Protein AF-0000000087785305 (afdb_homodimer)

Secondary structure (DSSP, 8-state):
--HHHHHHHTT--SHHHHHHHHHHHHHHH-TTT--TTT--HHHHHHHHT-SSHHHHHHHHHH-S------SS-HHHHHHHTTSPPTTHHHHHHHHHHHHHHHHHH--TTTBS-SEEEEE--TTS-HHHHHHHHTTTSEEEEEE---TT---SSPPBTTHHHHT-SSS-SHHHHHHHHHHHHHHHHHHHHSS-TT--HHHHHHHHHHHHTSS--S---TTS-B-HHHHHHHHHHHHHHHHSSPP-HHHHHHHHHHHTTTT-TT-S--EEEEEESGGGGGS-SSTTS--HHHHHHHHHTTSPTTS-EEEEEEES-THHHHHHH-TTS-SSS---SS---BPPPPB---TTTTTTS-SSPP-BHHHHT-HHHHTTSSSHHHHHHHHHHHHTT--HHHHHHHHHHHHHHHHH----SGGGGS-S--HHHHHHHHHHHH-----SBHHHHHHHHHHS-PEEEEE-TTS--EEEE--S-HHHHHHHHHHTTSHHHHHHHHHHHHHHHHTT-S-TTHHHHHHHHHHHHHHHHHHHHHS--SS-SSS--EEHHHHHHHHHS--GGG---TT--HHHHHHHHHHEEE--SEEEE-SSPPPHHHHHHHHHTTEEEEPPTT-SS-SEEEEEEE--S--B--GGGEEEEEEEEE--SS-TTHHHHHHT--HHHHT----S--EEEEEEETT---------------------------TTEEEEEEESGGG-TT---HHHHHHHHHHHH----HHHH--SHHHHHHHHHTSTTTS--/--HHHHHHHTT--SHHHHHHHHHHHHHHH-TTT--TTT--HHHHHHHHT-SSHHHHHHHHHH-S------SS-HHHHHHHTTSPPTTHHHHHHHHHHHHHHHHHH--TTTBS-SEEEEE--TTS-HHHHHHHHTTTSEEEEEE---TT---SSPPBTTHHHHT-SSS-SHHHHHHHHHHHHHHHHHHHHSS-TT--HHHHHHHHHHHHTSS--S---TTS-B-HHHHHHHHHHHHHHHHSSPP-HHHHHHHHHHHTTTT-TT-S--EEEEEESGGGGGS-SSTTS--HHHHHHHHHTTSPTTS-EEEEEEES-THHHHTTT-TTS-SSS---SS---BPPPPB---TTTTTT--SSPP-BHHHHT-HHHHTTSSSHHHHHHHHHHHHTT--HHHHHHHHHHHHHHHHH----TGGGGS-S--HHHHHHHHHHHH-----SBHHHHHHHHHHS--EEEEE-TTS--EEEE--S-HHHHHHHHHHTTSHHHHHHHHHHHHHHHHTT-S-GGGHHHHHHHHHHHHHHHHHHHHS--SS-SSS--EEHHHHHHHHHS--GGG---TT--HHHHHHHHHHEEE--SEEEE-SSPPPHHHHHHHHHTTEEEEPPTT-SS-SEEEEEEE--S--B--GGGEEEEEEEEE--SS-TTHHHHHHT--HHHHT----S--EEEEEEETT---------------------------TTEEEEEEESGGG-TT---HHHHHHHHHHHH----HHHH--SHHHHHHHHHTSTTSS--

Solvent-accessible surface area (backbone atoms only — not comparable to full-atom values): 79676 Å² total; per-residue (Å²): 126,51,69,66,54,46,33,56,75,66,65,48,84,50,72,64,52,44,44,50,48,36,50,51,50,29,38,71,76,35,58,90,58,57,43,78,90,59,40,42,65,66,34,36,43,49,20,64,67,33,90,44,74,66,49,14,44,29,30,41,67,62,31,25,64,69,75,58,81,55,70,53,52,66,66,41,55,55,48,50,73,55,48,84,77,73,65,51,67,74,39,47,45,60,51,49,51,50,46,24,50,50,22,62,63,42,34,72,87,50,28,57,39,49,45,32,30,40,40,37,17,81,49,58,42,66,71,59,49,52,47,58,44,31,68,73,43,50,55,51,72,38,28,36,46,58,91,87,54,88,58,87,77,50,33,24,47,52,32,57,69,72,67,35,62,85,69,74,49,48,67,48,49,32,32,50,52,16,22,49,30,39,50,54,16,53,58,46,58,70,48,63,84,87,58,54,48,64,57,52,37,51,53,47,37,61,54,42,41,66,62,65,64,69,87,72,46,79,87,51,57,41,28,58,63,47,36,50,52,30,52,50,44,46,53,49,30,72,76,45,69,73,59,46,47,61,59,20,43,49,47,23,35,63,33,39,43,74,60,40,78,87,45,47,41,44,39,35,41,35,32,34,45,39,64,56,31,65,34,23,60,44,63,48,31,63,26,45,40,57,40,47,44,61,37,47,35,64,55,64,69,80,43,12,56,34,35,36,38,26,28,33,48,47,54,61,49,54,64,54,52,52,59,80,65,58,30,24,36,58,70,53,93,50,80,70,51,37,66,56,58,66,44,50,78,67,60,36,56,40,64,58,43,68,90,67,75,65,60,30,59,69,52,40,70,27,65,74,54,34,31,9,39,25,46,38,58,48,27,44,42,48,55,48,36,46,72,69,70,48,54,68,67,56,49,52,52,17,48,34,50,52,37,35,49,39,25,58,27,77,78,57,55,74,53,59,66,43,89,59,76,51,64,58,38,29,47,34,42,38,24,31,23,62,44,69,72,73,21,32,39,33,68,54,26,39,48,28,18,28,38,21,53,16,38,64,64,43,65,43,78,79,63,75,41,39,35,51,38,51,49,84,27,36,49,53,10,38,22,30,51,61,64,44,68,42,62,68,51,45,48,52,34,50,52,46,50,39,51,39,29,38,62,42,31,32,57,57,81,50,28,49,57,50,45,48,48,51,50,52,49,43,9,48,51,48,23,40,57,66,58,66,66,63,94,57,76,62,86,63,70,40,48,42,49,47,32,50,24,25,36,51,61,41,53,81,88,69,59,68,40,68,71,36,35,70,67,39,44,50,48,45,50,72,24,18,31,31,42,57,61,25,37,39,62,23,66,61,67,56,42,36,64,50,38,52,53,30,42,54,45,26,31,26,34,32,40,36,90,86,47,55,64,36,43,31,40,38,45,26,38,44,55,57,94,58,61,59,66,52,53,77,38,31,33,39,36,37,29,29,72,43,71,46,54,80,53,90,59,53,63,63,59,57,70,55,58,36,51,72,52,43,51,43,56,65,54,102,50,45,32,37,36,40,39,36,27,54,46,27,66,68,76,68,79,67,60,70,74,67,84,68,74,73,78,65,85,72,72,76,68,72,75,73,73,56,46,40,37,29,34,43,80,37,61,17,70,82,52,36,40,46,61,80,50,68,67,56,50,50,53,49,50,48,38,51,64,49,54,61,40,67,48,73,67,36,88,46,68,70,44,30,52,33,42,44,53,56,37,71,60,30,56,82,129,126,52,69,66,54,45,33,58,73,67,63,48,82,49,74,65,48,44,46,50,48,36,50,51,50,29,39,70,75,36,59,90,57,56,45,80,89,59,40,42,65,66,34,36,43,49,21,64,66,33,90,43,74,68,52,13,44,34,31,41,68,66,31,24,66,69,75,58,82,53,71,53,53,66,67,41,56,55,50,51,76,58,48,83,76,72,63,50,66,75,37,47,46,60,52,50,51,51,48,25,51,51,24,63,64,42,35,74,89,50,27,56,40,51,45,32,29,38,39,36,16,81,51,58,43,64,70,58,49,52,46,56,44,30,68,74,42,49,57,52,72,37,28,36,47,58,90,86,56,87,57,86,79,46,33,25,46,52,34,55,68,72,67,36,62,85,72,75,49,49,66,48,49,34,32,53,51,15,23,48,30,39,49,53,16,53,57,47,58,69,47,64,84,85,58,55,47,64,60,52,37,50,52,47,36,61,53,42,39,66,63,60,66,62,86,71,43,76,87,50,58,39,28,56,64,47,36,51,51,30,51,50,44,46,53,49,30,74,76,46,69,72,61,45,46,60,57,20,43,49,48,24,34,62,33,38,44,77,61,41,78,88,47,46,43,45,38,37,41,34,32,32,46,37,66,58,31,67,32,20,60,44,64,52,30,63,26,46,39,57,40,48,43,61,38,47,34,66,55,66,68,80,44,11,57,35,34,37,37,26,29,34,46,48,56,64,50,53,63,54,52,54,56,78,65,59,31,24,41,57,68,52,93,50,80,68,48,39,66,58,57,65,45,50,79,69,59,37,57,40,62,58,44,67,91,69,74,65,59,30,59,68,52,40,71,26,65,74,54,36,30,10,39,25,46,39,58,49,26,47,43,50,55,49,38,47,72,69,70,48,53,68,68,57,50,52,53,16,50,34,50,52,38,36,49,40,26,56,27,77,78,57,57,74,54,61,67,44,92,56,77,50,64,58,38,30,46,32,42,37,23,32,24,61,44,70,71,74,22,33,40,33,68,54,24,40,47,28,17,29,37,18,54,16,37,65,64,44,65,42,78,80,63,76,40,39,36,51,36,52,49,84,27,38,48,52,10,39,22,30,52,60,63,44,68,42,62,68,50,43,48,53,33,49,52,46,50,39,51,40,30,37,63,41,28,31,54,60,81,49,29,50,56,51,46,50,48,51,51,51,48,43,9,48,50,49,23,43,58,66,56,66,68,64,93,57,77,63,85,62,71,40,48,40,46,47,32,51,25,27,37,49,62,40,54,80,89,71,59,68,40,69,71,35,36,71,68,39,46,50,48,45,49,74,25,18,32,32,44,58,60,25,37,39,63,24,66,60,67,56,42,35,63,51,39,52,52,30,40,57,45,24,32,26,33,32,41,34,90,86,47,53,64,37,43,30,39,37,44,29,37,44,56,57,95,58,61,58,66,51,54,76,38,30,32,39,36,37,29,29,72,42,71,46,55,79,56,91,59,53,64,63,59,56,71,55,57,35,50,73,52,41,52,42,54,64,54,100,50,44,33,38,36,39,38,36,27,54,46,28,67,65,75,70,78,67,60,71,74,66,86,67,73,73,77,65,86,69,75,75,71,71,76,72,73,55,46,38,38,28,35,45,78,37,62,17,69,82,50,35,40,45,61,80,49,68,64,54,49,49,54,48,50,47,38,54,65,50,54,62,40,66,48,74,67,36,89,46,67,69,46,31,53,35,40,44,54,56,36,68,62,32,56,83,130

pLDDT: mean 78.34, std 18.3, range [25.02, 97.44]

Organism: NCBI:txid27350

Structure (mmCIF, N/CA/C/O backbone):
data_AF-0000000087785305-model_v1
#
loop_
_entity.id
_entity.type
_entity.pdbx_description
1 polymer 'AAA+ ATPase domain-containing protein'
#
loop_
_atom_site.group_PDB
_atom_site.id
_atom_site.type_symbol
_atom_site.label_atom_id
_atom_site.label_alt_id
_atom_site.label_comp_id
_atom_site.label_asym_id
_atom_site.label_entity_id
_atom_site.label_seq_id
_atom_site.pdbx_PDB_ins_code
_atom_site.Cartn_x
_atom_site.Cartn_y
_atom_site.Cartn_z
_atom_site.occupancy
_atom_site.B_iso_or_equiv
_atom_site.auth_seq_id
_atom_site.auth_comp_id
_atom_site.auth_asym_id
_atom_site.auth_atom_id
_atom_site.pdbx_PDB_model_num
ATOM 1 N N . MET A 1 1 ? 36.125 -16.984 12.422 1 37.56 1 MET A N 1
ATOM 2 C CA . MET A 1 1 ? 36.688 -18.078 11.641 1 37.56 1 MET A CA 1
ATOM 3 C C . MET A 1 1 ? 35.594 -18.938 11.031 1 37.56 1 MET A C 1
ATOM 5 O O . MET A 1 1 ? 34.656 -19.359 11.727 1 37.56 1 MET A O 1
ATOM 9 N N . THR A 1 2 ? 35.406 -18.844 9.828 1 51.5 2 THR A N 1
ATOM 10 C CA . THR A 1 2 ? 34.438 -19.688 9.141 1 51.5 2 THR A CA 1
ATOM 11 C C . THR A 1 2 ? 34.75 -21.156 9.297 1 51.5 2 THR A C 1
ATOM 13 O O . THR A 1 2 ? 35.906 -21.516 9.57 1 51.5 2 THR A O 1
ATOM 16 N N . PHE A 1 3 ? 33.75 -21.984 9.281 1 53.16 3 PHE A N 1
ATOM 17 C CA . PHE A 1 3 ? 34 -23.406 9.438 1 53.16 3 PHE A CA 1
ATOM 18 C C . PHE A 1 3 ? 34.969 -23.891 8.367 1 53.16 3 PHE A C 1
ATOM 20 O O . PHE A 1 3 ? 35.875 -24.703 8.648 1 53.16 3 PHE A O 1
ATOM 27 N N . ALA A 1 4 ? 34.875 -23.219 7.312 1 56.88 4 ALA A N 1
ATOM 28 C CA . ALA A 1 4 ? 35.781 -23.625 6.25 1 56.88 4 ALA A CA 1
ATOM 29 C C . ALA A 1 4 ? 37.219 -23.25 6.59 1 56.88 4 ALA A C 1
ATOM 31 O O . ALA A 1 4 ? 38.156 -24.047 6.391 1 56.88 4 ALA A O 1
ATOM 32 N N . SER A 1 5 ? 37.344 -22.078 7.082 1 55.59 5 SER A N 1
ATOM 33 C CA . SER A 1 5 ? 38.688 -21.641 7.461 1 55.59 5 SER A CA 1
ATOM 34 C C . SER A 1 5 ? 39.219 -22.469 8.625 1 55.59 5 SER A C 1
ATOM 36 O O . SER A 1 5 ? 40.406 -22.812 8.664 1 55.59 5 SER A O 1
ATOM 38 N N . LEU A 1 6 ? 38.312 -22.766 9.469 1 53.78 6 LEU A N 1
ATOM 39 C CA . LEU A 1 6 ? 38.719 -23.562 10.633 1 53.78 6 LEU A CA 1
ATOM 40 C C . LEU A 1 6 ? 39.125 -24.969 10.211 1 53.78 6 LEU A C 1
ATOM 42 O O . LEU A 1 6 ? 40.125 -25.5 10.68 1 53.78 6 LEU A O 1
ATOM 46 N N . THR A 1 7 ? 38.344 -25.438 9.234 1 57.59 7 THR A N 1
ATOM 47 C CA . THR A 1 7 ? 38.688 -26.781 8.789 1 57.59 7 THR A CA 1
ATOM 48 C C . THR A 1 7 ? 40 -26.781 8.031 1 57.59 7 THR A C 1
ATOM 50 O O . THR A 1 7 ? 40.812 -27.734 8.148 1 57.59 7 THR A O 1
ATOM 53 N N . LYS A 1 8 ? 40.188 -25.766 7.348 1 59.69 8 LYS A N 1
ATOM 54 C CA . LYS A 1 8 ? 41.469 -25.641 6.648 1 59.69 8 LYS A CA 1
ATOM 55 C C . LYS A 1 8 ? 42.625 -25.453 7.637 1 59.69 8 LYS A C 1
ATOM 57 O O . LYS A 1 8 ? 43.688 -26.062 7.48 1 59.69 8 LYS A O 1
ATOM 62 N N . ASN A 1 9 ? 42.406 -24.656 8.609 1 54.78 9 ASN A N 1
ATOM 63 C CA . ASN A 1 9 ? 43.438 -24.375 9.57 1 54.78 9 ASN A CA 1
ATOM 64 C C . ASN A 1 9 ? 43.781 -25.594 10.422 1 54.78 9 ASN A C 1
ATOM 66 O O . ASN A 1 9 ? 44.938 -25.781 10.828 1 54.78 9 ASN A O 1
ATOM 70 N N . LEU A 1 10 ? 42.656 -26.359 10.609 1 56.81 10 LEU A N 1
ATOM 71 C CA . LEU A 1 10 ? 42.875 -27.531 11.461 1 56.81 10 LEU A CA 1
ATOM 72 C C . LEU A 1 10 ? 43.219 -28.75 10.617 1 56.81 10 LEU A C 1
ATOM 74 O O . LEU A 1 10 ? 43.312 -29.859 11.148 1 56.81 10 LEU A O 1
ATOM 78 N N . SER A 1 11 ? 43.469 -28.531 9.219 1 52.22 11 SER A N 1
ATOM 79 C CA . SER A 1 11 ? 43.906 -29.562 8.281 1 52.22 11 SER A CA 1
ATOM 80 C C . SER A 1 11 ? 42.938 -30.75 8.312 1 52.22 11 SER A C 1
ATOM 82 O O . SER A 1 11 ? 43.375 -31.906 8.352 1 52.22 11 SER A O 1
ATOM 84 N N . LEU A 1 12 ? 41.656 -30.484 8.531 1 56.03 12 LEU A N 1
ATOM 85 C CA . LEU A 1 12 ? 40.656 -31.578 8.5 1 56.03 12 LEU A CA 1
ATOM 86 C C . LEU A 1 12 ? 40.375 -31.984 7.066 1 56.03 12 LEU A C 1
ATOM 88 O O . LEU A 1 12 ? 39.594 -31.328 6.375 1 56.03 12 LEU A O 1
ATOM 92 N N . GLU A 1 13 ? 41.062 -32.875 6.305 1 56.22 13 GLU A N 1
ATOM 93 C CA . GLU A 1 13 ? 41.156 -33.25 4.898 1 56.22 13 GLU A CA 1
ATOM 94 C C . GLU A 1 13 ? 40 -34.188 4.504 1 56.22 13 GLU A C 1
ATOM 96 O O . GLU A 1 13 ? 39.5 -34.125 3.371 1 56.22 13 GLU A O 1
ATOM 101 N N . THR A 1 14 ? 39.531 -35.25 5.301 1 60.25 14 THR A N 1
ATOM 102 C CA . THR A 1 14 ? 38.531 -36.25 4.895 1 60.25 14 THR A CA 1
ATOM 103 C C . THR A 1 14 ? 37.156 -35.812 5.32 1 60.25 14 THR A C 1
ATOM 105 O O . THR A 1 14 ? 36.969 -35.094 6.32 1 60.25 14 THR A O 1
ATOM 108 N N . ASN A 1 15 ? 36.062 -36.062 4.461 1 58.47 15 ASN A N 1
ATOM 109 C CA . ASN A 1 15 ? 34.656 -35.75 4.746 1 58.47 15 ASN A CA 1
ATOM 110 C C . ASN A 1 15 ? 34.25 -36.25 6.125 1 58.47 15 ASN A C 1
ATOM 112 O O . ASN A 1 15 ? 33.469 -35.594 6.82 1 58.47 15 ASN A O 1
ATOM 116 N N . ASP A 1 16 ? 34.781 -37.25 6.508 1 60.78 16 ASP A N 1
ATOM 117 C CA . ASP A 1 16 ? 34.469 -37.844 7.805 1 60.78 16 ASP A CA 1
ATOM 118 C C . ASP A 1 16 ? 35 -37 8.945 1 60.78 16 ASP A C 1
ATOM 120 O O . ASP A 1 16 ? 34.312 -36.781 9.953 1 60.78 16 ASP A O 1
ATOM 124 N N . MET A 1 17 ? 36.156 -36.562 8.805 1 60.66 17 MET A N 1
ATOM 125 C CA . MET A 1 17 ? 36.781 -35.719 9.836 1 60.66 17 MET A CA 1
ATOM 126 C C . MET A 1 17 ? 36.094 -34.344 9.906 1 60.66 17 MET A C 1
ATOM 128 O O . MET A 1 17 ? 35.875 -33.812 10.992 1 60.66 17 MET A O 1
ATOM 132 N N . LYS A 1 18 ? 35.688 -33.906 8.828 1 65.88 18 LYS A N 1
ATOM 133 C CA . LYS A 1 18 ? 34.969 -32.625 8.773 1 65.88 18 LYS A CA 1
ATOM 134 C C . LYS A 1 18 ? 33.594 -32.75 9.438 1 65.88 18 LYS A C 1
ATOM 136 O O . LYS A 1 18 ? 33.188 -31.875 10.211 1 65.88 18 LYS A O 1
ATOM 141 N N . HIS A 1 19 ? 33.031 -33.875 9.211 1 68.75 19 HIS A N 1
ATOM 142 C CA . HIS A 1 19 ? 31.734 -34.156 9.836 1 68.75 19 HIS A CA 1
ATOM 143 C C . HIS A 1 19 ? 31.875 -34.281 11.352 1 68.75 19 HIS A C 1
ATOM 145 O O . HIS A 1 19 ? 31.047 -33.781 12.102 1 68.75 19 HIS A O 1
ATOM 151 N N . THR A 1 20 ? 32.969 -34.938 11.727 1 67.56 20 THR A N 1
ATOM 152 C CA . THR A 1 20 ? 33.219 -35.125 13.148 1 67.56 20 THR A CA 1
ATOM 153 C C . THR A 1 20 ? 33.531 -33.781 13.812 1 67.56 20 THR A C 1
ATOM 155 O O . THR A 1 20 ? 33.094 -33.531 14.93 1 67.56 20 THR A O 1
ATOM 158 N N . ALA A 1 21 ? 34.188 -32.969 13.148 1 68.75 21 ALA A N 1
ATOM 159 C CA . ALA A 1 21 ? 34.531 -31.656 13.672 1 68.75 21 ALA A CA 1
ATOM 160 C C . ALA A 1 21 ? 33.312 -30.781 13.805 1 68.75 21 ALA A C 1
ATOM 162 O O . ALA A 1 21 ? 33.156 -30.062 14.797 1 68.75 21 ALA A O 1
ATOM 163 N N . ILE A 1 22 ? 32.469 -30.859 12.898 1 71.88 22 ILE A N 1
ATOM 164 C CA . ILE A 1 22 ? 31.219 -30.125 12.938 1 71.88 22 ILE A CA 1
ATOM 165 C C . ILE A 1 22 ? 30.359 -30.625 14.086 1 71.88 22 ILE A C 1
ATOM 167 O O . ILE A 1 22 ? 29.781 -29.844 14.844 1 71.88 22 ILE A O 1
ATOM 171 N N . ARG A 1 23 ? 30.359 -31.953 14.227 1 70.75 23 ARG A N 1
ATOM 172 C CA . ARG A 1 23 ? 29.594 -32.562 15.297 1 70.75 23 ARG A CA 1
ATOM 173 C C . ARG A 1 23 ? 30.125 -32.156 16.672 1 70.75 23 ARG A C 1
ATOM 175 O O . ARG A 1 23 ? 29.359 -31.812 17.562 1 70.75 23 ARG A O 1
ATOM 182 N N . LEU A 1 24 ? 31.438 -32.156 16.766 1 67.62 24 LEU A N 1
ATOM 183 C CA . LEU A 1 24 ? 32.062 -31.812 18.031 1 67.62 24 LEU A CA 1
ATOM 184 C C . LEU A 1 24 ? 31.922 -30.328 18.344 1 67.62 24 LEU A C 1
ATOM 186 O O . LEU A 1 24 ? 31.672 -29.953 19.484 1 67.62 24 LEU A O 1
ATOM 190 N N . ALA A 1 25 ? 31.953 -29.531 17.328 1 72.06 25 ALA A N 1
ATOM 191 C CA . ALA A 1 25 ? 31.781 -28.078 17.516 1 72.06 25 ALA A CA 1
ATOM 192 C C . ALA A 1 25 ? 30.344 -27.75 17.906 1 72.06 25 ALA A C 1
ATOM 194 O O . ALA A 1 25 ? 30.109 -26.891 18.766 1 72.06 25 ALA A O 1
ATOM 195 N N . CYS A 1 26 ? 29.469 -28.438 17.344 1 72.56 26 CYS A N 1
ATOM 196 C CA . CYS A 1 26 ? 28.062 -28.25 17.656 1 72.56 26 CYS A CA 1
ATOM 197 C C . CYS A 1 26 ? 27.75 -28.719 19.062 1 72.56 26 CYS A C 1
ATOM 199 O O . CYS A 1 26 ? 27.016 -28.047 19.797 1 72.56 26 CYS A O 1
ATOM 201 N N . LEU A 1 27 ? 28.344 -29.922 19.406 1 70.19 27 LEU A N 1
ATOM 202 C CA . LEU A 1 27 ? 28.172 -30.438 20.766 1 70.19 27 LEU A CA 1
ATOM 203 C C . LEU A 1 27 ? 28.734 -29.469 21.797 1 70.19 27 LEU A C 1
ATOM 205 O O . LEU A 1 27 ? 28.125 -29.266 22.859 1 70.19 27 LEU A O 1
ATOM 209 N N . ARG A 1 28 ? 29.734 -28.812 21.516 1 69 28 ARG A N 1
ATOM 210 C CA . ARG A 1 28 ? 30.359 -27.875 22.438 1 69 28 ARG A CA 1
ATOM 211 C C . ARG A 1 28 ? 29.531 -26.594 22.547 1 69 28 ARG A C 1
ATOM 213 O O . ARG A 1 28 ? 29.328 -26.062 23.641 1 69 28 ARG A O 1
ATOM 220 N N . ARG A 1 29 ? 29.031 -26.156 21.453 1 73.56 29 ARG A N 1
ATOM 221 C CA . ARG A 1 29 ? 28.359 -24.859 21.438 1 73.56 29 ARG A CA 1
ATOM 222 C C . ARG A 1 29 ? 26.906 -25 21.875 1 73.56 29 ARG A C 1
ATOM 224 O O . ARG A 1 29 ? 26.359 -24.078 22.5 1 73.56 29 ARG A O 1
ATOM 231 N N . TYR A 1 30 ? 26.297 -26.188 21.484 1 71.19 30 TYR A N 1
ATOM 232 C CA . TYR A 1 30 ? 24.891 -26.438 21.797 1 71.19 30 TYR A CA 1
ATOM 233 C C . TYR A 1 30 ? 24.703 -27.797 22.453 1 71.19 30 TYR A C 1
ATOM 235 O O . TYR A 1 30 ? 24.062 -28.688 21.891 1 71.19 30 TYR A O 1
ATOM 243 N N . PRO A 1 31 ? 25.203 -27.922 23.609 1 72.12 31 PRO A N 1
ATOM 244 C CA . PRO A 1 31 ? 25.219 -29.234 24.234 1 72.12 31 PRO A CA 1
ATOM 245 C C . PRO A 1 31 ? 23.812 -29.797 24.469 1 72.12 31 PRO A C 1
ATOM 247 O O . PRO A 1 31 ? 23.594 -31.016 24.375 1 72.12 31 PRO A O 1
ATOM 250 N N . GLN A 1 32 ? 22.828 -28.984 24.641 1 68.38 32 GLN A N 1
ATOM 251 C CA . GLN A 1 32 ? 21.5 -29.453 25 1 68.38 32 GLN A CA 1
ATOM 252 C C . GLN A 1 32 ? 20.688 -29.797 23.766 1 68.38 32 GLN A C 1
ATOM 254 O O . GLN A 1 32 ? 19.672 -30.5 23.844 1 68.38 32 GLN A O 1
ATOM 259 N N . LEU A 1 33 ? 21.094 -29.328 22.562 1 66.12 33 LEU A N 1
ATOM 260 C CA . LEU A 1 33 ? 20.328 -29.516 21.344 1 66.12 33 LEU A CA 1
ATOM 261 C C . LEU A 1 33 ? 21.047 -30.484 20.391 1 66.12 33 LEU A C 1
ATOM 263 O O . LEU A 1 33 ? 20.5 -30.828 19.344 1 66.12 33 LEU A O 1
ATOM 267 N N . TYR A 1 34 ? 22.188 -30.812 20.844 1 63.06 34 TYR A N 1
ATOM 268 C CA . TYR A 1 34 ? 22.969 -31.734 20.031 1 63.06 34 TYR A CA 1
ATOM 269 C C . TYR A 1 34 ? 22.438 -33.156 20.156 1 63.06 34 TYR A C 1
ATOM 271 O O . TYR A 1 34 ? 22.562 -33.781 21.219 1 63.06 34 TYR A O 1
ATOM 279 N N . ASP A 1 35 ? 21.562 -33.594 19.125 1 59.34 35 ASP A N 1
ATOM 280 C CA . ASP A 1 35 ? 21.156 -34.969 18.953 1 59.34 35 ASP A CA 1
ATOM 281 C C . ASP A 1 35 ? 21.672 -35.531 17.625 1 59.34 35 ASP A C 1
ATOM 283 O O . ASP A 1 35 ? 21.109 -35.25 16.562 1 59.34 35 ASP A O 1
ATOM 287 N N . PRO A 1 36 ? 22.719 -36.219 17.625 1 57.38 36 PRO A N 1
ATOM 288 C CA . PRO A 1 36 ? 23.359 -36.719 16.406 1 57.38 36 PRO A CA 1
ATOM 289 C C . PRO A 1 36 ? 22.406 -37.531 15.539 1 57.38 36 PRO A C 1
ATOM 291 O O . PRO A 1 36 ? 22.625 -37.688 14.336 1 57.38 36 PRO A O 1
ATOM 294 N N . SER A 1 37 ? 21.391 -38.156 16.125 1 58.38 37 SER A N 1
ATOM 295 C CA . SER A 1 37 ? 20.438 -38.969 15.398 1 58.38 37 SER A CA 1
ATOM 296 C C . SER A 1 37 ? 19.422 -38.125 14.648 1 58.38 37 SER A C 1
ATOM 298 O O . SER A 1 37 ? 18.828 -38.562 13.664 1 58.38 37 SER A O 1
ATOM 300 N N . ARG A 1 38 ? 19.297 -36.969 14.961 1 57.59 38 ARG A N 1
ATOM 301 C CA . ARG A 1 38 ? 18.25 -36.125 14.422 1 57.59 38 ARG A CA 1
ATOM 302 C C . ARG A 1 38 ? 18.844 -35 13.555 1 57.59 38 ARG A C 1
ATOM 304 O O . ARG A 1 38 ? 18.156 -34.438 12.719 1 57.59 38 ARG A O 1
ATOM 311 N N . LEU A 1 39 ? 20.047 -34.719 13.766 1 63.28 39 LEU A N 1
ATOM 312 C CA . LEU A 1 39 ? 20.656 -33.562 13.117 1 63.28 39 LEU A CA 1
ATOM 313 C C . LEU A 1 39 ? 21.656 -34.031 12.055 1 63.28 39 LEU A C 1
ATOM 315 O O . LEU A 1 39 ? 22.531 -34.844 12.32 1 63.28 39 LEU A O 1
ATOM 319 N N . ASP A 1 40 ? 21.406 -33.688 10.82 1 62.5 40 ASP A N 1
ATOM 320 C CA . ASP A 1 40 ? 22.406 -33.969 9.797 1 62.5 40 ASP A CA 1
ATOM 321 C C . ASP A 1 40 ? 23.547 -32.969 9.844 1 62.5 40 ASP A C 1
ATOM 323 O O . ASP A 1 40 ? 23.391 -31.875 10.406 1 62.5 40 ASP A O 1
ATOM 327 N N . THR A 1 41 ? 24.656 -33.344 9.266 1 63 41 THR A N 1
ATOM 328 C CA . THR A 1 41 ? 25.891 -32.562 9.328 1 63 41 THR A CA 1
ATOM 329 C C . THR A 1 41 ? 25.688 -31.203 8.711 1 63 41 THR A C 1
ATOM 331 O O . THR A 1 41 ? 26.297 -30.219 9.156 1 63 41 THR A O 1
ATOM 334 N N . SER A 1 42 ? 24.766 -31.219 7.863 1 64.19 42 SER A N 1
ATOM 335 C CA . SER A 1 42 ? 24.531 -29.953 7.184 1 64.19 42 SER A CA 1
ATOM 336 C C . SER A 1 42 ? 23.781 -28.984 8.094 1 64.19 42 SER A C 1
ATOM 338 O O . SER A 1 42 ? 24.109 -27.797 8.125 1 64.19 42 SER A O 1
ATOM 340 N N . THR A 1 43 ? 22.906 -29.484 8.859 1 64.81 43 THR A N 1
ATOM 341 C CA . THR A 1 43 ? 22.172 -28.672 9.836 1 64.81 43 THR A CA 1
ATOM 342 C C . THR A 1 43 ? 23.109 -28.188 10.938 1 64.81 43 THR A C 1
ATOM 344 O O . THR A 1 43 ? 23.047 -27.031 11.359 1 64.81 43 THR A O 1
ATOM 347 N N . MET A 1 44 ? 23.938 -29.141 11.305 1 69.12 44 MET A N 1
ATOM 348 C CA . MET A 1 44 ? 24.891 -28.797 12.352 1 69.12 44 MET A CA 1
ATOM 349 C C . MET A 1 44 ? 25.859 -27.719 11.875 1 69.12 44 MET A C 1
ATOM 351 O O . MET A 1 44 ? 26.188 -26.797 12.633 1 69.12 44 MET A O 1
ATOM 355 N N . ARG A 1 45 ? 26.203 -27.906 10.672 1 66.62 45 ARG A N 1
ATOM 356 C CA . ARG A 1 45 ? 27.125 -26.922 10.102 1 66.62 45 ARG A CA 1
ATOM 357 C C . ARG A 1 45 ? 26.484 -25.547 10.016 1 66.62 45 ARG A C 1
ATOM 359 O O . ARG A 1 45 ? 27.094 -24.547 10.383 1 66.62 45 ARG A O 1
ATOM 366 N N . ARG A 1 46 ? 25.312 -25.562 9.719 1 67.62 46 ARG A N 1
ATOM 367 C CA . ARG A 1 46 ? 24.578 -24.328 9.609 1 67.62 46 ARG A CA 1
ATOM 368 C C . ARG A 1 46 ? 24.391 -23.672 10.977 1 67.62 46 ARG A C 1
ATOM 370 O O . ARG A 1 46 ? 24.5 -22.453 11.109 1 67.62 46 ARG A O 1
ATOM 377 N N . ALA A 1 47 ? 24.094 -24.531 11.914 1 69.25 47 ALA A N 1
ATOM 378 C CA . ALA A 1 47 ? 23.938 -24.031 13.273 1 69.25 47 ALA A CA 1
ATOM 379 C C . ALA A 1 47 ? 25.234 -23.438 13.797 1 69.25 47 ALA A C 1
ATOM 381 O O . ALA A 1 47 ? 25.234 -22.438 14.508 1 69.25 47 ALA A O 1
ATOM 382 N N . LEU A 1 48 ? 26.328 -24.094 13.414 1 68.69 48 LEU A N 1
ATOM 383 C CA . LEU A 1 48 ? 27.641 -23.672 13.883 1 68.69 48 LEU A CA 1
ATOM 384 C C . LEU A 1 48 ? 28.062 -22.375 13.188 1 68.69 48 LEU A C 1
ATOM 386 O O . LEU A 1 48 ? 28.828 -21.594 13.758 1 68.69 48 LEU A O 1
ATOM 390 N N . GLU A 1 49 ? 27.5 -22.188 12.109 1 63.34 49 GLU A N 1
ATOM 391 C CA . GLU A 1 49 ? 27.875 -21.016 11.305 1 63.34 49 GLU A CA 1
ATOM 392 C C . GLU A 1 49 ? 26.922 -19.859 11.555 1 63.34 49 GLU A C 1
ATOM 394 O O . GLU A 1 49 ? 27.109 -18.766 11 1 63.34 49 GLU A O 1
ATOM 399 N N . ALA A 1 50 ? 25.984 -20.188 12.43 1 59.84 50 ALA A N 1
ATOM 400 C CA . ALA A 1 50 ? 24.984 -19.188 12.82 1 59.84 50 ALA A CA 1
ATOM 401 C C . ALA A 1 50 ? 25.641 -18.031 13.57 1 59.84 50 ALA A C 1
ATOM 403 O O . ALA A 1 50 ? 26.625 -18.234 14.289 1 59.84 50 ALA A O 1
ATOM 404 N N . GLU A 1 51 ? 25.328 -16.906 13.43 1 51.19 51 GLU A N 1
ATOM 405 C CA . GLU A 1 51 ? 25.969 -15.719 13.977 1 51.19 51 GLU A CA 1
ATOM 406 C C . GLU A 1 51 ? 25.781 -15.633 15.492 1 51.19 51 GLU A C 1
ATOM 408 O O . GLU A 1 51 ? 26.672 -15.172 16.203 1 51.19 51 GLU A O 1
ATOM 413 N N . SER A 1 52 ? 24.562 -16.031 16.062 1 59.41 52 SER A N 1
ATOM 414 C CA . SER A 1 52 ? 24.359 -16.094 17.5 1 59.41 52 SER A CA 1
ATOM 415 C C . SER A 1 52 ? 24.047 -17.516 17.953 1 59.41 52 SER A C 1
ATOM 417 O O . SER A 1 52 ? 23.609 -18.344 17.141 1 59.41 52 SER A O 1
ATOM 419 N N . LYS A 1 53 ? 24.344 -17.719 19.297 1 63.97 53 LYS A N 1
ATOM 420 C CA . LYS A 1 53 ? 24.016 -19.016 19.875 1 63.97 53 LYS A CA 1
ATOM 421 C C . LYS A 1 53 ? 22.531 -19.312 19.781 1 63.97 53 LYS A C 1
ATOM 423 O O . LYS A 1 53 ? 22.125 -20.469 19.625 1 63.97 53 LYS A O 1
ATOM 428 N N . GLU A 1 54 ? 21.812 -18.328 19.844 1 59.69 54 GLU A N 1
ATOM 429 C CA . GLU A 1 54 ? 20.359 -18.484 19.812 1 59.69 54 GLU A CA 1
ATOM 430 C C . GLU A 1 54 ? 19.875 -18.844 18.406 1 59.69 54 GLU A C 1
ATOM 432 O O . GLU A 1 54 ? 19 -19.703 18.25 1 59.69 54 GLU A O 1
ATOM 437 N N . ASP A 1 55 ? 20.547 -18.422 17.438 1 57.28 55 ASP A N 1
ATOM 438 C CA . ASP A 1 55 ? 20.266 -18.797 16.062 1 57.28 55 ASP A CA 1
ATOM 439 C C . ASP A 1 55 ? 20.672 -20.25 15.789 1 57.28 55 ASP A C 1
ATOM 441 O O . ASP A 1 55 ? 19.953 -20.984 15.109 1 57.28 55 ASP A O 1
ATOM 445 N N . GLY A 1 56 ? 21.812 -20.438 16.188 1 61.97 56 GLY A N 1
ATOM 446 C CA . GLY A 1 56 ? 22.266 -21.812 16.078 1 61.97 56 GLY A CA 1
ATOM 447 C C . GLY A 1 56 ? 21.344 -22.797 16.781 1 61.97 56 GLY A C 1
ATOM 448 O O . GLY A 1 56 ? 21.062 -23.875 16.234 1 61.97 56 GLY A O 1
ATOM 449 N N . ARG A 1 57 ? 20.875 -22.359 17.859 1 65.88 57 ARG A N 1
ATOM 450 C CA . ARG A 1 57 ? 19.906 -23.172 18.609 1 65.88 57 ARG A CA 1
ATOM 451 C C . ARG A 1 57 ? 18.609 -23.328 17.828 1 65.88 57 ARG A C 1
ATOM 453 O O . ARG A 1 57 ? 18.047 -24.422 17.781 1 65.88 57 ARG A O 1
ATOM 460 N N . ALA A 1 58 ? 18.172 -22.391 17.281 1 59.69 58 ALA A N 1
ATOM 461 C CA . ALA A 1 58 ? 16.953 -22.438 16.5 1 59.69 58 ALA A CA 1
ATOM 462 C C . ALA A 1 58 ? 17.109 -23.375 15.297 1 59.69 58 ALA A C 1
ATOM 464 O O . ALA A 1 58 ? 16.188 -24.109 14.961 1 59.69 58 ALA A O 1
ATOM 465 N N . ILE A 1 59 ? 18.219 -23.344 14.703 1 60.38 59 ILE A N 1
ATOM 466 C CA . ILE A 1 59 ? 18.547 -24.234 13.594 1 60.38 59 ILE A CA 1
ATOM 467 C C . ILE A 1 59 ? 18.531 -25.688 14.078 1 60.38 59 ILE A C 1
ATOM 469 O O . ILE A 1 59 ? 17.984 -26.562 13.406 1 60.38 59 ILE A O 1
ATOM 473 N N . LEU A 1 60 ? 19.172 -25.781 15.211 1 63.03 60 LEU A N 1
ATOM 474 C CA . LEU A 1 60 ? 19.297 -27.141 15.758 1 63.03 60 LEU A CA 1
ATOM 475 C C . LEU A 1 60 ? 17.953 -27.641 16.281 1 63.03 60 LEU A C 1
ATOM 477 O O . LEU A 1 60 ? 17.656 -28.828 16.172 1 63.03 60 LEU A O 1
ATOM 481 N N . GLU A 1 61 ? 17.266 -26.781 16.844 1 59.34 61 GLU A N 1
ATOM 482 C CA . GLU A 1 61 ? 15.961 -27.156 17.359 1 59.34 61 GLU A CA 1
ATOM 483 C C . GLU A 1 61 ? 14.977 -27.406 16.219 1 59.34 61 GLU A C 1
ATOM 485 O O . GLU A 1 61 ? 14.109 -28.281 16.312 1 59.34 61 GLU A O 1
ATOM 490 N N . ALA A 1 62 ? 15.07 -26.547 15.289 1 51.09 62 ALA A N 1
ATOM 491 C CA . ALA A 1 62 ? 14.281 -26.75 14.078 1 51.09 62 ALA A CA 1
ATOM 492 C C . ALA A 1 62 ? 14.641 -28.062 13.391 1 51.09 62 ALA A C 1
ATOM 494 O O . ALA A 1 62 ? 13.805 -28.672 12.727 1 51.09 62 ALA A O 1
ATOM 495 N N . GLY A 1 63 ? 15.688 -28.75 13.812 1 44.75 63 GLY A N 1
ATOM 496 C CA . GLY A 1 63 ? 16.172 -30.031 13.336 1 44.75 63 GLY A CA 1
ATOM 497 C C . GLY A 1 63 ? 16.625 -29.984 11.883 1 44.75 63 GLY A C 1
ATOM 498 O O . GLY A 1 63 ? 16.688 -28.922 11.273 1 44.75 63 GLY A O 1
ATOM 499 N N . PRO A 1 64 ? 17.266 -31.156 11.453 1 40.94 64 PRO A N 1
ATOM 500 C CA . PRO A 1 64 ? 17.578 -31.234 10.023 1 40.94 64 PRO A CA 1
ATOM 501 C C . PRO A 1 64 ? 16.469 -30.688 9.141 1 40.94 64 PRO A C 1
ATOM 503 O O . PRO A 1 64 ? 15.297 -30.703 9.539 1 40.94 64 PRO A O 1
ATOM 506 N N . ARG A 1 65 ? 16.812 -29.734 8.305 1 38.84 65 ARG A N 1
ATOM 507 C CA . ARG A 1 65 ? 15.734 -29.547 7.336 1 38.84 65 ARG A CA 1
ATOM 508 C C . ARG A 1 65 ? 14.93 -30.812 7.156 1 38.84 65 ARG A C 1
ATOM 510 O O . ARG A 1 65 ? 15.492 -31.906 6.988 1 38.84 65 ARG A O 1
ATOM 517 N N . PRO A 1 66 ? 13.867 -30.953 7.715 1 33.25 66 PRO A N 1
ATOM 518 C CA . PRO A 1 66 ? 13.281 -32.25 7.348 1 33.25 66 PRO A CA 1
ATOM 519 C C . PRO A 1 66 ? 13.711 -32.719 5.961 1 33.25 66 PRO A C 1
ATOM 521 O O . PRO A 1 66 ? 13.586 -31.969 4.988 1 33.25 66 PRO A O 1
ATOM 524 N N . VAL A 1 67 ? 14.875 -33.312 5.883 1 32.94 67 VAL A N 1
ATOM 525 C CA . VAL A 1 67 ? 14.859 -34.125 4.664 1 32.94 67 VAL A CA 1
ATOM 526 C C . VAL A 1 67 ? 13.438 -34.625 4.387 1 32.94 67 VAL A C 1
ATOM 528 O O . VAL A 1 67 ? 12.922 -35.469 5.102 1 32.94 67 VAL A O 1
ATOM 531 N N . PHE A 1 68 ? 12.516 -33.781 4.32 1 33.47 68 PHE A N 1
ATOM 532 C CA . PHE A 1 68 ? 11.18 -34.219 3.93 1 33.47 68 PHE A CA 1
ATOM 533 C C . PHE A 1 68 ? 11.266 -35.438 3 1 33.47 68 PHE A C 1
ATOM 535 O O . PHE A 1 68 ? 11.922 -35.375 1.961 1 33.47 68 PHE A O 1
ATOM 542 N N . ASN A 1 69 ? 11.484 -36.5 3.508 1 38.25 69 ASN A N 1
ATOM 543 C CA . ASN A 1 69 ? 11.062 -37.625 2.666 1 38.25 69 ASN A CA 1
ATOM 544 C C . ASN A 1 69 ? 9.93 -37.219 1.724 1 38.25 69 ASN A C 1
ATOM 546 O O . ASN A 1 69 ? 8.758 -37.375 2.055 1 38.25 69 ASN A O 1
ATOM 550 N N . SER A 1 70 ? 10.273 -36.188 0.887 1 56.16 70 SER A N 1
ATOM 551 C CA . SER A 1 70 ? 9.312 -35.625 -0.052 1 56.16 70 SER A CA 1
ATOM 552 C C . SER A 1 70 ? 8.656 -36.719 -0.892 1 56.16 70 SER A C 1
ATOM 554 O O . SER A 1 70 ? 9.336 -37.625 -1.363 1 56.16 70 SER A O 1
ATOM 556 N N . ARG A 1 71 ? 7.5 -37.062 -0.566 1 64.25 71 ARG A N 1
ATOM 557 C CA . ARG A 1 71 ? 6.691 -37.875 -1.449 1 64.25 71 ARG A CA 1
ATOM 558 C C . ARG A 1 71 ? 6.855 -37.469 -2.904 1 64.25 71 ARG A C 1
ATOM 560 O O . ARG A 1 71 ? 6.445 -38.188 -3.816 1 64.25 71 ARG A O 1
ATOM 567 N N . VAL A 1 72 ? 7.637 -36.344 -2.969 1 71.69 72 VAL A N 1
ATOM 568 C CA . VAL A 1 72 ? 7.82 -35.812 -4.32 1 71.69 72 VAL A CA 1
ATOM 569 C C . VAL A 1 72 ? 9.062 -36.438 -4.953 1 71.69 72 VAL A C 1
ATOM 571 O O . VAL A 1 72 ? 10.141 -36.438 -4.352 1 71.69 72 VAL A O 1
ATOM 574 N N . SER A 1 73 ? 8.852 -37.062 -5.992 1 68.88 73 SER A N 1
ATOM 575 C CA . SER A 1 73 ? 9.93 -37.75 -6.695 1 68.88 73 SER A CA 1
ATOM 576 C C . SER A 1 73 ? 10.742 -36.781 -7.551 1 68.88 73 SER A C 1
ATOM 578 O O . SER A 1 73 ? 10.211 -36.156 -8.477 1 68.88 73 SER A O 1
ATOM 580 N N . GLY A 1 74 ? 11.977 -36.688 -7.234 1 71.12 74 GLY A N 1
ATOM 581 C CA . GLY A 1 74 ? 12.883 -35.906 -8.055 1 71.12 74 GLY A CA 1
ATOM 582 C C . GLY A 1 74 ? 12.953 -36.375 -9.492 1 71.12 74 GLY A C 1
ATOM 583 O O . GLY A 1 74 ? 13.039 -35.562 -10.414 1 71.12 74 GLY A O 1
ATOM 584 N N . ALA A 1 75 ? 12.758 -37.656 -9.617 1 73.38 75 ALA A N 1
ATOM 585 C CA . ALA A 1 75 ? 12.805 -38.25 -10.953 1 73.38 75 ALA A CA 1
ATOM 586 C C . ALA A 1 75 ? 11.617 -37.781 -11.789 1 73.38 75 ALA A C 1
ATOM 588 O O . ALA A 1 75 ? 11.75 -37.562 -12.992 1 73.38 75 ALA A O 1
ATOM 589 N N . VAL A 1 76 ? 10.562 -37.688 -11.188 1 78.94 76 VAL A N 1
ATOM 590 C CA . VAL A 1 76 ? 9.359 -37.25 -11.891 1 78.94 76 VAL A CA 1
ATOM 591 C C . VAL A 1 76 ? 9.484 -35.781 -12.281 1 78.94 76 VAL A C 1
ATOM 593 O O . VAL A 1 76 ? 9.094 -35.375 -13.383 1 78.94 76 VAL A O 1
ATOM 596 N N . ILE A 1 77 ? 10.078 -35.031 -11.422 1 78.62 77 ILE A N 1
ATOM 597 C CA . ILE A 1 77 ? 10.281 -33.625 -11.711 1 78.62 77 ILE A CA 1
ATOM 598 C C . ILE A 1 77 ? 11.227 -33.469 -12.906 1 78.62 77 ILE A C 1
ATOM 600 O O . ILE A 1 77 ? 10.992 -32.656 -13.789 1 78.62 77 ILE A O 1
ATOM 604 N N . GLN A 1 78 ? 12.211 -34.25 -12.883 1 75.94 78 GLN A N 1
ATOM 605 C CA . GLN A 1 78 ? 13.18 -34.219 -13.969 1 75.94 78 GLN A CA 1
ATOM 606 C C . GLN A 1 78 ? 12.523 -34.531 -15.305 1 75.94 78 GLN A C 1
ATOM 608 O O . GLN A 1 78 ? 12.82 -33.906 -16.312 1 75.94 78 GLN A O 1
ATOM 613 N N . LYS A 1 79 ? 11.672 -35.438 -15.266 1 78.94 79 LYS A N 1
ATOM 614 C CA . LYS A 1 79 ? 10.969 -35.844 -16.484 1 78.94 79 LYS A CA 1
ATOM 615 C C . LYS A 1 79 ? 10.094 -34.688 -17 1 78.94 79 LYS A C 1
ATOM 617 O O . LYS A 1 79 ? 9.875 -34.562 -18.203 1 78.94 79 LYS A O 1
ATOM 622 N N . GLY A 1 80 ? 9.648 -33.938 -16.125 1 79.62 80 GLY A N 1
ATOM 623 C CA . GLY A 1 80 ? 8.82 -32.812 -16.484 1 79.62 80 GLY A CA 1
ATOM 624 C C . GLY A 1 80 ? 9.523 -31.812 -17.391 1 79.62 80 GLY A C 1
ATOM 625 O O . GLY A 1 80 ? 8.898 -31.203 -18.25 1 79.62 80 GLY A O 1
ATOM 626 N N . TYR A 1 81 ? 10.812 -31.703 -17.328 1 79.31 81 TYR A N 1
ATOM 627 C CA . TYR A 1 81 ? 11.594 -30.781 -18.141 1 79.31 81 TYR A CA 1
ATOM 628 C C . TYR A 1 81 ? 11.805 -31.312 -19.547 1 79.31 81 TYR A C 1
ATOM 630 O O . TYR A 1 81 ? 12.211 -30.578 -20.438 1 79.31 81 TYR A O 1
ATOM 638 N N . GLN A 1 82 ? 11.391 -32.562 -19.641 1 77.62 82 GLN A N 1
ATOM 639 C CA . GLN A 1 82 ? 11.539 -33.188 -20.953 1 77.62 82 GLN A CA 1
ATOM 640 C C . GLN A 1 82 ? 10.188 -33.312 -21.656 1 77.62 82 GLN A C 1
ATOM 642 O O . GLN A 1 82 ? 10.133 -33.625 -22.844 1 77.62 82 GLN A O 1
ATOM 647 N N . SER A 1 83 ? 9.227 -33 -20.953 1 79.56 83 SER A N 1
ATOM 648 C CA . SER A 1 83 ? 7.891 -33.094 -21.516 1 79.56 83 SER A CA 1
ATOM 649 C C . SER A 1 83 ? 7.664 -32.031 -22.594 1 79.56 83 SER A C 1
ATOM 651 O O . SER A 1 83 ? 8.297 -30.984 -22.578 1 79.56 83 SER A O 1
ATOM 653 N N . PRO A 1 84 ? 6.824 -32.375 -23.547 1 81.88 84 PRO A N 1
ATOM 654 C CA . PRO A 1 84 ? 6.535 -31.422 -24.609 1 81.88 84 PRO A CA 1
ATOM 655 C C . PRO A 1 84 ? 5.992 -30.094 -24.062 1 81.88 84 PRO A C 1
ATOM 657 O O . PRO A 1 84 ? 5.211 -30.094 -23.094 1 81.88 84 PRO A O 1
ATOM 660 N N . TYR A 1 85 ? 6.465 -29.078 -24.703 1 87.62 85 TYR A N 1
ATOM 661 C CA . TYR A 1 85 ? 5.988 -27.75 -24.328 1 87.62 85 TYR A CA 1
ATOM 662 C C . TYR A 1 85 ? 4.656 -27.438 -25 1 87.62 85 TYR A C 1
ATOM 664 O O . TYR A 1 85 ? 4.566 -27.406 -26.234 1 87.62 85 TYR A O 1
ATOM 672 N N . LEU A 1 86 ? 3.65 -27.203 -24.219 1 88.44 86 LEU A N 1
ATOM 673 C CA . LEU A 1 86 ? 2.305 -27 -24.75 1 88.44 86 LEU A CA 1
ATOM 674 C C . LEU A 1 86 ? 2.074 -25.531 -25.094 1 88.44 86 LEU A C 1
ATOM 676 O O . LEU A 1 86 ? 2.566 -24.641 -24.406 1 88.44 86 LEU A O 1
ATOM 680 N N . HIS A 1 87 ? 1.308 -25.25 -26.203 1 88.81 87 HIS A N 1
ATOM 681 C CA . HIS A 1 87 ? 0.864 -23.938 -26.625 1 88.81 87 HIS A CA 1
ATOM 682 C C . HIS A 1 87 ? 2.043 -22.969 -26.766 1 88.81 87 HIS A C 1
ATOM 684 O O . HIS A 1 87 ? 2.012 -21.859 -26.219 1 88.81 87 HIS A O 1
ATOM 690 N N . SER A 1 88 ? 3.092 -23.375 -27.344 1 88.5 88 SER A N 1
ATOM 691 C CA . SER A 1 88 ? 4.34 -22.625 -27.469 1 88.5 88 SER A CA 1
ATOM 692 C C . SER A 1 88 ? 4.098 -21.25 -28.094 1 88.5 88 SER A C 1
ATOM 694 O O . SER A 1 88 ? 4.59 -20.25 -27.578 1 88.5 88 SER A O 1
ATOM 696 N N . GLN A 1 89 ? 3.258 -21.172 -29.078 1 87.69 89 GLN A N 1
ATOM 697 C CA . GLN A 1 89 ? 3.041 -19.906 -29.781 1 87.69 89 GLN A CA 1
ATOM 698 C C . GLN A 1 89 ? 2.383 -18.875 -28.875 1 87.69 89 GLN A C 1
ATOM 700 O O . GLN A 1 89 ? 2.779 -17.719 -28.859 1 87.69 89 GLN A O 1
ATOM 705 N N . VAL A 1 90 ? 1.512 -19.391 -28.109 1 87.12 90 VAL A N 1
ATOM 706 C CA . VAL A 1 90 ? 0.722 -18.5 -27.266 1 87.12 90 VAL A CA 1
ATOM 707 C C . VAL A 1 90 ? 1.577 -18 -26.094 1 87.12 90 VAL A C 1
ATOM 709 O O . VAL A 1 90 ? 1.396 -16.875 -25.625 1 87.12 90 VAL A O 1
ATOM 712 N N . ILE A 1 91 ? 2.541 -18.734 -25.688 1 90.69 91 ILE A N 1
ATOM 713 C CA . ILE A 1 91 ? 3.295 -18.422 -24.484 1 90.69 91 ILE A CA 1
ATOM 714 C C . ILE A 1 91 ? 4.613 -17.75 -24.859 1 90.69 91 ILE A C 1
ATOM 716 O O . ILE A 1 91 ? 4.988 -16.734 -24.266 1 90.69 91 ILE A O 1
ATOM 720 N N . VAL A 1 92 ? 5.293 -18.172 -25.891 1 91.94 92 VAL A N 1
ATOM 721 C CA . VAL A 1 92 ? 6.652 -17.75 -26.203 1 91.94 92 VAL A CA 1
ATOM 722 C C . VAL A 1 92 ? 6.605 -16.469 -27.047 1 91.94 92 VAL A C 1
ATOM 724 O O . VAL A 1 92 ? 7.438 -15.578 -26.875 1 91.94 92 VAL A O 1
ATOM 727 N N . ASP A 1 93 ? 5.66 -16.344 -27.891 1 91 93 ASP A N 1
ATOM 728 C CA . ASP A 1 93 ? 5.629 -15.242 -28.859 1 91 93 ASP A CA 1
ATOM 729 C C . ASP A 1 93 ? 5.535 -13.891 -28.141 1 91 93 ASP A C 1
ATOM 731 O O . ASP A 1 93 ? 6.277 -12.961 -28.469 1 91 93 ASP A O 1
ATOM 735 N N . PRO A 1 94 ? 4.613 -13.836 -27.234 1 90.25 94 PRO A N 1
ATOM 736 C CA . PRO A 1 94 ? 4.539 -12.547 -26.547 1 90.25 94 PRO A CA 1
ATOM 737 C C . PRO A 1 94 ? 5.844 -12.172 -25.844 1 90.25 94 PRO A C 1
ATOM 739 O O . PRO A 1 94 ? 6.211 -11 -25.797 1 90.25 94 PRO A O 1
ATOM 742 N N . MET A 1 95 ? 6.488 -13.055 -25.312 1 90.62 95 MET A N 1
ATOM 743 C CA . MET A 1 95 ? 7.766 -12.805 -24.656 1 90.62 95 MET A CA 1
ATOM 744 C C . MET A 1 95 ? 8.828 -12.383 -25.672 1 90.62 95 MET A C 1
ATOM 746 O O . MET A 1 95 ? 9.57 -11.43 -25.422 1 90.62 95 MET A O 1
ATOM 750 N N . LEU A 1 96 ? 8.867 -13.039 -26.766 1 92 96 LEU A N 1
ATOM 751 C CA . LEU A 1 96 ? 9.82 -12.711 -27.812 1 92 96 LEU A CA 1
ATOM 752 C C . LEU A 1 96 ? 9.562 -11.312 -28.359 1 92 96 LEU A C 1
ATOM 754 O O . LEU A 1 96 ? 10.508 -10.562 -28.625 1 92 96 LEU A O 1
ATOM 758 N N . ASP A 1 97 ? 8.32 -11.055 -28.469 1 91.38 97 ASP A N 1
ATOM 759 C CA . ASP A 1 97 ? 7.961 -9.719 -28.938 1 91.38 97 ASP A CA 1
ATOM 760 C C . ASP A 1 97 ? 8.445 -8.641 -27.969 1 91.38 97 ASP A C 1
ATOM 762 O O . ASP A 1 97 ? 8.961 -7.609 -28.391 1 91.38 97 ASP A O 1
ATOM 766 N N . THR A 1 98 ? 8.234 -8.922 -26.734 1 91.75 98 THR A N 1
ATOM 767 C CA . THR A 1 98 ? 8.672 -7.98 -25.703 1 91.75 98 THR A CA 1
ATOM 768 C C . THR A 1 98 ? 10.195 -7.84 -25.719 1 91.75 98 THR A C 1
ATOM 770 O O . THR A 1 98 ? 10.719 -6.727 -25.656 1 91.75 98 THR A O 1
ATOM 773 N N . LEU A 1 99 ? 10.883 -8.891 -25.812 1 93.31 99 LEU A N 1
ATOM 774 C CA . LEU A 1 99 ? 12.344 -8.875 -25.844 1 93.31 99 LEU A CA 1
ATOM 775 C C . LEU A 1 99 ? 12.859 -8.148 -27.078 1 93.31 99 LEU A C 1
ATOM 777 O O . LEU A 1 99 ? 13.844 -7.418 -27 1 93.31 99 LEU A O 1
ATOM 781 N N . ASN A 1 100 ? 12.211 -8.398 -28.156 1 93.12 100 ASN A N 1
ATOM 782 C CA . ASN A 1 100 ? 12.578 -7.699 -29.391 1 93.12 100 ASN A CA 1
ATOM 783 C C . ASN A 1 100 ? 12.406 -6.191 -29.234 1 93.12 100 ASN A C 1
ATOM 785 O O . ASN A 1 100 ? 13.258 -5.418 -29.672 1 93.12 100 ASN A O 1
ATOM 789 N N . ARG A 1 101 ? 11.328 -5.855 -28.656 1 91.94 101 ARG A N 1
ATOM 790 C CA . ARG A 1 101 ? 11.086 -4.438 -28.422 1 91.94 101 ARG A CA 1
ATOM 791 C C . ARG A 1 101 ? 12.141 -3.846 -27.5 1 91.94 101 ARG A C 1
ATOM 793 O O . ARG A 1 101 ? 12.672 -2.762 -27.766 1 91.94 101 ARG A O 1
ATOM 800 N N . TYR A 1 102 ? 12.469 -4.547 -26.484 1 93.19 102 TYR A N 1
ATOM 801 C CA . TYR A 1 102 ? 13.445 -4.066 -25.5 1 93.19 102 TYR A CA 1
ATOM 802 C C . TYR A 1 102 ? 14.828 -3.941 -26.141 1 93.19 102 TYR A C 1
ATOM 804 O O . TYR A 1 102 ? 15.508 -2.928 -25.969 1 93.19 102 TYR A O 1
ATOM 812 N N . ALA A 1 103 ? 15.164 -4.906 -26.844 1 93.44 103 ALA A N 1
ATOM 813 C CA . ALA A 1 103 ? 16.469 -4.895 -27.5 1 93.44 103 ALA A CA 1
ATOM 814 C C . ALA A 1 103 ? 16.578 -3.742 -28.484 1 93.44 103 ALA A C 1
ATOM 816 O O . ALA A 1 103 ? 17.625 -3.102 -28.594 1 93.44 103 ALA A O 1
ATOM 817 N N . ASN A 1 104 ? 15.523 -3.545 -29.141 1 91.31 104 ASN A N 1
ATOM 818 C CA . ASN A 1 104 ? 15.492 -2.467 -30.125 1 91.31 104 ASN A CA 1
ATOM 819 C C . ASN A 1 104 ? 15.547 -1.097 -29.453 1 91.31 104 ASN A C 1
ATOM 821 O O . ASN A 1 104 ? 16.094 -0.148 -30.016 1 91.31 104 ASN A O 1
ATOM 825 N N . GLN A 1 105 ? 14.961 -0.998 -28.297 1 91.56 105 GLN A N 1
ATOM 826 C CA . GLN A 1 105 ? 14.859 0.274 -27.594 1 91.56 105 GLN A CA 1
ATOM 827 C C . GLN A 1 105 ? 16.125 0.577 -26.812 1 91.56 105 GLN A C 1
ATOM 829 O O . GLN A 1 105 ? 16.328 1.702 -26.344 1 91.56 105 GLN A O 1
ATOM 834 N N . TRP A 1 106 ? 17.016 -0.39 -26.719 1 92.88 106 TRP A N 1
ATOM 835 C CA . TRP A 1 106 ? 18.203 -0.211 -25.875 1 92.88 106 TRP A CA 1
ATOM 836 C C . TRP A 1 106 ? 19.031 0.979 -26.359 1 92.88 106 TRP A C 1
ATOM 838 O O . TRP A 1 106 ? 19.391 1.057 -27.531 1 92.88 106 TRP A O 1
ATOM 848 N N . ASN A 1 107 ? 19.062 1.892 -25.453 1 89.38 107 ASN A N 1
ATOM 849 C CA . ASN A 1 107 ? 19.875 3.094 -25.594 1 89.38 107 ASN A CA 1
ATOM 850 C C . ASN A 1 107 ? 20.547 3.473 -24.266 1 89.38 107 ASN A C 1
ATOM 852 O O . ASN A 1 107 ? 19.859 3.709 -23.266 1 89.38 107 ASN A O 1
ATOM 856 N N . LYS A 1 108 ? 21.875 3.598 -24.281 1 84.5 108 LYS A N 1
ATOM 857 C CA . LYS A 1 108 ? 22.656 3.793 -23.078 1 84.5 108 LYS A CA 1
ATOM 858 C C . LYS A 1 108 ? 22.297 5.105 -22.391 1 84.5 108 LYS A C 1
ATOM 860 O O . LYS A 1 108 ? 22.469 5.242 -21.172 1 84.5 108 LYS A O 1
ATOM 865 N N . SER A 1 109 ? 21.75 6 -23.078 1 77.5 109 SER A N 1
ATOM 866 C CA . SER A 1 109 ? 21.422 7.309 -22.516 1 77.5 109 SER A CA 1
ATOM 867 C C . SER A 1 109 ? 20.047 7.293 -21.859 1 77.5 109 SER A C 1
ATOM 869 O O . SER A 1 109 ? 19.734 8.172 -21.047 1 77.5 109 SER A O 1
ATOM 871 N N . ILE A 1 110 ? 19.328 6.254 -22.203 1 81.5 110 ILE A N 1
ATOM 872 C CA . ILE A 1 110 ? 17.953 6.227 -21.734 1 81.5 110 ILE A CA 1
ATOM 873 C C . ILE A 1 110 ? 17.797 5.16 -20.641 1 81.5 110 ILE A C 1
ATOM 875 O O . ILE A 1 110 ? 17.172 5.398 -19.609 1 81.5 110 ILE A O 1
ATOM 879 N N . TYR A 1 111 ? 18.422 4.047 -20.953 1 86.62 111 TYR A N 1
ATOM 880 C CA . TYR A 1 111 ? 18.219 2.916 -20.062 1 86.62 111 TYR A CA 1
ATOM 881 C C . TYR A 1 111 ? 19.484 2.613 -19.266 1 86.62 111 TYR A C 1
ATOM 883 O O . TYR A 1 111 ? 20.594 2.895 -19.734 1 86.62 111 TYR A O 1
ATOM 891 N N . MET A 1 112 ? 19.312 1.974 -18.141 1 81.81 112 MET A N 1
ATOM 892 C CA . MET A 1 112 ? 20.422 1.603 -17.266 1 81.81 112 MET A CA 1
ATOM 893 C C . MET A 1 112 ? 21.234 0.463 -17.859 1 81.81 112 MET A C 1
ATOM 895 O O . MET A 1 112 ? 22.422 0.328 -17.578 1 81.81 112 MET A O 1
ATOM 899 N N . GLY A 1 113 ? 20.641 -0.328 -18.562 1 87.81 113 GLY A N 1
ATOM 900 C CA . GLY A 1 113 ? 21.25 -1.475 -19.219 1 87.81 113 GLY A CA 1
ATOM 901 C C . GLY A 1 113 ? 20.25 -2.311 -20 1 87.81 113 GLY A C 1
ATOM 902 O O . GLY A 1 113 ? 19.031 -2.154 -19.828 1 87.81 113 GLY A O 1
ATOM 903 N N . PRO A 1 114 ? 20.734 -3.059 -20.797 1 93.38 114 PRO A N 1
ATOM 904 C CA . PRO A 1 114 ? 19.828 -3.92 -21.562 1 93.38 114 PRO A CA 1
ATOM 905 C C . PRO A 1 114 ? 19.453 -5.191 -20.797 1 93.38 114 PRO A C 1
ATOM 907 O O . PRO A 1 114 ? 19.797 -6.297 -21.234 1 93.38 114 PRO A O 1
ATOM 910 N N . TYR A 1 115 ? 18.766 -5.02 -19.812 1 91.62 115 TYR A N 1
ATOM 911 C CA . TYR A 1 115 ? 18.312 -6.176 -19.047 1 91.62 115 TYR A CA 1
ATOM 912 C C . TYR A 1 115 ? 16.938 -5.93 -18.453 1 91.62 115 TYR A C 1
ATOM 914 O O . TYR A 1 115 ? 16.516 -4.781 -18.266 1 91.62 115 TYR A O 1
ATOM 922 N N . ALA A 1 116 ? 16.219 -6.969 -18.281 1 90.19 116 ALA A N 1
ATOM 923 C CA . ALA A 1 116 ? 14.922 -6.969 -17.594 1 90.19 116 ALA A CA 1
ATOM 924 C C . ALA A 1 116 ? 14.758 -8.211 -16.734 1 90.19 116 ALA A C 1
ATOM 926 O O . ALA A 1 116 ? 15.523 -9.164 -16.844 1 90.19 116 ALA A O 1
ATOM 927 N N . ALA A 1 117 ? 13.859 -8.062 -15.859 1 88.56 117 ALA A N 1
ATOM 928 C CA . ALA A 1 117 ? 13.586 -9.195 -14.992 1 88.56 117 ALA A CA 1
ATOM 929 C C . ALA A 1 117 ? 12.375 -9.984 -15.492 1 88.56 117 ALA A C 1
ATOM 931 O O . ALA A 1 117 ? 11.406 -9.398 -15.977 1 88.56 117 ALA A O 1
ATOM 932 N N . LEU A 1 118 ? 12.508 -11.242 -15.516 1 90.38 118 LEU A N 1
ATOM 933 C CA . LEU A 1 118 ? 11.375 -12.141 -15.688 1 90.38 118 LEU A CA 1
ATOM 934 C C . LEU A 1 118 ? 10.898 -12.672 -14.344 1 90.38 118 LEU A C 1
ATOM 936 O O . LEU A 1 118 ? 11.609 -13.438 -13.68 1 90.38 118 LEU A O 1
ATOM 940 N N . ILE A 1 119 ? 9.727 -12.195 -14.062 1 86.19 119 ILE A N 1
ATOM 941 C CA . ILE A 1 119 ? 9.227 -12.477 -12.719 1 86.19 119 ILE A CA 1
ATOM 942 C C . ILE A 1 119 ? 7.977 -13.344 -12.805 1 86.19 119 ILE A C 1
ATOM 944 O O . ILE A 1 119 ? 7.219 -13.258 -13.773 1 86.19 119 ILE A O 1
ATOM 948 N N . GLY A 1 120 ? 7.77 -14.203 -11.805 1 84.88 120 GLY A N 1
ATOM 949 C CA . GLY A 1 120 ? 6.609 -15.07 -11.688 1 84.88 120 GLY A CA 1
ATOM 950 C C . GLY A 1 120 ? 6.754 -16.125 -10.609 1 84.88 120 GLY A C 1
ATOM 951 O O . GLY A 1 120 ? 7.855 -16.344 -10.094 1 84.88 120 GLY A O 1
ATOM 952 N N . PRO A 1 121 ? 5.652 -16.625 -10.312 1 86.62 121 PRO A N 1
ATOM 953 C CA . PRO A 1 121 ? 5.762 -17.672 -9.289 1 86.62 121 PRO A CA 1
ATOM 954 C C . PRO A 1 121 ? 6.582 -18.875 -9.758 1 86.62 121 PRO A C 1
ATOM 956 O O . PRO A 1 121 ? 6.773 -19.062 -10.961 1 86.62 121 PRO A O 1
ATOM 959 N N . SER A 1 122 ? 7.133 -19.578 -8.82 1 80.94 122 SER A N 1
ATOM 960 C CA . SER A 1 122 ? 7.957 -20.734 -9.125 1 80.94 122 SER A CA 1
ATOM 961 C C . SER A 1 122 ? 7.148 -21.812 -9.836 1 80.94 122 SER A C 1
ATOM 963 O O . SER A 1 122 ? 7.715 -22.719 -10.453 1 80.94 122 SER A O 1
ATOM 965 N N . THR A 1 123 ? 5.867 -21.703 -9.891 1 86.06 123 THR A N 1
ATOM 966 C CA . THR A 1 123 ? 5.012 -22.719 -10.492 1 86.06 123 THR A CA 1
ATOM 967 C C . THR A 1 123 ? 4.648 -22.344 -11.922 1 86.06 123 THR A C 1
ATOM 969 O O . THR A 1 123 ? 3.992 -23.109 -12.625 1 86.06 123 THR A O 1
ATOM 972 N N . SER A 1 124 ? 5.148 -21.172 -12.398 1 87.5 124 SER A N 1
ATOM 973 C CA . SER A 1 124 ? 4.719 -20.656 -13.688 1 87.5 124 SER A CA 1
ATOM 974 C C . SER A 1 124 ? 5.512 -21.281 -14.828 1 87.5 124 SER A C 1
ATOM 976 O O . SER A 1 124 ? 5.129 -21.172 -15.992 1 87.5 124 SER A O 1
ATOM 978 N N . GLY A 1 125 ? 6.656 -21.891 -14.57 1 87.19 125 GLY A N 1
ATOM 979 C CA . GLY A 1 125 ? 7.438 -22.531 -15.617 1 87.19 125 GLY A CA 1
ATOM 980 C C . GLY A 1 125 ? 8.422 -21.594 -16.297 1 87.19 125 GLY A C 1
ATOM 981 O O . GLY A 1 125 ? 8.648 -21.688 -17.5 1 87.19 125 GLY A O 1
ATOM 982 N N . LYS A 1 126 ? 8.953 -20.688 -15.617 1 88.44 126 LYS A N 1
ATOM 983 C CA . LYS A 1 126 ? 9.867 -19.688 -16.156 1 88.44 126 LYS A CA 1
ATOM 984 C C . LYS A 1 126 ? 11.07 -20.344 -16.828 1 88.44 126 LYS A C 1
ATOM 986 O O . LYS A 1 126 ? 11.453 -19.984 -17.938 1 88.44 126 LYS A O 1
ATOM 991 N N . SER A 1 127 ? 11.719 -21.344 -16.125 1 87.69 127 SER A N 1
ATOM 992 C CA . SER A 1 127 ? 12.875 -22.031 -16.672 1 87.69 127 SER A CA 1
ATOM 993 C C . SER A 1 127 ? 12.516 -22.797 -17.953 1 87.69 127 SER A C 1
ATOM 995 O O . SER A 1 127 ? 13.266 -22.766 -18.938 1 87.69 127 SER A O 1
ATOM 997 N N . ARG A 1 128 ? 11.406 -23.438 -17.969 1 89.25 128 ARG A N 1
ATOM 998 C CA . ARG A 1 128 ? 10.945 -24.156 -19.156 1 89.25 128 ARG A CA 1
ATOM 999 C C . ARG A 1 128 ? 10.688 -23.188 -20.312 1 89.25 128 ARG A C 1
ATOM 1001 O O . ARG A 1 128 ? 10.867 -23.547 -21.469 1 89.25 128 ARG A O 1
ATOM 1008 N N . LEU A 1 129 ? 10.18 -22.094 -19.938 1 91.88 129 LEU A N 1
ATOM 1009 C CA . LEU A 1 129 ? 9.938 -21.062 -20.938 1 91.88 129 LEU A CA 1
ATOM 1010 C C . LEU A 1 129 ? 11.242 -20.656 -21.625 1 91.88 129 LEU A C 1
ATOM 1012 O O . LEU A 1 129 ? 11.281 -20.484 -22.844 1 91.88 129 LEU A O 1
ATOM 1016 N N . LEU A 1 130 ? 12.258 -20.516 -20.891 1 91.94 130 LEU A N 1
ATOM 1017 C CA . LEU A 1 130 ? 13.555 -20.141 -21.438 1 91.94 130 LEU A CA 1
ATOM 1018 C C . LEU A 1 130 ? 14.094 -21.25 -22.344 1 91.94 130 LEU A C 1
ATOM 1020 O O . LEU A 1 130 ? 14.672 -20.984 -23.391 1 91.94 130 LEU A O 1
ATOM 1024 N N . MET A 1 131 ? 13.852 -22.422 -21.922 1 89.31 131 MET A N 1
ATOM 1025 C CA . MET A 1 131 ? 14.289 -23.562 -22.734 1 89.31 131 MET A CA 1
ATOM 1026 C C . MET A 1 131 ? 13.547 -23.594 -24.062 1 89.31 131 MET A C 1
ATOM 1028 O O . MET A 1 131 ? 14.141 -23.891 -25.094 1 89.31 131 MET A O 1
ATOM 1032 N N . GLU A 1 132 ? 12.289 -23.359 -23.953 1 91.44 132 GLU A N 1
ATOM 1033 C CA . GLU A 1 132 ? 11.508 -23.312 -25.188 1 91.44 132 GLU A CA 1
ATOM 1034 C C . GLU A 1 132 ? 11.93 -22.141 -26.062 1 91.44 132 GLU A C 1
ATOM 1036 O O . GLU A 1 132 ? 11.969 -22.266 -27.297 1 91.44 132 GLU A O 1
ATOM 1041 N N . THR A 1 133 ? 12.234 -21.062 -25.469 1 91.56 133 THR A N 1
ATOM 1042 C CA . THR A 1 133 ? 12.68 -19.875 -26.188 1 91.56 133 THR A CA 1
ATOM 1043 C C . THR A 1 133 ? 13.977 -20.141 -26.938 1 91.56 133 THR A C 1
ATOM 1045 O O . THR A 1 133 ? 14.195 -19.609 -28.031 1 91.56 133 THR A O 1
ATOM 1048 N N . ALA A 1 134 ? 14.789 -21 -26.406 1 90.75 134 ALA A N 1
ATOM 1049 C CA . ALA A 1 134 ? 16.078 -21.344 -27 1 90.75 134 ALA A CA 1
ATOM 1050 C C . ALA A 1 134 ? 15.898 -22.062 -28.328 1 90.75 134 ALA A C 1
ATOM 1052 O O . ALA A 1 134 ? 16.844 -22.156 -29.125 1 90.75 134 ALA A O 1
ATOM 1053 N N . GLN A 1 135 ? 14.734 -22.5 -28.531 1 88.44 135 GLN A N 1
ATOM 1054 C CA . GLN A 1 135 ? 14.453 -23.125 -29.812 1 88.44 135 GLN A CA 1
ATOM 1055 C C . GLN A 1 135 ? 14.164 -22.078 -30.891 1 88.44 135 GLN A C 1
ATOM 1057 O O . GLN A 1 135 ? 14.18 -22.375 -32.094 1 88.44 135 GLN A O 1
ATOM 1062 N N . HIS A 1 136 ? 14.023 -20.859 -30.484 1 88.25 136 HIS A N 1
ATOM 1063 C CA . HIS A 1 136 ? 13.625 -19.812 -31.422 1 88.25 136 HIS A CA 1
ATOM 1064 C C . HIS A 1 136 ? 14.734 -18.797 -31.609 1 88.25 136 HIS A C 1
ATOM 1066 O O . HIS A 1 136 ? 14.828 -18.156 -32.656 1 88.25 136 HIS A O 1
ATOM 1072 N N . ILE A 1 137 ? 15.492 -18.578 -30.656 1 90.44 137 ILE A N 1
ATOM 1073 C CA . ILE A 1 137 ? 16.609 -17.656 -30.719 1 90.44 137 ILE A CA 1
ATOM 1074 C C . ILE A 1 137 ? 17.812 -18.25 -29.984 1 90.44 137 ILE A C 1
ATOM 1076 O O . ILE A 1 137 ? 17.688 -19.266 -29.297 1 90.44 137 ILE A O 1
ATOM 1080 N N . CYS A 1 138 ? 18.984 -17.609 -30.156 1 92.12 138 CYS A N 1
ATOM 1081 C CA . CYS A 1 138 ? 20.172 -18.047 -29.438 1 92.12 138 CYS A CA 1
ATOM 1082 C C . CYS A 1 138 ? 20.109 -17.625 -27.969 1 92.12 138 CYS A C 1
ATOM 1084 O O . CYS A 1 138 ? 20.109 -16.438 -27.656 1 92.12 138 CYS A O 1
ATOM 1086 N N . VAL A 1 139 ? 20.031 -18.594 -27.094 1 93.44 139 VAL A N 1
ATOM 1087 C CA . VAL A 1 139 ? 19.953 -18.312 -25.672 1 93.44 139 VAL A CA 1
ATOM 1088 C C . VAL A 1 139 ? 21.188 -18.891 -24.969 1 93.44 139 VAL A C 1
ATOM 1090 O O . VAL A 1 139 ? 21.516 -20.062 -25.156 1 93.44 139 VAL A O 1
ATOM 1093 N N . VAL A 1 140 ? 21.891 -18.047 -24.312 1 94.38 140 VAL A N 1
ATOM 1094 C CA . VAL A 1 140 ? 22.906 -18.5 -23.375 1 94.38 140 VAL A CA 1
ATOM 1095 C C . VAL A 1 140 ? 22.297 -18.609 -21.969 1 94.38 140 VAL A C 1
ATOM 1097 O O . VAL A 1 140 ? 22.203 -17.609 -21.266 1 94.38 140 VAL A O 1
ATOM 1100 N N . TYR A 1 141 ? 21.984 -19.797 -21.672 1 93.19 141 TYR A N 1
ATOM 1101 C CA . TYR A 1 141 ? 21.297 -20.047 -20.406 1 93.19 141 TYR A CA 1
ATOM 1102 C C . TYR A 1 141 ? 22.297 -20.359 -19.297 1 93.19 141 TYR A C 1
ATOM 1104 O O . TYR A 1 141 ? 23.156 -21.219 -19.453 1 93.19 141 TYR A O 1
ATOM 1112 N N . ILE A 1 142 ? 22.203 -19.641 -18.188 1 92.31 142 ILE A N 1
ATOM 1113 C CA . ILE A 1 142 ? 23.078 -19.859 -17.031 1 92.31 142 ILE A CA 1
ATOM 1114 C C . ILE A 1 142 ? 22.25 -19.938 -15.758 1 92.31 142 ILE A C 1
ATOM 1116 O O . ILE A 1 142 ? 21.594 -18.953 -15.375 1 92.31 142 ILE A O 1
ATOM 1120 N N . CYS A 1 143 ? 22.266 -21.062 -15.094 1 90.06 143 CYS A N 1
ATOM 1121 C CA . CYS A 1 143 ? 21.594 -21.203 -13.805 1 90.06 143 CYS A CA 1
ATOM 1122 C C . CYS A 1 143 ? 22.547 -20.891 -12.656 1 90.06 143 CYS A C 1
ATOM 1124 O O . CYS A 1 143 ? 23.547 -21.594 -12.461 1 90.06 143 CYS A O 1
ATOM 1126 N N . LEU A 1 144 ? 22.234 -19.891 -11.867 1 89.06 144 LEU A N 1
ATOM 1127 C CA . LEU A 1 144 ? 23.109 -19.406 -10.812 1 89.06 144 LEU A CA 1
ATOM 1128 C C . LEU A 1 144 ? 22.75 -20.031 -9.469 1 89.06 144 LEU A C 1
ATOM 1130 O O . LEU A 1 144 ? 23.094 -19.484 -8.422 1 89.06 144 LEU A O 1
ATOM 1134 N N . ARG A 1 145 ? 22.125 -21.078 -9.461 1 80.56 145 ARG A N 1
ATOM 1135 C CA . ARG A 1 145 ? 21.719 -21.766 -8.242 1 80.56 145 ARG A CA 1
ATOM 1136 C C . ARG A 1 145 ? 22.922 -21.984 -7.32 1 80.56 145 ARG A C 1
ATOM 1138 O O . ARG A 1 145 ? 24.016 -22.312 -7.781 1 80.56 145 ARG A O 1
ATOM 1145 N N . PRO A 1 146 ? 22.625 -21.781 -6.078 1 72.88 146 PRO A N 1
ATOM 1146 C CA . PRO A 1 146 ? 23.719 -22.047 -5.137 1 72.88 146 PRO A CA 1
ATOM 1147 C C . PRO A 1 146 ? 24.234 -23.484 -5.211 1 72.88 146 PRO A C 1
ATOM 1149 O O . PRO A 1 146 ? 23.469 -24.406 -5.484 1 72.88 146 PRO A O 1
ATOM 1152 N N . LYS A 1 147 ? 25.438 -23.656 -4.922 1 66.56 147 LYS A N 1
ATOM 1153 C CA . LYS A 1 147 ? 26.109 -24.938 -5.059 1 66.56 147 LYS A CA 1
ATOM 1154 C C . LYS A 1 147 ? 25.5 -26 -4.141 1 66.56 147 LYS A C 1
ATOM 1156 O O . LYS A 1 147 ? 25.438 -27.172 -4.488 1 66.56 147 LYS A O 1
ATOM 1161 N N . ASP A 1 148 ? 24.969 -25.516 -3.051 1 59.44 148 ASP A N 1
ATOM 1162 C CA . ASP A 1 148 ? 24.516 -26.469 -2.027 1 59.44 148 ASP A CA 1
ATOM 1163 C C . ASP A 1 148 ? 23.016 -26.719 -2.137 1 59.44 148 ASP A C 1
ATOM 1165 O O . ASP A 1 148 ? 22.453 -27.5 -1.351 1 59.44 148 ASP A O 1
ATOM 1169 N N . LEU A 1 149 ? 22.438 -26.25 -3.107 1 64.75 149 LEU A N 1
ATOM 1170 C CA . LEU A 1 149 ? 20.984 -26.422 -3.197 1 64.75 149 LEU A CA 1
ATOM 1171 C C . LEU A 1 149 ? 20.625 -27.312 -4.391 1 64.75 149 LEU A C 1
ATOM 1173 O O . LEU A 1 149 ? 20.969 -26.984 -5.531 1 64.75 149 LEU A O 1
ATOM 1177 N N . PRO A 1 150 ? 19.969 -28.359 -3.979 1 61.47 150 PRO A N 1
ATOM 1178 C CA . PRO A 1 150 ? 19.5 -29.203 -5.086 1 61.47 150 PRO A CA 1
ATOM 1179 C C . PRO A 1 150 ? 18.281 -28.641 -5.793 1 61.47 150 PRO A C 1
ATOM 1181 O O . PRO A 1 150 ? 17.547 -27.844 -5.211 1 61.47 150 PRO A O 1
ATOM 1184 N N . GLY A 1 151 ? 18.188 -28.797 -7.07 1 71.62 151 GLY A N 1
ATOM 1185 C CA . GLY A 1 151 ? 17.016 -28.359 -7.805 1 71.62 151 GLY A CA 1
ATOM 1186 C C . GLY A 1 151 ? 17.188 -28.453 -9.305 1 71.62 151 GLY A C 1
ATOM 1187 O O . GLY A 1 151 ? 18.266 -28.766 -9.797 1 71.62 151 GLY A O 1
ATOM 1188 N N . PHE A 1 152 ? 16.062 -28.438 -9.93 1 72.31 152 PHE A N 1
ATOM 1189 C CA . PHE A 1 152 ? 16.078 -28.438 -11.383 1 72.31 152 PHE A CA 1
ATOM 1190 C C . PHE A 1 152 ? 15.641 -27.078 -11.922 1 72.31 152 PHE A C 1
ATOM 1192 O O . PHE A 1 152 ? 14.664 -26.484 -11.438 1 72.31 152 PHE A O 1
ATOM 1199 N N . PRO A 1 153 ? 16.359 -26.531 -12.906 1 80.06 153 PRO A N 1
ATOM 1200 C CA . PRO A 1 153 ? 17.562 -27.047 -13.547 1 80.06 153 PRO A CA 1
ATOM 1201 C C . PRO A 1 153 ? 18.797 -26.984 -12.641 1 80.06 153 PRO A C 1
ATOM 1203 O O . PRO A 1 153 ? 18.812 -26.203 -11.688 1 80.06 153 PRO A O 1
ATOM 1206 N N . PRO A 1 154 ? 19.719 -27.828 -12.93 1 79.19 154 PRO A N 1
ATOM 1207 C CA . PRO A 1 154 ? 20.922 -27.812 -12.094 1 79.19 154 PRO A CA 1
ATOM 1208 C C . PRO A 1 154 ? 21.766 -26.562 -12.32 1 79.19 154 PRO A C 1
ATOM 1210 O O . PRO A 1 154 ? 21.609 -25.875 -13.336 1 79.19 154 PRO A O 1
ATOM 1213 N N . ARG A 1 155 ? 22.656 -26.312 -11.422 1 85.44 155 ARG A N 1
ATOM 1214 C CA . ARG A 1 155 ? 23.578 -25.188 -11.508 1 85.44 155 ARG A CA 1
ATOM 1215 C C . ARG A 1 155 ? 24.469 -25.297 -12.734 1 85.44 155 ARG A C 1
ATOM 1217 O O . ARG A 1 155 ? 24.969 -26.375 -13.055 1 85.44 155 ARG A O 1
ATOM 1224 N N . SER A 1 156 ? 24.672 -24.188 -13.484 1 89.06 156 SER A N 1
ATOM 1225 C CA . SER A 1 156 ? 25.578 -24.156 -14.625 1 89.06 156 SER A CA 1
ATOM 1226 C C . SER A 1 156 ? 27.031 -24.031 -14.18 1 89.06 156 SER A C 1
ATOM 1228 O O . SER A 1 156 ? 27.328 -23.391 -13.172 1 89.06 156 SER A O 1
ATOM 1230 N N . ALA A 1 157 ? 27.844 -24.609 -14.906 1 86.5 157 ALA A N 1
ATOM 1231 C CA . ALA A 1 157 ? 29.281 -24.484 -14.609 1 86.5 157 ALA A CA 1
ATOM 1232 C C . ALA A 1 157 ? 29.734 -23.031 -14.695 1 86.5 157 ALA A C 1
ATOM 1234 O O . ALA A 1 157 ? 30.609 -22.609 -13.93 1 86.5 157 ALA A O 1
ATOM 1235 N N . LEU A 1 158 ? 29.203 -22.297 -15.555 1 90.94 158 LEU A N 1
ATOM 1236 C CA . LEU A 1 158 ? 29.578 -20.891 -15.766 1 90.94 158 LEU A CA 1
ATOM 1237 C C . LEU A 1 158 ? 29.219 -20.047 -14.547 1 90.94 158 LEU A C 1
ATOM 1239 O O . LEU A 1 158 ? 29.719 -18.938 -14.398 1 90.94 158 LEU A O 1
ATOM 1243 N N . ALA A 1 159 ? 28.328 -20.562 -13.727 1 90.38 159 ALA A N 1
ATOM 1244 C CA . ALA A 1 159 ? 27.906 -19.844 -12.547 1 90.38 159 ALA A CA 1
ATOM 1245 C C . ALA A 1 159 ? 29.078 -19.516 -11.633 1 90.38 159 ALA A C 1
ATOM 1247 O O . ALA A 1 159 ? 29.109 -18.469 -10.984 1 90.38 159 ALA A O 1
ATOM 1248 N N . ASP A 1 160 ? 30.062 -20.312 -11.641 1 85.12 160 ASP A N 1
ATOM 1249 C CA . ASP A 1 160 ? 31.234 -20.109 -10.781 1 85.12 160 ASP A CA 1
ATOM 1250 C C . ASP A 1 160 ? 32.062 -18.906 -11.266 1 85.12 160 ASP A C 1
ATOM 1252 O O . ASP A 1 160 ? 32.688 -18.219 -10.453 1 85.12 160 ASP A O 1
ATOM 1256 N N . LEU A 1 161 ? 32.031 -18.703 -12.523 1 88.56 161 LEU A N 1
ATOM 1257 C CA . LEU A 1 161 ? 32.75 -17.578 -13.086 1 88.56 161 LEU A CA 1
ATOM 1258 C C . LEU A 1 161 ? 32 -16.266 -12.844 1 88.56 161 LEU A C 1
ATOM 1260 O O . LEU A 1 161 ? 32.625 -15.219 -12.617 1 88.56 161 LEU A O 1
ATOM 1264 N N . ILE A 1 162 ? 30.734 -16.344 -12.906 1 89.62 162 ILE A N 1
ATOM 1265 C CA . ILE A 1 162 ? 29.922 -15.164 -12.719 1 89.62 162 ILE A CA 1
ATOM 1266 C C . ILE A 1 162 ? 29.938 -14.75 -11.25 1 89.62 162 ILE A C 1
ATOM 1268 O O . ILE A 1 162 ? 30.031 -13.562 -10.93 1 89.62 162 ILE A O 1
ATOM 1272 N N . LEU A 1 163 ? 29.828 -15.742 -10.359 1 87.69 163 LEU A N 1
ATOM 1273 C CA . LEU A 1 163 ? 29.812 -15.477 -8.922 1 87.69 163 LEU A CA 1
ATOM 1274 C C . LEU A 1 163 ? 31.188 -15.703 -8.305 1 87.69 163 LEU A C 1
ATOM 1276 O O . LEU A 1 163 ? 31.297 -16.328 -7.246 1 87.69 163 LEU A O 1
ATOM 1280 N N . SER A 1 164 ? 32.156 -15.172 -8.961 1 80.44 164 SER A N 1
ATOM 1281 C CA . SER A 1 164 ? 33.5 -15.398 -8.5 1 80.44 164 SER A CA 1
ATOM 1282 C C . SER A 1 164 ? 33.844 -14.5 -7.312 1 80.44 164 SER A C 1
ATOM 1284 O O . SER A 1 164 ? 33.562 -13.297 -7.332 1 80.44 164 SER A O 1
ATOM 1286 N N . THR A 1 165 ? 34.312 -15.031 -6.25 1 67.56 165 THR A N 1
ATOM 1287 C CA . THR A 1 165 ? 34.688 -14.281 -5.059 1 67.56 165 THR A CA 1
ATOM 1288 C C . THR A 1 165 ? 36.094 -13.711 -5.199 1 67.56 165 THR A C 1
ATOM 1290 O O . THR A 1 165 ? 36.469 -12.82 -4.441 1 67.56 165 THR A O 1
ATOM 1293 N N . ALA A 1 166 ? 37.031 -14.125 -5.969 1 57.59 166 ALA A N 1
ATOM 1294 C CA . ALA A 1 166 ? 38.438 -13.727 -6.031 1 57.59 166 ALA A CA 1
ATOM 1295 C C . ALA A 1 166 ? 38.562 -12.328 -6.633 1 57.59 166 ALA A C 1
ATOM 1297 O O . ALA A 1 166 ? 39.312 -11.492 -6.098 1 57.59 166 ALA A O 1
ATOM 1298 N N . VAL A 1 167 ? 38.281 -12.094 -7.949 1 57.12 167 VAL A N 1
ATOM 1299 C CA . VAL A 1 167 ? 38.531 -10.828 -8.641 1 57.12 167 VAL A CA 1
ATOM 1300 C C . VAL A 1 167 ? 37.219 -10.297 -9.203 1 57.12 167 VAL A C 1
ATOM 1302 O O . VAL A 1 167 ? 36.719 -10.805 -10.219 1 57.12 167 VAL A O 1
ATOM 1305 N N . THR A 1 168 ? 36.406 -9.508 -8.445 1 63.16 168 THR A N 1
ATOM 1306 C CA . THR A 1 168 ? 35.062 -9.211 -8.953 1 63.16 168 THR A CA 1
ATOM 1307 C C . THR A 1 168 ? 34.906 -7.711 -9.18 1 63.16 168 THR A C 1
ATOM 1309 O O . THR A 1 168 ? 34.156 -7.047 -8.453 1 63.16 168 THR A O 1
ATOM 1312 N N . ASP A 1 169 ? 35.906 -7.18 -10.117 1 74.56 169 ASP A N 1
ATOM 1313 C CA . ASP A 1 169 ? 35.656 -5.789 -10.5 1 74.56 169 ASP A CA 1
ATOM 1314 C C . ASP A 1 169 ? 35.062 -5.695 -11.898 1 74.56 169 ASP A C 1
ATOM 1316 O O . ASP A 1 169 ? 34.719 -6.715 -12.508 1 74.56 169 ASP A O 1
ATOM 1320 N N . GLU A 1 170 ? 34.844 -4.602 -12.367 1 80.69 170 GLU A N 1
ATOM 1321 C CA . GLU A 1 170 ? 34.188 -4.363 -13.648 1 80.69 170 GLU A CA 1
ATOM 1322 C C . GLU A 1 170 ? 35.031 -4.891 -14.805 1 80.69 170 GLU A C 1
ATOM 1324 O O . GLU A 1 170 ? 34.5 -5.328 -15.82 1 80.69 170 GLU A O 1
ATOM 1329 N N . THR A 1 171 ? 36.344 -4.895 -14.633 1 82.38 171 THR A N 1
ATOM 1330 C CA . THR A 1 171 ? 37.25 -5.387 -15.68 1 82.38 171 THR A CA 1
ATOM 1331 C C . THR A 1 171 ? 37.094 -6.895 -15.859 1 82.38 171 THR A C 1
ATOM 1333 O O . THR A 1 171 ? 37.125 -7.395 -16.984 1 82.38 171 THR A O 1
ATOM 1336 N N . TYR A 1 172 ? 36.969 -7.523 -14.758 1 85.88 172 TYR A N 1
ATOM 1337 C CA . TYR A 1 172 ? 36.75 -8.969 -14.812 1 85.88 172 TYR A CA 1
ATOM 1338 C C . TYR A 1 172 ? 35.469 -9.305 -15.562 1 85.88 172 TYR A C 1
ATOM 1340 O O . TYR A 1 172 ? 35.469 -10.156 -16.453 1 85.88 172 TYR A O 1
ATOM 1348 N N . TYR A 1 173 ? 34.406 -8.664 -15.25 1 89.44 173 TYR A N 1
ATOM 1349 C CA . TYR A 1 173 ? 33.125 -8.953 -15.867 1 89.44 173 TYR A CA 1
ATOM 1350 C C . TYR A 1 173 ? 33.125 -8.555 -17.344 1 89.44 173 TYR A C 1
ATOM 1352 O O . TYR A 1 173 ? 32.469 -9.203 -18.156 1 89.44 173 TYR A O 1
ATOM 1360 N N . THR A 1 174 ? 33.812 -7.512 -17.594 1 89.81 174 THR A N 1
ATOM 1361 C CA . THR A 1 174 ? 33.938 -7.113 -18.984 1 89.81 174 THR A CA 1
ATOM 1362 C C . THR A 1 174 ? 34.625 -8.203 -19.797 1 89.81 174 THR A C 1
ATOM 1364 O O . THR A 1 174 ? 34.219 -8.539 -20.891 1 89.81 174 THR A O 1
ATOM 1367 N N . SER A 1 175 ? 35.656 -8.703 -19.172 1 89.56 175 SER A N 1
ATOM 1368 C CA . SER A 1 175 ? 36.406 -9.781 -19.828 1 89.56 175 SER A CA 1
ATOM 1369 C C . SER A 1 175 ? 35.531 -11.031 -19.953 1 89.56 175 SER A C 1
ATOM 1371 O O . SER A 1 175 ? 35.531 -11.688 -21 1 89.56 175 SER A O 1
ATOM 1373 N N . LEU A 1 176 ? 34.875 -11.383 -18.938 1 91.94 176 LEU A N 1
ATOM 1374 C CA . LEU A 1 176 ? 34.031 -12.57 -18.938 1 91.94 176 LEU A CA 1
ATOM 1375 C C . LEU A 1 176 ? 32.969 -12.477 -20.016 1 91.94 176 LEU A C 1
ATOM 1377 O O . LEU A 1 176 ? 32.781 -13.414 -20.797 1 91.94 176 LEU A O 1
ATOM 1381 N N . LEU A 1 177 ? 32.25 -11.336 -20.094 1 94 177 LEU A N 1
ATOM 1382 C CA . LEU A 1 177 ? 31.188 -11.148 -21.062 1 94 177 LEU A CA 1
ATOM 1383 C C . LEU A 1 177 ? 31.734 -11.156 -22.484 1 94 177 LEU A C 1
ATOM 1385 O O . LEU A 1 177 ? 31.109 -11.711 -23.391 1 94 177 LEU A O 1
ATOM 1389 N N . ALA A 1 178 ? 32.875 -10.492 -22.609 1 94.12 178 ALA A N 1
ATOM 1390 C CA . ALA A 1 178 ? 33.531 -10.492 -23.922 1 94.12 178 ALA A CA 1
ATOM 1391 C C . ALA A 1 178 ? 33.844 -11.914 -24.359 1 94.12 178 ALA A C 1
ATOM 1393 O O . ALA A 1 178 ? 33.656 -12.266 -25.531 1 94.12 178 ALA A O 1
ATOM 1394 N N . CYS A 1 179 ? 34.344 -12.688 -23.438 1 94.19 179 CYS A N 1
ATOM 1395 C CA . CYS A 1 179 ? 34.719 -14.055 -23.766 1 94.19 179 CYS A CA 1
ATOM 1396 C C . CYS A 1 179 ? 33.469 -14.891 -24.109 1 94.19 179 CYS A C 1
ATOM 1398 O O . CYS A 1 179 ? 33.5 -15.711 -25.016 1 94.19 179 CYS A O 1
ATOM 1400 N N . ILE A 1 180 ? 32.406 -14.727 -23.422 1 95 180 ILE A N 1
ATOM 1401 C CA . ILE A 1 180 ? 31.156 -15.422 -23.719 1 95 180 ILE A CA 1
ATOM 1402 C C . ILE A 1 180 ? 30.703 -15.086 -25.141 1 95 180 ILE A C 1
ATOM 1404 O O . ILE A 1 180 ? 30.375 -15.977 -25.922 1 95 180 ILE A O 1
ATOM 1408 N N . PHE A 1 181 ? 30.734 -13.797 -25.5 1 95.06 181 PHE A N 1
ATOM 1409 C CA . PHE A 1 181 ? 30.297 -13.344 -26.812 1 95.06 181 PHE A CA 1
ATOM 1410 C C . PHE A 1 181 ? 31.203 -13.891 -27.906 1 95.06 181 PHE A C 1
ATOM 1412 O O . PHE A 1 181 ? 30.734 -14.242 -28.984 1 95.06 181 PHE A O 1
ATOM 1419 N N . GLN A 1 182 ? 32.438 -13.953 -27.562 1 94.06 182 GLN A N 1
ATOM 1420 C CA . GLN A 1 182 ? 33.375 -14.469 -28.547 1 94.06 182 GLN A CA 1
ATOM 1421 C C . GLN A 1 182 ? 33.156 -15.945 -28.828 1 94.06 182 GLN A C 1
ATOM 1423 O O . GLN A 1 182 ? 33.281 -16.406 -29.969 1 94.06 182 GLN A O 1
ATOM 1428 N N . VAL A 1 183 ? 32.875 -16.672 -27.766 1 94.75 183 VAL A N 1
ATOM 1429 C CA . VAL A 1 183 ? 32.594 -18.109 -27.953 1 94.75 183 VAL A CA 1
ATOM 1430 C C . VAL A 1 183 ? 31.328 -18.281 -28.781 1 94.75 183 VAL A C 1
ATOM 1432 O O . VAL A 1 183 ? 31.281 -19.156 -29.641 1 94.75 183 VAL A O 1
ATOM 1435 N N . VAL A 1 184 ? 30.328 -17.469 -28.562 1 94.81 184 VAL A N 1
ATOM 1436 C CA . VAL A 1 184 ? 29.094 -17.5 -29.344 1 94.81 184 VAL A CA 1
ATOM 1437 C C . VAL A 1 184 ? 29.406 -17.188 -30.812 1 94.81 184 VAL A C 1
ATOM 1439 O O . VAL A 1 184 ? 28.953 -17.875 -31.719 1 94.81 184 VAL A O 1
ATOM 1442 N N . ALA A 1 185 ? 30.188 -16.156 -31.016 1 93.44 185 ALA A N 1
ATOM 1443 C CA . ALA A 1 185 ? 30.562 -15.734 -32.344 1 93.44 185 ALA A CA 1
ATOM 1444 C C . ALA A 1 185 ? 31.297 -16.859 -33.094 1 93.44 185 ALA A C 1
ATOM 1446 O O . ALA A 1 185 ? 31 -17.141 -34.25 1 93.44 185 ALA A O 1
ATOM 1447 N N . LYS A 1 186 ? 32.25 -17.438 -32.406 1 93.12 186 LYS A N 1
ATOM 1448 C CA . LYS A 1 186 ? 33.031 -18.484 -33.031 1 93.12 186 LYS A CA 1
ATOM 1449 C C . LYS A 1 186 ? 32.188 -19.688 -33.375 1 93.12 186 LYS A C 1
ATOM 1451 O O . LYS A 1 186 ? 32.375 -20.312 -34.438 1 93.12 186 LYS A O 1
ATOM 1456 N N . PHE A 1 187 ? 31.281 -20.031 -32.531 1 93.75 187 PHE A N 1
ATOM 1457 C CA . PHE A 1 187 ? 30.406 -21.172 -32.781 1 93.75 187 PHE A CA 1
ATOM 1458 C C . PHE A 1 187 ? 29.594 -20.969 -34.062 1 93.75 187 PHE A C 1
ATOM 1460 O O . PHE A 1 187 ? 29.547 -21.859 -34.906 1 93.75 187 PHE A O 1
ATOM 1467 N N . PHE A 1 188 ? 29.016 -19.844 -34.25 1 91.94 188 PHE A N 1
ATOM 1468 C CA . PHE A 1 188 ? 28.094 -19.625 -35.375 1 91.94 188 PHE A CA 1
ATOM 1469 C C . PHE A 1 188 ? 28.859 -19.281 -36.656 1 91.94 188 PHE A C 1
ATOM 1471 O O . PHE A 1 188 ? 28.344 -19.422 -37.75 1 91.94 188 PHE A O 1
ATOM 1478 N N . SER A 1 189 ? 30.109 -18.859 -36.469 1 88.5 189 SER A N 1
ATOM 1479 C CA . SER A 1 189 ? 30.922 -18.547 -37.625 1 88.5 189 SER A CA 1
ATOM 1480 C C . SER A 1 189 ? 31.344 -19.828 -38.344 1 88.5 189 SER A C 1
ATOM 1482 O O . SER A 1 189 ? 31.609 -19.797 -39.562 1 88.5 189 SER A O 1
ATOM 1484 N N . ILE A 1 190 ? 31.469 -20.859 -37.625 1 86.12 190 ILE A N 1
ATOM 1485 C CA . ILE A 1 190 ? 31.969 -22.109 -38.188 1 86.12 190 ILE A CA 1
ATOM 1486 C C . ILE A 1 190 ? 30.844 -22.859 -38.875 1 86.12 190 ILE A C 1
ATOM 1488 O O . ILE A 1 190 ? 31.078 -23.75 -39.688 1 86.12 190 ILE A O 1
ATOM 1492 N N . GLN A 1 191 ? 29.719 -22.469 -38.688 1 82.56 191 GLN A N 1
ATOM 1493 C CA . GLN A 1 191 ? 28.594 -23.203 -39.219 1 82.56 191 GLN A CA 1
ATOM 1494 C C . GLN A 1 191 ? 28.406 -22.906 -40.719 1 82.56 191 GLN A C 1
ATOM 1496 O O . GLN A 1 191 ? 28.734 -21.812 -41.188 1 82.56 191 GLN A O 1
ATOM 1501 N N . HIS A 1 192 ? 27.938 -23.859 -41.375 1 78.56 192 HIS A N 1
ATOM 1502 C CA . HIS A 1 192 ? 27.75 -23.734 -42.812 1 78.56 192 HIS A CA 1
ATOM 1503 C C . HIS A 1 192 ? 26.656 -22.719 -43.156 1 78.56 192 HIS A C 1
ATOM 1505 O O . HIS A 1 192 ? 25.594 -22.719 -42.5 1 78.56 192 HIS A O 1
ATOM 1511 N N . PRO A 1 193 ? 26.891 -21.953 -44.031 1 73.88 193 PRO A N 1
ATOM 1512 C CA . PRO A 1 193 ? 25.938 -20.891 -44.375 1 73.88 193 PRO A CA 1
ATOM 1513 C C . PRO A 1 193 ? 24.578 -21.422 -44.844 1 73.88 193 PRO A C 1
ATOM 1515 O O . PRO A 1 193 ? 23.562 -20.734 -44.688 1 73.88 193 PRO A O 1
ATOM 1518 N N . ASP A 1 194 ? 24.547 -22.609 -45.406 1 77.25 194 ASP A N 1
ATOM 1519 C CA . ASP A 1 194 ? 23.312 -23.125 -46 1 77.25 194 ASP A CA 1
ATOM 1520 C C . ASP A 1 194 ? 22.484 -23.891 -44.938 1 77.25 194 ASP A C 1
ATOM 1522 O O . ASP A 1 194 ? 21.391 -24.359 -45.25 1 77.25 194 ASP A O 1
ATOM 1526 N N . GLU A 1 195 ? 22.953 -23.891 -43.75 1 83.06 195 GLU A N 1
ATOM 1527 C CA . GLU A 1 195 ? 22.25 -24.609 -42.719 1 83.06 195 GLU A CA 1
ATOM 1528 C C . GLU A 1 195 ? 21.016 -23.828 -42.25 1 83.06 195 GLU A C 1
ATOM 1530 O O . GLU A 1 195 ? 21.062 -22.609 -42.125 1 83.06 195 GLU A O 1
ATOM 1535 N N . ASN A 1 196 ? 19.938 -24.656 -42.156 1 85.19 196 ASN A N 1
ATOM 1536 C CA . ASN A 1 196 ? 18.703 -24.016 -41.719 1 85.19 196 ASN A CA 1
ATOM 1537 C C . ASN A 1 196 ? 18.828 -23.531 -40.25 1 85.19 196 ASN A C 1
ATOM 1539 O O . ASN A 1 196 ? 19.656 -24.031 -39.5 1 85.19 196 ASN A O 1
ATOM 1543 N N . MET A 1 197 ? 18.047 -22.578 -39.906 1 84.56 197 MET A N 1
ATOM 1544 C CA . MET A 1 197 ? 18.094 -21.922 -38.594 1 84.56 197 MET A CA 1
ATOM 1545 C C . MET A 1 197 ? 17.812 -22.922 -37.469 1 84.56 197 MET A C 1
ATOM 1547 O O . MET A 1 197 ? 18.484 -22.922 -36.438 1 84.56 197 MET A O 1
ATOM 1551 N N . THR A 1 198 ? 16.828 -23.75 -37.656 1 86.44 198 THR A N 1
ATOM 1552 C CA . THR A 1 198 ? 16.406 -24.719 -36.625 1 86.44 198 THR A CA 1
ATOM 1553 C C . THR A 1 198 ? 17.531 -25.688 -36.312 1 86.44 198 THR A C 1
ATOM 1555 O O . THR A 1 198 ? 17.75 -26.016 -35.125 1 86.44 198 THR A O 1
ATOM 1558 N N . ASP A 1 199 ? 18.203 -26.031 -37.281 1 87.75 199 ASP A N 1
ATOM 1559 C CA . ASP A 1 199 ? 19.312 -26.969 -37.094 1 87.75 199 ASP A CA 1
ATOM 1560 C C . ASP A 1 199 ? 20.469 -26.281 -36.406 1 87.75 199 ASP A C 1
ATOM 1562 O O . ASP A 1 199 ? 21.141 -26.891 -35.562 1 87.75 199 ASP A O 1
ATOM 1566 N N . ARG A 1 200 ? 20.703 -25.078 -36.75 1 89 200 ARG A N 1
ATOM 1567 C CA . ARG A 1 200 ? 21.766 -24.312 -36.094 1 89 200 ARG A CA 1
ATOM 1568 C C . ARG A 1 200 ? 21.5 -24.156 -34.594 1 89 200 ARG A C 1
ATOM 1570 O O . ARG A 1 200 ? 22.406 -24.328 -33.781 1 89 200 ARG A O 1
ATOM 1577 N N . LEU A 1 201 ? 20.312 -23.844 -34.344 1 89.88 201 LEU A N 1
ATOM 1578 C CA . LEU A 1 201 ? 19.938 -23.641 -32.938 1 89.88 201 LEU A CA 1
ATOM 1579 C C . LEU A 1 201 ? 19.969 -24.953 -32.156 1 89.88 201 LEU A C 1
ATOM 1581 O O . LEU A 1 201 ? 20.328 -24.969 -30.984 1 89.88 201 LEU A O 1
ATOM 1585 N N . LYS A 1 202 ? 19.547 -25.953 -32.812 1 89.31 202 LYS A N 1
ATOM 1586 C CA . LYS A 1 202 ? 19.625 -27.266 -32.188 1 89.31 202 LYS A CA 1
ATOM 1587 C C . LYS A 1 202 ? 21.078 -27.609 -31.812 1 89.31 202 LYS A C 1
ATOM 1589 O O . LYS A 1 202 ? 21.344 -28.094 -30.703 1 89.31 202 LYS A O 1
ATOM 1594 N N . LYS A 1 203 ? 22 -27.406 -32.719 1 89.62 203 LYS A N 1
ATOM 1595 C CA . LYS A 1 203 ? 23.406 -27.672 -32.469 1 89.62 203 LYS A CA 1
ATOM 1596 C C . LYS A 1 203 ? 23.938 -26.797 -31.328 1 89.62 203 LYS A C 1
ATOM 1598 O O . LYS A 1 203 ? 24.734 -27.25 -30.5 1 89.62 203 LYS A O 1
ATOM 1603 N N . TRP A 1 204 ? 23.5 -25.609 -31.375 1 91.62 204 TRP A N 1
ATOM 1604 C CA . TRP A 1 204 ? 23.891 -24.703 -30.297 1 91.62 204 TRP A CA 1
ATOM 1605 C C . TRP A 1 204 ? 23.391 -25.203 -28.953 1 91.62 204 TRP A C 1
ATOM 1607 O O . TRP A 1 204 ? 24.156 -25.219 -27.969 1 91.62 204 TRP A O 1
ATOM 1617 N N . ASN A 1 205 ? 22.125 -25.547 -28.859 1 90.06 205 ASN A N 1
ATOM 1618 C CA . ASN A 1 205 ? 21.516 -26.016 -27.609 1 90.06 205 ASN A CA 1
ATOM 1619 C C . ASN A 1 205 ? 22.188 -27.297 -27.109 1 90.06 205 ASN A C 1
ATOM 1621 O O . ASN A 1 205 ? 22.328 -27.484 -25.891 1 90.06 205 ASN A O 1
ATOM 1625 N N . ASP A 1 206 ? 22.562 -28.062 -28.047 1 86.62 206 ASP A N 1
ATOM 1626 C CA . ASP A 1 206 ? 23.297 -29.266 -27.672 1 86.62 206 ASP A CA 1
ATOM 1627 C C . ASP A 1 206 ? 24.672 -28.906 -27.109 1 86.62 206 ASP A C 1
ATOM 1629 O O . ASP A 1 206 ? 25.125 -29.5 -26.141 1 86.62 206 ASP A O 1
ATOM 1633 N N . TYR A 1 207 ? 25.25 -27.969 -27.812 1 89 207 TYR A N 1
ATOM 1634 C CA . TYR A 1 207 ? 26.562 -27.5 -27.406 1 89 207 TYR A CA 1
ATOM 1635 C C . TYR A 1 207 ? 26.531 -26.891 -26 1 89 207 TYR A C 1
ATOM 1637 O O . TYR A 1 207 ? 27.438 -27.141 -25.188 1 89 207 TYR A O 1
ATOM 1645 N N . THR A 1 208 ? 25.484 -26.156 -25.719 1 88.5 208 THR A N 1
ATOM 1646 C CA . THR A 1 208 ? 25.391 -25.453 -24.438 1 88.5 208 THR A CA 1
ATOM 1647 C C . THR A 1 208 ? 24.609 -26.281 -23.422 1 88.5 208 THR A C 1
ATOM 1649 O O . THR A 1 208 ? 24.5 -25.906 -22.25 1 88.5 208 THR A O 1
ATOM 1652 N N . GLU A 1 209 ? 24.016 -27.328 -23.766 1 78.44 209 GLU A N 1
ATOM 1653 C CA . GLU A 1 209 ? 23.297 -28.266 -22.922 1 78.44 209 GLU A CA 1
ATOM 1654 C C . GLU A 1 209 ? 22.094 -27.594 -22.25 1 78.44 209 GLU A C 1
ATOM 1656 O O . GLU A 1 209 ? 21.844 -27.797 -21.062 1 78.44 209 GLU A O 1
ATOM 1661 N N . VAL A 1 210 ? 21.547 -26.531 -22.797 1 64.25 210 VAL A N 1
ATOM 1662 C CA . VAL A 1 210 ? 20.375 -25.844 -22.234 1 64.25 210 VAL A CA 1
ATOM 1663 C C . VAL A 1 210 ? 19.234 -26.844 -22.047 1 64.25 210 VAL A C 1
ATOM 1665 O O . VAL A 1 210 ? 18.562 -26.844 -21.016 1 64.25 210 VAL A O 1
ATOM 1668 N N . ALA A 1 211 ? 18.656 -27.516 -23.141 1 54.38 211 ALA A N 1
ATOM 1669 C CA . ALA A 1 211 ? 17.516 -28.422 -23.156 1 54.38 211 ALA A CA 1
ATOM 1670 C C . ALA A 1 211 ? 17.891 -29.766 -22.531 1 54.38 211 ALA A C 1
ATOM 1672 O O . ALA A 1 211 ? 17.094 -30.719 -22.562 1 54.38 211 ALA A O 1
ATOM 1673 N N . SER A 1 212 ? 19.078 -30.016 -22.312 1 44.78 212 SER A N 1
ATOM 1674 C CA . SER A 1 212 ? 19.469 -31.406 -22.453 1 44.78 212 SER A CA 1
ATOM 1675 C C . SER A 1 212 ? 18.719 -32.281 -21.469 1 44.78 212 SER A C 1
ATOM 1677 O O . SER A 1 212 ? 18.688 -32 -20.266 1 44.78 212 SER A O 1
ATOM 1679 N N . SER A 1 213 ? 17.625 -32.875 -21.891 1 40.31 213 SER A N 1
ATOM 1680 C CA . SER A 1 213 ? 16.688 -33.969 -21.703 1 40.31 213 SER A CA 1
ATOM 1681 C C . SER A 1 213 ? 17.328 -35.094 -20.875 1 40.31 213 SER A C 1
ATOM 1683 O O . SER A 1 213 ? 16.625 -36 -20.453 1 40.31 213 SER A O 1
ATOM 1685 N N . GLY A 1 214 ? 18.594 -35.344 -20.844 1 38.41 214 GLY A N 1
ATOM 1686 C CA . GLY A 1 214 ? 18.812 -36.688 -20.344 1 38.41 214 GLY A CA 1
ATOM 1687 C C . GLY A 1 214 ? 19.359 -36.719 -18.938 1 38.41 214 GLY A C 1
ATOM 1688 O O . GLY A 1 214 ? 18.594 -36.812 -17.969 1 38.41 214 GLY A O 1
ATOM 1689 N N . SER A 1 215 ? 20.688 -37.156 -18.75 1 39.81 215 SER A N 1
ATOM 1690 C CA . SER A 1 215 ? 21.297 -37.594 -17.5 1 39.81 215 SER A CA 1
ATOM 1691 C C . SER A 1 215 ? 21.672 -36.438 -16.609 1 39.81 215 SER A C 1
ATOM 1693 O O . SER A 1 215 ? 22.797 -35.906 -16.688 1 39.81 215 SER A O 1
ATOM 1695 N N . LEU A 1 216 ? 20.766 -35.531 -16.516 1 44.81 216 LEU A N 1
ATOM 1696 C CA . LEU A 1 216 ? 21.094 -34.406 -15.625 1 44.81 216 LEU A CA 1
ATOM 1697 C C . LEU A 1 216 ? 21.547 -34.906 -14.266 1 44.81 216 LEU A C 1
ATOM 1699 O O . LEU A 1 216 ? 20.734 -35.375 -13.461 1 44.81 216 LEU A O 1
ATOM 1703 N N . ASP A 1 217 ? 22.641 -35.469 -14.117 1 45.72 217 ASP A N 1
ATOM 1704 C CA . ASP A 1 217 ? 23.219 -35.75 -12.812 1 45.72 217 ASP A CA 1
ATOM 1705 C C . ASP A 1 217 ? 23.297 -34.5 -11.945 1 45.72 217 ASP A C 1
ATOM 1707 O O . ASP A 1 217 ? 23.984 -33.562 -12.281 1 45.72 217 ASP A O 1
ATOM 1711 N N . ILE A 1 218 ? 22.297 -34.344 -11.125 1 50.72 218 ILE A N 1
ATOM 1712 C CA . ILE A 1 218 ? 22.203 -33.312 -10.102 1 50.72 218 ILE A CA 1
ATOM 1713 C C . ILE A 1 218 ? 23.609 -32.906 -9.641 1 50.72 218 ILE A C 1
ATOM 1715 O O . ILE A 1 218 ? 23.844 -31.734 -9.336 1 50.72 218 ILE A O 1
ATOM 1719 N N . ALA A 1 219 ? 24.562 -34 -9.633 1 47.12 219 ALA A N 1
ATOM 1720 C CA . ALA A 1 219 ? 25.859 -33.781 -9 1 47.12 219 ALA A CA 1
ATOM 1721 C C . ALA A 1 219 ? 26.812 -33.062 -9.945 1 47.12 219 ALA A C 1
ATOM 1723 O O . ALA A 1 219 ? 27.812 -32.5 -9.5 1 47.12 219 ALA A O 1
ATOM 1724 N N . ASN A 1 220 ? 26.469 -33 -11.266 1 54.53 220 ASN A N 1
ATOM 1725 C CA . ASN A 1 220 ? 27.453 -32.406 -12.156 1 54.53 220 ASN A CA 1
ATOM 1726 C C . ASN A 1 220 ? 26.922 -31.141 -12.82 1 54.53 220 ASN A C 1
ATOM 1728 O O . ASN A 1 220 ? 25.797 -31.141 -13.352 1 54.53 220 ASN A O 1
ATOM 1732 N N . PRO A 1 221 ? 27.656 -30.047 -12.617 1 58 221 PRO A N 1
ATOM 1733 C CA . PRO A 1 221 ? 27.234 -28.812 -13.297 1 58 221 PRO A CA 1
ATOM 1734 C C . PRO A 1 221 ? 27.047 -29.016 -14.805 1 58 221 PRO A C 1
ATOM 1736 O O . PRO A 1 221 ? 27.781 -29.781 -15.43 1 58 221 PRO A O 1
ATOM 1739 N N . THR A 1 222 ? 25.984 -28.422 -15.328 1 69.69 222 THR A N 1
ATOM 1740 C CA . THR A 1 222 ? 25.703 -28.516 -16.75 1 69.69 222 THR A CA 1
ATOM 1741 C C . THR A 1 222 ? 26.547 -27.516 -17.531 1 69.69 222 THR A C 1
ATOM 1743 O O . THR A 1 222 ? 27.219 -26.656 -16.953 1 69.69 222 THR A O 1
ATOM 1746 N N . GLN A 1 223 ? 26.781 -27.688 -18.781 1 79.81 223 GLN A N 1
ATOM 1747 C CA . GLN A 1 223 ? 27.422 -26.781 -19.734 1 79.81 223 GLN A CA 1
ATOM 1748 C C . GLN A 1 223 ? 28.938 -26.844 -19.625 1 79.81 223 GLN A C 1
ATOM 1750 O O . GLN A 1 223 ? 29.609 -25.812 -19.656 1 79.81 223 GLN A O 1
ATOM 1755 N N . GLY A 1 224 ? 29.438 -28.031 -19.438 1 80.25 224 GLY A N 1
ATOM 1756 C CA . GLY A 1 224 ? 30.859 -28.219 -19.25 1 80.25 224 GLY A CA 1
ATOM 1757 C C . GLY A 1 224 ? 31.688 -27.781 -20.438 1 80.25 224 GLY A C 1
ATOM 1758 O O . GLY A 1 224 ? 32.656 -27.031 -20.297 1 80.25 224 GLY A O 1
ATOM 1759 N N . LYS A 1 225 ? 31.297 -28.156 -21.609 1 85.69 225 LYS A N 1
ATOM 1760 C CA . LYS A 1 225 ? 32.062 -27.844 -22.812 1 85.69 225 LYS A CA 1
ATOM 1761 C C . LYS A 1 225 ? 32.031 -26.344 -23.094 1 85.69 225 LYS A C 1
ATOM 1763 O O . LYS A 1 225 ? 33.062 -25.75 -23.375 1 85.69 225 LYS A O 1
ATOM 1768 N N . PHE A 1 226 ? 30.906 -25.781 -23.156 1 91 226 PHE A N 1
ATOM 1769 C CA . PHE A 1 226 ? 30.766 -24.359 -23.375 1 91 226 PHE A CA 1
ATOM 1770 C C . PHE A 1 226 ? 31.609 -23.562 -22.375 1 91 226 PHE A C 1
ATOM 1772 O O . PHE A 1 226 ? 32.312 -22.641 -22.766 1 91 226 PHE A O 1
ATOM 1779 N N . THR A 1 227 ? 31.531 -23.984 -21.109 1 91.62 227 THR A N 1
ATOM 1780 C CA . THR A 1 227 ? 32.281 -23.297 -20.047 1 91.62 227 THR A CA 1
ATOM 1781 C C . THR A 1 227 ? 33.781 -23.438 -20.281 1 91.62 227 THR A C 1
ATOM 1783 O O . THR A 1 227 ? 34.531 -22.5 -20.062 1 91.62 227 THR A O 1
ATOM 1786 N N . ALA A 1 228 ? 34.156 -24.562 -20.625 1 90.25 228 ALA A N 1
ATOM 1787 C CA . ALA A 1 228 ? 35.594 -24.797 -20.906 1 90.25 228 ALA A CA 1
ATOM 1788 C C . ALA A 1 228 ? 36.094 -23.875 -22.016 1 90.25 228 ALA A C 1
ATOM 1790 O O . ALA A 1 228 ? 37.219 -23.375 -21.953 1 90.25 228 ALA A O 1
ATOM 1791 N N . ASP A 1 229 ? 35.312 -23.688 -23.031 1 93.38 229 ASP A N 1
ATOM 1792 C CA . ASP A 1 229 ? 35.688 -22.797 -24.125 1 93.38 229 ASP A CA 1
ATOM 1793 C C . ASP A 1 229 ? 35.75 -21.344 -23.672 1 93.38 229 ASP A C 1
ATOM 1795 O O . ASP A 1 229 ? 36.625 -20.594 -24.125 1 93.38 229 ASP A O 1
ATOM 1799 N N . VAL A 1 230 ? 34.844 -20.938 -22.828 1 93.38 230 VAL A N 1
ATOM 1800 C CA . VAL A 1 230 ? 34.875 -19.594 -22.281 1 93.38 230 VAL A CA 1
ATOM 1801 C C . VAL A 1 230 ? 36.156 -19.391 -21.469 1 93.38 230 VAL A C 1
ATOM 1803 O O . VAL A 1 230 ? 36.812 -18.359 -21.578 1 93.38 230 VAL A O 1
ATOM 1806 N N . VAL A 1 231 ? 36.469 -20.391 -20.656 1 91.19 231 VAL A N 1
ATOM 1807 C CA . VAL A 1 231 ? 37.656 -20.312 -19.812 1 91.19 231 VAL A CA 1
ATOM 1808 C C . VAL A 1 231 ? 38.906 -20.234 -20.703 1 91.19 231 VAL A C 1
ATOM 1810 O O . VAL A 1 231 ? 39.844 -19.484 -20.406 1 91.19 231 VAL A O 1
ATOM 1813 N N . LYS A 1 232 ? 38.938 -20.969 -21.719 1 90.5 232 LYS A N 1
ATOM 1814 C CA . LYS A 1 232 ? 40.031 -20.938 -22.672 1 90.5 232 LYS A CA 1
ATOM 1815 C C . LYS A 1 232 ? 40.188 -19.547 -23.281 1 90.5 232 LYS A C 1
ATOM 1817 O O . LYS A 1 232 ? 41.281 -19.047 -23.438 1 90.5 232 LYS A O 1
ATOM 1822 N N . GLU A 1 233 ? 39.062 -18.984 -23.703 1 91.06 233 GLU A N 1
ATOM 1823 C CA . GLU A 1 233 ? 39.094 -17.625 -24.266 1 91.06 233 GLU A CA 1
ATOM 1824 C C . GLU A 1 233 ? 39.594 -16.625 -23.234 1 91.06 233 GLU A C 1
ATOM 1826 O O . GLU A 1 233 ? 40.312 -15.664 -23.578 1 91.06 233 GLU A O 1
ATOM 1831 N N . MET A 1 234 ? 39.188 -16.781 -22.016 1 88.25 234 MET A N 1
ATOM 1832 C CA . MET A 1 234 ? 39.656 -15.891 -20.938 1 88.25 234 MET A CA 1
ATOM 1833 C C . MET A 1 234 ? 41.156 -15.984 -20.75 1 88.25 234 MET A C 1
ATOM 1835 O O . MET A 1 234 ? 41.812 -14.977 -20.5 1 88.25 234 MET A O 1
ATOM 1839 N N . GLN A 1 235 ? 41.656 -17.172 -20.828 1 83.5 235 GLN A N 1
ATOM 1840 C CA . GLN A 1 235 ? 43.094 -17.391 -20.719 1 83.5 235 GLN A CA 1
ATOM 1841 C C . GLN A 1 235 ? 43.844 -16.75 -21.875 1 83.5 235 GLN A C 1
ATOM 1843 O O . GLN A 1 235 ? 44.938 -16.203 -21.688 1 83.5 235 GLN A O 1
ATOM 1848 N N . ASN A 1 236 ? 43.25 -16.812 -22.984 1 81.19 236 ASN A N 1
ATOM 1849 C CA . ASN A 1 236 ? 43.844 -16.188 -24.156 1 81.19 236 ASN A CA 1
ATOM 1850 C C . ASN A 1 236 ? 43.938 -14.672 -23.984 1 81.19 236 ASN A C 1
ATOM 1852 O O . ASN A 1 236 ? 44.906 -14.055 -24.453 1 81.19 236 ASN A O 1
ATOM 1856 N N . PHE A 1 237 ? 42.938 -14.07 -23.406 1 75.69 237 PHE A N 1
ATOM 1857 C CA . PHE A 1 237 ? 42.906 -12.617 -23.234 1 75.69 237 PHE A CA 1
ATOM 1858 C C . PHE A 1 237 ? 43.906 -12.195 -22.172 1 75.69 237 PHE A C 1
ATOM 1860 O O . PHE A 1 237 ? 44.406 -11.055 -22.172 1 75.69 237 PHE A O 1
ATOM 1867 N N . LEU A 1 238 ? 44.125 -13.07 -21.188 1 63.38 238 LEU A N 1
ATOM 1868 C CA . LEU A 1 238 ? 45.156 -12.773 -20.188 1 63.38 238 LEU A CA 1
ATOM 1869 C C . LEU A 1 238 ? 46.531 -12.648 -20.828 1 63.38 238 LEU A C 1
ATOM 1871 O O . LEU A 1 238 ? 47.375 -11.867 -20.359 1 63.38 238 LEU A O 1
ATOM 1875 N N . THR A 1 239 ? 46.75 -13.422 -21.859 1 60.38 239 THR A N 1
ATOM 1876 C CA . THR A 1 239 ? 48.062 -13.438 -22.516 1 60.38 239 THR A CA 1
ATOM 1877 C C . THR A 1 239 ? 48.094 -12.461 -23.688 1 60.38 239 THR A C 1
ATOM 1879 O O . THR A 1 239 ? 49.156 -12.07 -24.156 1 60.38 239 THR A O 1
ATOM 1882 N N . GLY A 1 240 ? 46.969 -12.055 -24.125 1 59.53 240 GLY A N 1
ATOM 1883 C CA . GLY A 1 240 ? 46.875 -11.188 -25.281 1 59.53 240 GLY A CA 1
ATOM 1884 C C . GLY A 1 240 ? 46.25 -9.844 -24.969 1 59.53 240 GLY A C 1
ATOM 1885 O O . GLY A 1 240 ? 46.25 -9.398 -23.828 1 59.53 240 GLY A O 1
ATOM 1886 N N . PRO A 1 241 ? 45.781 -9.188 -26.016 1 64.38 241 PRO A N 1
ATOM 1887 C CA . PRO A 1 241 ? 45.125 -7.883 -25.828 1 64.38 241 PRO A CA 1
ATOM 1888 C C . PRO A 1 241 ? 43.875 -7.965 -24.969 1 64.38 241 PRO A C 1
ATOM 1890 O O . PRO A 1 241 ? 43.188 -8.984 -25 1 64.38 241 PRO A O 1
ATOM 1893 N N . PRO A 1 242 ? 43.656 -6.98 -24.156 1 69.25 242 PRO A N 1
ATOM 1894 C CA . PRO A 1 242 ? 42.5 -6.996 -23.25 1 69.25 242 PRO A CA 1
ATOM 1895 C C . PRO A 1 242 ? 41.188 -7.188 -23.984 1 69.25 242 PRO A C 1
ATOM 1897 O O . PRO A 1 242 ? 41.031 -6.742 -25.125 1 69.25 242 PRO A O 1
ATOM 1900 N N . ALA A 1 243 ? 40.344 -7.996 -23.391 1 71.06 243 ALA A N 1
ATOM 1901 C CA . ALA A 1 243 ? 39.031 -8.273 -23.938 1 71.06 243 ALA A CA 1
ATOM 1902 C C . ALA A 1 243 ? 38.281 -6.973 -24.203 1 71.06 243 ALA A C 1
ATOM 1904 O O . ALA A 1 243 ? 38.25 -6.07 -23.359 1 71.06 243 ALA A O 1
ATOM 1905 N N . ASN A 1 244 ? 37.938 -6.816 -25.469 1 86.12 244 ASN A N 1
ATOM 1906 C CA . ASN A 1 244 ? 37.156 -5.672 -25.906 1 86.12 244 ASN A CA 1
ATOM 1907 C C . ASN A 1 244 ? 35.688 -6.039 -26.062 1 86.12 244 ASN A C 1
ATOM 1909 O O . ASN A 1 244 ? 35.312 -6.754 -27 1 86.12 244 ASN A O 1
ATOM 1913 N N . LEU A 1 245 ? 34.906 -5.566 -25.156 1 90.75 245 LEU A N 1
ATOM 1914 C CA . LEU A 1 245 ? 33.5 -5.898 -25.125 1 90.75 245 LEU A CA 1
ATOM 1915 C C . LEU A 1 245 ? 32.812 -5.434 -26.406 1 90.75 245 LEU A C 1
ATOM 1917 O O . LEU A 1 245 ? 31.922 -6.121 -26.922 1 90.75 245 LEU A O 1
ATOM 1921 N N . GLN A 1 246 ? 33.25 -4.324 -26.938 1 91.5 246 GLN A N 1
ATOM 1922 C CA . GLN A 1 246 ? 32.656 -3.77 -28.141 1 91.5 246 GLN A CA 1
ATOM 1923 C C . GLN A 1 246 ? 32.938 -4.652 -29.359 1 91.5 246 GLN A C 1
ATOM 1925 O O . GLN A 1 246 ? 32 -4.949 -30.141 1 91.5 246 GLN A O 1
ATOM 1930 N N . LYS A 1 247 ? 34.125 -4.996 -29.422 1 91.38 247 LYS A N 1
ATOM 1931 C CA . LYS A 1 247 ? 34.5 -5.848 -30.547 1 91.38 247 LYS A CA 1
ATOM 1932 C C . LYS A 1 247 ? 33.812 -7.207 -30.469 1 91.38 247 LYS A C 1
ATOM 1934 O O . LYS A 1 247 ? 33.312 -7.715 -31.469 1 91.38 247 LYS A O 1
ATOM 1939 N N . ALA A 1 248 ? 33.844 -7.793 -29.297 1 93.5 248 ALA A N 1
ATOM 1940 C CA . ALA A 1 248 ? 33.219 -9.102 -29.109 1 93.5 248 ALA A CA 1
ATOM 1941 C C . ALA A 1 248 ? 31.734 -9.047 -29.422 1 93.5 248 ALA A C 1
ATOM 1943 O O . ALA A 1 248 ? 31.203 -9.969 -30.031 1 93.5 248 ALA A O 1
ATOM 1944 N N . ALA A 1 249 ? 31.062 -8.008 -29 1 93.88 249 ALA A N 1
ATOM 1945 C CA . ALA A 1 249 ? 29.641 -7.828 -29.234 1 93.88 249 ALA A CA 1
ATOM 1946 C C . ALA A 1 249 ? 29.359 -7.703 -30.734 1 93.88 249 ALA A C 1
ATOM 1948 O O . ALA A 1 249 ? 28.375 -8.258 -31.234 1 93.88 249 ALA A O 1
ATOM 1949 N N . LYS A 1 250 ? 30.172 -6.996 -31.422 1 91.75 250 LYS A N 1
ATOM 1950 C CA . LYS A 1 250 ? 30.016 -6.824 -32.844 1 91.75 250 LYS A CA 1
ATOM 1951 C C . LYS A 1 250 ? 30.234 -8.141 -33.594 1 91.75 250 LYS A C 1
ATOM 1953 O O . LYS A 1 250 ? 29.484 -8.469 -34.531 1 91.75 250 LYS A O 1
ATOM 1958 N N . ASP A 1 251 ? 31.281 -8.82 -33.188 1 91.69 251 ASP A N 1
ATOM 1959 C CA . ASP A 1 251 ? 31.547 -10.117 -33.812 1 91.69 251 ASP A CA 1
ATOM 1960 C C . ASP A 1 251 ? 30.375 -11.07 -33.594 1 91.69 251 ASP A C 1
ATOM 1962 O O . ASP A 1 251 ? 30 -11.797 -34.531 1 91.69 251 ASP A O 1
ATOM 1966 N N . MET A 1 252 ? 29.906 -11.094 -32.438 1 92.5 252 MET A N 1
ATOM 1967 C CA . MET A 1 252 ? 28.766 -11.938 -32.094 1 92.5 252 MET A CA 1
ATOM 1968 C C . MET A 1 252 ? 27.547 -11.547 -32.938 1 92.5 252 MET A C 1
ATOM 1970 O O . MET A 1 252 ? 26.859 -12.406 -33.469 1 92.5 252 MET A O 1
ATOM 1974 N N . ALA A 1 253 ? 27.25 -10.25 -33 1 89.81 253 ALA A N 1
ATOM 1975 C CA . ALA A 1 253 ? 26.109 -9.75 -33.75 1 89.81 253 ALA A CA 1
ATOM 1976 C C . ALA A 1 253 ? 26.203 -10.148 -35.219 1 89.81 253 ALA A C 1
ATOM 1978 O O . ALA A 1 253 ? 25.203 -10.516 -35.844 1 89.81 253 ALA A O 1
ATOM 1979 N N . ASN A 1 254 ? 27.375 -10.094 -35.75 1 87.56 254 ASN A N 1
ATOM 1980 C CA . ASN A 1 254 ? 27.594 -10.422 -37.156 1 87.56 254 ASN A CA 1
ATOM 1981 C C . ASN A 1 254 ? 27.438 -11.914 -37.438 1 87.56 254 ASN A C 1
ATOM 1983 O O . ASN A 1 254 ? 26.891 -12.312 -38.469 1 87.56 254 ASN A O 1
ATOM 1987 N N . SER A 1 255 ? 27.891 -12.664 -36.5 1 88.56 255 SER A N 1
ATOM 1988 C CA . SER A 1 255 ? 27.859 -14.109 -36.688 1 88.56 255 SER A CA 1
ATOM 1989 C C . SER A 1 255 ? 26.438 -14.648 -36.5 1 88.56 255 SER A C 1
ATOM 1991 O O . SER A 1 255 ? 26.094 -15.703 -37.031 1 88.56 255 SER A O 1
ATOM 1993 N N . THR A 1 256 ? 25.641 -13.984 -35.781 1 86.38 256 THR A N 1
ATOM 1994 C CA . THR A 1 256 ? 24.312 -14.484 -35.438 1 86.38 256 THR A CA 1
ATOM 1995 C C . THR A 1 256 ? 23.266 -13.859 -36.344 1 86.38 256 THR A C 1
ATOM 1997 O O . THR A 1 256 ? 22.062 -14.062 -36.156 1 86.38 256 THR A O 1
ATOM 2000 N N . LYS A 1 257 ? 23.594 -13.102 -37.25 1 78.12 257 LYS A N 1
ATOM 2001 C CA . LYS A 1 257 ? 22.672 -12.469 -38.188 1 78.12 257 LYS A CA 1
ATOM 2002 C C . LYS A 1 257 ? 21.859 -13.508 -38.938 1 78.12 257 LYS A C 1
ATOM 2004 O O . LYS A 1 257 ? 20.703 -13.25 -39.312 1 78.12 257 LYS A O 1
ATOM 2009 N N . LEU A 1 258 ? 22.453 -14.648 -39.156 1 70.88 258 LEU A N 1
ATOM 2010 C CA . LEU A 1 258 ? 21.828 -15.68 -39.969 1 70.88 258 LEU A CA 1
ATOM 2011 C C . LEU A 1 258 ? 20.719 -16.391 -39.188 1 70.88 258 LEU A C 1
ATOM 2013 O O . LEU A 1 258 ? 19.875 -17.078 -39.781 1 70.88 258 LEU A O 1
ATOM 2017 N N . ILE A 1 259 ? 20.75 -16.453 -37.906 1 71.5 259 ILE A N 1
ATOM 2018 C CA . ILE A 1 259 ? 19.75 -17.156 -37.094 1 71.5 259 ILE A CA 1
ATOM 2019 C C . ILE A 1 259 ? 18.422 -16.422 -37.156 1 71.5 259 ILE A C 1
ATOM 2021 O O . ILE A 1 259 ? 17.359 -17.047 -37.312 1 71.5 259 ILE A O 1
ATOM 2025 N N . ASN A 1 260 ? 18.266 -15.234 -36.812 1 61.66 260 ASN A N 1
ATOM 2026 C CA . ASN A 1 260 ? 16.984 -14.539 -36.781 1 61.66 260 ASN A CA 1
ATOM 2027 C C . ASN A 1 260 ? 17.031 -13.211 -37.531 1 61.66 260 ASN A C 1
ATOM 2029 O O . ASN A 1 260 ? 17.391 -12.188 -36.938 1 61.66 260 ASN A O 1
ATOM 2033 N N . SER A 1 261 ? 16.812 -13.367 -38.781 1 56.19 261 SER A N 1
ATOM 2034 C CA . SER A 1 261 ? 16.906 -12.172 -39.625 1 56.19 261 SER A CA 1
ATOM 2035 C C . SER A 1 261 ? 15.805 -11.172 -39.281 1 56.19 261 SER A C 1
ATOM 2037 O O . SER A 1 261 ? 15.891 -10 -39.656 1 56.19 261 SER A O 1
ATOM 2039 N N . ARG A 1 262 ? 14.766 -11.602 -38.656 1 56.09 262 ARG A N 1
ATOM 2040 C CA . ARG A 1 262 ? 13.617 -10.727 -38.469 1 56.09 262 ARG A CA 1
ATOM 2041 C C . ARG A 1 262 ? 13.523 -10.227 -37.031 1 56.09 262 ARG A C 1
ATOM 2043 O O . ARG A 1 262 ? 12.648 -9.422 -36.688 1 56.09 262 ARG A O 1
ATOM 2050 N N . SER A 1 263 ? 14.508 -10.703 -36.125 1 69.69 263 SER A N 1
ATOM 2051 C CA . SER A 1 263 ? 14.359 -10.352 -34.719 1 69.69 263 SER A CA 1
ATOM 2052 C C . SER A 1 263 ? 15.461 -9.406 -34.25 1 69.69 263 SER A C 1
ATOM 2054 O O . SER A 1 263 ? 16.578 -9.445 -34.781 1 69.69 263 SER A O 1
ATOM 2056 N N . SER A 1 264 ? 15.07 -8.383 -33.594 1 77.19 264 SER A N 1
ATOM 2057 C CA . SER A 1 264 ? 16.031 -7.441 -33.031 1 77.19 264 SER A CA 1
ATOM 2058 C C . SER A 1 264 ? 16.875 -8.094 -31.953 1 77.19 264 SER A C 1
ATOM 2060 O O . SER A 1 264 ? 17.969 -7.641 -31.656 1 77.19 264 SER A O 1
ATOM 2062 N N . ILE A 1 265 ? 16.359 -9.156 -31.469 1 88.62 265 ILE A N 1
ATOM 2063 C CA . ILE A 1 265 ? 17.141 -9.859 -30.453 1 88.62 265 ILE A CA 1
ATOM 2064 C C . ILE A 1 265 ? 17.922 -11 -31.094 1 88.62 265 ILE A C 1
ATOM 2066 O O . ILE A 1 265 ? 17.359 -11.844 -31.781 1 88.62 265 ILE A O 1
ATOM 2070 N N . ARG A 1 266 ? 19.172 -11.008 -30.984 1 88.12 266 ARG A N 1
ATOM 2071 C CA . ARG A 1 266 ? 20.047 -12.008 -31.578 1 88.12 266 ARG A CA 1
ATOM 2072 C C . ARG A 1 266 ? 20.531 -13.008 -30.531 1 88.12 266 ARG A C 1
ATOM 2074 O O . ARG A 1 266 ? 20.5 -14.219 -30.766 1 88.12 266 ARG A O 1
ATOM 2081 N N . VAL A 1 267 ? 20.875 -12.492 -29.422 1 92.44 267 VAL A N 1
ATOM 2082 C CA . VAL A 1 267 ? 21.391 -13.336 -28.344 1 92.44 267 VAL A CA 1
ATOM 2083 C C . VAL A 1 267 ? 20.734 -12.938 -27.031 1 92.44 267 VAL A C 1
ATOM 2085 O O . VAL A 1 267 ? 20.703 -11.75 -26.672 1 92.44 267 VAL A O 1
ATOM 2088 N N . LEU A 1 268 ? 20.219 -13.883 -26.375 1 94.81 268 LEU A N 1
ATOM 2089 C CA . LEU A 1 268 ? 19.656 -13.68 -25.047 1 94.81 268 LEU A CA 1
ATOM 2090 C C . LEU A 1 268 ? 20.5 -14.352 -23.969 1 94.81 268 LEU A C 1
ATOM 2092 O O . LEU A 1 268 ? 20.734 -15.562 -24.016 1 94.81 268 LEU A O 1
ATOM 2096 N N . LEU A 1 269 ? 21.062 -13.547 -23.125 1 95.62 269 LEU A N 1
ATOM 2097 C CA . LEU A 1 269 ? 21.719 -14.094 -21.938 1 95.62 269 LEU A CA 1
ATOM 2098 C C . LEU A 1 269 ? 20.719 -14.242 -20.797 1 95.62 269 LEU A C 1
ATOM 2100 O O . LEU A 1 269 ? 20.312 -13.25 -20.188 1 95.62 269 LEU A O 1
ATOM 2104 N N . ALA A 1 270 ? 20.344 -15.438 -20.516 1 95.12 270 ALA A N 1
ATOM 2105 C CA . ALA A 1 270 ? 19.359 -15.695 -19.469 1 95.12 270 ALA A CA 1
ATOM 2106 C C . ALA A 1 270 ? 20.031 -16.172 -18.188 1 95.12 270 ALA A C 1
ATOM 2108 O O . ALA A 1 270 ? 20.641 -17.25 -18.156 1 95.12 270 ALA A O 1
ATOM 2109 N N . LEU A 1 271 ? 19.938 -15.406 -17.156 1 93.25 271 LEU A N 1
ATOM 2110 C CA . LEU A 1 271 ? 20.453 -15.773 -15.852 1 93.25 271 LEU A CA 1
ATOM 2111 C C . LEU A 1 271 ? 19.344 -16.25 -14.93 1 93.25 271 LEU A C 1
ATOM 2113 O O . LEU A 1 271 ? 18.594 -15.43 -14.375 1 93.25 271 LEU A O 1
ATOM 2117 N N . ASP A 1 272 ? 19.266 -17.531 -14.727 1 89.19 272 ASP A N 1
ATOM 2118 C CA . ASP A 1 272 ? 18.25 -18.141 -13.867 1 89.19 272 ASP A CA 1
ATOM 2119 C C . ASP A 1 272 ? 18.719 -18.172 -12.414 1 89.19 272 ASP A C 1
ATOM 2121 O O . ASP A 1 272 ? 19.922 -18.219 -12.141 1 89.19 272 ASP A O 1
ATOM 2125 N N . GLU A 1 273 ? 17.828 -18.062 -11.484 1 85.25 273 GLU A N 1
ATOM 2126 C CA . GLU A 1 273 ? 18.156 -17.922 -10.07 1 85.25 273 GLU A CA 1
ATOM 2127 C C . GLU A 1 273 ? 19.062 -16.719 -9.82 1 85.25 273 GLU A C 1
ATOM 2129 O O . GLU A 1 273 ? 20.094 -16.844 -9.172 1 85.25 273 GLU A O 1
ATOM 2134 N N . ALA A 1 274 ? 18.609 -15.602 -10.383 1 86.69 274 ALA A N 1
ATOM 2135 C CA . ALA A 1 274 ? 19.438 -14.398 -10.461 1 86.69 274 ALA A CA 1
ATOM 2136 C C . ALA A 1 274 ? 19.594 -13.75 -9.094 1 86.69 274 ALA A C 1
ATOM 2138 O O . ALA A 1 274 ? 20.438 -12.875 -8.906 1 86.69 274 ALA A O 1
ATOM 2139 N N . ARG A 1 275 ? 18.875 -14.141 -8.102 1 76.81 275 ARG A N 1
ATOM 2140 C CA . ARG A 1 275 ? 19 -13.586 -6.754 1 76.81 275 ARG A CA 1
ATOM 2141 C C . ARG A 1 275 ? 20.422 -13.781 -6.215 1 76.81 275 ARG A C 1
ATOM 2143 O O . ARG A 1 275 ? 20.859 -13.039 -5.34 1 76.81 275 ARG A O 1
ATOM 2150 N N . ALA A 1 276 ? 21.062 -14.711 -6.762 1 76.81 276 ALA A N 1
ATOM 2151 C CA . ALA A 1 276 ? 22.453 -14.977 -6.363 1 76.81 276 ALA A CA 1
ATOM 2152 C C . ALA A 1 276 ? 23.344 -13.781 -6.648 1 76.81 276 ALA A C 1
ATOM 2154 O O . ALA A 1 276 ? 24.359 -13.586 -5.977 1 76.81 276 ALA A O 1
ATOM 2155 N N . LEU A 1 277 ? 22.922 -12.984 -7.562 1 81.69 277 LEU A N 1
ATOM 2156 C CA . LEU A 1 277 ? 23.703 -11.812 -7.945 1 81.69 277 LEU A CA 1
ATOM 2157 C C . LEU A 1 277 ? 23.625 -10.727 -6.871 1 81.69 277 LEU A C 1
ATOM 2159 O O . LEU A 1 277 ? 24.422 -9.797 -6.855 1 81.69 277 LEU A O 1
ATOM 2163 N N . LEU A 1 278 ? 22.656 -10.852 -6.055 1 70.88 278 LEU A N 1
ATOM 2164 C CA . LEU A 1 278 ? 22.453 -9.828 -5.035 1 70.88 278 LEU A CA 1
ATOM 2165 C C . LEU A 1 278 ? 23.375 -10.07 -3.842 1 70.88 278 LEU A C 1
ATOM 2167 O O . LEU A 1 278 ? 23.469 -9.227 -2.943 1 70.88 278 LEU A O 1
ATOM 2171 N N . GLN A 1 279 ? 24.125 -11.109 -3.953 1 66.5 279 GLN A N 1
ATOM 2172 C CA . GLN A 1 279 ? 25.109 -11.398 -2.916 1 66.5 279 GLN A CA 1
ATOM 2173 C C . GLN A 1 279 ? 26.391 -10.594 -3.137 1 66.5 279 GLN A C 1
ATOM 2175 O O . GLN A 1 279 ? 26.656 -10.141 -4.25 1 66.5 279 GLN A O 1
ATOM 2180 N N . SER A 1 280 ? 27.078 -10.266 -2.012 1 61.56 280 SER A N 1
ATOM 2181 C CA . SER A 1 280 ? 28.328 -9.539 -2.117 1 61.56 280 SER A CA 1
ATOM 2182 C C . SER A 1 280 ? 29.531 -10.484 -2.012 1 61.56 280 SER A C 1
ATOM 2184 O O . SER A 1 280 ? 29.547 -11.383 -1.162 1 61.56 280 SER A O 1
ATOM 2186 N N . PRO A 1 281 ? 30.469 -10.391 -3.037 1 55.62 281 PRO A N 1
ATOM 2187 C CA . PRO A 1 281 ? 31.672 -11.234 -2.977 1 55.62 281 PRO A CA 1
ATOM 2188 C C . PRO A 1 281 ? 32.469 -11.008 -1.705 1 55.62 281 PRO A C 1
ATOM 2190 O O . PRO A 1 281 ? 33 -11.961 -1.126 1 55.62 281 PRO A O 1
ATOM 2193 N N . ILE A 1 282 ? 32.75 -9.711 -1.489 1 51.56 282 ILE A N 1
ATOM 2194 C CA . ILE A 1 282 ? 33.438 -9.297 -0.275 1 51.56 282 ILE A CA 1
ATOM 2195 C C . ILE A 1 282 ? 32.5 -8.523 0.634 1 51.56 282 ILE A C 1
ATOM 2197 O O . ILE A 1 282 ? 31.719 -7.691 0.163 1 51.56 282 ILE A O 1
ATOM 2201 N N . PRO A 1 283 ? 32.594 -9.023 1.961 1 45.56 283 PRO A N 1
ATOM 2202 C CA . PRO A 1 283 ? 31.766 -8.297 2.92 1 45.56 283 PRO A CA 1
ATOM 2203 C C . PRO A 1 283 ? 31.922 -6.781 2.797 1 45.56 283 PRO A C 1
ATOM 2205 O O . PRO A 1 283 ? 33.031 -6.273 2.648 1 45.56 283 PRO A O 1
ATOM 2208 N N . ASP A 1 284 ? 30.938 -6.008 2.641 1 45.16 284 ASP A N 1
ATOM 2209 C CA . ASP A 1 284 ? 30.875 -4.551 2.723 1 45.16 284 ASP A CA 1
ATOM 2210 C C . ASP A 1 284 ? 31.016 -3.918 1.338 1 45.16 284 ASP A C 1
ATOM 2212 O O . ASP A 1 284 ? 31.094 -2.695 1.214 1 45.16 284 ASP A O 1
ATOM 2216 N N . ASN A 1 285 ? 31.203 -4.934 0.257 1 54.12 285 ASN A N 1
ATOM 2217 C CA . ASN A 1 285 ? 31.391 -4.406 -1.089 1 54.12 285 ASN A CA 1
ATOM 2218 C C . ASN A 1 285 ? 30.109 -4.465 -1.91 1 54.12 285 ASN A C 1
ATOM 2220 O O . ASN A 1 285 ? 29.078 -4.918 -1.421 1 54.12 285 ASN A O 1
ATOM 2224 N N . ASP A 1 286 ? 30.219 -3.975 -3.133 1 60.69 286 ASP A N 1
ATOM 2225 C CA . ASP A 1 286 ? 29.156 -3.979 -4.129 1 60.69 286 ASP A CA 1
ATOM 2226 C C . ASP A 1 286 ? 28.656 -5.395 -4.395 1 60.69 286 ASP A C 1
ATOM 2228 O O . ASP A 1 286 ? 29.422 -6.355 -4.312 1 60.69 286 ASP A O 1
ATOM 2232 N N . THR A 1 287 ? 27.422 -5.555 -4.574 1 70.44 287 THR A N 1
ATOM 2233 C CA . THR A 1 287 ? 26.844 -6.836 -4.965 1 70.44 287 THR A CA 1
ATOM 2234 C C . THR A 1 287 ? 27.344 -7.246 -6.352 1 70.44 287 THR A C 1
ATOM 2236 O O . THR A 1 287 ? 27.781 -6.402 -7.133 1 70.44 287 THR A O 1
ATOM 2239 N N . PHE A 1 288 ? 27.375 -8.539 -6.613 1 78.31 288 PHE A N 1
ATOM 2240 C CA . PHE A 1 288 ? 27.688 -9.031 -7.945 1 78.31 288 PHE A CA 1
ATOM 2241 C C . PHE A 1 288 ? 26.859 -8.32 -9.008 1 78.31 288 PHE A C 1
ATOM 2243 O O . PHE A 1 288 ? 27.359 -8 -10.086 1 78.31 288 PHE A O 1
ATOM 2250 N N . PHE A 1 289 ? 25.688 -7.926 -8.617 1 80.5 289 PHE A N 1
ATOM 2251 C CA . PHE A 1 289 ? 24.766 -7.332 -9.57 1 80.5 289 PHE A CA 1
ATOM 2252 C C . PHE A 1 289 ? 25.219 -5.922 -9.945 1 80.5 289 PHE A C 1
ATOM 2254 O O . PHE A 1 289 ? 25.141 -5.535 -11.117 1 80.5 289 PHE A O 1
ATOM 2261 N N . ARG A 1 290 ? 25.547 -5.266 -8.977 1 74.75 290 ARG A N 1
ATOM 2262 C CA . ARG A 1 290 ? 25.969 -3.893 -9.242 1 74.75 290 ARG A CA 1
ATOM 2263 C C . ARG A 1 290 ? 27.156 -3.852 -10.195 1 74.75 290 ARG A C 1
ATOM 2265 O O . ARG A 1 290 ? 27.188 -3.041 -11.125 1 74.75 290 ARG A O 1
ATOM 2272 N N . ILE A 1 291 ? 28.094 -4.656 -9.914 1 78.81 291 ILE A N 1
ATOM 2273 C CA . ILE A 1 291 ? 29.266 -4.723 -10.773 1 78.81 291 ILE A CA 1
ATOM 2274 C C . ILE A 1 291 ? 28.859 -5.207 -12.164 1 78.81 291 ILE A C 1
ATOM 2276 O O . ILE A 1 291 ? 29.297 -4.641 -13.172 1 78.81 291 ILE A O 1
ATOM 2280 N N . PHE A 1 292 ? 28.078 -6.199 -12.164 1 85.38 292 PHE A N 1
ATOM 2281 C CA . PHE A 1 292 ? 27.594 -6.773 -13.414 1 85.38 292 PHE A CA 1
ATOM 2282 C C . PHE A 1 292 ? 26.797 -5.742 -14.219 1 85.38 292 PHE A C 1
ATOM 2284 O O . PHE A 1 292 ? 26.969 -5.641 -15.438 1 85.38 292 PHE A O 1
ATOM 2291 N N . ARG A 1 293 ? 26 -5.02 -13.547 1 83.75 293 ARG A N 1
ATOM 2292 C CA . ARG A 1 293 ? 25.188 -3.988 -14.195 1 83.75 293 ARG A CA 1
ATOM 2293 C C . ARG A 1 293 ? 26.078 -2.928 -14.836 1 83.75 293 ARG A C 1
ATOM 2295 O O . ARG A 1 293 ? 25.781 -2.438 -15.93 1 83.75 293 ARG A O 1
ATOM 2302 N N . GLY A 1 294 ? 27.125 -2.52 -14.141 1 81.5 294 GLY A N 1
ATOM 2303 C CA . GLY A 1 294 ? 28.078 -1.583 -14.719 1 81.5 294 GLY A CA 1
ATOM 2304 C C . GLY A 1 294 ? 28.688 -2.07 -16.016 1 81.5 294 GLY A C 1
ATOM 2305 O O . GLY A 1 294 ? 28.906 -1.282 -16.938 1 81.5 294 GLY A O 1
ATOM 2306 N N . THR A 1 295 ? 28.859 -3.301 -16.047 1 87.5 295 THR A N 1
ATOM 2307 C CA . THR A 1 295 ? 29.438 -3.91 -17.25 1 87.5 295 THR A CA 1
ATOM 2308 C C . THR A 1 295 ? 28.406 -3.973 -18.375 1 87.5 295 THR A C 1
ATOM 2310 O O . THR A 1 295 ? 28.719 -3.652 -19.516 1 87.5 295 THR A O 1
ATOM 2313 N N . ILE A 1 296 ? 27.203 -4.355 -18.047 1 90.69 296 ILE A N 1
ATOM 2314 C CA . ILE A 1 296 ? 26.141 -4.539 -19.031 1 90.69 296 ILE A CA 1
ATOM 2315 C C . ILE A 1 296 ? 25.766 -3.188 -19.641 1 90.69 296 ILE A C 1
ATOM 2317 O O . ILE A 1 296 ? 25.344 -3.111 -20.797 1 90.69 296 ILE A O 1
ATOM 2321 N N . HIS A 1 297 ? 25.953 -2.219 -18.859 1 88.62 297 HIS A N 1
ATOM 2322 C CA . HIS A 1 297 ? 25.672 -0.867 -19.328 1 88.62 297 HIS A CA 1
ATOM 2323 C C . HIS A 1 297 ? 26.547 -0.489 -20.5 1 88.62 297 HIS A C 1
ATOM 2325 O O . HIS A 1 297 ? 26.156 0.339 -21.328 1 88.62 297 HIS A O 1
ATOM 2331 N N . ASN A 1 298 ? 27.656 -1.104 -20.641 1 89.06 298 ASN A N 1
ATOM 2332 C CA . ASN A 1 298 ? 28.625 -0.739 -21.672 1 89.06 298 ASN A CA 1
ATOM 2333 C C . ASN A 1 298 ? 28.438 -1.583 -22.922 1 89.06 298 ASN A C 1
ATOM 2335 O O . ASN A 1 298 ? 29.203 -1.437 -23.891 1 89.06 298 ASN A O 1
ATOM 2339 N N . ILE A 1 299 ? 27.422 -2.363 -22.953 1 92.94 299 ILE A N 1
ATOM 2340 C CA . ILE A 1 299 ? 27.109 -3.094 -24.172 1 92.94 299 ILE A CA 1
ATOM 2341 C C . ILE A 1 299 ? 26.656 -2.115 -25.25 1 92.94 299 ILE A C 1
ATOM 2343 O O . ILE A 1 299 ? 25.797 -1.271 -25.016 1 92.94 299 ILE A O 1
ATOM 2347 N N . PRO A 1 300 ? 27.234 -2.256 -26.375 1 91.62 300 PRO A N 1
ATOM 2348 C CA . PRO A 1 300 ? 26.875 -1.3 -27.422 1 91.62 300 PRO A CA 1
ATOM 2349 C C . PRO A 1 300 ? 25.438 -1.445 -27.891 1 91.62 300 PRO A C 1
ATOM 2351 O O . PRO A 1 300 ? 24.891 -2.551 -27.875 1 91.62 300 PRO A O 1
ATOM 2354 N N . THR A 1 301 ? 24.906 -0.343 -28.328 1 91.06 301 THR A N 1
ATOM 2355 C CA . THR A 1 301 ? 23.531 -0.301 -28.797 1 91.06 301 THR A CA 1
ATOM 2356 C C . THR A 1 301 ? 23.406 -0.978 -30.156 1 91.06 301 THR A C 1
ATOM 2358 O O . THR A 1 301 ? 24.344 -0.967 -30.953 1 91.06 301 THR A O 1
ATOM 2361 N N . GLY A 1 302 ? 22.297 -1.621 -30.438 1 88 302 GLY A N 1
ATOM 2362 C CA . GLY A 1 302 ? 21.984 -2.141 -31.766 1 88 302 GLY A CA 1
ATOM 2363 C C . GLY A 1 302 ? 22.609 -3.496 -32.031 1 88 302 GLY A C 1
ATOM 2364 O O . GLY A 1 302 ? 22.594 -3.973 -33.156 1 88 302 GLY A O 1
ATOM 2365 N N . MET A 1 303 ? 23.188 -4.129 -31.062 1 90.19 303 MET A N 1
ATOM 2366 C CA . MET A 1 303 ? 23.875 -5.402 -31.266 1 90.19 303 MET A CA 1
ATOM 2367 C C . MET A 1 303 ? 22.906 -6.574 -31.109 1 90.19 303 MET A C 1
ATOM 2369 O O . MET A 1 303 ? 23.25 -7.711 -31.438 1 90.19 303 MET A O 1
ATOM 2373 N N . GLY A 1 304 ? 21.688 -6.305 -30.594 1 91.56 304 GLY A N 1
ATOM 2374 C CA . GLY A 1 304 ? 20.703 -7.355 -30.406 1 91.56 304 GLY A CA 1
ATOM 2375 C C . GLY A 1 304 ? 20.969 -8.227 -29.203 1 91.56 304 GLY A C 1
ATOM 2376 O O . GLY A 1 304 ? 20.625 -9.406 -29.188 1 91.56 304 GLY A O 1
ATOM 2377 N N . ILE A 1 305 ? 21.656 -7.719 -28.25 1 93.75 305 ILE A N 1
ATOM 2378 C CA . ILE A 1 305 ? 21.969 -8.438 -27.031 1 93.75 305 ILE A CA 1
ATOM 2379 C C . ILE A 1 305 ? 21.062 -7.965 -25.891 1 93.75 305 ILE A C 1
ATOM 2381 O O . ILE A 1 305 ? 20.859 -6.762 -25.703 1 93.75 305 ILE A O 1
ATOM 2385 N N . PHE A 1 306 ? 20.484 -8.891 -25.25 1 95.19 306 PHE A N 1
ATOM 2386 C CA . PHE A 1 306 ? 19.656 -8.555 -24.094 1 95.19 306 PHE A CA 1
ATOM 2387 C C . PHE A 1 306 ? 19.844 -9.578 -22.984 1 95.19 306 PHE A C 1
ATOM 2389 O O . PHE A 1 306 ? 20.141 -10.742 -23.25 1 95.19 306 PHE A O 1
ATOM 2396 N N . ILE A 1 307 ? 19.781 -9.102 -21.781 1 95.25 307 ILE A N 1
ATOM 2397 C CA . ILE A 1 307 ? 19.969 -9.969 -20.625 1 95.25 307 ILE A CA 1
ATOM 2398 C C . ILE A 1 307 ? 18.656 -10.109 -19.859 1 95.25 307 ILE A C 1
ATOM 2400 O O . ILE A 1 307 ? 17.953 -9.125 -19.625 1 95.25 307 ILE A O 1
ATOM 2404 N N . LEU A 1 308 ? 18.312 -11.32 -19.547 1 94.5 308 LEU A N 1
ATOM 2405 C CA . LEU A 1 308 ? 17.109 -11.602 -18.766 1 94.5 308 LEU A CA 1
ATOM 2406 C C . LEU A 1 308 ? 17.469 -12.195 -17.406 1 94.5 308 LEU A C 1
ATOM 2408 O O . LEU A 1 308 ? 18.141 -13.227 -17.328 1 94.5 308 LEU A O 1
ATOM 2412 N N . LEU A 1 309 ? 17.141 -11.461 -16.406 1 91.62 309 LEU A N 1
ATOM 2413 C CA . LEU A 1 309 ? 17.297 -11.961 -15.039 1 91.62 309 LEU A CA 1
ATOM 2414 C C . LEU A 1 309 ? 16.047 -12.695 -14.578 1 91.62 309 LEU A C 1
ATOM 2416 O O . LEU A 1 309 ? 14.984 -12.094 -14.438 1 91.62 309 LEU A O 1
ATOM 2420 N N . VAL A 1 310 ? 16.219 -13.922 -14.336 1 88.25 310 VAL A N 1
ATOM 2421 C CA . VAL A 1 310 ? 15.055 -14.742 -14.016 1 88.25 310 VAL A CA 1
ATOM 2422 C C . VAL A 1 310 ? 15.078 -15.117 -12.539 1 88.25 310 VAL A C 1
ATOM 2424 O O . VAL A 1 310 ? 16.047 -15.695 -12.055 1 88.25 310 VAL A O 1
ATOM 2427 N N . ASP A 1 311 ? 14.164 -14.68 -11.883 1 78.25 311 ASP A N 1
ATOM 2428 C CA . ASP A 1 311 ? 14.039 -15.039 -10.477 1 78.25 311 ASP A CA 1
ATOM 2429 C C . ASP A 1 311 ? 12.586 -15.008 -10.023 1 78.25 311 ASP A C 1
ATOM 2431 O O . ASP A 1 311 ? 11.711 -14.523 -10.742 1 78.25 311 ASP A O 1
ATOM 2435 N N . THR A 1 312 ? 12.422 -15.633 -8.922 1 56.44 312 THR A N 1
ATOM 2436 C CA . THR A 1 312 ? 11.102 -15.57 -8.305 1 56.44 312 THR A CA 1
ATOM 2437 C C . THR A 1 312 ? 10.891 -14.234 -7.605 1 56.44 312 THR A C 1
ATOM 2439 O O . THR A 1 312 ? 9.758 -13.75 -7.508 1 56.44 312 THR A O 1
ATOM 2442 N N . THR A 1 313 ? 12.047 -13.734 -6.973 1 48.62 313 THR A N 1
ATOM 2443 C CA . THR A 1 313 ? 11.938 -12.594 -6.07 1 48.62 313 THR A CA 1
ATOM 2444 C C . THR A 1 313 ? 12.008 -11.281 -6.844 1 48.62 313 THR A C 1
ATOM 2446 O O . THR A 1 313 ? 12.75 -11.164 -7.82 1 48.62 313 THR A O 1
ATOM 2449 N N . SER A 1 314 ? 10.969 -10.531 -6.77 1 44.62 314 SER A N 1
ATOM 2450 C CA . SER A 1 314 ? 10.984 -9.188 -7.328 1 44.62 314 SER A CA 1
ATOM 2451 C C . SER A 1 314 ? 12.211 -8.406 -6.852 1 44.62 314 SER A C 1
ATOM 2453 O O . SER A 1 314 ? 12.438 -7.273 -7.281 1 44.62 314 SER A O 1
ATOM 2455 N N . HIS A 1 315 ? 12.93 -9 -5.906 1 45.69 315 HIS A N 1
ATOM 2456 C CA . HIS A 1 315 ? 14.023 -8.242 -5.324 1 45.69 315 HIS A CA 1
ATOM 2457 C C . HIS A 1 315 ? 14.984 -7.746 -6.398 1 45.69 315 HIS A C 1
ATOM 2459 O O . HIS A 1 315 ? 15.531 -6.645 -6.293 1 45.69 315 HIS A O 1
ATOM 2465 N N . VAL A 1 316 ? 15.109 -8.695 -7.32 1 38.53 316 VAL A N 1
ATOM 2466 C CA . VAL A 1 316 ? 16.047 -8.281 -8.367 1 38.53 316 VAL A CA 1
ATOM 2467 C C . VAL A 1 316 ? 15.445 -7.109 -9.148 1 38.53 316 VAL A C 1
ATOM 2469 O O . VAL A 1 316 ? 16.172 -6.188 -9.547 1 38.53 316 VAL A O 1
ATOM 2472 N N . ALA A 1 317 ? 14.117 -7.266 -9.344 1 40.31 317 ALA A N 1
ATOM 2473 C CA . ALA A 1 317 ? 13.469 -6.172 -10.07 1 40.31 317 ALA A CA 1
ATOM 2474 C C . ALA A 1 317 ? 13.523 -4.879 -9.258 1 40.31 317 ALA A C 1
ATOM 2476 O O . ALA A 1 317 ? 13.695 -3.795 -9.82 1 40.31 317 ALA A O 1
ATOM 2477 N N . ASN A 1 318 ? 13.125 -5.012 -8.047 1 41.56 318 ASN A N 1
ATOM 2478 C CA . ASN A 1 318 ? 13.078 -3.865 -7.145 1 41.56 318 ASN A CA 1
ATOM 2479 C C . ASN A 1 318 ? 14.469 -3.295 -6.891 1 41.56 318 ASN A C 1
ATOM 2481 O O . ASN A 1 318 ? 14.625 -2.088 -6.688 1 41.56 318 ASN A O 1
ATOM 2485 N N . SER A 1 319 ? 15.32 -4.348 -6.777 1 38.78 319 SER A N 1
ATOM 2486 C CA . SER A 1 319 ? 16.688 -3.861 -6.633 1 38.78 319 SER A CA 1
ATOM 2487 C C . SER A 1 319 ? 17.109 -3.043 -7.848 1 38.78 319 SER A C 1
ATOM 2489 O O . SER A 1 319 ? 18.125 -2.342 -7.805 1 38.78 319 SER A O 1
ATOM 2491 N N . SER A 1 320 ? 16.469 -3.434 -8.945 1 37.56 320 SER A N 1
ATOM 2492 C CA . SER A 1 320 ? 16.766 -2.666 -10.148 1 37.56 320 SER A CA 1
ATOM 2493 C C . SER A 1 320 ? 16.297 -1.222 -10.016 1 37.56 320 SER A C 1
ATOM 2495 O O . SER A 1 320 ? 16.734 -0.344 -10.75 1 37.56 320 SER A O 1
ATOM 2497 N N . ILE A 1 321 ? 15.18 -1.083 -9.477 1 34.44 321 ILE A N 1
ATOM 2498 C CA . ILE A 1 321 ? 14.469 0.182 -9.609 1 34.44 321 ILE A CA 1
ATOM 2499 C C . ILE A 1 321 ? 15.234 1.288 -8.898 1 34.44 321 ILE A C 1
ATOM 2501 O O . ILE A 1 321 ? 15.328 2.414 -9.391 1 34.44 321 ILE A O 1
ATOM 2505 N N . LYS A 1 322 ? 15.492 1.072 -7.598 1 35.19 322 LYS A N 1
ATOM 2506 C CA . LYS A 1 322 ? 15.812 2.4 -7.086 1 35.19 322 LYS A CA 1
ATOM 2507 C C . LYS A 1 322 ? 17.172 2.865 -7.59 1 35.19 322 LYS A C 1
ATOM 2509 O O . LYS A 1 322 ? 18.219 2.367 -7.141 1 35.19 322 LYS A O 1
ATOM 2514 N N . SER A 1 323 ? 17.312 2.998 -8.867 1 33.88 323 SER A N 1
ATOM 2515 C CA . SER A 1 323 ? 18.406 3.803 -9.406 1 33.88 323 SER A CA 1
ATOM 2516 C C . SER A 1 323 ? 18.938 4.773 -8.359 1 33.88 323 SER A C 1
ATOM 2518 O O . SER A 1 323 ? 19.938 5.453 -8.586 1 33.88 323 SER A O 1
ATOM 2520 N N . THR A 1 324 ? 18.062 5.039 -7.531 1 32.28 324 THR A N 1
ATOM 2521 C CA . THR A 1 324 ? 18.531 6.059 -6.602 1 32.28 324 THR A CA 1
ATOM 2522 C C . THR A 1 324 ? 19.766 5.562 -5.836 1 32.28 324 THR A C 1
ATOM 2524 O O . THR A 1 324 ? 20.453 6.352 -5.188 1 32.28 324 THR A O 1
ATOM 2527 N N . PHE A 1 325 ? 19.906 4.168 -5.742 1 29.88 325 PHE A N 1
ATOM 2528 C CA . PHE A 1 325 ? 21 3.68 -4.895 1 29.88 325 PHE A CA 1
ATOM 2529 C C . PHE A 1 325 ? 22.203 3.299 -5.734 1 29.88 325 PHE A C 1
ATOM 2531 O O . PHE A 1 325 ? 23.109 2.602 -5.258 1 29.88 325 PHE A O 1
ATOM 2538 N N . ASP A 1 326 ? 22.141 3.111 -6.914 1 28.11 326 ASP A N 1
ATOM 2539 C CA . ASP A 1 326 ? 23.391 2.859 -7.617 1 28.11 326 ASP A CA 1
ATOM 2540 C C . ASP A 1 326 ? 24.438 3.916 -7.27 1 28.11 326 ASP A C 1
ATOM 2542 O O . ASP A 1 326 ? 24.109 5.098 -7.129 1 28.11 326 ASP A O 1
ATOM 2546 N N . SER A 1 327 ? 25.484 3.5 -6.59 1 27.67 327 SER A N 1
ATOM 2547 C CA . SER A 1 327 ? 26.609 4.27 -6.074 1 27.67 327 SER A CA 1
ATOM 2548 C C . SER A 1 327 ? 26.938 5.453 -6.98 1 27.67 327 SER A C 1
ATOM 2550 O O . SER A 1 327 ? 27.797 6.273 -6.66 1 27.67 327 SER A O 1
ATOM 2552 N N . GLY A 1 328 ? 27.172 5.184 -8.18 1 26.67 328 GLY A N 1
ATOM 2553 C CA . GLY A 1 328 ? 27.891 6.238 -8.883 1 26.67 328 GLY A CA 1
ATOM 2554 C C . GLY A 1 328 ? 27.328 7.621 -8.617 1 26.67 328 GLY A C 1
ATOM 2555 O O . GLY A 1 328 ? 26.328 7.766 -7.898 1 26.67 328 GLY A O 1
ATOM 2556 N N . GLY A 1 329 ? 27.531 8.562 -9.516 1 25.02 329 GLY A N 1
ATOM 2557 C CA . GLY A 1 329 ? 27.578 10.016 -9.594 1 25.02 329 GLY A CA 1
ATOM 2558 C C . GLY A 1 329 ? 26.375 10.688 -8.961 1 25.02 329 GLY A C 1
ATOM 2559 O O . GLY A 1 329 ? 25.375 10.023 -8.656 1 25.02 329 GLY A O 1
ATOM 2560 N N . ARG A 1 330 ? 26.312 11.953 -9.086 1 25.09 330 ARG A N 1
ATOM 2561 C CA . ARG A 1 330 ? 25.531 13.164 -8.859 1 25.09 330 ARG A CA 1
ATOM 2562 C C . ARG A 1 330 ? 24.047 12.875 -8.906 1 25.09 330 ARG A C 1
ATOM 2564 O O . ARG A 1 330 ? 23.547 12.242 -9.844 1 25.09 330 ARG A O 1
ATOM 2571 N N . TYR A 1 331 ? 23.484 12.828 -7.824 1 27.03 331 TYR A N 1
ATOM 2572 C CA . TYR A 1 331 ? 22.031 12.969 -7.766 1 27.03 331 TYR A CA 1
ATOM 2573 C C . TYR A 1 331 ? 21.531 13.883 -8.867 1 27.03 331 TYR A C 1
ATOM 2575 O O . TYR A 1 331 ? 21.469 15.109 -8.695 1 27.03 331 TYR A O 1
ATOM 2583 N N . LYS A 1 332 ? 22.156 14.141 -9.883 1 29.84 332 LYS A N 1
ATOM 2584 C CA . LYS A 1 332 ? 21.469 14.891 -10.93 1 29.84 332 LYS A CA 1
ATOM 2585 C C . LYS A 1 332 ? 20.016 14.461 -11.047 1 29.84 332 LYS A C 1
ATOM 2587 O O . LYS A 1 332 ? 19.719 13.281 -11.211 1 29.84 332 LYS A O 1
ATOM 2592 N N . PHE A 1 333 ? 19.141 15.016 -10.258 1 30.25 333 PHE A N 1
ATOM 2593 C CA . PHE A 1 333 ? 17.734 15 -10.664 1 30.25 333 PHE A CA 1
ATOM 2594 C C . PHE A 1 333 ? 17.609 14.633 -12.141 1 30.25 333 PHE A C 1
ATOM 2596 O O . PHE A 1 333 ? 16.656 15.039 -12.805 1 30.25 333 PHE A O 1
ATOM 2603 N N . GLU A 1 334 ? 18.719 14.438 -12.852 1 35.69 334 GLU A N 1
ATOM 2604 C CA . GLU A 1 334 ? 18.734 14.039 -14.258 1 35.69 334 GLU A CA 1
ATOM 2605 C C . GLU A 1 334 ? 17.891 12.789 -14.484 1 35.69 334 GLU A C 1
ATOM 2607 O O . GLU A 1 334 ? 17.547 12.078 -13.539 1 35.69 334 GLU A O 1
ATOM 2612 N N . ARG A 1 335 ? 17.938 12.328 -15.742 1 37.03 335 ARG A N 1
ATOM 2613 C CA . ARG A 1 335 ? 17.047 11.312 -16.312 1 37.03 335 ARG A CA 1
ATOM 2614 C C . ARG A 1 335 ? 17.25 9.961 -15.617 1 37.03 335 ARG A C 1
ATOM 2616 O O . ARG A 1 335 ? 18.344 9.398 -15.672 1 37.03 335 ARG A O 1
ATOM 2623 N N . GLU A 1 336 ? 16.922 9.859 -14.359 1 48.72 336 GLU A N 1
ATOM 2624 C CA . GLU A 1 336 ? 16.891 8.508 -13.812 1 48.72 336 GLU A CA 1
ATOM 2625 C C . GLU A 1 336 ? 16.703 7.469 -14.922 1 48.72 336 GLU A C 1
ATOM 2627 O O . GLU A 1 336 ? 15.734 7.516 -15.672 1 48.72 336 GLU A O 1
ATOM 2632 N N . ASN A 1 337 ? 18 6.977 -15.406 1 62.03 337 ASN A N 1
ATOM 2633 C CA . ASN A 1 337 ? 17.844 5.906 -16.391 1 62.03 337 ASN A CA 1
ATOM 2634 C C . ASN A 1 337 ? 16.672 4.984 -16.016 1 62.03 337 ASN A C 1
ATOM 2636 O O . ASN A 1 337 ? 16.453 4.715 -14.836 1 62.03 337 ASN A O 1
ATOM 2640 N N . ARG A 1 338 ? 16.031 4.863 -17.062 1 74.44 338 ARG A N 1
ATOM 2641 C CA . ARG A 1 338 ? 14.836 4.027 -16.938 1 74.44 338 ARG A CA 1
ATOM 2642 C C . ARG A 1 338 ? 15.203 2.549 -16.891 1 74.44 338 ARG A C 1
ATOM 2644 O O . ARG A 1 338 ? 16.266 2.158 -17.375 1 74.44 338 ARG A O 1
ATOM 2651 N N . LEU A 1 339 ? 14.578 1.866 -16.172 1 81.69 339 LEU A N 1
ATOM 2652 C CA . LEU A 1 339 ? 14.633 0.409 -16.203 1 81.69 339 LEU A CA 1
ATOM 2653 C C . LEU A 1 339 ? 13.531 -0.155 -17.094 1 81.69 339 LEU A C 1
ATOM 2655 O O . LEU A 1 339 ? 12.453 0.44 -17.203 1 81.69 339 LEU A O 1
ATOM 2659 N N . TYR A 1 340 ? 13.914 -1.154 -17.75 1 87.62 340 TYR A N 1
ATOM 2660 C CA . TYR A 1 340 ? 12.867 -1.847 -18.484 1 87.62 340 TYR A CA 1
ATOM 2661 C C . TYR A 1 340 ? 11.859 -2.475 -17.531 1 87.62 340 TYR A C 1
ATOM 2663 O O . TYR A 1 340 ? 12.219 -2.916 -16.438 1 87.62 340 TYR A O 1
ATOM 2671 N N . GLU A 1 341 ? 10.641 -2.471 -17.984 1 85.25 341 GLU A N 1
ATOM 2672 C CA . GLU A 1 341 ? 9.594 -3.088 -17.188 1 85.25 341 GLU A CA 1
ATOM 2673 C C . GLU A 1 341 ? 9.82 -4.59 -17.031 1 85.25 341 GLU A C 1
ATOM 2675 O O . GLU A 1 341 ? 10.266 -5.25 -17.984 1 85.25 341 GLU A O 1
ATOM 2680 N N . PRO A 1 342 ? 9.547 -5.059 -15.891 1 87.88 342 PRO A N 1
ATOM 2681 C CA . PRO A 1 342 ? 9.656 -6.512 -15.734 1 87.88 342 PRO A CA 1
ATOM 2682 C C . PRO A 1 342 ? 8.656 -7.277 -16.594 1 87.88 342 PRO A C 1
ATOM 2684 O O . PRO A 1 342 ? 7.578 -6.758 -16.906 1 87.88 342 PRO A O 1
ATOM 2687 N N . ILE A 1 343 ? 9.078 -8.43 -16.953 1 90.06 343 ILE A N 1
ATOM 2688 C CA . ILE A 1 343 ? 8.195 -9.336 -17.688 1 90.06 343 ILE A CA 1
ATOM 2689 C C . ILE A 1 343 ? 7.57 -10.344 -16.734 1 90.06 343 ILE A C 1
ATOM 2691 O O . ILE A 1 343 ? 8.281 -11.102 -16.078 1 90.06 343 ILE A O 1
ATOM 2695 N N . TYR A 1 344 ? 6.277 -10.305 -16.578 1 89.94 344 TYR A N 1
ATOM 2696 C CA . TYR A 1 344 ? 5.637 -11.211 -15.633 1 89.94 344 TYR A CA 1
ATOM 2697 C C . TYR A 1 344 ? 4.453 -11.922 -16.266 1 89.94 344 TYR A C 1
ATOM 2699 O O . TYR A 1 344 ? 3.883 -12.844 -15.68 1 89.94 344 TYR A O 1
ATOM 2707 N N . GLN A 1 345 ? 4.137 -11.633 -17.547 1 90.62 345 GLN A N 1
ATOM 2708 C CA . GLN A 1 345 ? 2.951 -12.164 -18.203 1 90.62 345 GLN A CA 1
ATOM 2709 C C . GLN A 1 345 ? 3.242 -13.508 -18.859 1 90.62 345 GLN A C 1
ATOM 2711 O O . GLN A 1 345 ? 3.201 -13.625 -20.094 1 90.62 345 GLN A O 1
ATOM 2716 N N . ILE A 1 346 ? 3.447 -14.484 -18.062 1 90.44 346 ILE A N 1
ATOM 2717 C CA . ILE A 1 346 ? 3.645 -15.836 -18.562 1 90.44 346 ILE A CA 1
ATOM 2718 C C . ILE A 1 346 ? 2.301 -16.547 -18.672 1 90.44 346 ILE A C 1
ATOM 2720 O O . ILE A 1 346 ? 1.71 -16.922 -17.656 1 90.44 346 ILE A O 1
ATOM 2724 N N . ALA A 1 347 ? 1.845 -16.812 -19.844 1 91.38 347 ALA A N 1
ATOM 2725 C CA . ALA A 1 347 ? 0.5 -17.328 -20.094 1 91.38 347 ALA A CA 1
ATOM 2726 C C . ALA A 1 347 ? 0.47 -18.859 -20.016 1 91.38 347 ALA A C 1
ATOM 2728 O O . ALA A 1 347 ? -0.03 -19.516 -20.922 1 91.38 347 ALA A O 1
ATOM 2729 N N . SER A 1 348 ? 0.946 -19.391 -18.922 1 92.88 348 SER A N 1
ATOM 2730 C CA . SER A 1 348 ? 1.006 -20.844 -18.812 1 92.88 348 SER A CA 1
ATOM 2731 C C . SER A 1 348 ? -0.137 -21.375 -17.953 1 92.88 348 SER A C 1
ATOM 2733 O O . SER A 1 348 ? -0.345 -22.578 -17.859 1 92.88 348 SER A O 1
ATOM 2735 N N . PHE A 1 349 ? -0.928 -20.5 -17.328 1 94.44 349 PHE A N 1
ATOM 2736 C CA . PHE A 1 349 ? -2.023 -20.922 -16.469 1 94.44 349 PHE A CA 1
ATOM 2737 C C . PHE A 1 349 ? -3.098 -21.656 -17.266 1 94.44 349 PHE A C 1
ATOM 2739 O O . PHE A 1 349 ? -3.531 -21.172 -18.312 1 94.44 349 PHE A O 1
ATOM 2746 N N . ASP A 1 350 ? -3.516 -22.875 -16.875 1 94.75 350 ASP A N 1
ATOM 2747 C CA . ASP A 1 350 ? -4.527 -23.734 -17.484 1 94.75 350 ASP A CA 1
ATOM 2748 C C . ASP A 1 350 ? -4.047 -24.281 -18.828 1 94.75 350 ASP A C 1
ATOM 2750 O O . ASP A 1 350 ? -4.855 -24.609 -19.703 1 94.75 350 ASP A O 1
ATOM 2754 N N . ALA A 1 351 ? -2.736 -24.328 -18.984 1 92.69 351 ALA A N 1
ATOM 2755 C CA . ALA A 1 351 ? -2.18 -24.828 -20.234 1 92.69 351 ALA A CA 1
ATOM 2756 C C . ALA A 1 351 ? -2.469 -26.312 -20.406 1 92.69 351 ALA A C 1
ATOM 2758 O O . ALA A 1 351 ? -2.59 -26.797 -21.531 1 92.69 351 ALA A O 1
ATOM 2759 N N . MET A 1 352 ? -2.73 -27.031 -19.328 1 93.56 352 MET A N 1
ATOM 2760 C CA . MET A 1 352 ? -2.871 -28.484 -19.406 1 93.56 352 MET A CA 1
ATOM 2761 C C . MET A 1 352 ? -4.34 -28.891 -19.438 1 93.56 352 MET A C 1
ATOM 2763 O O . MET A 1 352 ? -4.66 -30.078 -19.562 1 93.56 352 MET A O 1
ATOM 2767 N N . VAL A 1 353 ? -5.223 -27.922 -19.281 1 94.56 353 VAL A N 1
ATOM 2768 C CA . VAL A 1 353 ? -6.648 -28.234 -19.219 1 94.56 353 VAL A CA 1
ATOM 2769 C C . VAL A 1 353 ? -7.121 -28.75 -20.578 1 94.56 353 VAL A C 1
ATOM 2771 O O . VAL A 1 353 ? -6.867 -28.125 -21.609 1 94.56 353 VAL A O 1
ATOM 2774 N N . PRO A 1 354 ? -7.805 -29.828 -20.547 1 91.62 354 PRO A N 1
ATOM 2775 C CA . PRO A 1 354 ? -8.352 -30.312 -21.812 1 91.62 354 PRO A CA 1
ATOM 2776 C C . PRO A 1 354 ? -9.398 -29.375 -22.391 1 91.62 354 PRO A C 1
ATOM 2778 O O . PRO A 1 354 ? -10.188 -28.781 -21.656 1 91.62 354 PRO A O 1
ATOM 2781 N N . PRO A 1 355 ? -9.43 -29.312 -23.641 1 90.44 355 PRO A N 1
ATOM 2782 C CA . PRO A 1 355 ? -10.406 -28.422 -24.297 1 90.44 355 PRO A CA 1
ATOM 2783 C C . PRO A 1 355 ? -11.852 -28.891 -24.078 1 90.44 355 PRO A C 1
ATOM 2785 O O . PRO A 1 355 ? -12.758 -28.062 -23.984 1 90.44 355 PRO A O 1
ATOM 2788 N N . ASP A 1 356 ? -12.023 -30.234 -23.953 1 92.69 356 ASP A N 1
ATOM 2789 C CA . ASP A 1 356 ? -13.375 -30.766 -23.781 1 92.69 356 ASP A CA 1
ATOM 2790 C C . ASP A 1 356 ? -13.773 -30.766 -22.312 1 92.69 356 ASP A C 1
ATOM 2792 O O . ASP A 1 356 ? -12.977 -31.141 -21.453 1 92.69 356 ASP A O 1
ATOM 2796 N N . PRO A 1 357 ? -14.961 -30.328 -22.016 1 93.5 357 PRO A N 1
ATOM 2797 C CA . PRO A 1 357 ? -15.445 -30.406 -20.641 1 93.5 357 PRO A CA 1
ATOM 2798 C C . PRO A 1 357 ? -15.672 -31.828 -20.156 1 93.5 357 PRO A C 1
ATOM 2800 O O . PRO A 1 357 ? -15.766 -32.75 -20.984 1 93.5 357 PRO A O 1
ATOM 2803 N N . PRO A 1 358 ? -15.648 -31.984 -18.906 1 94.56 358 PRO A N 1
ATOM 2804 C CA . PRO A 1 358 ? -15.969 -33.312 -18.391 1 94.56 358 PRO A CA 1
ATOM 2805 C C . PRO A 1 358 ? -17.391 -33.75 -18.734 1 94.56 358 PRO A C 1
ATOM 2807 O O . PRO A 1 358 ? -18.328 -32.969 -18.641 1 94.56 358 PRO A O 1
ATOM 2810 N N . GLN A 1 359 ? -17.516 -35.062 -19.016 1 91.75 359 GLN A N 1
ATOM 2811 C CA . GLN A 1 359 ? -18.812 -35.562 -19.469 1 91.75 359 GLN A CA 1
ATOM 2812 C C . GLN A 1 359 ? -19.562 -36.281 -18.344 1 91.75 359 GLN A C 1
ATOM 2814 O O . GLN A 1 359 ? -20.781 -36.438 -18.406 1 91.75 359 GLN A O 1
ATOM 2819 N N . SER A 1 360 ? -18.844 -36.688 -17.391 1 93.31 360 SER A N 1
ATOM 2820 C CA . SER A 1 360 ? -19.453 -37.438 -16.281 1 93.31 360 SER A CA 1
ATOM 2821 C C . SER A 1 360 ? -19.016 -36.844 -14.938 1 93.31 360 SER A C 1
ATOM 2823 O O . SER A 1 360 ? -18.047 -36.094 -14.859 1 93.31 360 SER A O 1
ATOM 2825 N N . TRP A 1 361 ? -19.812 -37.219 -13.906 1 92.31 361 TRP A N 1
ATOM 2826 C CA . TRP A 1 361 ? -19.484 -36.812 -12.547 1 92.31 361 TRP A CA 1
ATOM 2827 C C . TRP A 1 361 ? -18.109 -37.312 -12.133 1 92.31 361 TRP A C 1
ATOM 2829 O O . TRP A 1 361 ? -17.312 -36.594 -11.555 1 92.31 361 TRP A O 1
ATOM 2839 N N . GLY A 1 362 ? -17.797 -38.531 -12.492 1 88.94 362 GLY A N 1
ATOM 2840 C CA . GLY A 1 362 ? -16.5 -39.125 -12.188 1 88.94 362 GLY A CA 1
ATOM 2841 C C . GLY A 1 362 ? -15.352 -38.375 -12.859 1 88.94 362 GLY A C 1
ATOM 2842 O O . GLY A 1 362 ? -14.297 -38.219 -12.258 1 88.94 362 GLY A O 1
ATOM 2843 N N . ALA A 1 363 ? -15.586 -38 -14.07 1 92.81 363 ALA A N 1
ATOM 2844 C CA . ALA A 1 363 ? -14.562 -37.25 -14.805 1 92.81 363 ALA A CA 1
ATOM 2845 C C . ALA A 1 363 ? -14.352 -35.875 -14.195 1 92.81 363 ALA A C 1
ATOM 2847 O O . ALA A 1 363 ? -13.227 -35.375 -14.172 1 92.81 363 ALA A O 1
ATOM 2848 N N . LEU A 1 364 ? -15.391 -35.312 -13.703 1 93.62 364 LEU A N 1
ATOM 2849 C CA . LEU A 1 364 ? -15.352 -33.969 -13.117 1 93.62 364 LEU A CA 1
ATOM 2850 C C . LEU A 1 364 ? -14.508 -33.969 -11.844 1 93.62 364 LEU A C 1
ATOM 2852 O O . LEU A 1 364 ? -13.695 -33.062 -11.648 1 93.62 364 LEU A O 1
ATOM 2856 N N . VAL A 1 365 ? -14.633 -34.969 -11.055 1 91.88 365 VAL A N 1
ATOM 2857 C CA . VAL A 1 365 ? -14.008 -34.938 -9.742 1 91.88 365 VAL A CA 1
ATOM 2858 C C . VAL A 1 365 ? -12.719 -35.75 -9.758 1 91.88 365 VAL A C 1
ATOM 2860 O O . VAL A 1 365 ? -12.148 -36.062 -8.703 1 91.88 365 VAL A O 1
ATOM 2863 N N . SER A 1 366 ? -12.289 -36.125 -10.953 1 91.75 366 SER A N 1
ATOM 2864 C CA . SER A 1 366 ? -11.07 -36.906 -11.062 1 91.75 366 SER A CA 1
ATOM 2865 C C . SER A 1 366 ? -9.828 -36.094 -10.742 1 91.75 366 SER A C 1
ATOM 2867 O O . SER A 1 366 ? -9.688 -34.969 -11.234 1 91.75 366 SER A O 1
ATOM 2869 N N . PRO A 1 367 ? -8.938 -36.656 -9.953 1 92.12 367 PRO A N 1
ATOM 2870 C CA . PRO A 1 367 ? -7.699 -35.906 -9.656 1 92.12 367 PRO A CA 1
ATOM 2871 C C . PRO A 1 367 ? -6.902 -35.562 -10.906 1 92.12 367 PRO A C 1
ATOM 2873 O O . PRO A 1 367 ? -6.273 -34.5 -10.961 1 92.12 367 PRO A O 1
ATOM 2876 N N . GLU A 1 368 ? -6.957 -36.438 -11.859 1 92.19 368 GLU A N 1
ATOM 2877 C CA . GLU A 1 368 ? -6.234 -36.188 -13.102 1 92.19 368 GLU A CA 1
ATOM 2878 C C . GLU A 1 368 ? -6.664 -34.875 -13.734 1 92.19 368 GLU A C 1
ATOM 2880 O O . GLU A 1 368 ? -5.82 -34.062 -14.141 1 92.19 368 GLU A O 1
ATOM 2885 N N . ARG A 1 369 ? -7.863 -34.688 -13.789 1 94 369 ARG A N 1
ATOM 2886 C CA . ARG A 1 369 ? -8.375 -33.469 -14.406 1 94 369 ARG A CA 1
ATOM 2887 C C . ARG A 1 369 ? -8.195 -32.281 -13.477 1 94 369 ARG A C 1
ATOM 2889 O O . ARG A 1 369 ? -7.816 -31.188 -13.922 1 94 369 ARG A O 1
ATOM 2896 N N . LEU A 1 370 ? -8.484 -32.469 -12.211 1 95.56 370 LEU A N 1
ATOM 2897 C CA . LEU A 1 370 ? -8.422 -31.375 -11.242 1 95.56 370 LEU A CA 1
ATOM 2898 C C . LEU A 1 370 ? -7.016 -30.781 -11.164 1 95.56 370 LEU A C 1
ATOM 2900 O O . LEU A 1 370 ? -6.852 -29.562 -11.078 1 95.56 370 LEU A O 1
ATOM 2904 N N . PHE A 1 371 ? -5.988 -31.625 -11.242 1 95.94 371 PHE A N 1
ATOM 2905 C CA . PHE A 1 371 ? -4.609 -31.188 -11.125 1 95.94 371 PHE A CA 1
ATOM 2906 C C . PHE A 1 371 ? -4.164 -30.469 -12.398 1 95.94 371 PHE A C 1
ATOM 2908 O O . PHE A 1 371 ? -3.129 -29.797 -12.414 1 95.94 371 PHE A O 1
ATOM 2915 N N . LYS A 1 372 ? -4.941 -30.562 -13.438 1 95.38 372 LYS A N 1
ATOM 2916 C CA . LYS A 1 372 ? -4.59 -29.922 -14.703 1 95.38 372 LYS A CA 1
ATOM 2917 C C . LYS A 1 372 ? -5.066 -28.484 -14.742 1 95.38 372 LYS A C 1
ATOM 2919 O O . LYS A 1 372 ? -4.609 -27.688 -15.57 1 95.38 372 LYS A O 1
ATOM 2924 N N . TYR A 1 373 ? -6 -28.172 -13.852 1 95.62 373 TYR A N 1
ATOM 2925 C CA . TYR A 1 373 ? -6.418 -26.781 -13.742 1 95.62 373 TYR A CA 1
ATOM 2926 C C . TYR A 1 373 ? -5.379 -25.953 -12.992 1 95.62 373 TYR A C 1
ATOM 2928 O O . TYR A 1 373 ? -4.883 -26.375 -11.945 1 95.62 373 TYR A O 1
ATOM 2936 N N . GLY A 1 374 ? -5 -24.766 -13.516 1 95.19 374 GLY A N 1
ATOM 2937 C CA . GLY A 1 374 ? -4.094 -23.859 -12.836 1 95.19 374 GLY A CA 1
ATOM 2938 C C . GLY A 1 374 ? -2.66 -23.969 -13.32 1 95.19 374 GLY A C 1
ATOM 2939 O O . GLY A 1 374 ? -2.406 -23.984 -14.523 1 95.19 374 GLY A O 1
ATOM 2940 N N . SER A 1 375 ? -1.718 -24.031 -12.414 1 93.69 375 SER A N 1
ATOM 2941 C CA . SER A 1 375 ? -0.293 -24.078 -12.727 1 93.69 375 SER A CA 1
ATOM 2942 C C . SER A 1 375 ? 0.076 -25.391 -13.406 1 93.69 375 SER A C 1
ATOM 2944 O O . SER A 1 375 ? -0.338 -26.469 -12.961 1 93.69 375 SER A O 1
ATOM 2946 N N . PRO A 1 376 ? 0.861 -25.375 -14.383 1 92.19 376 PRO A N 1
ATOM 2947 C CA . PRO A 1 376 ? 1.116 -26.562 -15.195 1 92.19 376 PRO A CA 1
ATOM 2948 C C . PRO A 1 376 ? 1.954 -27.609 -14.469 1 92.19 376 PRO A C 1
ATOM 2950 O O . PRO A 1 376 ? 1.895 -28.797 -14.797 1 92.19 376 PRO A O 1
ATOM 2953 N N . ILE A 1 377 ? 2.689 -27.25 -13.484 1 90.12 377 ILE A N 1
ATOM 2954 C CA . ILE A 1 377 ? 3.609 -28.156 -12.82 1 90.12 377 ILE A CA 1
ATOM 2955 C C . ILE A 1 377 ? 2.828 -29.312 -12.203 1 90.12 377 ILE A C 1
ATOM 2957 O O . ILE A 1 377 ? 3.311 -30.453 -12.172 1 90.12 377 ILE A O 1
ATOM 2961 N N . PHE A 1 378 ? 1.66 -29.125 -11.805 1 93.69 378 PHE A N 1
ATOM 2962 C CA . PHE A 1 378 ? 0.906 -30.141 -11.078 1 93.69 378 PHE A CA 1
ATOM 2963 C C . PHE A 1 378 ? 0.328 -31.172 -12.047 1 93.69 378 PHE A C 1
ATOM 2965 O O . PHE A 1 378 ? 0.397 -32.375 -11.789 1 93.69 378 PHE A O 1
ATOM 2972 N N . GLY A 1 379 ? -0.273 -30.656 -13.133 1 93.38 379 GLY A N 1
ATOM 2973 C CA . GLY A 1 379 ? -0.74 -31.562 -14.156 1 93.38 379 GLY A CA 1
ATOM 2974 C C . GLY A 1 379 ? 0.375 -32.375 -14.773 1 93.38 379 GLY A C 1
ATOM 2975 O O . GLY A 1 379 ? 0.208 -33.594 -15.031 1 93.38 379 GLY A O 1
ATOM 2976 N N . ALA A 1 380 ? 1.496 -31.734 -15.016 1 91.12 380 ALA A N 1
ATOM 2977 C CA . ALA A 1 380 ? 2.648 -32.438 -15.586 1 91.12 380 ALA A CA 1
ATOM 2978 C C . ALA A 1 380 ? 3.162 -33.5 -14.633 1 91.12 380 ALA A C 1
ATOM 2980 O O . ALA A 1 380 ? 3.475 -34.625 -15.062 1 91.12 380 ALA A O 1
ATOM 2981 N N . TYR A 1 381 ? 3.26 -33.188 -13.414 1 91.38 381 TYR A N 1
ATOM 2982 C CA . TYR A 1 381 ? 3.703 -34.156 -12.422 1 91.38 381 TYR A CA 1
ATOM 2983 C C . TYR A 1 381 ? 2.771 -35.344 -12.383 1 91.38 381 TYR A C 1
ATOM 2985 O O . TYR A 1 381 ? 3.229 -36.5 -12.305 1 91.38 381 TYR A O 1
ATOM 2993 N N . PHE A 1 382 ? 1.482 -35.125 -12.391 1 93.75 382 PHE A N 1
ATOM 2994 C CA . PHE A 1 382 ? 0.506 -36.219 -12.359 1 93.75 382 PHE A CA 1
ATOM 2995 C C . PHE A 1 382 ? 0.712 -37.156 -13.531 1 93.75 382 PHE A C 1
ATOM 2997 O O . PHE A 1 382 ? 0.768 -38.375 -13.344 1 93.75 382 PHE A O 1
ATOM 3004 N N . CYS A 1 383 ? 0.796 -36.562 -14.734 1 92.56 383 CYS A N 1
ATOM 3005 C CA . CYS A 1 383 ? 0.933 -37.375 -15.945 1 92.56 383 CYS A CA 1
ATOM 3006 C C . CYS A 1 383 ? 2.207 -38.219 -15.906 1 92.56 383 CYS A C 1
ATOM 3008 O O . CYS A 1 383 ? 2.184 -39.406 -16.203 1 92.56 383 CYS A O 1
ATOM 3010 N N . ASP A 1 384 ? 3.287 -37.625 -15.5 1 89.81 384 ASP A N 1
ATOM 3011 C CA . ASP A 1 384 ? 4.574 -38.312 -15.484 1 89.81 384 ASP A CA 1
ATOM 3012 C C . ASP A 1 384 ? 4.613 -39.375 -14.398 1 89.81 384 ASP A C 1
ATOM 3014 O O . ASP A 1 384 ? 5.168 -40.469 -14.602 1 89.81 384 ASP A O 1
ATOM 3018 N N . ALA A 1 385 ? 4.074 -39.062 -13.258 1 90.25 385 ALA A N 1
ATOM 3019 C CA . ALA A 1 385 ? 4.027 -40.031 -12.164 1 90.25 385 ALA A CA 1
ATOM 3020 C C . ALA A 1 385 ? 3.121 -41.219 -12.523 1 90.25 385 ALA A C 1
ATOM 3022 O O . ALA A 1 385 ? 3.416 -42.375 -12.172 1 90.25 385 ALA A O 1
ATOM 3023 N N . HIS A 1 386 ? 2.012 -40.906 -13.133 1 91.31 386 HIS A N 1
ATOM 3024 C CA . HIS A 1 386 ? 1.093 -41.969 -13.562 1 91.31 386 HIS A CA 1
ATOM 3025 C C . HIS A 1 386 ? 1.744 -42.875 -14.594 1 91.31 386 HIS A C 1
ATOM 3027 O O . HIS A 1 386 ? 1.516 -44.094 -14.586 1 91.31 386 HIS A O 1
ATOM 3033 N N . ALA A 1 387 ? 2.486 -42.25 -15.461 1 89.12 387 ALA A N 1
ATOM 3034 C CA . ALA A 1 387 ? 3.217 -43.031 -16.453 1 89.12 387 ALA A CA 1
ATOM 3035 C C . ALA A 1 387 ? 4.211 -44 -15.789 1 89.12 387 ALA A C 1
ATOM 3037 O O . ALA A 1 387 ? 4.484 -45.062 -16.312 1 89.12 387 ALA A O 1
ATOM 3038 N N . GLU A 1 388 ? 4.691 -43.688 -14.68 1 85.75 388 GLU A N 1
ATOM 3039 C CA . GLU A 1 388 ? 5.613 -44.531 -13.93 1 85.75 388 GLU A CA 1
ATOM 3040 C C . GLU A 1 388 ? 4.855 -45.531 -13.055 1 85.75 388 GLU A C 1
ATOM 3042 O O . GLU A 1 388 ? 5.43 -46.125 -12.141 1 85.75 388 GLU A O 1
ATOM 3047 N N . ARG A 1 389 ? 3.57 -45.656 -13.102 1 88.25 389 ARG A N 1
ATOM 3048 C CA . ARG A 1 389 ? 2.682 -46.656 -12.492 1 88.25 389 ARG A CA 1
ATOM 3049 C C . ARG A 1 389 ? 2.586 -46.438 -10.984 1 88.25 389 ARG A C 1
ATOM 3051 O O . ARG A 1 389 ? 2.488 -47.406 -10.219 1 88.25 389 ARG A O 1
ATOM 3058 N N . GLN A 1 390 ? 2.758 -45.125 -10.641 1 87.62 390 GLN A N 1
ATOM 3059 C CA . GLN A 1 390 ? 2.459 -44.781 -9.25 1 87.62 390 GLN A CA 1
ATOM 3060 C C . GLN A 1 390 ? 0.955 -44.781 -8.992 1 87.62 390 GLN A C 1
ATOM 3062 O O . GLN A 1 390 ? 0.17 -44.469 -9.898 1 87.62 390 GLN A O 1
ATOM 3067 N N . SER A 1 391 ? 0.61 -45.094 -7.77 1 87.94 391 SER A N 1
ATOM 3068 C CA . SER A 1 391 ? -0.81 -45.094 -7.43 1 87.94 391 SER A CA 1
ATOM 3069 C C . SER A 1 391 ? -1.368 -43.656 -7.391 1 87.94 391 SER A C 1
ATOM 3071 O O . SER A 1 391 ? -0.645 -42.719 -7.078 1 87.94 391 SER A O 1
ATOM 3073 N N . THR A 1 392 ? -2.59 -43.5 -7.711 1 88.19 392 THR A N 1
ATOM 3074 C CA . THR A 1 392 ? -3.24 -42.219 -7.738 1 88.19 392 THR A CA 1
ATOM 3075 C C . THR A 1 392 ? -3.189 -41.531 -6.363 1 88.19 392 THR A C 1
ATOM 3077 O O . THR A 1 392 ? -3.029 -40.312 -6.258 1 88.19 392 THR A O 1
ATOM 3080 N N . GLU A 1 393 ? -3.344 -42.281 -5.34 1 85.56 393 GLU A N 1
ATOM 3081 C CA . GLU A 1 393 ? -3.303 -41.781 -3.975 1 85.56 393 GLU A CA 1
ATOM 3082 C C . GLU A 1 393 ? -1.92 -41.219 -3.639 1 85.56 393 GLU A C 1
ATOM 3084 O O . GLU A 1 393 ? -1.804 -40.156 -3.006 1 85.56 393 GLU A O 1
ATOM 3089 N N . ALA A 1 394 ? -0.981 -41.938 -4.039 1 86.19 394 ALA A N 1
ATOM 3090 C CA . ALA A 1 394 ? 0.391 -41.5 -3.797 1 86.19 394 ALA A CA 1
ATOM 3091 C C . ALA A 1 394 ? 0.704 -40.219 -4.57 1 86.19 394 ALA A C 1
ATOM 3093 O O . ALA A 1 394 ? 1.376 -39.312 -4.059 1 86.19 394 ALA A O 1
ATOM 3094 N N . ILE A 1 395 ? 0.222 -40.188 -5.773 1 91.12 395 ILE A N 1
ATOM 3095 C CA . ILE A 1 395 ? 0.436 -39.031 -6.613 1 91.12 395 ILE A CA 1
ATOM 3096 C C . ILE A 1 395 ? -0.275 -37.812 -6.004 1 91.12 395 ILE A C 1
ATOM 3098 O O . ILE A 1 395 ? 0.291 -36.719 -5.938 1 91.12 395 ILE A O 1
ATOM 3102 N N . TYR A 1 396 ? -1.484 -38.062 -5.551 1 91.06 396 TYR A N 1
ATOM 3103 C CA . TYR A 1 396 ? -2.279 -37 -4.941 1 91.06 396 TYR A CA 1
ATOM 3104 C C . TYR A 1 396 ? -1.558 -36.406 -3.736 1 91.06 396 TYR A C 1
ATOM 3106 O O . TYR A 1 396 ? -1.432 -35.188 -3.625 1 91.06 396 TYR A O 1
ATOM 3114 N N . SER A 1 397 ? -1.07 -37.219 -2.926 1 87.69 397 SER A N 1
ATOM 3115 C CA . SER A 1 397 ? -0.374 -36.781 -1.722 1 87.69 397 SER A CA 1
ATOM 3116 C C . SER A 1 397 ? 0.917 -36.031 -2.068 1 87.69 397 SER A C 1
ATOM 3118 O O . SER A 1 397 ? 1.275 -35.062 -1.407 1 87.69 397 SER A O 1
ATOM 3120 N N . ALA A 1 398 ? 1.585 -36.5 -3.041 1 88.5 398 ALA A N 1
ATOM 3121 C CA . ALA A 1 398 ? 2.834 -35.875 -3.463 1 88.5 398 ALA A CA 1
ATOM 3122 C C . ALA A 1 398 ? 2.586 -34.469 -4.004 1 88.5 398 ALA A C 1
ATOM 3124 O O . ALA A 1 398 ? 3.334 -33.531 -3.697 1 88.5 398 ALA A O 1
ATOM 3125 N N . ILE A 1 399 ? 1.574 -34.375 -4.777 1 92.5 399 ILE A N 1
ATOM 3126 C CA . ILE A 1 399 ? 1.262 -33.062 -5.387 1 92.5 399 ILE A CA 1
ATOM 3127 C C . ILE A 1 399 ? 0.831 -32.094 -4.309 1 92.5 399 ILE A C 1
ATOM 3129 O O . ILE A 1 399 ? 1.246 -30.922 -4.32 1 92.5 399 ILE A O 1
ATOM 3133 N N . LEU A 1 400 ? 0.029 -32.5 -3.387 1 92 400 LEU A N 1
ATOM 3134 C CA . LEU A 1 400 ? -0.402 -31.609 -2.312 1 92 400 LEU A CA 1
ATOM 3135 C C . LEU A 1 400 ? 0.784 -31.172 -1.455 1 92 400 LEU A C 1
ATOM 3137 O O . LEU A 1 400 ? 0.83 -30.031 -0.978 1 92 400 LEU A O 1
ATOM 3141 N N . GLU A 1 401 ? 1.64 -32.094 -1.287 1 88.06 401 GLU A N 1
ATOM 3142 C CA . GLU A 1 401 ? 2.852 -31.75 -0.549 1 88.06 401 GLU A CA 1
ATOM 3143 C C . GLU A 1 401 ? 3.678 -30.719 -1.301 1 88.06 401 GLU A C 1
ATOM 3145 O O . GLU A 1 401 ? 4.164 -29.75 -0.705 1 88.06 401 GLU A O 1
ATOM 3150 N N . LEU A 1 402 ? 3.826 -30.953 -2.555 1 88.88 402 LEU A N 1
ATOM 3151 C CA . LEU A 1 402 ? 4.543 -30 -3.393 1 88.88 402 LEU A CA 1
ATOM 3152 C C . LEU A 1 402 ? 3.879 -28.625 -3.34 1 88.88 402 LEU A C 1
ATOM 3154 O O . LEU A 1 402 ? 4.559 -27.609 -3.186 1 88.88 402 LEU A O 1
ATOM 3158 N N . ALA A 1 403 ? 2.6 -28.641 -3.506 1 92.94 403 ALA A N 1
ATOM 3159 C CA . ALA A 1 403 ? 1.834 -27.391 -3.457 1 92.94 403 ALA A CA 1
ATOM 3160 C C . ALA A 1 403 ? 1.99 -26.703 -2.105 1 92.94 403 ALA A C 1
ATOM 3162 O O . ALA A 1 403 ? 2.125 -25.484 -2.037 1 92.94 403 ALA A O 1
ATOM 3163 N N . PHE A 1 404 ? 2.01 -27.469 -1.092 1 90.31 404 PHE A N 1
ATOM 3164 C CA . PHE A 1 404 ? 2.178 -26.938 0.255 1 90.31 404 PHE A CA 1
ATOM 3165 C C . PHE A 1 404 ? 3.523 -26.234 0.396 1 90.31 404 PHE A C 1
ATOM 3167 O O . PHE A 1 404 ? 3.598 -25.125 0.931 1 90.31 404 PHE A O 1
ATOM 3174 N N . PHE A 1 405 ? 4.523 -26.766 -0.096 1 84.81 405 PHE A N 1
ATOM 3175 C CA . PHE A 1 405 ? 5.855 -26.188 0.022 1 84.81 405 PHE A CA 1
ATOM 3176 C C . PHE A 1 405 ? 5.961 -24.906 -0.805 1 84.81 405 PHE A C 1
ATOM 3178 O O . PHE A 1 405 ? 6.652 -23.969 -0.412 1 84.81 405 PHE A O 1
ATOM 3185 N N . LYS A 1 406 ? 5.324 -24.922 -1.883 1 88.94 406 LYS A N 1
ATOM 3186 C CA . LYS A 1 406 ? 5.328 -23.719 -2.713 1 88.94 406 LYS A CA 1
ATOM 3187 C C . LYS A 1 406 ? 4.59 -22.578 -2.027 1 88.94 406 LYS A C 1
ATOM 3189 O O . LYS A 1 406 ? 4.977 -21.406 -2.16 1 88.94 406 LYS A O 1
ATOM 3194 N N . LEU A 1 407 ? 3.535 -22.922 -1.295 1 91.81 407 LEU A N 1
ATOM 3195 C CA . LEU A 1 407 ? 2.762 -21.906 -0.573 1 91.81 407 LEU A CA 1
ATOM 3196 C C . LEU A 1 407 ? 3.514 -21.438 0.666 1 91.81 407 LEU A C 1
ATOM 3198 O O . LEU A 1 407 ? 3.545 -20.234 0.955 1 91.81 407 LEU A O 1
ATOM 3202 N N . ARG A 1 408 ? 4.059 -22.328 1.359 1 86.31 408 ARG A N 1
ATOM 3203 C CA . ARG A 1 408 ? 4.73 -22.016 2.615 1 86.31 408 ARG A CA 1
ATOM 3204 C C . ARG A 1 408 ? 5.984 -21.172 2.371 1 86.31 408 ARG A C 1
ATOM 3206 O O . ARG A 1 408 ? 6.305 -20.281 3.158 1 86.31 408 ARG A O 1
ATOM 3213 N N . GLY A 1 409 ? 6.594 -21.344 1.268 1 77.31 409 GLY A N 1
ATOM 3214 C CA . GLY A 1 409 ? 7.84 -20.656 0.991 1 77.31 409 GLY A CA 1
ATOM 3215 C C . GLY A 1 409 ? 9.023 -21.219 1.757 1 77.31 409 GLY A C 1
ATOM 3216 O O . GLY A 1 409 ? 8.906 -22.281 2.391 1 77.31 409 GLY A O 1
ATOM 3217 N N . PRO A 1 410 ? 10.148 -20.359 1.533 1 60.34 410 PRO A N 1
ATOM 3218 C CA . PRO A 1 410 ? 11.367 -20.875 2.154 1 60.34 410 PRO A CA 1
ATOM 3219 C C . PRO A 1 410 ? 11.305 -20.875 3.68 1 60.34 410 PRO A C 1
ATOM 3221 O O . PRO A 1 410 ? 10.664 -20 4.27 1 60.34 410 PRO A O 1
ATOM 3224 N N . ILE A 1 411 ? 11.438 -21.859 4.254 1 48.75 411 ILE A N 1
ATOM 3225 C CA . ILE A 1 411 ? 11.461 -21.969 5.707 1 48.75 411 ILE A CA 1
ATOM 3226 C C . ILE A 1 411 ? 12.688 -21.234 6.258 1 48.75 411 ILE A C 1
ATOM 3228 O O . ILE A 1 411 ? 13.828 -21.594 5.926 1 48.75 411 ILE A O 1
ATOM 3232 N N . GLU A 1 412 ? 12.453 -19.828 6.371 1 44.44 412 GLU A N 1
ATOM 3233 C CA . GLU A 1 412 ? 13.609 -19.172 6.973 1 44.44 412 GLU A CA 1
ATOM 3234 C C . GLU A 1 412 ? 13.961 -19.797 8.32 1 44.44 412 GLU A C 1
ATOM 3236 O O . GLU A 1 412 ? 13.07 -20.078 9.133 1 44.44 412 GLU A O 1
ATOM 3241 N N . LEU A 1 413 ? 15.016 -20.359 8.453 1 38.69 413 LEU A N 1
ATOM 3242 C CA . LEU A 1 413 ? 15.555 -21.031 9.625 1 38.69 413 LEU A CA 1
ATOM 3243 C C . LEU A 1 413 ? 15.258 -20.25 10.898 1 38.69 413 LEU A C 1
ATOM 3245 O O . LEU A 1 413 ? 14.969 -20.828 11.945 1 38.69 413 LEU A O 1
ATOM 3249 N N . ALA A 1 414 ? 15.43 -18.984 10.82 1 38.38 414 ALA A N 1
ATOM 3250 C CA . ALA A 1 414 ? 15.336 -18.188 12.039 1 38.38 414 ALA A CA 1
ATOM 3251 C C . ALA A 1 414 ? 13.891 -18.109 12.531 1 38.38 414 ALA A C 1
ATOM 3253 O O . ALA A 1 414 ? 13.641 -17.984 13.727 1 38.38 414 ALA A O 1
ATOM 3254 N N . GLU A 1 415 ? 12.977 -18.016 11.75 1 41.38 415 GLU A N 1
ATOM 3255 C CA . GLU A 1 415 ? 11.57 -17.844 12.102 1 41.38 415 GLU A CA 1
ATOM 3256 C C . GLU A 1 415 ? 10.992 -19.141 12.68 1 41.38 415 GLU A C 1
ATOM 3258 O O . GLU A 1 415 ? 9.828 -19.172 13.086 1 41.38 415 GLU A O 1
ATOM 3263 N N . SER A 1 416 ? 11.656 -20.219 12.461 1 39.5 416 SER A N 1
ATOM 3264 C CA . SER A 1 416 ? 11.211 -21.484 13.031 1 39.5 416 SER A CA 1
ATOM 3265 C C . SER A 1 416 ? 10.922 -21.344 14.523 1 39.5 416 SER A C 1
ATOM 3267 O O . SER A 1 416 ? 10.234 -22.188 15.102 1 39.5 416 SER A O 1
ATOM 3269 N N . THR A 1 417 ? 11.711 -20.5 15.117 1 37.59 417 THR A N 1
ATOM 3270 C CA . THR A 1 417 ? 11.438 -20.406 16.547 1 37.59 417 THR A CA 1
ATOM 3271 C C . THR A 1 417 ? 10.141 -19.641 16.797 1 37.59 417 THR A C 1
ATOM 3273 O O . THR A 1 417 ? 9.664 -19.578 17.938 1 37.59 417 THR A O 1
ATOM 3276 N N . ARG A 1 418 ? 9.852 -19.016 15.875 1 45.75 418 ARG A N 1
ATOM 3277 C CA . ARG A 1 418 ? 8.602 -18.328 16.203 1 45.75 418 ARG A CA 1
ATOM 3278 C C . ARG A 1 418 ? 7.398 -19.172 15.789 1 45.75 418 ARG A C 1
ATOM 3280 O O . ARG A 1 418 ? 7.227 -19.484 14.609 1 45.75 418 ARG A O 1
ATOM 3287 N N . PRO A 1 419 ? 6.84 -19.906 16.641 1 57.59 419 PRO A N 1
ATOM 3288 C CA . PRO A 1 419 ? 5.715 -20.812 16.391 1 57.59 419 PRO A CA 1
ATOM 3289 C C . PRO A 1 419 ? 4.645 -20.188 15.492 1 57.59 419 PRO A C 1
ATOM 3291 O O . PRO A 1 419 ? 3.77 -20.891 14.984 1 57.59 419 PRO A O 1
ATOM 3294 N N . GLY A 1 420 ? 4.859 -18.984 14.953 1 71.81 420 GLY A N 1
ATOM 3295 C CA . GLY A 1 420 ? 3.697 -18.422 14.289 1 71.81 420 GLY A CA 1
ATOM 3296 C C . GLY A 1 420 ? 3.941 -18.109 12.82 1 71.81 420 GLY A C 1
ATOM 3297 O O . GLY A 1 420 ? 5.082 -18.125 12.359 1 71.81 420 GLY A O 1
ATOM 3298 N N . LEU A 1 421 ? 2.951 -18.391 11.992 1 86.12 421 LEU A N 1
ATOM 3299 C CA . LEU A 1 421 ? 2.969 -18.031 10.57 1 86.12 421 LEU A CA 1
ATOM 3300 C C . LEU A 1 421 ? 3.35 -16.578 10.375 1 86.12 421 LEU A C 1
ATOM 3302 O O . LEU A 1 421 ? 2.918 -15.711 11.148 1 86.12 421 LEU A O 1
ATOM 3306 N N . THR A 1 422 ? 4.383 -16.344 9.523 1 84.19 422 THR A N 1
ATOM 3307 C CA . THR A 1 422 ? 4.602 -14.969 9.109 1 84.19 422 THR A CA 1
ATOM 3308 C C . THR A 1 422 ? 3.363 -14.406 8.422 1 84.19 422 THR A C 1
ATOM 3310 O O . THR A 1 422 ? 2.479 -15.156 8.008 1 84.19 422 THR A O 1
ATOM 3313 N N . ARG A 1 423 ? 3.324 -13.18 8.297 1 85.38 423 ARG A N 1
ATOM 3314 C CA . ARG A 1 423 ? 2.207 -12.539 7.613 1 85.38 423 ARG A CA 1
ATOM 3315 C C . ARG A 1 423 ? 2.094 -13.039 6.172 1 85.38 423 ARG A C 1
ATOM 3317 O O . ARG A 1 423 ? 0.993 -13.312 5.691 1 85.38 423 ARG A O 1
ATOM 3324 N N . ALA A 1 424 ? 3.186 -13.102 5.523 1 87.62 424 ALA A N 1
ATOM 3325 C CA . ALA A 1 424 ? 3.186 -13.562 4.137 1 87.62 424 ALA A CA 1
ATOM 3326 C C . ALA A 1 424 ? 2.686 -15 4.035 1 87.62 424 ALA A C 1
ATOM 3328 O O . ALA A 1 424 ? 1.916 -15.336 3.133 1 87.62 424 ALA A O 1
ATOM 3329 N N . GLN A 1 425 ? 3.076 -15.781 4.996 1 91.19 425 GLN A N 1
ATOM 3330 C CA . GLN A 1 425 ? 2.629 -17.172 4.992 1 91.19 425 GLN A CA 1
ATOM 3331 C C . GLN A 1 425 ? 1.127 -17.266 5.246 1 91.19 425 GLN A C 1
ATOM 3333 O O . GLN A 1 425 ? 0.433 -18.047 4.598 1 91.19 425 GLN A O 1
ATOM 3338 N N . ALA A 1 426 ? 0.686 -16.484 6.168 1 94 426 ALA A N 1
ATOM 3339 C CA . ALA A 1 426 ? -0.747 -16.484 6.449 1 94 426 ALA A CA 1
ATOM 3340 C C . ALA A 1 426 ? -1.552 -16.141 5.195 1 94 426 ALA A C 1
ATOM 3342 O O . ALA A 1 426 ? -2.52 -16.844 4.871 1 94 426 ALA A O 1
ATOM 3343 N N . PHE A 1 427 ? -1.117 -15.266 4.461 1 93.5 427 PHE A N 1
ATOM 3344 C CA . PHE A 1 427 ? -1.852 -14.844 3.271 1 93.5 427 PHE A CA 1
ATOM 3345 C C . PHE A 1 427 ? -1.63 -15.82 2.125 1 93.5 427 PHE A C 1
ATOM 3347 O O . PHE A 1 427 ? -2.453 -15.914 1.211 1 93.5 427 PHE A O 1
ATOM 3354 N N . ALA A 1 428 ? -0.512 -16.5 2.164 1 95 428 ALA A N 1
ATOM 3355 C CA . ALA A 1 428 ? -0.276 -17.547 1.175 1 95 428 ALA A CA 1
ATOM 3356 C C . ALA A 1 428 ? -1.295 -18.672 1.317 1 95 428 ALA A C 1
ATOM 3358 O O . ALA A 1 428 ? -1.65 -19.328 0.333 1 95 428 ALA A O 1
ATOM 3359 N N . PHE A 1 429 ? -1.741 -18.875 2.533 1 96 429 PHE A N 1
ATOM 3360 C CA . PHE A 1 429 ? -2.729 -19.922 2.752 1 96 429 PHE A CA 1
ATOM 3361 C C . PHE A 1 429 ? -4.145 -19.375 2.592 1 96 429 PHE A C 1
ATOM 3363 O O . PHE A 1 429 ? -5.043 -20.094 2.143 1 96 429 PHE A O 1
ATOM 3370 N N . LEU A 1 430 ? -4.336 -18.125 2.867 1 95.44 430 LEU A N 1
ATOM 3371 C CA . LEU A 1 430 ? -5.648 -17.516 2.725 1 95.44 430 LEU A CA 1
ATOM 3372 C C . LEU A 1 430 ? -5.945 -17.188 1.263 1 95.44 430 LEU A C 1
ATOM 3374 O O . LEU A 1 430 ? -7.094 -17.281 0.822 1 95.44 430 LEU A O 1
ATOM 3378 N N . GLY A 1 431 ? -4.969 -16.906 0.559 1 94.88 431 GLY A N 1
ATOM 3379 C CA . GLY A 1 431 ? -5.109 -16.453 -0.816 1 94.88 431 GLY A CA 1
ATOM 3380 C C . GLY A 1 431 ? -5.801 -17.469 -1.709 1 94.88 431 GLY A C 1
ATOM 3381 O O . GLY A 1 431 ? -6.844 -17.172 -2.301 1 94.88 431 GLY A O 1
ATOM 3382 N N . PRO A 1 432 ? -5.277 -18.641 -1.711 1 96.31 432 PRO A N 1
ATOM 3383 C CA . PRO A 1 432 ? -5.891 -19.656 -2.582 1 96.31 432 PRO A CA 1
ATOM 3384 C C . PRO A 1 432 ? -7.25 -20.125 -2.074 1 96.31 432 PRO A C 1
ATOM 3386 O O . PRO A 1 432 ? -7.98 -20.812 -2.795 1 96.31 432 PRO A O 1
ATOM 3389 N N . THR A 1 433 ? -7.652 -19.766 -0.903 1 96 433 THR A N 1
ATOM 3390 C CA . THR A 1 433 ? -8.875 -20.297 -0.313 1 96 433 THR A CA 1
ATOM 3391 C C . THR A 1 433 ? -9.977 -19.25 -0.31 1 96 433 THR A C 1
ATOM 3393 O O . THR A 1 433 ? -10.969 -19.391 -1.029 1 96 433 THR A O 1
ATOM 3396 N N . ILE A 1 434 ? -9.711 -18.125 0.349 1 94.25 434 ILE A N 1
ATOM 3397 C CA . ILE A 1 434 ? -10.789 -17.156 0.503 1 94.25 434 ILE A CA 1
ATOM 3398 C C . ILE A 1 434 ? -10.477 -15.898 -0.307 1 94.25 434 ILE A C 1
ATOM 3400 O O . ILE A 1 434 ? -11.305 -14.992 -0.397 1 94.25 434 ILE A O 1
ATOM 3404 N N . GLN A 1 435 ? -9.375 -15.766 -0.82 1 90.12 435 GLN A N 1
ATOM 3405 C CA . GLN A 1 435 ? -8.945 -14.719 -1.737 1 90.12 435 GLN A CA 1
ATOM 3406 C C . GLN A 1 435 ? -9.227 -13.336 -1.162 1 90.12 435 GLN A C 1
ATOM 3408 O O . GLN A 1 435 ? -9.922 -12.531 -1.783 1 90.12 435 GLN A O 1
ATOM 3413 N N . PRO A 1 436 ? -8.523 -13.039 -0.075 1 88.44 436 PRO A N 1
ATOM 3414 C CA . PRO A 1 436 ? -8.656 -11.664 0.418 1 88.44 436 PRO A CA 1
ATOM 3415 C C . PRO A 1 436 ? -8.016 -10.641 -0.517 1 88.44 436 PRO A C 1
ATOM 3417 O O . PRO A 1 436 ? -7.055 -10.953 -1.222 1 88.44 436 PRO A O 1
ATOM 3420 N N . ARG A 1 437 ? -8.586 -9.516 -0.505 1 75.69 437 ARG A N 1
ATOM 3421 C CA . ARG A 1 437 ? -7.977 -8.453 -1.303 1 75.69 437 ARG A CA 1
ATOM 3422 C C . ARG A 1 437 ? -6.848 -7.773 -0.541 1 75.69 437 ARG A C 1
ATOM 3424 O O . ARG A 1 437 ? -7.031 -7.34 0.597 1 75.69 437 ARG A O 1
ATOM 3431 N N . ILE A 1 438 ? -5.629 -7.926 -1.047 1 76.75 438 ILE A N 1
ATOM 3432 C CA . ILE A 1 438 ? -4.484 -7.25 -0.44 1 76.75 438 ILE A CA 1
ATOM 3433 C C . ILE A 1 438 ? -4.145 -5.992 -1.236 1 76.75 438 ILE A C 1
ATOM 3435 O O . ILE A 1 438 ? -3.381 -6.047 -2.201 1 76.75 438 ILE A O 1
ATOM 3439 N N . ASN A 1 439 ? -4.707 -4.891 -0.865 1 69.62 439 ASN A N 1
ATOM 3440 C CA . ASN A 1 439 ? -4.48 -3.668 -1.627 1 69.62 439 ASN A CA 1
ATOM 3441 C C . ASN A 1 439 ? -3.348 -2.838 -1.033 1 69.62 439 ASN A C 1
ATOM 3443 O O . ASN A 1 439 ? -3.209 -2.75 0.188 1 69.62 439 ASN A O 1
ATOM 3447 N N . GLY A 1 440 ? -2.584 -2.342 -1.901 1 67.06 440 GLY A N 1
ATOM 3448 C CA . GLY A 1 440 ? -1.609 -1.335 -1.511 1 67.06 440 GLY A CA 1
ATOM 3449 C C . GLY A 1 440 ? -0.416 -1.914 -0.774 1 67.06 440 GLY A C 1
ATOM 3450 O O . GLY A 1 440 ? 0.507 -1.184 -0.409 1 67.06 440 GLY A O 1
ATOM 3451 N N . ALA A 1 441 ? -0.418 -3.178 -0.44 1 74.19 441 ALA A N 1
ATOM 3452 C CA . ALA A 1 441 ? 0.688 -3.777 0.302 1 74.19 441 ALA A CA 1
ATOM 3453 C C . ALA A 1 441 ? 1.771 -4.289 -0.645 1 74.19 441 ALA A C 1
ATOM 3455 O O . ALA A 1 441 ? 1.923 -5.496 -0.83 1 74.19 441 ALA A O 1
ATOM 3456 N N . THR A 1 442 ? 2.529 -3.348 -1.106 1 76.69 442 THR A N 1
ATOM 3457 C CA . THR A 1 442 ? 3.506 -3.652 -2.145 1 76.69 442 THR A CA 1
ATOM 3458 C C . THR A 1 442 ? 4.512 -4.691 -1.652 1 76.69 442 THR A C 1
ATOM 3460 O O . THR A 1 442 ? 4.809 -5.656 -2.357 1 76.69 442 THR A O 1
ATOM 3463 N N . HIS A 1 443 ? 5.004 -4.562 -0.448 1 76.5 443 HIS A N 1
ATOM 3464 C CA . HIS A 1 443 ? 6.004 -5.484 0.075 1 76.5 443 HIS A CA 1
ATOM 3465 C C . HIS A 1 443 ? 5.426 -6.883 0.258 1 76.5 443 HIS A C 1
ATOM 3467 O O . HIS A 1 443 ? 6.078 -7.875 -0.07 1 76.5 443 HIS A O 1
ATOM 3473 N N . LEU A 1 444 ? 4.27 -6.918 0.797 1 83.69 444 LEU A N 1
ATOM 3474 C CA . LEU A 1 444 ? 3.609 -8.211 0.985 1 83.69 444 LEU A CA 1
ATOM 3475 C C . LEU A 1 444 ? 3.328 -8.875 -0.357 1 83.69 444 LEU A C 1
ATOM 3477 O O . LEU A 1 444 ? 3.594 -10.07 -0.53 1 83.69 444 LEU A O 1
ATOM 3481 N N . ASN A 1 445 ? 2.842 -8.094 -1.302 1 86.56 445 ASN A N 1
ATOM 3482 C CA . ASN A 1 445 ? 2.541 -8.625 -2.625 1 86.56 445 ASN A CA 1
ATOM 3483 C C . ASN A 1 445 ? 3.797 -9.141 -3.322 1 86.56 445 ASN A C 1
ATOM 3485 O O . ASN A 1 445 ? 3.764 -10.18 -3.984 1 86.56 445 ASN A O 1
ATOM 3489 N N . THR A 1 446 ? 4.848 -8.43 -3.141 1 83.44 446 THR A N 1
ATOM 3490 C CA . THR A 1 446 ? 6.109 -8.844 -3.746 1 83.44 446 THR A CA 1
ATOM 3491 C C . THR A 1 446 ? 6.598 -10.156 -3.137 1 83.44 446 THR A C 1
ATOM 3493 O O . THR A 1 446 ? 7.074 -11.039 -3.852 1 83.44 446 THR A O 1
ATOM 3496 N N . GLU A 1 447 ? 6.465 -10.266 -1.869 1 84.19 447 GLU A N 1
ATOM 3497 C CA . GLU A 1 447 ? 6.883 -11.492 -1.195 1 84.19 447 GLU A CA 1
ATOM 3498 C C . GLU A 1 447 ? 6.004 -12.672 -1.602 1 84.19 447 GLU A C 1
ATOM 3500 O O . GLU A 1 447 ? 6.5 -13.789 -1.79 1 84.19 447 GLU A O 1
ATOM 3505 N N . LEU A 1 448 ? 4.75 -12.469 -1.741 1 90.25 448 LEU A N 1
ATOM 3506 C CA . LEU A 1 448 ? 3.828 -13.531 -2.127 1 90.25 448 LEU A CA 1
ATOM 3507 C C . LEU A 1 448 ? 4.16 -14.062 -3.518 1 90.25 448 LEU A C 1
ATOM 3509 O O . LEU A 1 448 ? 4.117 -15.266 -3.752 1 90.25 448 LEU A O 1
ATOM 3513 N N . ILE A 1 449 ? 4.523 -13.18 -4.391 1 88.5 449 ILE A N 1
ATOM 3514 C CA . ILE A 1 449 ? 4.883 -13.57 -5.75 1 88.5 449 ILE A CA 1
ATOM 3515 C C . ILE A 1 449 ? 6.223 -14.297 -5.742 1 88.5 449 ILE A C 1
ATOM 3517 O O . ILE A 1 449 ? 6.379 -15.336 -6.387 1 88.5 449 ILE A O 1
ATOM 3521 N N . ALA A 1 450 ? 7.09 -13.812 -4.918 1 82 450 ALA A N 1
ATOM 3522 C CA . ALA A 1 450 ? 8.477 -14.289 -4.938 1 82 450 ALA A CA 1
ATOM 3523 C C . ALA A 1 450 ? 8.594 -15.656 -4.27 1 82 450 ALA A C 1
ATOM 3525 O O . ALA A 1 450 ? 9.398 -16.484 -4.691 1 82 450 ALA A O 1
ATOM 3526 N N . SER A 1 451 ? 7.715 -15.844 -3.199 1 83.12 451 SER A N 1
ATOM 3527 C CA . SER A 1 451 ? 8.062 -16.984 -2.357 1 83.12 451 SER A CA 1
ATOM 3528 C C . SER A 1 451 ? 6.848 -17.859 -2.074 1 83.12 451 SER A C 1
ATOM 3530 O O . SER A 1 451 ? 6.977 -18.938 -1.506 1 83.12 451 SER A O 1
ATOM 3532 N N . HIS A 1 452 ? 5.719 -17.469 -2.529 1 91.56 452 HIS A N 1
ATOM 3533 C CA . HIS A 1 452 ? 4.543 -18.172 -2.051 1 91.56 452 HIS A CA 1
ATOM 3534 C C . HIS A 1 452 ? 3.58 -18.484 -3.193 1 91.56 452 HIS A C 1
ATOM 3536 O O . HIS A 1 452 ? 2.363 -18.516 -2.996 1 91.56 452 HIS A O 1
ATOM 3542 N N . ALA A 1 453 ? 4.062 -18.547 -4.371 1 92.12 453 ALA A N 1
ATOM 3543 C CA . ALA A 1 453 ? 3.385 -19.078 -5.551 1 92.12 453 ALA A CA 1
ATOM 3544 C C . ALA A 1 453 ? 2.23 -18.172 -5.977 1 92.12 453 ALA A C 1
ATOM 3546 O O . ALA A 1 453 ? 1.272 -18.641 -6.602 1 92.12 453 ALA A O 1
ATOM 3547 N N . ALA A 1 454 ? 2.229 -16.922 -5.551 1 93.56 454 ALA A N 1
ATOM 3548 C CA . ALA A 1 454 ? 1.224 -15.984 -6.047 1 93.56 454 ALA A CA 1
ATOM 3549 C C . ALA A 1 454 ? 1.57 -15.5 -7.453 1 93.56 454 ALA A C 1
ATOM 3551 O O . ALA A 1 454 ? 2.744 -15.305 -7.777 1 93.56 454 ALA A O 1
ATOM 3552 N N . HIS A 1 455 ? 0.574 -15.383 -8.25 1 92.94 455 HIS A N 1
ATOM 3553 C CA . HIS A 1 455 ? 0.768 -14.781 -9.562 1 92.94 455 HIS A CA 1
ATOM 3554 C C . HIS A 1 455 ? 0.806 -13.258 -9.469 1 92.94 455 HIS A C 1
ATOM 3556 O O . HIS A 1 455 ? 0.27 -12.68 -8.523 1 92.94 455 HIS A O 1
ATOM 3562 N N . CYS A 1 456 ? 1.465 -12.75 -10.438 1 89.75 456 CYS A N 1
ATOM 3563 C CA . CYS A 1 456 ? 1.51 -11.289 -10.516 1 89.75 456 CYS A CA 1
ATOM 3564 C C . CYS A 1 456 ? 0.359 -10.75 -11.359 1 89.75 456 CYS A C 1
ATOM 3566 O O . CYS A 1 456 ? 0.281 -11.023 -12.555 1 89.75 456 CYS A O 1
ATOM 3568 N N . ASP A 1 457 ? -0.485 -10.023 -10.773 1 87.62 457 ASP A N 1
ATOM 3569 C CA . ASP A 1 457 ? -1.598 -9.43 -11.508 1 87.62 457 ASP A CA 1
ATOM 3570 C C . ASP A 1 457 ? -1.156 -8.172 -12.25 1 87.62 457 ASP A C 1
ATOM 3572 O O . ASP A 1 457 ? -1.604 -7.914 -13.367 1 87.62 457 ASP A O 1
ATOM 3576 N N . TYR A 1 458 ? -0.335 -7.445 -11.508 1 85.12 458 TYR A N 1
ATOM 3577 C CA . TYR A 1 458 ? 0.093 -6.188 -12.109 1 85.12 458 TYR A CA 1
ATOM 3578 C C . TYR A 1 458 ? 1.328 -5.641 -11.398 1 85.12 458 TYR A C 1
ATOM 3580 O O . TYR A 1 458 ? 1.455 -5.754 -10.18 1 85.12 458 TYR A O 1
ATOM 3588 N N . ILE A 1 459 ? 2.203 -5.109 -12.188 1 82.38 459 ILE A N 1
ATOM 3589 C CA . ILE A 1 459 ? 3.32 -4.305 -11.711 1 82.38 459 ILE A CA 1
ATOM 3590 C C . ILE A 1 459 ? 3.367 -2.979 -12.461 1 82.38 459 ILE A C 1
ATOM 3592 O O . ILE A 1 459 ? 3.363 -2.959 -13.695 1 82.38 459 ILE A O 1
ATOM 3596 N N . SER A 1 460 ? 3.355 -1.935 -11.664 1 76.94 460 SER A N 1
ATOM 3597 C CA . SER A 1 460 ? 3.461 -0.632 -12.312 1 76.94 460 SER A CA 1
ATOM 3598 C C . SER A 1 460 ? 4.832 -0.445 -12.961 1 76.94 460 SER A C 1
ATOM 3600 O O . SER A 1 460 ? 5.809 -1.07 -12.547 1 76.94 460 SER A O 1
ATOM 3602 N N . PRO A 1 461 ? 4.906 0.384 -13.984 1 69.19 461 PRO A N 1
ATOM 3603 C CA . PRO A 1 461 ? 6.176 0.599 -14.68 1 69.19 461 PRO A CA 1
ATOM 3604 C C . PRO A 1 461 ? 7.301 1.023 -13.742 1 69.19 461 PRO A C 1
ATOM 3606 O O . PRO A 1 461 ? 8.445 0.604 -13.922 1 69.19 461 PRO A O 1
ATOM 3609 N N . LYS A 1 462 ? 6.926 1.761 -12.688 1 66 462 LYS A N 1
ATOM 3610 C CA . LYS A 1 462 ? 7.941 2.213 -11.742 1 66 462 LYS A CA 1
ATOM 3611 C C . LYS A 1 462 ? 8.102 1.222 -10.594 1 66 462 LYS A C 1
ATOM 3613 O O . LYS A 1 462 ? 8.891 1.451 -9.672 1 66 462 LYS A O 1
ATOM 3618 N N . CYS A 1 463 ? 7.375 0.135 -10.609 1 70.06 463 CYS A N 1
ATOM 3619 C CA . CYS A 1 463 ? 7.418 -0.96 -9.648 1 70.06 463 CYS A CA 1
ATOM 3620 C C . CYS A 1 463 ? 7.055 -0.473 -8.25 1 70.06 463 CYS A C 1
ATOM 3622 O O . CYS A 1 463 ? 7.543 -1.011 -7.254 1 70.06 463 CYS A O 1
ATOM 3624 N N . ASP A 1 464 ? 6.309 0.614 -8.281 1 69.19 464 ASP A N 1
ATOM 3625 C CA . ASP A 1 464 ? 5.887 1.139 -6.984 1 69.19 464 ASP A CA 1
ATOM 3626 C C . ASP A 1 464 ? 4.57 0.503 -6.539 1 69.19 464 ASP A C 1
ATOM 3628 O O . ASP A 1 464 ? 4.16 0.658 -5.387 1 69.19 464 ASP A O 1
ATOM 3632 N N . MET A 1 465 ? 4.031 -0.178 -7.438 1 76.06 465 MET A N 1
ATOM 3633 C CA . MET A 1 465 ? 2.805 -0.909 -7.137 1 76.06 465 MET A CA 1
ATOM 3634 C C . MET A 1 465 ? 2.879 -2.338 -7.664 1 76.06 465 MET A C 1
ATOM 3636 O O . MET A 1 465 ? 3.195 -2.559 -8.836 1 76.06 465 MET A O 1
ATOM 3640 N N . VAL A 1 466 ? 2.717 -3.199 -6.797 1 82.31 466 VAL A N 1
ATOM 3641 C CA . VAL A 1 466 ? 2.715 -4.617 -7.137 1 82.31 466 VAL A CA 1
ATOM 3642 C C . VAL A 1 466 ? 1.439 -5.273 -6.617 1 82.31 466 VAL A C 1
ATOM 3644 O O . VAL A 1 466 ? 1.054 -5.066 -5.465 1 82.31 466 VAL A O 1
ATOM 3647 N N . MET A 1 467 ? 0.757 -5.988 -7.488 1 85.19 467 MET A N 1
ATOM 3648 C CA . MET A 1 467 ? -0.457 -6.699 -7.102 1 85.19 467 MET A CA 1
ATOM 3649 C C . MET A 1 467 ? -0.311 -8.195 -7.348 1 85.19 467 MET A C 1
ATOM 3651 O O . MET A 1 467 ? 0.143 -8.617 -8.414 1 85.19 467 MET A O 1
ATOM 3655 N N . SER A 1 468 ? -0.608 -8.898 -6.297 1 89 468 SER A N 1
ATOM 3656 C CA . SER A 1 468 ? -0.551 -10.352 -6.398 1 89 468 SER A CA 1
ATOM 3657 C C . SER A 1 468 ? -1.95 -10.961 -6.426 1 89 468 SER A C 1
ATOM 3659 O O . SER A 1 468 ? -2.924 -10.312 -6.043 1 89 468 SER A O 1
ATOM 3661 N N . ASN A 1 469 ? -1.985 -12.211 -6.906 1 89 469 ASN A N 1
ATOM 3662 C CA . ASN A 1 469 ? -3.25 -12.922 -7.031 1 89 469 ASN A CA 1
ATOM 3663 C C . ASN A 1 469 ? -3.053 -14.438 -6.926 1 89 469 ASN A C 1
ATOM 3665 O O . ASN A 1 469 ? -1.995 -14.953 -7.285 1 89 469 ASN A O 1
ATOM 3669 N N . TYR A 1 470 ? -4.012 -14.992 -6.277 1 94.44 470 TYR A N 1
ATOM 3670 C CA . TYR A 1 470 ? -4.117 -16.438 -6.344 1 94.44 470 TYR A CA 1
ATOM 3671 C C . TYR A 1 470 ? -5.316 -16.859 -7.184 1 94.44 470 TYR A C 1
ATOM 3673 O O . TYR A 1 470 ? -6.438 -16.969 -6.672 1 94.44 470 TYR A O 1
ATOM 3681 N N . PRO A 1 471 ? -5 -17.141 -8.461 1 94.69 471 PRO A N 1
ATOM 3682 C CA . PRO A 1 471 ? -6.102 -17.531 -9.344 1 94.69 471 PRO A CA 1
ATOM 3683 C C . PRO A 1 471 ? -6.812 -18.797 -8.883 1 94.69 471 PRO A C 1
ATOM 3685 O O . PRO A 1 471 ? -6.234 -19.594 -8.141 1 94.69 471 PRO A O 1
ATOM 3688 N N . SER A 1 472 ? -8.039 -18.984 -9.367 1 95.81 472 SER A N 1
ATOM 3689 C CA . SER A 1 472 ? -8.828 -20.156 -9 1 95.81 472 SER A CA 1
ATOM 3690 C C . SER A 1 472 ? -8.148 -21.438 -9.469 1 95.81 472 SER A C 1
ATOM 3692 O O . SER A 1 472 ? -8.039 -21.688 -10.672 1 95.81 472 SER A O 1
ATOM 3694 N N . GLN A 1 473 ? -7.73 -22.234 -8.57 1 95.44 473 GLN A N 1
ATOM 3695 C CA . GLN A 1 473 ? -7.133 -23.547 -8.82 1 95.44 473 GLN A CA 1
ATOM 3696 C C . GLN A 1 473 ? -7.336 -24.484 -7.637 1 95.44 473 GLN A C 1
ATOM 3698 O O . GLN A 1 473 ? -7.086 -24.109 -6.488 1 95.44 473 GLN A O 1
ATOM 3703 N N . PHE A 1 474 ? -7.711 -25.625 -7.953 1 96.12 474 PHE A N 1
ATOM 3704 C CA . PHE A 1 474 ? -8.055 -26.625 -6.965 1 96.12 474 PHE A CA 1
ATOM 3705 C C . PHE A 1 474 ? -6.848 -27 -6.121 1 96.12 474 PHE A C 1
ATOM 3707 O O . PHE A 1 474 ? -6.949 -27.125 -4.898 1 96.12 474 PHE A O 1
ATOM 3714 N N . THR A 1 475 ? -5.727 -27.125 -6.672 1 96.44 475 THR A N 1
ATOM 3715 C CA . THR A 1 475 ? -4.555 -27.781 -6.086 1 96.44 475 THR A CA 1
ATOM 3716 C C . THR A 1 475 ? -4.02 -26.953 -4.914 1 96.44 475 THR A C 1
ATOM 3718 O O . THR A 1 475 ? -3.811 -27.484 -3.824 1 96.44 475 THR A O 1
ATOM 3721 N N . LEU A 1 476 ? -3.77 -25.656 -5.184 1 96.25 476 LEU A N 1
ATOM 3722 C CA . LEU A 1 476 ? -3.242 -24.828 -4.105 1 96.25 476 LEU A CA 1
ATOM 3723 C C . LEU A 1 476 ? -4.258 -24.703 -2.973 1 96.25 476 LEU A C 1
ATOM 3725 O O . LEU A 1 476 ? -3.883 -24.688 -1.797 1 96.25 476 LEU A O 1
ATOM 3729 N N . ALA A 1 477 ? -5.5 -24.594 -3.307 1 96.44 477 ALA A N 1
ATOM 3730 C CA . ALA A 1 477 ? -6.551 -24.5 -2.299 1 96.44 477 ALA A CA 1
ATOM 3731 C C . ALA A 1 477 ? -6.613 -25.766 -1.448 1 96.44 477 ALA A C 1
ATOM 3733 O O . ALA A 1 477 ? -6.738 -25.688 -0.223 1 96.44 477 ALA A O 1
ATOM 3734 N N . ALA A 1 478 ? -6.504 -26.875 -2.104 1 94.88 478 ALA A N 1
ATOM 3735 C CA . ALA A 1 478 ? -6.547 -28.156 -1.389 1 94.88 478 ALA A CA 1
ATOM 3736 C C . ALA A 1 478 ? -5.379 -28.281 -0.414 1 94.88 478 ALA A C 1
ATOM 3738 O O . ALA A 1 478 ? -5.555 -28.734 0.72 1 94.88 478 ALA A O 1
ATOM 3739 N N . ALA A 1 479 ? -4.227 -27.906 -0.898 1 93.81 479 ALA A N 1
ATOM 3740 C CA . ALA A 1 479 ? -3.051 -27.953 -0.03 1 93.81 479 ALA A CA 1
ATOM 3741 C C . ALA A 1 479 ? -3.221 -27.016 1.165 1 93.81 479 ALA A C 1
ATOM 3743 O O . ALA A 1 479 ? -2.881 -27.375 2.295 1 93.81 479 ALA A O 1
ATOM 3744 N N . ALA A 1 480 ? -3.719 -25.844 0.903 1 94.94 480 ALA A N 1
ATOM 3745 C CA . ALA A 1 480 ? -3.936 -24.859 1.963 1 94.94 480 ALA A CA 1
ATOM 3746 C C . ALA A 1 480 ? -4.961 -25.359 2.975 1 94.94 480 ALA A C 1
ATOM 3748 O O . ALA A 1 480 ? -4.742 -25.281 4.184 1 94.94 480 ALA A O 1
ATOM 3749 N N . VAL A 1 481 ? -6.047 -25.875 2.49 1 91.5 481 VAL A N 1
ATOM 3750 C CA . VAL A 1 481 ? -7.117 -26.375 3.348 1 91.5 481 VAL A CA 1
ATOM 3751 C C . VAL A 1 481 ? -6.602 -27.516 4.215 1 91.5 481 VAL A C 1
ATOM 3753 O O . VAL A 1 481 ? -6.949 -27.625 5.391 1 91.5 481 VAL A O 1
ATOM 3756 N N . ASN A 1 482 ? -5.855 -28.328 3.584 1 88.25 482 ASN A N 1
ATOM 3757 C CA . ASN A 1 482 ? -5.273 -29.438 4.332 1 88.25 482 ASN A CA 1
ATOM 3758 C C . ASN A 1 482 ? -4.41 -28.938 5.488 1 88.25 482 ASN A C 1
ATOM 3760 O O . ASN A 1 482 ? -4.422 -29.516 6.574 1 88.25 482 ASN A O 1
ATOM 3764 N N . TYR A 1 483 ? -3.699 -27.922 5.25 1 88.88 483 TYR A N 1
ATOM 3765 C CA . TYR A 1 483 ? -2.836 -27.344 6.273 1 88.88 483 TYR A CA 1
ATOM 3766 C C . TYR A 1 483 ? -3.66 -26.641 7.344 1 88.88 483 TYR A C 1
ATOM 3768 O O . TYR A 1 483 ? -3.312 -26.672 8.523 1 88.88 483 TYR A O 1
ATOM 3776 N N . LEU A 1 484 ? -4.746 -26.062 7 1 89.81 484 LEU A N 1
ATOM 3777 C CA . LEU A 1 484 ? -5.562 -25.234 7.883 1 89.81 484 LEU A CA 1
ATOM 3778 C C . LEU A 1 484 ? -6.555 -26.078 8.664 1 89.81 484 LEU A C 1
ATOM 3780 O O . LEU A 1 484 ? -7.414 -25.547 9.367 1 89.81 484 LEU A O 1
ATOM 3784 N N . GLN A 1 485 ? -6.406 -27.297 8.609 1 82.94 485 GLN A N 1
ATOM 3785 C CA . GLN A 1 485 ? -7.281 -28.172 9.383 1 82.94 485 GLN A CA 1
ATOM 3786 C C . GLN A 1 485 ? -7.09 -27.953 10.883 1 82.94 485 GLN A C 1
ATOM 3788 O O . GLN A 1 485 ? -8.016 -28.156 11.664 1 82.94 485 GLN A O 1
ATOM 3793 N N . ASP A 1 486 ? -5.906 -27.484 11.141 1 82.62 486 ASP A N 1
ATOM 3794 C CA . ASP A 1 486 ? -5.594 -27.109 12.516 1 82.62 486 ASP A CA 1
ATOM 3795 C C . ASP A 1 486 ? -6.176 -25.75 12.867 1 82.62 486 ASP A C 1
ATOM 3797 O O . ASP A 1 486 ? -5.816 -24.734 12.25 1 82.62 486 ASP A O 1
ATOM 3801 N N . GLU A 1 487 ? -6.965 -25.766 13.898 1 86.88 487 GLU A N 1
ATOM 3802 C CA . GLU A 1 487 ? -7.668 -24.547 14.289 1 86.88 487 GLU A CA 1
ATOM 3803 C C . GLU A 1 487 ? -6.684 -23.438 14.648 1 86.88 487 GLU A C 1
ATOM 3805 O O . GLU A 1 487 ? -6.965 -22.25 14.422 1 86.88 487 GLU A O 1
ATOM 3810 N N . ASN A 1 488 ? -5.637 -23.812 15.219 1 86.69 488 ASN A N 1
ATOM 3811 C CA . ASN A 1 488 ? -4.633 -22.828 15.594 1 86.69 488 ASN A CA 1
ATOM 3812 C C . ASN A 1 488 ? -4.094 -22.094 14.375 1 86.69 488 ASN A C 1
ATOM 3814 O O . ASN A 1 488 ? -3.768 -20.906 14.461 1 86.69 488 ASN A O 1
ATOM 3818 N N . LYS A 1 489 ? -4.016 -22.797 13.312 1 90.31 489 LYS A N 1
ATOM 3819 C CA . LYS A 1 489 ? -3.531 -22.156 12.086 1 90.31 489 LYS A CA 1
ATOM 3820 C C . LYS A 1 489 ? -4.551 -21.172 11.539 1 90.31 489 LYS A C 1
ATOM 3822 O O . LYS A 1 489 ? -4.184 -20.109 11.031 1 90.31 489 LYS A O 1
ATOM 3827 N N . TRP A 1 490 ? -5.797 -21.562 11.688 1 92.25 490 TRP A N 1
ATOM 3828 C CA . TRP A 1 490 ? -6.848 -20.625 11.297 1 92.25 490 TRP A CA 1
ATOM 3829 C C . TRP A 1 490 ? -6.766 -19.344 12.117 1 92.25 490 TRP A C 1
ATOM 3831 O O . TRP A 1 490 ? -6.879 -18.25 11.578 1 92.25 490 TRP A O 1
ATOM 3841 N N . ILE A 1 491 ? -6.598 -19.562 13.383 1 93.19 491 ILE A N 1
ATOM 3842 C CA . ILE A 1 491 ? -6.547 -18.422 14.289 1 93.19 491 ILE A CA 1
ATOM 3843 C C . ILE A 1 491 ? -5.402 -17.484 13.891 1 93.19 491 ILE A C 1
ATOM 3845 O O . ILE A 1 491 ? -5.57 -16.266 13.836 1 93.19 491 ILE A O 1
ATOM 3849 N N . GLN A 1 492 ? -4.273 -18.047 13.562 1 92.31 492 GLN A N 1
ATOM 3850 C CA . GLN A 1 492 ? -3.121 -17.25 13.141 1 92.31 492 GLN A CA 1
ATOM 3851 C C . GLN A 1 492 ? -3.418 -16.5 11.844 1 92.31 492 GLN A C 1
ATOM 3853 O O . GLN A 1 492 ? -3.068 -15.328 11.703 1 92.31 492 GLN A O 1
ATOM 3858 N N . CYS A 1 493 ? -4.055 -17.156 10.914 1 94.56 493 CYS A N 1
ATOM 3859 C CA . CYS A 1 493 ? -4.391 -16.547 9.633 1 94.56 493 CYS A CA 1
ATOM 3860 C C . CYS A 1 493 ? -5.395 -15.406 9.812 1 94.56 493 CYS A C 1
ATOM 3862 O O . CYS A 1 493 ? -5.258 -14.352 9.195 1 94.56 493 CYS A O 1
ATOM 3864 N N . ILE A 1 494 ? -6.367 -15.617 10.695 1 94.31 494 ILE A N 1
ATOM 3865 C CA . ILE A 1 494 ? -7.391 -14.609 10.938 1 94.31 494 ILE A CA 1
ATOM 3866 C C . ILE A 1 494 ? -6.766 -13.398 11.625 1 94.31 494 ILE A C 1
ATOM 3868 O O . ILE A 1 494 ? -7.098 -12.25 11.297 1 94.31 494 ILE A O 1
ATOM 3872 N N . ASN A 1 495 ? -5.871 -13.656 12.516 1 91.44 495 ASN A N 1
ATOM 3873 C CA . ASN A 1 495 ? -5.172 -12.547 13.164 1 91.44 495 ASN A CA 1
ATOM 3874 C C . ASN A 1 495 ? -4.379 -11.719 12.164 1 91.44 495 ASN A C 1
ATOM 3876 O O . ASN A 1 495 ? -4.285 -10.5 12.297 1 91.44 495 ASN A O 1
ATOM 3880 N N . ALA A 1 496 ? -3.799 -12.398 11.188 1 89.88 496 ALA A N 1
ATOM 3881 C CA . ALA A 1 496 ? -3.1 -11.68 10.125 1 89.88 496 ALA A CA 1
ATOM 3882 C C . ALA A 1 496 ? -4.062 -10.797 9.336 1 89.88 496 ALA A C 1
ATOM 3884 O O . ALA A 1 496 ? -3.727 -9.672 8.969 1 89.88 496 ALA A O 1
ATOM 3885 N N . LEU A 1 497 ? -5.262 -11.305 9.117 1 90.19 497 LEU A N 1
ATOM 3886 C CA . LEU A 1 497 ? -6.293 -10.547 8.414 1 90.19 497 LEU A CA 1
ATOM 3887 C C . LEU A 1 497 ? -6.715 -9.328 9.227 1 90.19 497 LEU A C 1
ATOM 3889 O O . LEU A 1 497 ? -6.895 -8.242 8.672 1 90.19 497 LEU A O 1
ATOM 3893 N N . ILE A 1 498 ? -6.859 -9.531 10.484 1 87.69 498 ILE A N 1
ATOM 3894 C CA . ILE A 1 498 ? -7.254 -8.453 11.383 1 87.69 498 ILE A CA 1
ATOM 3895 C C . ILE A 1 498 ? -6.219 -7.332 11.328 1 87.69 498 ILE A C 1
ATOM 3897 O O . ILE A 1 498 ? -6.57 -6.152 11.258 1 87.69 498 ILE A O 1
ATOM 3901 N N . THR A 1 499 ? -5.02 -7.707 11.266 1 81.25 499 THR A N 1
ATOM 3902 C CA . THR A 1 499 ? -3.941 -6.727 11.227 1 81.25 499 THR A CA 1
ATOM 3903 C C . THR A 1 499 ? -4 -5.906 9.945 1 81.25 499 THR A C 1
ATOM 3905 O O . THR A 1 499 ? -3.764 -4.695 9.969 1 81.25 499 THR A O 1
ATOM 3908 N N . ILE A 1 500 ? -4.305 -6.527 8.898 1 78.88 500 ILE A N 1
ATOM 3909 C CA . ILE A 1 500 ? -4.375 -5.828 7.617 1 78.88 500 ILE A CA 1
ATOM 3910 C C . ILE A 1 500 ? -5.559 -4.863 7.621 1 78.88 500 ILE A C 1
ATOM 3912 O O . ILE A 1 500 ? -5.473 -3.768 7.062 1 78.88 500 ILE A O 1
ATOM 3916 N N . VAL A 1 501 ? -6.637 -5.293 8.234 1 77.25 501 VAL A N 1
ATOM 3917 C CA . VAL A 1 501 ? -7.809 -4.43 8.312 1 77.25 501 VAL A CA 1
ATOM 3918 C C . VAL A 1 501 ? -7.516 -3.244 9.227 1 77.25 501 VAL A C 1
ATOM 3920 O O . VAL A 1 501 ? -7.91 -2.111 8.938 1 77.25 501 VAL A O 1
ATOM 3923 N N . LEU A 1 502 ? -6.793 -3.527 10.242 1 76.31 502 LEU A N 1
ATOM 3924 C CA . LEU A 1 502 ? -6.395 -2.477 11.172 1 76.31 502 LEU A CA 1
ATOM 3925 C C . LEU A 1 502 ? -5.543 -1.424 10.469 1 76.31 502 LEU A C 1
ATOM 3927 O O . LEU A 1 502 ? -5.645 -0.233 10.773 1 76.31 502 LEU A O 1
ATOM 3931 N N . HIS A 1 503 ? -4.844 -1.955 9.469 1 73.44 503 HIS A N 1
ATOM 3932 C CA . HIS A 1 503 ? -3.967 -1.062 8.727 1 73.44 503 HIS A CA 1
ATOM 3933 C C . HIS A 1 503 ? -4.723 -0.351 7.605 1 73.44 503 HIS A C 1
ATOM 3935 O O . HIS A 1 503 ? -4.164 0.508 6.922 1 73.44 503 HIS A O 1
ATOM 3941 N N . GLY A 1 504 ? -6 -0.668 7.496 1 68.31 504 GLY A N 1
ATOM 3942 C CA . GLY A 1 504 ? -6.828 -0.021 6.492 1 68.31 504 GLY A CA 1
ATOM 3943 C C . GLY A 1 504 ? -6.59 -0.548 5.09 1 68.31 504 GLY A C 1
ATOM 3944 O O . GLY A 1 504 ? -6.953 0.099 4.105 1 68.31 504 GLY A O 1
ATOM 3945 N N . LEU A 1 505 ? -5.855 -1.594 4.98 1 60.81 505 LEU A N 1
ATOM 3946 C CA . LEU A 1 505 ? -5.504 -2.15 3.678 1 60.81 505 LEU A CA 1
ATOM 3947 C C . LEU A 1 505 ? -6.676 -2.926 3.086 1 60.81 505 LEU A C 1
ATOM 3949 O O . LEU A 1 505 ? -6.656 -3.287 1.907 1 60.81 505 LEU A O 1
ATOM 3953 N N . ASP A 1 506 ? -7.633 -3.236 3.865 1 58.34 506 ASP A N 1
ATOM 3954 C CA . ASP A 1 506 ? -8.859 -3.848 3.373 1 58.34 506 ASP A CA 1
ATOM 3955 C C . ASP A 1 506 ? -10.086 -3.086 3.867 1 58.34 506 ASP A C 1
ATOM 3957 O O . ASP A 1 506 ? -10.023 -2.381 4.875 1 58.34 506 ASP A O 1
ATOM 3961 N N . ALA A 1 507 ? -11.086 -3.02 2.875 1 54.97 507 ALA A N 1
ATOM 3962 C CA . ALA A 1 507 ? -12.32 -2.332 3.246 1 54.97 507 ALA A CA 1
ATOM 3963 C C . ALA A 1 507 ? -13.031 -3.057 4.387 1 54.97 507 ALA A C 1
ATOM 3965 O O . ALA A 1 507 ? -13.07 -4.289 4.418 1 54.97 507 ALA A O 1
ATOM 3966 N N . ALA A 1 508 ? -13.172 -2.455 5.586 1 50.84 508 ALA A N 1
ATOM 3967 C CA . ALA A 1 508 ? -13.961 -2.951 6.711 1 50.84 508 ALA A CA 1
ATOM 3968 C C . ALA A 1 508 ? -15.211 -3.68 6.223 1 50.84 508 ALA A C 1
ATOM 3970 O O . ALA A 1 508 ? -15.625 -4.68 6.809 1 50.84 508 ALA A O 1
ATOM 3971 N N . GLY A 1 509 ? -15.789 -3.168 5.133 1 57.12 509 GLY A N 1
ATOM 3972 C CA . GLY A 1 509 ? -17.047 -3.771 4.699 1 57.12 509 GLY A CA 1
ATOM 3973 C C . GLY A 1 509 ? -16.875 -5.207 4.23 1 57.12 509 GLY A C 1
ATOM 3974 O O . GLY A 1 509 ? -17.812 -6.012 4.348 1 57.12 509 GLY A O 1
ATOM 3975 N N . GLY A 1 510 ? -15.633 -5.516 3.957 1 67.75 510 GLY A N 1
ATOM 3976 C CA . GLY A 1 510 ? -15.43 -6.84 3.396 1 67.75 510 GLY A CA 1
ATOM 3977 C C . GLY A 1 510 ? -15.078 -7.883 4.441 1 67.75 510 GLY A C 1
ATOM 3978 O O . GLY A 1 510 ? -14.961 -9.07 4.125 1 67.75 510 GLY A O 1
ATOM 3979 N N . ALA A 1 511 ? -15.117 -7.383 5.742 1 77.25 511 ALA A N 1
ATOM 3980 C CA . ALA A 1 511 ? -14.695 -8.297 6.801 1 77.25 511 ALA A CA 1
ATOM 3981 C C . ALA A 1 511 ? -15.758 -9.359 7.062 1 77.25 511 ALA A C 1
ATOM 3983 O O . ALA A 1 511 ? -15.438 -10.523 7.309 1 77.25 511 ALA A O 1
ATOM 3984 N N . GLY A 1 512 ? -17 -8.938 6.973 1 83.12 512 GLY A N 1
ATOM 3985 C CA . GLY A 1 512 ? -18.078 -9.914 7.145 1 83.12 512 GLY A CA 1
ATOM 3986 C C . GLY A 1 512 ? -18.094 -10.984 6.066 1 83.12 512 GLY A C 1
ATOM 3987 O O . GLY A 1 512 ? -18.297 -12.156 6.359 1 83.12 512 GLY A O 1
ATOM 3988 N N . GLU A 1 513 ? -17.891 -10.57 4.895 1 88.44 513 GLU A N 1
ATOM 3989 C CA . GLU A 1 513 ? -17.859 -11.523 3.789 1 88.44 513 GLU A CA 1
ATOM 3990 C C . GLU A 1 513 ? -16.656 -12.461 3.91 1 88.44 513 GLU A C 1
ATOM 3992 O O . GLU A 1 513 ? -16.766 -13.648 3.59 1 88.44 513 GLU A O 1
ATOM 3997 N N . LEU A 1 514 ? -15.562 -11.945 4.41 1 90.62 514 LEU A N 1
ATOM 3998 C CA . LEU A 1 514 ? -14.391 -12.789 4.625 1 90.62 514 LEU A CA 1
ATOM 3999 C C . LEU A 1 514 ? -14.656 -13.812 5.727 1 90.62 514 LEU A C 1
ATOM 4001 O O . LEU A 1 514 ? -14.312 -14.992 5.582 1 90.62 514 LEU A O 1
ATOM 4005 N N . ALA A 1 515 ? -15.273 -13.312 6.777 1 92.62 515 ALA A N 1
ATOM 4006 C CA . ALA A 1 515 ? -15.602 -14.219 7.875 1 92.62 515 ALA A CA 1
ATOM 4007 C C . ALA A 1 515 ? -16.547 -15.32 7.414 1 92.62 515 ALA A C 1
ATOM 4009 O O . ALA A 1 515 ? -16.359 -16.484 7.766 1 92.62 515 ALA A O 1
ATOM 4010 N N . SER A 1 516 ? -17.5 -14.938 6.645 1 94.38 516 SER A N 1
ATOM 4011 C CA . SER A 1 516 ? -18.469 -15.914 6.148 1 94.38 516 SER A CA 1
ATOM 4012 C C . SER A 1 516 ? -17.781 -16.969 5.277 1 94.38 516 SER A C 1
ATOM 4014 O O . SER A 1 516 ? -18.109 -18.156 5.355 1 94.38 516 SER A O 1
ATOM 4016 N N . ARG A 1 517 ? -16.891 -16.594 4.426 1 95.69 517 ARG A N 1
ATOM 4017 C CA . ARG A 1 517 ? -16.172 -17.547 3.59 1 95.69 517 ARG A CA 1
ATOM 4018 C C . ARG A 1 517 ? -15.367 -18.531 4.441 1 95.69 517 ARG A C 1
ATOM 4020 O O . ARG A 1 517 ? -15.281 -19.719 4.117 1 95.69 517 ARG A O 1
ATOM 4027 N N . ILE A 1 518 ? -14.781 -17.984 5.512 1 95.25 518 ILE A N 1
ATOM 4028 C CA . ILE A 1 518 ? -14.016 -18.844 6.41 1 95.25 518 ILE A CA 1
ATOM 4029 C C . ILE A 1 518 ? -14.945 -19.859 7.074 1 95.25 518 ILE A C 1
ATOM 4031 O O . ILE A 1 518 ? -14.633 -21.047 7.133 1 95.25 518 ILE A O 1
ATOM 4035 N N . ILE A 1 519 ? -16.094 -19.375 7.504 1 96.12 519 ILE A N 1
ATOM 4036 C CA . ILE A 1 519 ? -17.062 -20.25 8.164 1 96.12 519 ILE A CA 1
ATOM 4037 C C . ILE A 1 519 ? -17.516 -21.344 7.195 1 96.12 519 ILE A C 1
ATOM 4039 O O . ILE A 1 519 ? -17.547 -22.516 7.555 1 96.12 519 ILE A O 1
ATOM 4043 N N . LEU A 1 520 ? -17.828 -20.953 6.023 1 97.06 520 LEU A N 1
ATOM 4044 C CA . LEU A 1 520 ? -18.297 -21.891 5.02 1 97.06 520 LEU A CA 1
ATOM 4045 C C . LEU A 1 520 ? -17.219 -22.922 4.695 1 97.06 520 LEU A C 1
ATOM 4047 O O . LEU A 1 520 ? -17.516 -24.109 4.535 1 97.06 520 LEU A O 1
ATOM 4051 N N . LEU A 1 521 ? -16 -22.484 4.609 1 95.38 521 LEU A N 1
ATOM 4052 C CA . LEU A 1 521 ? -14.898 -23.391 4.336 1 95.38 521 LEU A CA 1
ATOM 4053 C C . LEU A 1 521 ? -14.703 -24.375 5.488 1 95.38 521 LEU A C 1
ATOM 4055 O O . LEU A 1 521 ? -14.414 -25.547 5.266 1 95.38 521 LEU A O 1
ATOM 4059 N N . CYS A 1 522 ? -14.836 -23.859 6.688 1 94.06 522 CYS A N 1
ATOM 4060 C CA . CYS A 1 522 ? -14.75 -24.734 7.852 1 94.06 522 CYS A CA 1
ATOM 4061 C C . CYS A 1 522 ? -15.836 -25.812 7.812 1 94.06 522 CYS A C 1
ATOM 4063 O O . CYS A 1 522 ? -15.578 -26.969 8.125 1 94.06 522 CYS A O 1
ATOM 4065 N N . ALA A 1 523 ? -17 -25.375 7.414 1 96 523 ALA A N 1
ATOM 4066 C CA . ALA A 1 523 ? -18.109 -26.328 7.301 1 96 523 ALA A CA 1
ATOM 4067 C C . ALA A 1 523 ? -17.812 -27.375 6.238 1 96 523 ALA A C 1
ATOM 4069 O O . ALA A 1 523 ? -18.078 -28.562 6.449 1 96 523 ALA A O 1
ATOM 4070 N N . MET A 1 524 ? -17.312 -26.938 5.133 1 95.06 524 MET A N 1
ATOM 4071 C CA . MET A 1 524 ? -16.969 -27.859 4.051 1 95.06 524 MET A CA 1
ATOM 4072 C C . MET A 1 524 ? -15.914 -28.859 4.508 1 95.06 524 MET A C 1
ATOM 4074 O O . MET A 1 524 ? -16.016 -30.062 4.215 1 95.06 524 MET A O 1
ATOM 4078 N N . GLN A 1 525 ? -14.922 -28.422 5.188 1 90.19 525 GLN A N 1
ATOM 4079 C CA . GLN A 1 525 ? -13.852 -29.281 5.688 1 90.19 525 GLN A CA 1
ATOM 4080 C C . GLN A 1 525 ? -14.398 -30.312 6.668 1 90.19 525 GLN A C 1
ATOM 4082 O O . GLN A 1 525 ? -14.023 -31.484 6.605 1 90.19 525 GLN A O 1
ATOM 4087 N N . LYS A 1 526 ? -15.18 -29.844 7.488 1 90.69 526 LYS A N 1
ATOM 4088 C CA . LYS A 1 526 ? -15.789 -30.75 8.453 1 90.69 526 LYS A CA 1
ATOM 4089 C C . LYS A 1 526 ? -16.656 -31.797 7.758 1 90.69 526 LYS A C 1
ATOM 4091 O O . LYS A 1 526 ? -16.641 -32.969 8.117 1 90.69 526 LYS A O 1
ATOM 4096 N N . ALA A 1 527 ? -17.453 -31.344 6.82 1 93.25 527 ALA A N 1
ATOM 4097 C CA . ALA A 1 527 ? -18.281 -32.25 6.059 1 93.25 527 ALA A CA 1
ATOM 4098 C C . ALA A 1 527 ? -17.453 -33.312 5.348 1 93.25 527 ALA A C 1
ATOM 4100 O O . ALA A 1 527 ? -17.828 -34.5 5.301 1 93.25 527 ALA A O 1
ATOM 4101 N N . MET A 1 528 ? -16.359 -32.969 4.801 1 89.19 528 MET A N 1
ATOM 4102 C CA . MET A 1 528 ? -15.469 -33.906 4.105 1 89.19 528 MET A CA 1
ATOM 4103 C C . MET A 1 528 ? -14.859 -34.906 5.074 1 89.19 528 MET A C 1
ATOM 4105 O O . MET A 1 528 ? -14.734 -36.094 4.754 1 89.19 528 MET A O 1
ATOM 4109 N N . SER A 1 529 ? -14.484 -34.438 6.188 1 83.19 529 SER A N 1
ATOM 4110 C CA . SER A 1 529 ? -13.859 -35.281 7.188 1 83.19 529 SER A CA 1
ATOM 4111 C C . SER A 1 529 ? -14.852 -36.312 7.734 1 83.19 529 SER A C 1
ATOM 4113 O O . SER A 1 529 ? -14.484 -37.438 8.023 1 83.19 529 SER A O 1
ATOM 4115 N N . GLU A 1 530 ? -16.031 -35.938 7.84 1 82.25 530 GLU A N 1
ATOM 4116 C CA . GLU A 1 530 ? -17.047 -36.781 8.445 1 82.25 530 GLU A CA 1
ATOM 4117 C C . GLU A 1 530 ? -17.641 -37.75 7.418 1 82.25 530 GLU A C 1
ATOM 4119 O O . GLU A 1 530 ? -18.203 -38.781 7.781 1 82.25 530 GLU A O 1
ATOM 4124 N N . SER A 1 531 ? -17.719 -37.312 6.289 1 75.25 531 SER A N 1
ATOM 4125 C CA . SER A 1 531 ? -18.328 -38.156 5.27 1 75.25 531 SER A CA 1
ATOM 4126 C C . SER A 1 531 ? -17.469 -39.375 5 1 75.25 531 SER A C 1
ATOM 4128 O O . SER A 1 531 ? -17.953 -40.406 4.484 1 75.25 531 SER A O 1
ATOM 4130 N N . GLY A 1 532 ? -16.422 -39.656 5.801 1 60.41 532 GLY A N 1
ATOM 4131 C CA . GLY A 1 532 ? -15.602 -40.844 5.754 1 60.41 532 GLY A CA 1
ATOM 4132 C C . GLY A 1 532 ? -15.344 -41.344 4.34 1 60.41 532 GLY A C 1
ATOM 4133 O O . GLY A 1 532 ? -14.812 -42.438 4.141 1 60.41 532 GLY A O 1
ATOM 4134 N N . GLU A 1 533 ? -16.062 -40.719 3.391 1 51.88 533 GLU A N 1
ATOM 4135 C CA . GLU A 1 533 ? -15.992 -41.312 2.053 1 51.88 533 GLU A CA 1
ATOM 4136 C C . GLU A 1 533 ? -14.711 -40.875 1.337 1 51.88 533 GLU A C 1
ATOM 4138 O O . GLU A 1 533 ? -14.438 -39.688 1.193 1 51.88 533 GLU A O 1
ATOM 4143 N N . GLY A 1 534 ? -13.844 -41.781 1.141 1 52.38 534 GLY A N 1
ATOM 4144 C CA . GLY A 1 534 ? -12.711 -41.812 0.234 1 52.38 534 GLY A CA 1
ATOM 4145 C C . GLY A 1 534 ? -11.375 -41.625 0.944 1 52.38 534 GLY A C 1
ATOM 4146 O O . GLY A 1 534 ? -11.336 -41.312 2.137 1 52.38 534 GLY A O 1
ATOM 4147 N N . ASP A 1 535 ? -10.453 -42.188 0.48 1 52.38 535 ASP A N 1
ATOM 4148 C CA . ASP A 1 535 ? -9.055 -42.25 0.899 1 52.38 535 ASP A CA 1
ATOM 4149 C C . ASP A 1 535 ? -8.414 -40.875 0.954 1 52.38 535 ASP A C 1
ATOM 4151 O O . ASP A 1 535 ? -7.312 -40.719 1.494 1 52.38 535 ASP A O 1
ATOM 4155 N N . LEU A 1 536 ? -9.227 -39.875 0.3 1 57.75 536 LEU A N 1
ATOM 4156 C CA . LEU A 1 536 ? -8.578 -38.594 0.261 1 57.75 536 LEU A CA 1
ATOM 4157 C C . LEU A 1 536 ? -9.133 -37.656 1.342 1 57.75 536 LEU A C 1
ATOM 4159 O O . LEU A 1 536 ? -10.352 -37.562 1.511 1 57.75 536 LEU A O 1
ATOM 4163 N N . LEU A 1 537 ? -8.398 -37.219 2.193 1 59.06 537 LEU A N 1
ATOM 4164 C CA . LEU A 1 537 ? -8.797 -36.375 3.33 1 59.06 537 LEU A CA 1
ATOM 4165 C C . LEU A 1 537 ? -9.352 -35.031 2.861 1 59.06 537 LEU A C 1
ATOM 4167 O O . LEU A 1 537 ? -10.242 -34.469 3.502 1 59.06 537 LEU A O 1
ATOM 4171 N N . THR A 1 538 ? -8.914 -34.562 1.641 1 69.62 538 THR A N 1
ATOM 4172 C CA . THR A 1 538 ? -9.352 -33.219 1.245 1 69.62 538 THR A CA 1
ATOM 4173 C C . THR A 1 538 ? -9.617 -33.156 -0.257 1 69.62 538 THR A C 1
ATOM 4175 O O . THR A 1 538 ? -9.031 -33.906 -1.026 1 69.62 538 THR A O 1
ATOM 4178 N N . GLY A 1 539 ? -10.672 -32.438 -0.633 1 78.62 539 GLY A N 1
ATOM 4179 C CA . GLY A 1 539 ? -10.891 -32.125 -2.033 1 78.62 539 GLY A CA 1
ATOM 4180 C C . GLY A 1 539 ? -11.812 -33.094 -2.736 1 78.62 539 GLY A C 1
ATOM 4181 O O . GLY A 1 539 ? -11.609 -33.406 -3.906 1 78.62 539 GLY A O 1
ATOM 4182 N N . HIS A 1 540 ? -12.664 -33.688 -1.986 1 87.19 540 HIS A N 1
ATOM 4183 C CA . HIS A 1 540 ? -13.648 -34.562 -2.623 1 87.19 540 HIS A CA 1
ATOM 4184 C C . HIS A 1 540 ? -15.055 -33.969 -2.5 1 87.19 540 HIS A C 1
ATOM 4186 O O . HIS A 1 540 ? -15.32 -33.156 -1.624 1 87.19 540 HIS A O 1
ATOM 4192 N N . PRO A 1 541 ? -15.93 -34.406 -3.346 1 92.62 541 PRO A N 1
ATOM 4193 C CA . PRO A 1 541 ? -17.297 -33.938 -3.281 1 92.62 541 PRO A CA 1
ATOM 4194 C C . PRO A 1 541 ? -18.047 -34.406 -2.029 1 92.62 541 PRO A C 1
ATOM 4196 O O . PRO A 1 541 ? -17.719 -35.469 -1.482 1 92.62 541 PRO A O 1
ATOM 4199 N N . VAL A 1 542 ? -19.031 -33.656 -1.604 1 94.19 542 VAL A N 1
ATOM 4200 C CA . VAL A 1 542 ? -19.828 -34 -0.428 1 94.19 542 VAL A CA 1
ATOM 4201 C C . VAL A 1 542 ? -21.312 -33.812 -0.744 1 94.19 542 VAL A C 1
ATOM 4203 O O . VAL A 1 542 ? -21.688 -33.031 -1.623 1 94.19 542 VAL A O 1
ATOM 4206 N N . ARG A 1 543 ? -22.094 -34.562 0.011 1 95.31 543 ARG A N 1
ATOM 4207 C CA . ARG A 1 543 ? -23.531 -34.375 -0.086 1 95.31 543 ARG A CA 1
ATOM 4208 C C . ARG A 1 543 ? -23.953 -33.062 0.588 1 95.31 543 ARG A C 1
ATOM 4210 O O . ARG A 1 543 ? -23.406 -32.688 1.632 1 95.31 543 ARG A O 1
ATOM 4217 N N . LEU A 1 544 ? -24.922 -32.406 0.032 1 97.19 544 LEU A N 1
ATOM 4218 C CA . LEU A 1 544 ? -25.406 -31.141 0.584 1 97.19 544 LEU A CA 1
ATOM 4219 C C . LEU A 1 544 ? -25.844 -31.328 2.031 1 97.19 544 LEU A C 1
ATOM 4221 O O . LEU A 1 544 ? -25.578 -30.469 2.877 1 97.19 544 LEU A O 1
ATOM 4225 N N . VAL A 1 545 ? -26.469 -32.469 2.326 1 95.94 545 VAL A N 1
ATOM 4226 C CA . VAL A 1 545 ? -27.016 -32.719 3.66 1 95.94 545 VAL A CA 1
ATOM 4227 C C . VAL A 1 545 ? -25.875 -32.75 4.676 1 95.94 545 VAL A C 1
ATOM 4229 O O . VAL A 1 545 ? -26 -32.25 5.789 1 95.94 545 VAL A O 1
ATOM 4232 N N . ASN A 1 546 ? -24.797 -33.344 4.344 1 95.25 546 ASN A N 1
ATOM 4233 C CA . ASN A 1 546 ? -23.656 -33.406 5.242 1 95.25 546 ASN A CA 1
ATOM 4234 C C . ASN A 1 546 ? -23.094 -32.031 5.531 1 95.25 546 ASN A C 1
ATOM 4236 O O . ASN A 1 546 ? -22.656 -31.75 6.648 1 95.25 546 ASN A O 1
ATOM 4240 N N . PHE A 1 547 ? -23.109 -31.234 4.516 1 96.62 547 PHE A N 1
ATOM 4241 C CA . PHE A 1 547 ? -22.641 -29.859 4.66 1 96.62 547 PHE A CA 1
ATOM 4242 C C . PHE A 1 547 ? -23.547 -29.078 5.602 1 96.62 547 PHE A C 1
ATOM 4244 O O . PHE A 1 547 ? -23.062 -28.359 6.473 1 96.62 547 PHE A O 1
ATOM 4251 N N . LEU A 1 548 ? -24.734 -29.203 5.434 1 97.44 548 LEU A N 1
ATOM 4252 C CA . LEU A 1 548 ? -25.688 -28.484 6.27 1 97.44 548 LEU A CA 1
ATOM 4253 C C . LEU A 1 548 ? -25.625 -28.969 7.715 1 97.44 548 LEU A C 1
ATOM 4255 O O . LEU A 1 548 ? -25.766 -28.172 8.648 1 97.44 548 LEU A O 1
ATOM 4259 N N . GLU A 1 549 ? -25.453 -30.281 7.863 1 96 549 GLU A N 1
ATOM 4260 C CA . GLU A 1 549 ? -25.281 -30.828 9.211 1 96 549 GLU A CA 1
ATOM 4261 C C . GLU A 1 549 ? -24.047 -30.234 9.883 1 96 549 GLU A C 1
ATOM 4263 O O . GLU A 1 549 ? -24.078 -29.891 11.062 1 96 549 GLU A O 1
ATOM 4268 N N . ALA A 1 550 ? -23.016 -30.141 9.102 1 95.44 550 ALA A N 1
ATOM 4269 C CA . ALA A 1 550 ? -21.781 -29.562 9.625 1 95.44 550 ALA A CA 1
ATOM 4270 C C . ALA A 1 550 ? -21.969 -28.094 9.961 1 95.44 550 ALA A C 1
ATOM 4272 O O . ALA A 1 550 ? -21.5 -27.625 11.008 1 95.44 550 ALA A O 1
ATOM 4273 N N . LEU A 1 551 ? -22.594 -27.328 9.094 1 96.88 551 LEU A N 1
ATOM 4274 C CA . LEU A 1 551 ? -22.781 -25.891 9.242 1 96.88 551 LEU A CA 1
ATOM 4275 C C . LEU A 1 551 ? -23.641 -25.562 10.453 1 96.88 551 LEU A C 1
ATOM 4277 O O . LEU A 1 551 ? -23.328 -24.656 11.227 1 96.88 551 LEU A O 1
ATOM 4281 N N . THR A 1 552 ? -24.688 -26.375 10.719 1 95.06 552 THR A N 1
ATOM 4282 C CA . THR A 1 552 ? -25.672 -26.062 11.75 1 95.06 552 THR A CA 1
ATOM 4283 C C . THR A 1 552 ? -25.375 -26.828 13.031 1 95.06 552 THR A C 1
ATOM 4285 O O . THR A 1 552 ? -25.781 -26.406 14.117 1 95.06 552 THR A O 1
ATOM 4288 N N . GLY A 1 553 ? -24.797 -27.969 12.898 1 92.62 553 GLY A N 1
ATOM 4289 C CA . GLY A 1 553 ? -24.656 -28.875 14.023 1 92.62 553 GLY A CA 1
ATOM 4290 C C . GLY A 1 553 ? -25.906 -29.688 14.289 1 92.62 553 GLY A C 1
ATOM 4291 O O . GLY A 1 553 ? -25.984 -30.406 15.289 1 92.62 553 GLY A O 1
ATOM 4292 N N . GLN A 1 554 ? -26.859 -29.562 13.32 1 93.5 554 GLN A N 1
ATOM 4293 C CA . GLN A 1 554 ? -28.109 -30.297 13.453 1 93.5 554 GLN A CA 1
ATOM 4294 C C . GLN A 1 554 ? -28.172 -31.453 12.469 1 93.5 554 GLN A C 1
ATOM 4296 O O . GLN A 1 554 ? -27.547 -31.406 11.406 1 93.5 554 GLN A O 1
ATOM 4301 N N . LYS A 1 555 ? -28.922 -32.406 12.852 1 93 555 LYS A N 1
ATOM 4302 C CA . LYS A 1 555 ? -29.109 -33.562 11.969 1 93 555 LYS A CA 1
ATOM 4303 C C . LYS A 1 555 ? -30.156 -33.281 10.898 1 93 555 LYS A C 1
ATOM 4305 O O . LYS A 1 555 ? -30.906 -32.312 11 1 93 555 LYS A O 1
ATOM 4310 N N . GLU A 1 556 ? -30.203 -34.062 9.867 1 92.44 556 GLU A N 1
ATOM 4311 C CA . GLU A 1 556 ? -31.031 -33.906 8.68 1 92.44 556 GLU A CA 1
ATOM 4312 C C . GLU A 1 556 ? -32.5 -33.656 9.055 1 92.44 556 GLU A C 1
ATOM 4314 O O . GLU A 1 556 ? -33.094 -32.688 8.547 1 92.44 556 GLU A O 1
ATOM 4319 N N . ASP A 1 557 ? -33 -34.375 10 1 90.44 557 ASP A N 1
ATOM 4320 C CA . ASP A 1 557 ? -34.406 -34.344 10.352 1 90.44 557 ASP A CA 1
ATOM 4321 C C . ASP A 1 557 ? -34.75 -33.062 11.102 1 90.44 557 ASP A C 1
ATOM 4323 O O . ASP A 1 557 ? -35.906 -32.625 11.109 1 90.44 557 ASP A O 1
ATOM 4327 N N . ASP A 1 558 ? -33.781 -32.438 11.648 1 91.12 558 ASP A N 1
ATOM 4328 C CA . ASP A 1 558 ? -34 -31.25 12.492 1 91.12 558 ASP A CA 1
ATOM 4329 C C . ASP A 1 558 ? -33.75 -29.969 11.703 1 91.12 558 ASP A C 1
ATOM 4331 O O . ASP A 1 558 ? -33.938 -28.875 12.227 1 91.12 558 ASP A O 1
ATOM 4335 N N . LEU A 1 559 ? -33.406 -30.109 10.438 1 91.69 559 LEU A N 1
ATOM 4336 C CA . LEU A 1 559 ? -33.125 -28.938 9.625 1 91.69 559 LEU A CA 1
ATOM 4337 C C . LEU A 1 559 ? -34.438 -28.234 9.227 1 91.69 559 LEU A C 1
ATOM 4339 O O . LEU A 1 559 ? -35.281 -28.812 8.547 1 91.69 559 LEU A O 1
ATOM 4343 N N . GLN A 1 560 ? -34.562 -27 9.641 1 88.62 560 GLN A N 1
ATOM 4344 C CA . GLN A 1 560 ? -35.719 -26.188 9.266 1 88.62 560 GLN A CA 1
ATOM 4345 C C . GLN A 1 560 ? -35.406 -25.359 8.016 1 88.62 560 GLN A C 1
ATOM 4347 O O . GLN A 1 560 ? -34.906 -24.234 8.117 1 88.62 560 GLN A O 1
ATOM 4352 N N . LEU A 1 561 ? -35.875 -25.828 6.898 1 90.62 561 LEU A N 1
ATOM 4353 C CA . LEU A 1 561 ? -35.469 -25.25 5.629 1 90.62 561 LEU A CA 1
ATOM 4354 C C . LEU A 1 561 ? -36.531 -24.281 5.102 1 90.62 561 LEU A C 1
ATOM 4356 O O . LEU A 1 561 ? -36.625 -24.078 3.891 1 90.62 561 LEU A O 1
ATOM 4360 N N . GLY A 1 562 ? -37.281 -23.781 5.918 1 82.56 562 GLY A N 1
ATOM 4361 C CA . GLY A 1 562 ? -38.219 -22.75 5.523 1 82.56 562 GLY A CA 1
ATOM 4362 C C . GLY A 1 562 ? -39.438 -23.281 4.809 1 82.56 562 GLY A C 1
ATOM 4363 O O . GLY A 1 562 ? -40.062 -24.25 5.266 1 82.56 562 GLY A O 1
ATOM 4364 N N . SER A 1 563 ? -39.844 -22.562 3.568 1 80.38 563 SER A N 1
ATOM 4365 C CA . SER A 1 563 ? -41.156 -22.797 2.916 1 80.38 563 SER A CA 1
ATOM 4366 C C . SER A 1 563 ? -41.031 -23.828 1.806 1 80.38 563 SER A C 1
ATOM 4368 O O . SER A 1 563 ? -41.969 -24.047 1.045 1 80.38 563 SER A O 1
ATOM 4370 N N . ILE A 1 564 ? -39.938 -24.562 1.738 1 88.38 564 ILE A N 1
ATOM 4371 C CA . ILE A 1 564 ? -39.719 -25.516 0.648 1 88.38 564 ILE A CA 1
ATOM 4372 C C . ILE A 1 564 ? -40.719 -26.672 0.754 1 88.38 564 ILE A C 1
ATOM 4374 O O . ILE A 1 564 ? -41.031 -27.125 1.855 1 88.38 564 ILE A O 1
ATOM 4378 N N . SER A 1 565 ? -41.25 -27.172 -0.414 1 91.62 565 SER A N 1
ATOM 4379 C CA . SER A 1 565 ? -42.156 -28.312 -0.428 1 91.62 565 SER A CA 1
ATOM 4380 C C . SER A 1 565 ? -41.406 -29.594 -0.074 1 91.62 565 SER A C 1
ATOM 4382 O O . SER A 1 565 ? -40.188 -29.688 -0.197 1 91.62 565 SER A O 1
ATOM 4384 N N . THR A 1 566 ? -42.125 -30.594 0.336 1 92.69 566 THR A N 1
ATOM 4385 C CA . THR A 1 566 ? -41.531 -31.875 0.729 1 92.69 566 THR A CA 1
ATOM 4386 C C . THR A 1 566 ? -40.812 -32.531 -0.449 1 92.69 566 THR A C 1
ATOM 4388 O O . THR A 1 566 ? -39.719 -33.094 -0.285 1 92.69 566 THR A O 1
ATOM 4391 N N . GLU A 1 567 ? -41.406 -32.406 -1.58 1 93.5 567 GLU A N 1
ATOM 4392 C CA . GLU A 1 567 ? -40.812 -33 -2.768 1 93.5 567 GLU A CA 1
ATOM 4393 C C . GLU A 1 567 ? -39.469 -32.344 -3.113 1 93.5 567 GLU A C 1
ATOM 4395 O O . GLU A 1 567 ? -38.5 -33.031 -3.389 1 93.5 567 GLU A O 1
ATOM 4400 N N . ASN A 1 568 ? -39.469 -31.109 -3.131 1 94.31 568 ASN A N 1
ATOM 4401 C CA . ASN A 1 568 ? -38.281 -30.344 -3.447 1 94.31 568 ASN A CA 1
ATOM 4402 C C . ASN A 1 568 ? -37.219 -30.516 -2.367 1 94.31 568 ASN A C 1
ATOM 4404 O O . ASN A 1 568 ? -36.031 -30.547 -2.67 1 94.31 568 ASN A O 1
ATOM 4408 N N . ARG A 1 569 ? -37.656 -30.594 -1.201 1 95.12 569 ARG A N 1
ATOM 4409 C CA . ARG A 1 569 ? -36.75 -30.844 -0.09 1 95.12 569 ARG A CA 1
ATOM 4410 C C . ARG A 1 569 ? -36.031 -32.156 -0.254 1 95.12 569 ARG A C 1
ATOM 4412 O O . ARG A 1 569 ? -34.812 -32.25 -0.102 1 95.12 569 ARG A O 1
ATOM 4419 N N . ASP A 1 570 ? -36.781 -33.156 -0.523 1 94.44 570 ASP A N 1
ATOM 4420 C CA . ASP A 1 570 ? -36.219 -34.5 -0.7 1 94.44 570 ASP A CA 1
ATOM 4421 C C . ASP A 1 570 ? -35.25 -34.531 -1.88 1 94.44 570 ASP A C 1
ATOM 4423 O O . ASP A 1 570 ? -34.219 -35.156 -1.804 1 94.44 570 ASP A O 1
ATOM 4427 N N . ASP A 1 571 ? -35.594 -33.844 -2.912 1 95 571 ASP A N 1
ATOM 4428 C CA . ASP A 1 571 ? -34.75 -33.812 -4.082 1 95 571 ASP A CA 1
ATOM 4429 C C . ASP A 1 571 ? -33.406 -33.125 -3.752 1 95 571 ASP A C 1
ATOM 4431 O O . ASP A 1 571 ? -32.344 -33.625 -4.098 1 95 571 ASP A O 1
ATOM 4435 N N . LEU A 1 572 ? -33.5 -32.031 -3.053 1 95.5 572 LEU A N 1
ATOM 4436 C CA . LEU A 1 572 ? -32.344 -31.219 -2.691 1 95.5 572 LEU A CA 1
ATOM 4437 C C . LEU A 1 572 ? -31.422 -31.984 -1.741 1 95.5 572 LEU A C 1
ATOM 4439 O O . LEU A 1 572 ? -30.203 -32 -1.926 1 95.5 572 LEU A O 1
ATOM 4443 N N . LEU A 1 573 ? -31.953 -32.656 -0.771 1 95.5 573 LEU A N 1
ATOM 4444 C CA . LEU A 1 573 ? -31.172 -33.312 0.272 1 95.5 573 LEU A CA 1
ATOM 4445 C C . LEU A 1 573 ? -30.672 -34.688 -0.193 1 95.5 573 LEU A C 1
ATOM 4447 O O . LEU A 1 573 ? -29.562 -35.094 0.152 1 95.5 573 LEU A O 1
ATOM 4451 N N . LYS A 1 574 ? -31.406 -35.344 -1.007 1 94.12 574 LYS A N 1
ATOM 4452 C CA . LYS A 1 574 ? -31.016 -36.688 -1.447 1 94.12 574 LYS A CA 1
ATOM 4453 C C . LYS A 1 574 ? -30.047 -36.625 -2.611 1 94.12 574 LYS A C 1
ATOM 4455 O O . LYS A 1 574 ? -29.109 -37.406 -2.686 1 94.12 574 LYS A O 1
ATOM 4460 N N . ASN A 1 575 ? -30.281 -35.719 -3.496 1 95.56 575 ASN A N 1
ATOM 4461 C CA . ASN A 1 575 ? -29.531 -35.719 -4.738 1 95.56 575 ASN A CA 1
ATOM 4462 C C . ASN A 1 575 ? -28.5 -34.594 -4.773 1 95.56 575 ASN A C 1
ATOM 4464 O O . ASN A 1 575 ? -27.609 -34.562 -5.633 1 95.56 575 ASN A O 1
ATOM 4468 N N . GLY A 1 576 ? -28.594 -33.719 -3.82 1 96.94 576 GLY A N 1
ATOM 4469 C CA . GLY A 1 576 ? -27.719 -32.562 -3.859 1 96.94 576 GLY A CA 1
ATOM 4470 C C . GLY A 1 576 ? -26.281 -32.875 -3.537 1 96.94 576 GLY A C 1
ATOM 4471 O O . GLY A 1 576 ? -25.969 -33.375 -2.453 1 96.94 576 GLY A O 1
ATOM 4472 N N . MET A 1 577 ? -25.375 -32.625 -4.543 1 95.94 577 MET A N 1
ATOM 4473 C CA . MET A 1 577 ? -23.938 -32.75 -4.371 1 95.94 577 MET A CA 1
ATOM 4474 C C . MET A 1 577 ? -23.234 -31.406 -4.504 1 95.94 577 MET A C 1
ATOM 4476 O O . MET A 1 577 ? -23.609 -30.578 -5.34 1 95.94 577 MET A O 1
ATOM 4480 N N . ILE A 1 578 ? -22.281 -31.172 -3.656 1 96.75 578 ILE A N 1
ATOM 4481 C CA . ILE A 1 578 ? -21.5 -29.938 -3.756 1 96.75 578 ILE A CA 1
ATOM 4482 C C . ILE A 1 578 ? -20.016 -30.281 -3.84 1 96.75 578 ILE A C 1
ATOM 4484 O O . ILE A 1 578 ? -19.578 -31.297 -3.303 1 96.75 578 ILE A O 1
ATOM 4488 N N . PHE A 1 579 ? -19.281 -29.484 -4.578 1 96.25 579 PHE A N 1
ATOM 4489 C CA . PHE A 1 579 ? -17.844 -29.672 -4.762 1 96.25 579 PHE A CA 1
ATOM 4490 C C . PHE A 1 579 ? -17.141 -28.328 -4.941 1 96.25 579 PHE A C 1
ATOM 4492 O O . PHE A 1 579 ? -17.188 -27.75 -6.027 1 96.25 579 PHE A O 1
ATOM 4499 N N . TRP A 1 580 ? -16.484 -27.812 -3.916 1 96.44 580 TRP A N 1
ATOM 4500 C CA . TRP A 1 580 ? -15.664 -26.609 -3.947 1 96.44 580 TRP A CA 1
ATOM 4501 C C . TRP A 1 580 ? -14.719 -26.562 -2.75 1 96.44 580 TRP A C 1
ATOM 4503 O O . TRP A 1 580 ? -14.984 -27.172 -1.714 1 96.44 580 TRP A O 1
ATOM 4513 N N . ASN A 1 581 ? -13.586 -25.953 -2.916 1 95.56 581 ASN A N 1
ATOM 4514 C CA . ASN A 1 581 ? -12.633 -25.828 -1.814 1 95.56 581 ASN A CA 1
ATOM 4515 C C . ASN A 1 581 ? -12.062 -24.422 -1.723 1 95.56 581 ASN A C 1
ATOM 4517 O O . ASN A 1 581 ? -11.172 -24.156 -0.915 1 95.56 581 ASN A O 1
ATOM 4521 N N . HIS A 1 582 ? -12.555 -23.516 -2.566 1 96.38 582 HIS A N 1
ATOM 4522 C CA . HIS A 1 582 ? -12.094 -22.125 -2.5 1 96.38 582 HIS A CA 1
ATOM 4523 C C . HIS A 1 582 ? -13.109 -21.172 -3.123 1 96.38 582 HIS A C 1
ATOM 4525 O O . HIS A 1 582 ? -14.062 -21.625 -3.775 1 96.38 582 HIS A O 1
ATOM 4531 N N . PHE A 1 583 ? -12.906 -19.953 -2.812 1 95.88 583 PHE A N 1
ATOM 4532 C CA . PHE A 1 583 ? -13.75 -18.906 -3.369 1 95.88 583 PHE A CA 1
ATOM 4533 C C . PHE A 1 583 ? -12.969 -18.047 -4.363 1 95.88 583 PHE A C 1
ATOM 4535 O O . PHE A 1 583 ? -11.766 -17.844 -4.203 1 95.88 583 PHE A O 1
ATOM 4542 N N . SER A 1 584 ? -13.602 -17.641 -5.387 1 93.94 584 SER A N 1
ATOM 4543 C CA . SER A 1 584 ? -13.062 -16.656 -6.328 1 93.94 584 SER A CA 1
ATOM 4544 C C . SER A 1 584 ? -14.078 -15.57 -6.641 1 93.94 584 SER A C 1
ATOM 4546 O O . SER A 1 584 ? -15.289 -15.797 -6.57 1 93.94 584 SER A O 1
ATOM 4548 N N . LEU A 1 585 ? -13.641 -14.453 -7.027 1 89.5 585 LEU A N 1
ATOM 4549 C CA . LEU A 1 585 ? -14.5 -13.297 -7.277 1 89.5 585 LEU A CA 1
ATOM 4550 C C . LEU A 1 585 ? -15.086 -13.352 -8.688 1 89.5 585 LEU A C 1
ATOM 4552 O O . LEU A 1 585 ? -14.383 -13.68 -9.641 1 89.5 585 LEU A O 1
ATOM 4556 N N . ILE A 1 586 ? -16.375 -13.039 -8.781 1 89.56 586 ILE A N 1
ATOM 4557 C CA . ILE A 1 586 ? -17.016 -12.859 -10.086 1 89.56 586 ILE A CA 1
ATOM 4558 C C . ILE A 1 586 ? -17.719 -11.5 -10.133 1 89.56 586 ILE A C 1
ATOM 4560 O O . ILE A 1 586 ? -18.125 -10.969 -9.094 1 89.56 586 ILE A O 1
ATOM 4564 N N . LYS A 1 587 ? -17.953 -10.992 -11.305 1 82.94 587 LYS A N 1
ATOM 4565 C CA . LYS A 1 587 ? -18.531 -9.664 -11.445 1 82.94 587 LYS A CA 1
ATOM 4566 C C . LYS A 1 587 ? -19.859 -9.727 -12.203 1 82.94 587 LYS A C 1
ATOM 4568 O O . LYS A 1 587 ? -20.312 -8.727 -12.773 1 82.94 587 LYS A O 1
ATOM 4573 N N . TYR A 1 588 ? -20.391 -10.906 -12.305 1 83.06 588 TYR A N 1
ATOM 4574 C CA . TYR A 1 588 ? -21.641 -11.109 -13.031 1 83.06 588 TYR A CA 1
ATOM 4575 C C . TYR A 1 588 ? -22.531 -12.125 -12.328 1 83.06 588 TYR A C 1
ATOM 4577 O O . TYR A 1 588 ? -22.094 -12.766 -11.359 1 83.06 588 TYR A O 1
ATOM 4585 N N . SER A 1 589 ? -23.781 -12.164 -12.75 1 83.31 589 SER A N 1
ATOM 4586 C CA . SER A 1 589 ? -24.672 -13.203 -12.273 1 83.31 589 SER A CA 1
ATOM 4587 C C . SER A 1 589 ? -24.547 -14.469 -13.117 1 83.31 589 SER A C 1
ATOM 4589 O O . SER A 1 589 ? -24.844 -14.453 -14.32 1 83.31 589 SER A O 1
ATOM 4591 N N . PRO A 1 590 ? -24.219 -15.508 -12.539 1 88.62 590 PRO A N 1
ATOM 4592 C CA . PRO A 1 590 ? -23.891 -16.703 -13.328 1 88.62 590 PRO A CA 1
ATOM 4593 C C . PRO A 1 590 ? -25.125 -17.438 -13.836 1 88.62 590 PRO A C 1
ATOM 4595 O O . PRO A 1 590 ? -26.141 -17.484 -13.148 1 88.62 590 PRO A O 1
ATOM 4598 N N . LYS A 1 591 ? -24.984 -18 -15 1 89.06 591 LYS A N 1
ATOM 4599 C CA . LYS A 1 591 ? -25.953 -18.938 -15.586 1 89.06 591 LYS A CA 1
ATOM 4600 C C . LYS A 1 591 ? -25.641 -20.375 -15.18 1 89.06 591 LYS A C 1
ATOM 4602 O O . LYS A 1 591 ? -24.562 -20.656 -14.633 1 89.06 591 LYS A O 1
ATOM 4607 N N . PRO A 1 592 ? -26.578 -21.297 -15.391 1 91.19 592 PRO A N 1
ATOM 4608 C CA . PRO A 1 592 ? -26.328 -22.688 -14.984 1 91.19 592 PRO A CA 1
ATOM 4609 C C . PRO A 1 592 ? -25.062 -23.266 -15.602 1 91.19 592 PRO A C 1
ATOM 4611 O O . PRO A 1 592 ? -24.328 -24.016 -14.93 1 91.19 592 PRO A O 1
ATOM 4614 N N . GLU A 1 593 ? -24.828 -22.906 -16.797 1 91.38 593 GLU A N 1
ATOM 4615 C CA . GLU A 1 593 ? -23.625 -23.406 -17.469 1 91.38 593 GLU A CA 1
ATOM 4616 C C . GLU A 1 593 ? -22.359 -22.922 -16.766 1 91.38 593 GLU A C 1
ATOM 4618 O O . GLU A 1 593 ? -21.391 -23.672 -16.641 1 91.38 593 GLU A O 1
ATOM 4623 N N . GLU A 1 594 ? -22.438 -21.703 -16.312 1 92.88 594 GLU A N 1
ATOM 4624 C CA . GLU A 1 594 ? -21.281 -21.125 -15.609 1 92.88 594 GLU A CA 1
ATOM 4625 C C . GLU A 1 594 ? -21.125 -21.734 -14.219 1 92.88 594 GLU A C 1
ATOM 4627 O O . GLU A 1 594 ? -20 -21.969 -13.766 1 92.88 594 GLU A O 1
ATOM 4632 N N . LEU A 1 595 ? -22.219 -21.922 -13.586 1 93.88 595 LEU A N 1
ATOM 4633 C CA . LEU A 1 595 ? -22.172 -22.578 -12.281 1 93.88 595 LEU A CA 1
ATOM 4634 C C . LEU A 1 595 ? -21.531 -23.953 -12.383 1 93.88 595 LEU A C 1
ATOM 4636 O O . LEU A 1 595 ? -20.734 -24.344 -11.523 1 93.88 595 LEU A O 1
ATOM 4640 N N . LEU A 1 596 ? -21.906 -24.641 -13.414 1 94.69 596 LEU A N 1
ATOM 4641 C CA . LEU A 1 596 ? -21.297 -25.938 -13.641 1 94.69 596 LEU A CA 1
ATOM 4642 C C . LEU A 1 596 ? -19.797 -25.797 -13.875 1 94.69 596 LEU A C 1
ATOM 4644 O O . LEU A 1 596 ? -19 -26.625 -13.398 1 94.69 596 LEU A O 1
ATOM 4648 N N . GLN A 1 597 ? -19.375 -24.812 -14.586 1 94.38 597 GLN A N 1
ATOM 4649 C CA . GLN A 1 597 ? -17.969 -24.562 -14.836 1 94.38 597 GLN A CA 1
ATOM 4650 C C . GLN A 1 597 ? -17.219 -24.266 -13.539 1 94.38 597 GLN A C 1
ATOM 4652 O O . GLN A 1 597 ? -16.047 -24.625 -13.391 1 94.38 597 GLN A O 1
ATOM 4657 N N . PHE A 1 598 ? -17.906 -23.609 -12.594 1 96 598 PHE A N 1
ATOM 4658 C CA . PHE A 1 598 ? -17.297 -23.391 -11.297 1 96 598 PHE A CA 1
ATOM 4659 C C . PHE A 1 598 ? -16.922 -24.703 -10.641 1 96 598 PHE A C 1
ATOM 4661 O O . PHE A 1 598 ? -15.844 -24.828 -10.055 1 96 598 PHE A O 1
ATOM 4668 N N . MET A 1 599 ? -17.766 -25.625 -10.82 1 95.44 599 MET A N 1
ATOM 4669 C CA . MET A 1 599 ? -17.547 -26.938 -10.195 1 95.44 599 MET A CA 1
ATOM 4670 C C . MET A 1 599 ? -16.375 -27.656 -10.844 1 95.44 599 MET A C 1
ATOM 4672 O O . MET A 1 599 ? -15.695 -28.453 -10.195 1 95.44 599 MET A O 1
ATOM 4676 N N . TYR A 1 600 ? -16.125 -27.375 -12.164 1 94.94 600 TYR A N 1
ATOM 4677 C CA . TYR A 1 600 ? -15 -28 -12.844 1 94.94 600 TYR A CA 1
ATOM 4678 C C . TYR A 1 600 ? -13.695 -27.719 -12.109 1 94.94 600 TYR A C 1
ATOM 4680 O O . TYR A 1 600 ? -12.773 -28.531 -12.117 1 94.94 600 TYR A O 1
ATOM 4688 N N . ARG A 1 601 ? -13.641 -26.516 -11.398 1 93.5 601 ARG A N 1
ATOM 4689 C CA . ARG A 1 601 ? -12.414 -26.062 -10.758 1 93.5 601 ARG A CA 1
ATOM 4690 C C . ARG A 1 601 ? -12.492 -26.219 -9.242 1 93.5 601 ARG A C 1
ATOM 4692 O O . ARG A 1 601 ? -11.555 -25.875 -8.523 1 93.5 601 ARG A O 1
ATOM 4699 N N . GLY A 1 602 ? -13.672 -26.719 -8.805 1 95.06 602 GLY A N 1
ATOM 4700 C CA . GLY A 1 602 ? -13.867 -26.781 -7.367 1 95.06 602 GLY A CA 1
ATOM 4701 C C . GLY A 1 602 ? -13.977 -25.406 -6.719 1 95.06 602 GLY A C 1
ATOM 4702 O O . GLY A 1 602 ? -13.414 -25.188 -5.648 1 95.06 602 GLY A O 1
ATOM 4703 N N . MET A 1 603 ? -14.688 -24.516 -7.359 1 96 603 MET A N 1
ATOM 4704 C CA . MET A 1 603 ? -14.695 -23.141 -6.855 1 96 603 MET A CA 1
ATOM 4705 C C . MET A 1 603 ? -16.109 -22.719 -6.457 1 96 603 MET A C 1
ATOM 4707 O O . MET A 1 603 ? -17.078 -23.188 -7.035 1 96 603 MET A O 1
ATOM 4711 N N . ALA A 1 604 ? -16.234 -21.984 -5.414 1 96.94 604 ALA A N 1
ATOM 4712 C CA . ALA A 1 604 ? -17.375 -21.125 -5.094 1 96.94 604 ALA A CA 1
ATOM 4713 C C . ALA A 1 604 ? -17.094 -19.672 -5.457 1 96.94 604 ALA A C 1
ATOM 4715 O O . ALA A 1 604 ? -15.961 -19.312 -5.816 1 96.94 604 ALA A O 1
ATOM 4716 N N . ALA A 1 605 ? -18.109 -18.891 -5.473 1 95 605 ALA A N 1
ATOM 4717 C CA . ALA A 1 605 ? -17.875 -17.547 -6 1 95 605 ALA A CA 1
ATOM 4718 C C . ALA A 1 605 ? -18.281 -16.484 -4.988 1 95 605 ALA A C 1
ATOM 4720 O O . ALA A 1 605 ? -19.297 -16.625 -4.297 1 95 605 ALA A O 1
ATOM 4721 N N . GLN A 1 606 ? -17.453 -15.531 -4.836 1 92.25 606 GLN A N 1
ATOM 4722 C CA . GLN A 1 606 ? -17.828 -14.25 -4.238 1 92.25 606 GLN A CA 1
ATOM 4723 C C . GLN A 1 606 ? -18.406 -13.305 -5.281 1 92.25 606 GLN A C 1
ATOM 4725 O O . GLN A 1 606 ? -17.734 -12.969 -6.266 1 92.25 606 GLN A O 1
ATOM 4730 N N . CYS A 1 607 ? -19.531 -12.883 -5.055 1 87.81 607 CYS A N 1
ATOM 4731 C CA . CYS A 1 607 ? -20.203 -12.023 -6.023 1 87.81 607 CYS A CA 1
ATOM 4732 C C . CYS A 1 607 ? -19.75 -10.578 -5.871 1 87.81 607 CYS A C 1
ATOM 4734 O O . CYS A 1 607 ? -19.109 -10.219 -4.879 1 87.81 607 CYS A O 1
ATOM 4736 N N . HIS A 1 608 ? -19.969 -9.844 -6.934 1 78.12 608 HIS A N 1
ATOM 4737 C CA . HIS A 1 608 ? -19.547 -8.445 -6.98 1 78.12 608 HIS A CA 1
ATOM 4738 C C . HIS A 1 608 ? -20.234 -7.625 -5.898 1 78.12 608 HIS A C 1
ATOM 4740 O O . HIS A 1 608 ? -21.328 -7.965 -5.457 1 78.12 608 HIS A O 1
ATOM 4746 N N . ALA A 1 609 ? -19.469 -6.434 -5.719 1 63.88 609 ALA A N 1
ATOM 4747 C CA . ALA A 1 609 ? -20.031 -5.516 -4.727 1 63.88 609 ALA A CA 1
ATOM 4748 C C . ALA A 1 609 ? -21.281 -4.828 -5.262 1 63.88 609 ALA A C 1
ATOM 4750 O O . ALA A 1 609 ? -21.406 -4.586 -6.465 1 63.88 609 ALA A O 1
ATOM 4751 N N . ASN A 1 610 ? -22.344 -4.781 -4.59 1 59.75 610 ASN A N 1
ATOM 4752 C CA . ASN A 1 610 ? -23.578 -4.066 -4.91 1 59.75 610 ASN A CA 1
ATOM 4753 C C . ASN A 1 610 ? -24.578 -4.961 -5.641 1 59.75 610 ASN A C 1
ATOM 4755 O O . ASN A 1 610 ? -25.438 -4.477 -6.383 1 59.75 610 ASN A O 1
ATOM 4759 N N . GLN A 1 611 ? -24.141 -6.285 -5.648 1 63.06 611 GLN A N 1
ATOM 4760 C CA . GLN A 1 611 ? -25.125 -7.211 -6.184 1 63.06 611 GLN A CA 1
ATOM 4761 C C . GLN A 1 611 ? -26.328 -7.34 -5.246 1 63.06 611 GLN A C 1
ATOM 4763 O O . GLN A 1 611 ? -26.156 -7.371 -4.023 1 63.06 611 GLN A O 1
ATOM 4768 N N . PRO A 1 612 ? -27.328 -7.211 -5.949 1 65 612 PRO A N 1
ATOM 4769 C CA . PRO A 1 612 ? -28.516 -7.297 -5.086 1 65 612 PRO A CA 1
ATOM 4770 C C . PRO A 1 612 ? -28.656 -8.664 -4.426 1 65 612 PRO A C 1
ATOM 4772 O O . PRO A 1 612 ? -28.688 -9.688 -5.113 1 65 612 PRO A O 1
ATOM 4775 N N . GLY A 1 613 ? -28.688 -8.82 -3.236 1 71.94 613 GLY A N 1
ATOM 4776 C CA . GLY A 1 613 ? -29.203 -9.914 -2.422 1 71.94 613 GLY A CA 1
ATOM 4777 C C . GLY A 1 613 ? -28.156 -10.969 -2.111 1 71.94 613 GLY A C 1
ATOM 4778 O O . GLY A 1 613 ? -28.094 -11.484 -0.993 1 71.94 613 GLY A O 1
ATOM 4779 N N . ILE A 1 614 ? -27.344 -11.523 -3.186 1 86.12 614 ILE A N 1
ATOM 4780 C CA . ILE A 1 614 ? -26.453 -12.648 -2.951 1 86.12 614 ILE A CA 1
ATOM 4781 C C . ILE A 1 614 ? -25 -12.156 -2.932 1 86.12 614 ILE A C 1
ATOM 4783 O O . ILE A 1 614 ? -24.531 -11.555 -3.898 1 86.12 614 ILE A O 1
ATOM 4787 N N . ASP A 1 615 ? -24.375 -12.453 -1.847 1 88.62 615 ASP A N 1
ATOM 4788 C CA . ASP A 1 615 ? -22.969 -12.055 -1.698 1 88.62 615 ASP A CA 1
ATOM 4789 C C . ASP A 1 615 ? -22.031 -13.172 -2.156 1 88.62 615 ASP A C 1
ATOM 4791 O O . ASP A 1 615 ? -20.953 -12.898 -2.689 1 88.62 615 ASP A O 1
ATOM 4795 N N . GLN A 1 616 ? -22.406 -14.391 -1.912 1 93.56 616 GLN A N 1
ATOM 4796 C CA . GLN A 1 616 ? -21.656 -15.57 -2.314 1 93.56 616 GLN A CA 1
ATOM 4797 C C . GLN A 1 616 ? -22.578 -16.625 -2.922 1 93.56 616 GLN A C 1
ATOM 4799 O O . GLN A 1 616 ? -23.766 -16.656 -2.645 1 93.56 616 GLN A O 1
ATOM 4804 N N . ILE A 1 617 ? -21.969 -17.438 -3.754 1 94 617 ILE A N 1
ATOM 4805 C CA . ILE A 1 617 ? -22.766 -18.484 -4.398 1 94 617 ILE A CA 1
ATOM 4806 C C . ILE A 1 617 ? -21.906 -19.719 -4.645 1 94 617 ILE A C 1
ATOM 4808 O O . ILE A 1 617 ? -20.719 -19.609 -4.965 1 94 617 ILE A O 1
ATOM 4812 N N . PHE A 1 618 ? -22.422 -20.906 -4.379 1 96.75 618 PHE A N 1
ATOM 4813 C CA . PHE A 1 618 ? -21.781 -22.125 -4.852 1 96.75 618 PHE A CA 1
ATOM 4814 C C . PHE A 1 618 ? -22.797 -23.047 -5.52 1 96.75 618 PHE A C 1
ATOM 4816 O O . PHE A 1 618 ? -24 -22.922 -5.285 1 96.75 618 PHE A O 1
ATOM 4823 N N . THR A 1 619 ? -22.312 -23.922 -6.32 1 96.5 619 THR A N 1
ATOM 4824 C CA . THR A 1 619 ? -23.125 -24.781 -7.168 1 96.5 619 THR A CA 1
ATOM 4825 C C . THR A 1 619 ? -23.578 -26.016 -6.402 1 96.5 619 THR A C 1
ATOM 4827 O O . THR A 1 619 ? -22.797 -26.609 -5.66 1 96.5 619 THR A O 1
ATOM 4830 N N . ILE A 1 620 ? -24.844 -26.359 -6.559 1 96.88 620 ILE A N 1
ATOM 4831 C CA . ILE A 1 620 ? -25.391 -27.656 -6.164 1 96.88 620 ILE A CA 1
ATOM 4832 C C . ILE A 1 620 ? -25.75 -28.469 -7.402 1 96.88 620 ILE A C 1
ATOM 4834 O O . ILE A 1 620 ? -26.5 -28 -8.266 1 96.88 620 ILE A O 1
ATOM 4838 N N . TYR A 1 621 ? -25.156 -29.594 -7.484 1 96.44 621 TYR A N 1
ATOM 4839 C CA . TYR A 1 621 ? -25.516 -30.469 -8.586 1 96.44 621 TYR A CA 1
ATOM 4840 C C . TYR A 1 621 ? -26.484 -31.562 -8.109 1 96.44 621 TYR A C 1
ATOM 4842 O O . TYR A 1 621 ? -26.141 -32.344 -7.23 1 96.44 621 TYR A O 1
ATOM 4850 N N . LEU A 1 622 ? -27.641 -31.562 -8.672 1 96.25 622 LEU A N 1
ATOM 4851 C CA . LEU A 1 622 ? -28.609 -32.594 -8.344 1 96.25 622 LEU A CA 1
ATOM 4852 C C . LEU A 1 622 ? -28.328 -33.875 -9.125 1 96.25 622 LEU A C 1
ATOM 4854 O O . LEU A 1 622 ? -28.828 -34.062 -10.234 1 96.25 622 LEU A O 1
ATOM 4858 N N . LYS A 1 623 ? -27.547 -34.688 -8.43 1 94.25 623 LYS A N 1
ATOM 4859 C CA . LYS A 1 623 ? -27.156 -35.938 -9.07 1 94.25 623 LYS A CA 1
ATOM 4860 C C . LYS A 1 623 ? -28.281 -36.938 -9.062 1 94.25 623 LYS A C 1
ATOM 4862 O O . LYS A 1 623 ? -28.281 -37.906 -8.273 1 94.25 623 LYS A O 1
ATOM 4867 N N . ARG A 1 624 ? -29.109 -36.875 -9.93 1 89.94 624 ARG A N 1
ATOM 4868 C CA . ARG A 1 624 ? -30.234 -37.781 -10.055 1 89.94 624 ARG A CA 1
ATOM 4869 C C . ARG A 1 624 ? -29.812 -39.062 -10.75 1 89.94 624 ARG A C 1
ATOM 4871 O O . ARG A 1 624 ? -28.672 -39.531 -10.609 1 89.94 624 ARG A O 1
ATOM 4878 N N . ASP A 1 625 ? -30.469 -39.75 -11.555 1 78.06 625 ASP A N 1
ATOM 4879 C CA . ASP A 1 625 ? -30.219 -41.094 -12.062 1 78.06 625 ASP A CA 1
ATOM 4880 C C . ASP A 1 625 ? -29.141 -41.094 -13.125 1 78.06 625 ASP A C 1
ATOM 4882 O O . ASP A 1 625 ? -28.375 -42.062 -13.25 1 78.06 625 ASP A O 1
ATOM 4886 N N . SER A 1 626 ? -28.875 -39.938 -13.688 1 79.31 626 SER A N 1
ATOM 4887 C CA . SER A 1 626 ? -27.906 -39.938 -14.789 1 79.31 626 SER A CA 1
ATOM 4888 C C . SER A 1 626 ? -26.531 -39.5 -14.305 1 79.31 626 SER A C 1
ATOM 4890 O O . SER A 1 626 ? -26.406 -38.625 -13.453 1 79.31 626 SER A O 1
ATOM 4892 N N . ASP A 1 627 ? -25.578 -40.25 -14.836 1 80.25 627 ASP A N 1
ATOM 4893 C CA . ASP A 1 627 ? -24.203 -39.875 -14.531 1 80.25 627 ASP A CA 1
ATOM 4894 C C . ASP A 1 627 ? -23.703 -38.781 -15.469 1 80.25 627 ASP A C 1
ATOM 4896 O O . ASP A 1 627 ? -22.656 -38.188 -15.211 1 80.25 627 ASP A O 1
ATOM 4900 N N . CYS A 1 628 ? -24.422 -38.469 -16.438 1 88.38 628 CYS A N 1
ATOM 4901 C CA . CYS A 1 628 ? -24.031 -37.438 -17.391 1 88.38 628 CYS A CA 1
ATOM 4902 C C . CYS A 1 628 ? -24.266 -36.062 -16.812 1 88.38 628 CYS A C 1
ATOM 4904 O O . CYS A 1 628 ? -25.297 -35.781 -16.203 1 88.38 628 CYS A O 1
ATOM 4906 N N . LEU A 1 629 ? -23.281 -35.312 -17 1 92.31 629 LEU A N 1
ATOM 4907 C CA . LEU A 1 629 ? -23.391 -33.938 -16.5 1 92.31 629 LEU A CA 1
ATOM 4908 C C . LEU A 1 629 ? -24.281 -33.094 -17.406 1 92.31 629 LEU A C 1
ATOM 4910 O O . LEU A 1 629 ? -24.109 -33.094 -18.625 1 92.31 629 LEU A O 1
ATOM 4914 N N . ASP A 1 630 ? -25.25 -32.438 -16.828 1 91.31 630 ASP A N 1
ATOM 4915 C CA . ASP A 1 630 ? -26.188 -31.594 -17.547 1 91.31 630 ASP A CA 1
ATOM 4916 C C . ASP A 1 630 ? -26.516 -30.328 -16.766 1 91.31 630 ASP A C 1
ATOM 4918 O O . ASP A 1 630 ? -26.828 -30.391 -15.578 1 91.31 630 ASP A O 1
ATOM 4922 N N . ALA A 1 631 ? -26.438 -29.266 -17.453 1 91 631 ALA A N 1
ATOM 4923 C CA . ALA A 1 631 ? -26.719 -27.984 -16.828 1 91 631 ALA A CA 1
ATOM 4924 C C . ALA A 1 631 ? -28.156 -27.938 -16.297 1 91 631 ALA A C 1
ATOM 4926 O O . ALA A 1 631 ? -28.469 -27.141 -15.414 1 91 631 ALA A O 1
ATOM 4927 N N . LYS A 1 632 ? -28.969 -28.781 -16.734 1 90.44 632 LYS A N 1
ATOM 4928 C CA . LYS A 1 632 ? -30.359 -28.828 -16.312 1 90.44 632 LYS A CA 1
ATOM 4929 C C . LYS A 1 632 ? -30.469 -29.297 -14.859 1 90.44 632 LYS A C 1
ATOM 4931 O O . LYS A 1 632 ? -31.484 -29.047 -14.195 1 90.44 632 LYS A O 1
ATOM 4936 N N . ASN A 1 633 ? -29.438 -29.984 -14.422 1 93.81 633 ASN A N 1
ATOM 4937 C CA . ASN A 1 633 ? -29.453 -30.531 -13.07 1 93.81 633 ASN A CA 1
ATOM 4938 C C . ASN A 1 633 ? -28.734 -29.594 -12.086 1 93.81 633 ASN A C 1
ATOM 4940 O O . ASN A 1 633 ? -28.469 -29.984 -10.945 1 93.81 633 ASN A O 1
ATOM 4944 N N . VAL A 1 634 ? -28.469 -28.391 -12.57 1 94 634 VAL A N 1
ATOM 4945 C CA . VAL A 1 634 ? -27.688 -27.469 -11.758 1 94 634 VAL A CA 1
ATOM 4946 C C . VAL A 1 634 ? -28.625 -26.609 -10.898 1 94 634 VAL A C 1
ATOM 4948 O O . VAL A 1 634 ? -29.672 -26.156 -11.375 1 94 634 VAL A O 1
ATOM 4951 N N . SER A 1 635 ? -28.328 -26.547 -9.648 1 94 635 SER A N 1
ATOM 4952 C CA . SER A 1 635 ? -28.906 -25.641 -8.672 1 94 635 SER A CA 1
ATOM 4953 C C . SER A 1 635 ? -27.828 -24.828 -7.953 1 94 635 SER A C 1
ATOM 4955 O O . SER A 1 635 ? -26.656 -24.875 -8.344 1 94 635 SER A O 1
ATOM 4957 N N . PHE A 1 636 ? -28.297 -23.969 -6.984 1 93.94 636 PHE A N 1
ATOM 4958 C CA . PHE A 1 636 ? -27.281 -23.172 -6.324 1 93.94 636 PHE A CA 1
ATOM 4959 C C . PHE A 1 636 ? -27.641 -22.922 -4.867 1 93.94 636 PHE A C 1
ATOM 4961 O O . PHE A 1 636 ? -28.781 -23.125 -4.465 1 93.94 636 PHE A O 1
ATOM 4968 N N . CYS A 1 637 ? -26.656 -22.609 -4.133 1 95.38 637 CYS A N 1
ATOM 4969 C CA . CYS A 1 637 ? -26.812 -22.016 -2.811 1 95.38 637 CYS A CA 1
ATOM 4970 C C . CYS A 1 637 ? -26.344 -20.562 -2.807 1 95.38 637 CYS A C 1
ATOM 4972 O O . CYS A 1 637 ? -25.188 -20.281 -3.098 1 95.38 637 CYS A O 1
ATOM 4974 N N . GLY A 1 638 ? -27.266 -19.656 -2.553 1 92.88 638 GLY A N 1
ATOM 4975 C CA . GLY A 1 638 ? -26.938 -18.25 -2.389 1 92.88 638 GLY A CA 1
ATOM 4976 C C . GLY A 1 638 ? -26.781 -17.844 -0.937 1 92.88 638 GLY A C 1
ATOM 4977 O O . GLY A 1 638 ? -27.547 -18.281 -0.077 1 92.88 638 GLY A O 1
ATOM 4978 N N . ILE A 1 639 ? -25.734 -17.062 -0.672 1 92.94 639 ILE A N 1
ATOM 4979 C CA . ILE A 1 639 ? -25.469 -16.641 0.694 1 92.94 639 ILE A CA 1
ATOM 4980 C C . ILE A 1 639 ? -25.547 -15.109 0.774 1 92.94 639 ILE A C 1
ATOM 4982 O O . ILE A 1 639 ? -24.953 -14.406 -0.044 1 92.94 639 ILE A O 1
ATOM 4986 N N . GLN A 1 640 ? -26.297 -14.594 1.663 1 89 640 GLN A N 1
ATOM 4987 C CA . GLN A 1 640 ? -26.328 -13.172 1.993 1 89 640 GLN A CA 1
ATOM 4988 C C . GLN A 1 640 ? -25.766 -12.914 3.381 1 89 640 GLN A C 1
ATOM 4990 O O . GLN A 1 640 ? -26.203 -13.508 4.363 1 89 640 GLN A O 1
ATOM 4995 N N . VAL A 1 641 ? -24.766 -12.078 3.461 1 87.38 641 VAL A N 1
ATOM 4996 C CA . VAL A 1 641 ? -24.078 -11.805 4.715 1 87.38 641 VAL A CA 1
ATOM 4997 C C . VAL A 1 641 ? -24.391 -10.383 5.176 1 87.38 641 VAL A C 1
ATOM 4999 O O . VAL A 1 641 ? -24.266 -9.43 4.402 1 87.38 641 VAL A O 1
ATOM 5002 N N . LYS A 1 642 ? -24.828 -10.227 6.359 1 78.81 642 LYS A N 1
ATOM 5003 C CA . LYS A 1 642 ? -25.062 -8.93 6.988 1 78.81 642 LYS A CA 1
ATOM 5004 C C . LYS A 1 642 ? -24.344 -8.836 8.328 1 78.81 642 LYS A C 1
ATOM 5006 O O . LYS A 1 642 ? -24.047 -9.852 8.961 1 78.81 642 LYS A O 1
ATOM 5011 N N . ASN A 1 643 ? -23.875 -7.664 8.633 1 76 643 ASN A N 1
ATOM 5012 C CA . ASN A 1 643 ? -23.188 -7.418 9.898 1 76 643 ASN A CA 1
ATOM 5013 C C . ASN A 1 643 ? -23.922 -6.383 10.75 1 76 643 ASN A C 1
ATOM 5015 O O . ASN A 1 643 ? -23.328 -5.41 11.203 1 76 643 ASN A O 1
ATOM 5019 N N . ARG A 1 644 ? -25.156 -6.625 10.953 1 68.31 644 ARG A N 1
ATOM 5020 C CA . ARG A 1 644 ? -25.969 -5.66 11.688 1 68.31 644 ARG A CA 1
ATOM 5021 C C . ARG A 1 644 ? -26.172 -6.094 13.133 1 68.31 644 ARG A C 1
ATOM 5023 O O . ARG A 1 644 ? -26.359 -7.281 13.406 1 68.31 644 ARG A O 1
ATOM 5030 N N . ASN A 1 645 ? -25.828 -5.238 14.062 1 62.28 645 ASN A N 1
ATOM 5031 C CA . ASN A 1 645 ? -26.016 -5.57 15.469 1 62.28 645 ASN A CA 1
ATOM 5032 C C . ASN A 1 645 ? -27.469 -5.871 15.781 1 62.28 645 ASN A C 1
ATOM 5034 O O . ASN A 1 645 ? -27.781 -6.828 16.5 1 62.28 645 ASN A O 1
ATOM 5038 N N . ARG A 1 646 ? -28.469 -4.891 15.539 1 54.66 646 ARG A N 1
ATOM 5039 C CA . ARG A 1 646 ? -29.891 -5.105 15.805 1 54.66 646 ARG A CA 1
ATOM 5040 C C . ARG A 1 646 ? -30.734 -4.723 14.594 1 54.66 646 ARG A C 1
ATOM 5042 O O . ARG A 1 646 ? -30.641 -3.602 14.086 1 54.66 646 ARG A O 1
ATOM 5049 N N . ASP A 1 647 ? -30.922 -5.586 13.742 1 52 647 ASP A N 1
ATOM 5050 C CA . ASP A 1 647 ? -31.766 -5.141 12.641 1 52 647 ASP A CA 1
ATOM 5051 C C . ASP A 1 647 ? -33.125 -5.809 12.703 1 52 647 ASP A C 1
ATOM 5053 O O . ASP A 1 647 ? -33.281 -6.996 12.406 1 52 647 ASP A O 1
ATOM 5057 N N . PRO A 1 648 ? -34.031 -5.055 13.234 1 49.91 648 PRO A N 1
ATOM 5058 C CA . PRO A 1 648 ? -35.344 -5.66 13.281 1 49.91 648 PRO A CA 1
ATOM 5059 C C . PRO A 1 648 ? -35.875 -6.043 11.906 1 49.91 648 PRO A C 1
ATOM 5061 O O . PRO A 1 648 ? -36.781 -6.867 11.797 1 49.91 648 PRO A O 1
ATOM 5064 N N . ASN A 1 649 ? -35.344 -5.398 10.875 1 48.03 649 ASN A N 1
ATOM 5065 C CA . ASN A 1 649 ? -35.938 -5.566 9.539 1 48.03 649 ASN A CA 1
ATOM 5066 C C . ASN A 1 649 ? -35.188 -6.66 8.758 1 48.03 649 ASN A C 1
ATOM 5068 O O . ASN A 1 649 ? -35.406 -6.793 7.547 1 48.03 649 ASN A O 1
ATOM 5072 N N . LEU A 1 650 ? -34.344 -7.289 9.375 1 51.16 650 LEU A N 1
ATOM 5073 C CA . LEU A 1 650 ? -33.562 -8.328 8.711 1 51.16 650 LEU A CA 1
ATOM 5074 C C . LEU A 1 650 ? -34.469 -9.367 8.055 1 51.16 650 LEU A C 1
ATOM 5076 O O . LEU A 1 650 ? -34.156 -9.859 6.969 1 51.16 650 LEU A O 1
ATOM 5080 N N . GLU A 1 651 ? -35.531 -9.57 8.68 1 48.53 651 GLU A N 1
ATOM 5081 C CA . GLU A 1 651 ? -36.438 -10.602 8.195 1 48.53 651 GLU A CA 1
ATOM 5082 C C . GLU A 1 651 ? -37.094 -10.195 6.867 1 48.53 651 GLU A C 1
ATOM 5084 O O . GLU A 1 651 ? -37.25 -11.023 5.965 1 48.53 651 GLU A O 1
ATOM 5089 N N . ASP A 1 652 ? -37.375 -8.945 6.773 1 49.25 652 ASP A N 1
ATOM 5090 C CA . ASP A 1 652 ? -38.062 -8.469 5.578 1 49.25 652 ASP A CA 1
ATOM 5091 C C . ASP A 1 652 ? -37.125 -8.453 4.375 1 49.25 652 ASP A C 1
ATOM 5093 O O . ASP A 1 652 ? -37.531 -8.781 3.26 1 49.25 652 ASP A O 1
ATOM 5097 N N . GLU A 1 653 ? -35.969 -8.242 4.609 1 52.31 653 GLU A N 1
ATOM 5098 C CA . GLU A 1 653 ? -35 -8.195 3.527 1 52.31 653 GLU A CA 1
ATOM 5099 C C . GLU A 1 653 ? -34.688 -9.602 3.006 1 52.31 653 GLU A C 1
ATOM 5101 O O . GLU A 1 653 ? -34.5 -9.789 1.805 1 52.31 653 GLU A O 1
ATOM 5106 N N . ASN A 1 654 ? -34.75 -10.523 3.865 1 52.44 654 ASN A N 1
ATOM 5107 C CA . ASN A 1 654 ? -34.5 -11.93 3.543 1 52.44 654 ASN A CA 1
ATOM 5108 C C . ASN A 1 654 ? -35.562 -12.484 2.605 1 52.44 654 ASN A C 1
ATOM 5110 O O . ASN A 1 654 ? -35.281 -13.32 1.746 1 52.44 654 ASN A O 1
ATOM 5114 N N . HIS A 1 655 ? -36.719 -11.906 2.781 1 49.88 655 HIS A N 1
ATOM 5115 C CA . HIS A 1 655 ? -37.844 -12.445 2.053 1 49.88 655 HIS A CA 1
ATOM 5116 C C . HIS A 1 655 ? -37.781 -12.102 0.568 1 49.88 655 HIS A C 1
ATOM 5118 O O . HIS A 1 655 ? -38.344 -12.805 -0.266 1 49.88 655 HIS A O 1
ATOM 5124 N N . ASN A 1 656 ? -36.969 -11.195 0.403 1 55.84 656 ASN A N 1
ATOM 5125 C CA . ASN A 1 656 ? -37 -10.727 -0.98 1 55.84 656 ASN A CA 1
ATOM 5126 C C . ASN A 1 656 ? -35.844 -11.328 -1.787 1 55.84 656 ASN A C 1
ATOM 5128 O O . ASN A 1 656 ? -35.719 -11.086 -2.988 1 55.84 656 ASN A O 1
ATOM 5132 N N . LEU A 1 657 ? -35.219 -12.289 -1.064 1 58.84 657 LEU A N 1
ATOM 5133 C CA . LEU A 1 657 ? -34.094 -12.828 -1.795 1 58.84 657 LEU A CA 1
ATOM 5134 C C . LEU A 1 657 ? -34.5 -14.008 -2.66 1 58.84 657 LEU A C 1
ATOM 5136 O O . LEU A 1 657 ? -34.5 -15.156 -2.201 1 58.84 657 LEU A O 1
ATOM 5140 N N . THR A 1 658 ? -35.031 -13.766 -3.803 1 55.12 658 THR A N 1
ATOM 5141 C CA . THR A 1 658 ? -35.406 -14.734 -4.824 1 55.12 658 THR A CA 1
ATOM 5142 C C . THR A 1 658 ? -34.375 -14.766 -5.949 1 55.12 658 THR A C 1
ATOM 5144 O O . THR A 1 658 ? -33.469 -13.914 -6.004 1 55.12 658 THR A O 1
ATOM 5147 N N . ASP A 1 659 ? -34.469 -15.977 -6.559 1 55.22 659 ASP A N 1
ATOM 5148 C CA . ASP A 1 659 ? -33.625 -16.062 -7.754 1 55.22 659 ASP A CA 1
ATOM 5149 C C . ASP A 1 659 ? -33.781 -14.836 -8.633 1 55.22 659 ASP A C 1
ATOM 5151 O O . ASP A 1 659 ? -32.812 -14.344 -9.227 1 55.22 659 ASP A O 1
ATOM 5155 N N . ILE A 1 660 ? -34.906 -14.453 -8.609 1 53.22 660 ILE A N 1
ATOM 5156 C CA . ILE A 1 660 ? -35.25 -13.289 -9.43 1 53.22 660 ILE A CA 1
ATOM 5157 C C . ILE A 1 660 ? -34.562 -12.047 -8.844 1 53.22 660 ILE A C 1
ATOM 5159 O O . ILE A 1 660 ? -33.938 -11.273 -9.57 1 53.22 660 ILE A O 1
ATOM 5163 N N . TYR A 1 661 ? -34.688 -12.141 -7.59 1 54.16 661 TYR A N 1
ATOM 5164 C CA . TYR A 1 661 ? -34.094 -10.977 -6.934 1 54.16 661 TYR A CA 1
ATOM 5165 C C . TYR A 1 661 ? -32.562 -11 -7.051 1 54.16 661 TYR A C 1
ATOM 5167 O O . TYR A 1 661 ? -31.953 -9.961 -7.305 1 54.16 661 TYR A O 1
ATOM 5175 N N . ALA A 1 662 ? -32.125 -12.18 -6.934 1 62.38 662 ALA A N 1
ATOM 5176 C CA . ALA A 1 662 ? -30.688 -12.32 -6.992 1 62.38 662 ALA A CA 1
ATOM 5177 C C . ALA A 1 662 ? -30.188 -12.352 -8.438 1 62.38 662 ALA A C 1
ATOM 5179 O O . ALA A 1 662 ? -28.984 -12.352 -8.68 1 62.38 662 ALA A O 1
ATOM 5180 N N . LYS A 1 663 ? -31.109 -12.383 -9.406 1 62.03 663 LYS A N 1
ATOM 5181 C CA . LYS A 1 663 ? -30.828 -12.398 -10.836 1 62.03 663 LYS A CA 1
ATOM 5182 C C . LYS A 1 663 ? -30 -13.625 -11.227 1 62.03 663 LYS A C 1
ATOM 5184 O O . LYS A 1 663 ? -29.078 -13.531 -12.031 1 62.03 663 LYS A O 1
ATOM 5189 N N . VAL A 1 664 ? -30.266 -14.695 -10.453 1 72.06 664 VAL A N 1
ATOM 5190 C CA . VAL A 1 664 ? -29.625 -15.945 -10.844 1 72.06 664 VAL A CA 1
ATOM 5191 C C . VAL A 1 664 ? -30.562 -16.75 -11.758 1 72.06 664 VAL A C 1
ATOM 5193 O O . VAL A 1 664 ? -31.719 -16.984 -11.406 1 72.06 664 VAL A O 1
ATOM 5196 N N . LYS A 1 665 ? -30.172 -16.984 -12.961 1 68.94 665 LYS A N 1
ATOM 5197 C CA . LYS A 1 665 ? -30.984 -17.734 -13.914 1 68.94 665 LYS A CA 1
ATOM 5198 C C . LYS A 1 665 ? -30.797 -19.234 -13.75 1 68.94 665 LYS A C 1
ATOM 5200 O O . LYS A 1 665 ? -29.688 -19.75 -13.969 1 68.94 665 LYS A O 1
ATOM 5205 N N . ILE A 1 666 ? -31.844 -19.875 -13.141 1 70.44 666 ILE A N 1
ATOM 5206 C CA . ILE A 1 666 ? -31.703 -21.312 -12.992 1 70.44 666 ILE A CA 1
ATOM 5207 C C . ILE A 1 666 ? -32.969 -22.016 -13.516 1 70.44 666 ILE A C 1
ATOM 5209 O O . ILE A 1 666 ? -34 -21.375 -13.672 1 70.44 666 ILE A O 1
ATOM 5213 N N . GLU A 1 667 ? -32.719 -23.266 -13.883 1 73.88 667 GLU A N 1
ATOM 5214 C CA . GLU A 1 667 ? -33.844 -24.141 -14.18 1 73.88 667 GLU A CA 1
ATOM 5215 C C . GLU A 1 667 ? -34.781 -24.281 -12.977 1 73.88 667 GLU A C 1
ATOM 5217 O O . GLU A 1 667 ? -34.438 -23.844 -11.867 1 73.88 667 GLU A O 1
ATOM 5222 N N . PRO A 1 668 ? -35.906 -24.797 -13.219 1 84.19 668 PRO A N 1
ATOM 5223 C CA . PRO A 1 668 ? -36.844 -24.922 -12.117 1 84.19 668 PRO A CA 1
ATOM 5224 C C . PRO A 1 668 ? -36.438 -25.984 -11.102 1 84.19 668 PRO A C 1
ATOM 5226 O O . PRO A 1 668 ? -37.188 -26.938 -10.852 1 84.19 668 PRO A O 1
ATOM 5229 N N . ASN A 1 669 ? -35.25 -25.891 -10.602 1 91.62 669 ASN A N 1
ATOM 5230 C CA . ASN A 1 669 ? -34.719 -26.766 -9.555 1 91.62 669 ASN A CA 1
ATOM 5231 C C . ASN A 1 669 ? -34.844 -26.109 -8.18 1 91.62 669 ASN A C 1
ATOM 5233 O O . ASN A 1 669 ? -34.906 -24.875 -8.078 1 91.62 669 ASN A O 1
ATOM 5237 N N . PRO A 1 670 ? -35 -26.969 -7.207 1 93.12 670 PRO A N 1
ATOM 5238 C CA . PRO A 1 670 ? -34.906 -26.391 -5.863 1 93.12 670 PRO A CA 1
ATOM 5239 C C . PRO A 1 670 ? -33.562 -25.75 -5.578 1 93.12 670 PRO A C 1
ATOM 5241 O O . PRO A 1 670 ? -32.531 -26.188 -6.113 1 93.12 670 PRO A O 1
ATOM 5244 N N . TYR A 1 671 ? -33.562 -24.688 -4.797 1 92.19 671 TYR A N 1
ATOM 5245 C CA . TYR A 1 671 ? -32.344 -24 -4.473 1 92.19 671 TYR A CA 1
ATOM 5246 C C . TYR A 1 671 ? -32.281 -23.625 -2.998 1 92.19 671 TYR A C 1
ATOM 5248 O O . TYR A 1 671 ? -33.281 -23.734 -2.291 1 92.19 671 TYR A O 1
ATOM 5256 N N . LEU A 1 672 ? -31.125 -23.266 -2.527 1 93.31 672 LEU A N 1
ATOM 5257 C CA . LEU A 1 672 ? -30.891 -23 -1.114 1 93.31 672 LEU A CA 1
ATOM 5258 C C . LEU A 1 672 ? -30.391 -21.562 -0.915 1 93.31 672 LEU A C 1
ATOM 5260 O O . LEU A 1 672 ? -29.547 -21.094 -1.679 1 93.31 672 LEU A O 1
ATOM 5264 N N . ILE A 1 673 ? -30.984 -20.875 0.085 1 91.62 673 ILE A N 1
ATOM 5265 C CA . ILE A 1 673 ? -30.5 -19.547 0.478 1 91.62 673 ILE A CA 1
ATOM 5266 C C . ILE A 1 673 ? -30.078 -19.562 1.943 1 91.62 673 ILE A C 1
ATOM 5268 O O . ILE A 1 673 ? -30.828 -20.031 2.809 1 91.62 673 ILE A O 1
ATOM 5272 N N . LEU A 1 674 ? -28.859 -19.172 2.182 1 92.38 674 LEU A N 1
ATOM 5273 C CA . LEU A 1 674 ? -28.359 -19 3.543 1 92.38 674 LEU A CA 1
ATOM 5274 C C . LEU A 1 674 ? -28.297 -17.516 3.912 1 92.38 674 LEU A C 1
ATOM 5276 O O . LEU A 1 674 ? -27.656 -16.734 3.209 1 92.38 674 LEU A O 1
ATOM 5280 N N . TYR A 1 675 ? -28.922 -17.188 5 1 89.31 675 TYR A N 1
ATOM 5281 C CA . TYR A 1 675 ? -28.844 -15.828 5.535 1 89.31 675 TYR A CA 1
ATOM 5282 C C . TYR A 1 675 ? -27.969 -15.781 6.777 1 89.31 675 TYR A C 1
ATOM 5284 O O . TYR A 1 675 ? -28.266 -16.438 7.781 1 89.31 675 TYR A O 1
ATOM 5292 N N . MET A 1 676 ? -26.938 -14.953 6.711 1 89.44 676 MET A N 1
ATOM 5293 C CA . MET A 1 676 ? -26 -14.875 7.832 1 89.44 676 MET A CA 1
ATOM 5294 C C . MET A 1 676 ? -25.938 -13.453 8.383 1 89.44 676 MET A C 1
ATOM 5296 O O . MET A 1 676 ? -25.469 -12.539 7.699 1 89.44 676 MET A O 1
ATOM 5300 N N . ASN A 1 677 ? -26.344 -13.195 9.547 1 86.81 677 ASN A N 1
ATOM 5301 C CA . ASN A 1 677 ? -26.109 -11.977 10.305 1 86.81 677 ASN A CA 1
ATOM 5302 C C . ASN A 1 677 ? -25.062 -12.195 11.398 1 86.81 677 ASN A C 1
ATOM 5304 O O . ASN A 1 677 ? -25.406 -12.594 12.516 1 86.81 677 ASN A O 1
ATOM 5308 N N . LEU A 1 678 ? -23.953 -11.75 11.172 1 87.31 678 LEU A N 1
ATOM 5309 C CA . LEU A 1 678 ? -22.828 -12.227 11.969 1 87.31 678 LEU A CA 1
ATOM 5310 C C . LEU A 1 678 ? -22.656 -11.398 13.234 1 87.31 678 LEU A C 1
ATOM 5312 O O . LEU A 1 678 ? -22.094 -11.875 14.227 1 87.31 678 LEU A O 1
ATOM 5316 N N . ASN A 1 679 ? -22.984 -10.078 13.312 1 78.44 679 ASN A N 1
ATOM 5317 C CA . ASN A 1 679 ? -22.766 -9.242 14.484 1 78.44 679 ASN A CA 1
ATOM 5318 C C . ASN A 1 679 ? -24.016 -9.203 15.375 1 78.44 679 ASN A C 1
ATOM 5320 O O . ASN A 1 679 ? -24.109 -8.375 16.281 1 78.44 679 ASN A O 1
ATOM 5324 N N . SER A 1 680 ? -24.891 -10.008 15.219 1 67.12 680 SER A N 1
ATOM 5325 C CA . SER A 1 680 ? -26.109 -9.992 16.031 1 67.12 680 SER A CA 1
ATOM 5326 C C . SER A 1 680 ? -25.812 -10.445 17.469 1 67.12 680 SER A C 1
ATOM 5328 O O . SER A 1 680 ? -25.094 -11.422 17.672 1 67.12 680 SER A O 1
ATOM 5330 N N . GLN A 1 681 ? -25.922 -9.414 18.547 1 59.53 681 GLN A N 1
ATOM 5331 C CA . GLN A 1 681 ? -25.75 -9.766 19.953 1 59.53 681 GLN A CA 1
ATOM 5332 C C . GLN A 1 681 ? -26.906 -10.617 20.453 1 59.53 681 GLN A C 1
ATOM 5334 O O . GLN A 1 681 ? -26.969 -10.945 21.641 1 59.53 681 GLN A O 1
ATOM 5339 N N . GLN A 1 682 ? -27.969 -10.711 19.859 1 50.12 682 GLN A N 1
ATOM 5340 C CA . GLN A 1 682 ? -29.094 -11.438 20.422 1 50.12 682 GLN A CA 1
ATOM 5341 C C . GLN A 1 682 ? -28.688 -12.828 20.906 1 50.12 682 GLN A C 1
ATOM 5343 O O . GLN A 1 682 ? -28.094 -13.602 20.141 1 50.12 682 GLN A O 1
ATOM 5348 N N . ASN A 1 683 ? -28.125 -12.859 22.188 1 42.72 683 ASN A N 1
ATOM 5349 C CA . ASN A 1 683 ? -27.938 -14.133 22.859 1 42.72 683 ASN A CA 1
ATOM 5350 C C . ASN A 1 683 ? -28.969 -15.164 22.406 1 42.72 683 ASN A C 1
ATOM 5352 O O . ASN A 1 683 ? -28.969 -16.297 22.891 1 42.72 683 ASN A O 1
ATOM 5356 N N . ASP A 1 684 ? -30.406 -14.758 22.594 1 37.59 684 ASP A N 1
ATOM 5357 C CA . ASP A 1 684 ? -31.438 -15.766 22.797 1 37.59 684 ASP A CA 1
ATOM 5358 C C . ASP A 1 684 ? -31.547 -16.688 21.594 1 37.59 684 ASP A C 1
ATOM 5360 O O . ASP A 1 684 ? -31.422 -16.25 20.453 1 37.59 684 ASP A O 1
ATOM 5364 N N . THR A 1 685 ? -31.297 -17.906 21.844 1 37.47 685 THR A N 1
ATOM 5365 C CA . THR A 1 685 ? -31.672 -19.125 21.172 1 37.47 685 THR A CA 1
ATOM 5366 C C . THR A 1 685 ? -32.938 -18.906 20.328 1 37.47 685 THR A C 1
ATOM 5368 O O . THR A 1 685 ? -33.562 -19.875 19.859 1 37.47 685 THR A O 1
ATOM 5371 N N . SER A 1 686 ? -33.75 -17.844 20.75 1 35.97 686 SER A N 1
ATOM 5372 C CA . SER A 1 686 ? -35.094 -17.953 20.172 1 35.97 686 SER A CA 1
ATOM 5373 C C . SER A 1 686 ? -35.031 -18 18.641 1 35.97 686 SER A C 1
ATOM 5375 O O . SER A 1 686 ? -34.281 -17.25 18.016 1 35.97 686 SER A O 1
ATOM 5377 N N . THR A 1 687 ? -35.281 -19.188 18.234 1 36.12 687 THR A N 1
ATOM 5378 C CA . THR A 1 687 ? -35.562 -19.531 16.844 1 36.12 687 THR A CA 1
ATOM 5379 C C . THR A 1 687 ? -36.125 -18.328 16.094 1 36.12 687 THR A C 1
ATOM 5381 O O . THR A 1 687 ? -36.875 -17.516 16.656 1 36.12 687 THR A O 1
ATOM 5384 N N . LEU A 1 688 ? -35.469 -17.781 15.273 1 35.78 688 LEU A N 1
ATOM 5385 C CA . LEU A 1 688 ? -36.219 -16.844 14.43 1 35.78 688 LEU A CA 1
ATOM 5386 C C . LEU A 1 688 ? -37.719 -17.062 14.555 1 35.78 688 LEU A C 1
ATOM 5388 O O . LEU A 1 688 ? -38.188 -18.203 14.57 1 35.78 688 LEU A O 1
ATOM 5392 N N . PRO A 1 689 ? -38.531 -16.266 15.32 1 31.55 689 PRO A N 1
ATOM 5393 C CA . PRO A 1 689 ? -39.938 -16.641 15.195 1 31.55 689 PRO A CA 1
ATOM 5394 C C . PRO A 1 689 ? -40.281 -17.25 13.836 1 31.55 689 PRO A C 1
ATOM 5396 O O . PRO A 1 689 ? -39.625 -16.938 12.844 1 31.55 689 PRO A O 1
ATOM 5399 N N . ALA A 1 690 ? -40.844 -18.484 13.922 1 30.16 690 ALA A N 1
ATOM 5400 C CA . ALA A 1 690 ? -41.5 -19 12.727 1 30.16 690 ALA A CA 1
ATOM 5401 C C . ALA A 1 690 ? -42 -17.859 11.844 1 30.16 690 ALA A C 1
ATOM 5403 O O . ALA A 1 690 ? -42.312 -16.766 12.336 1 30.16 690 ALA A O 1
ATOM 5404 N N . PHE A 1 691 ? -41.781 -17.922 10.695 1 30.7 691 PHE A N 1
ATOM 5405 C CA . PHE A 1 691 ? -42.438 -17.109 9.672 1 30.7 691 PHE A CA 1
ATOM 5406 C C . PHE A 1 691 ? -43.781 -16.594 10.156 1 30.7 691 PHE A C 1
ATOM 5408 O O . PHE A 1 691 ? -44.781 -17.344 10.172 1 30.7 691 PHE A O 1
ATOM 5415 N N . VAL A 1 692 ? -43.906 -15.961 11.266 1 28.47 692 VAL A N 1
ATOM 5416 C CA . VAL A 1 692 ? -45.25 -15.484 11.453 1 28.47 692 VAL A CA 1
ATOM 5417 C C . VAL A 1 692 ? -45.625 -14.531 10.328 1 28.47 692 VAL A C 1
ATOM 5419 O O . VAL A 1 692 ? -44.938 -13.547 10.086 1 28.47 692 VAL A O 1
ATOM 5422 N N . GLU A 1 693 ? -46.406 -14.984 9.375 1 28.73 693 GLU A N 1
ATOM 5423 C CA . GLU A 1 693 ? -47.188 -14.227 8.406 1 28.73 693 GLU A CA 1
ATOM 5424 C C . GLU A 1 693 ? -47.75 -12.945 9.023 1 28.73 693 GLU A C 1
ATOM 5426 O O . GLU A 1 693 ? -48.625 -13 9.875 1 28.73 693 GLU A O 1
ATOM 5431 N N . ARG A 1 694 ? -47.094 -12.094 9.367 1 30.5 694 ARG A N 1
ATOM 5432 C CA . ARG A 1 694 ? -47.875 -10.906 9.688 1 30.5 694 ARG A CA 1
ATOM 5433 C C . ARG A 1 694 ? -48.969 -10.688 8.664 1 30.5 694 ARG A C 1
ATOM 5435 O O . ARG A 1 694 ? -48.719 -10.68 7.461 1 30.5 694 ARG A O 1
ATOM 5442 N N . THR A 1 695 ? -50.344 -10.914 9.039 1 25.78 695 THR A N 1
ATOM 5443 C CA . THR A 1 695 ? -51.594 -10.555 8.422 1 25.78 695 THR A CA 1
ATOM 5444 C C . THR A 1 695 ? -51.625 -9.078 8.039 1 25.78 695 THR A C 1
ATOM 5446 O O . THR A 1 695 ? -52.156 -8.25 8.781 1 25.78 695 THR A O 1
ATOM 5449 N N . ARG A 1 696 ? -50.656 -8.227 7.879 1 28.73 696 ARG A N 1
ATOM 5450 C CA . ARG A 1 696 ? -51.219 -7.008 7.305 1 28.73 696 ARG A CA 1
ATOM 5451 C C . ARG A 1 696 ? -52.281 -7.34 6.262 1 28.73 696 ARG A C 1
ATOM 5453 O O . ARG A 1 696 ? -52.312 -8.438 5.695 1 28.73 696 ARG A O 1
ATOM 5460 N N . SER A 1 697 ? -53.406 -6.32 6.109 1 27.41 697 SER A N 1
ATOM 5461 C CA . SER A 1 697 ? -54.5 -6.391 5.141 1 27.41 697 SER A CA 1
ATOM 5462 C C . SER A 1 697 ? -54.062 -7.094 3.861 1 27.41 697 SER A C 1
ATOM 5464 O O . SER A 1 697 ? -52.875 -7.047 3.5 1 27.41 697 SER A O 1
ATOM 5466 N N . GLN A 1 698 ? -54.844 -7.977 3.375 1 28.45 698 GLN A N 1
ATOM 5467 C CA . GLN A 1 698 ? -55.094 -8.914 2.287 1 28.45 698 GLN A CA 1
ATOM 5468 C C . GLN A 1 698 ? -54.781 -8.281 0.932 1 28.45 698 GLN A C 1
ATOM 5470 O O . GLN A 1 698 ? -55.562 -8.422 -0.016 1 28.45 698 GLN A O 1
ATOM 5475 N N . THR A 1 699 ? -54.5 -6.996 0.75 1 29.92 699 THR A N 1
ATOM 5476 C CA . THR A 1 699 ? -54.406 -7.008 -0.706 1 29.92 699 THR A CA 1
ATOM 5477 C C . THR A 1 699 ? -53.562 -8.18 -1.182 1 29.92 699 THR A C 1
ATOM 5479 O O . THR A 1 699 ? -52.594 -8.555 -0.519 1 29.92 699 THR A O 1
ATOM 5482 N N . ASN A 1 700 ? -54.125 -9.016 -2.061 1 28.64 700 ASN A N 1
ATOM 5483 C CA . ASN A 1 700 ? -53.781 -10.242 -2.773 1 28.64 700 ASN A CA 1
ATOM 5484 C C . ASN A 1 700 ? -52.312 -10.266 -3.139 1 28.64 700 ASN A C 1
ATOM 5486 O O . ASN A 1 700 ? -51.938 -10.148 -4.312 1 28.64 700 ASN A O 1
ATOM 5490 N N . VAL 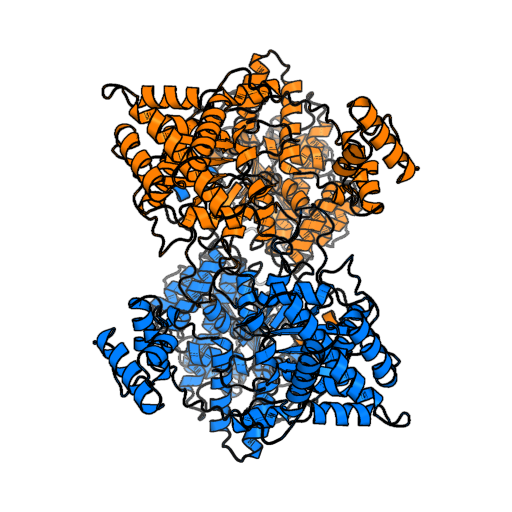A 1 701 ? -51.594 -9.367 -2.732 1 32.31 701 VAL A N 1
ATOM 5491 C CA . VAL A 1 701 ? -50.312 -9.812 -3.277 1 32.31 701 VAL A CA 1
ATOM 5492 C C . VAL A 1 701 ? -50 -11.227 -2.787 1 32.31 701 VAL A C 1
ATOM 5494 O O . VAL A 1 701 ? -49.844 -11.445 -1.586 1 32.31 701 VAL A O 1
ATOM 5497 N N . ALA A 1 702 ? -50.656 -12.281 -3.238 1 31.86 702 ALA A N 1
ATOM 5498 C CA . ALA A 1 702 ? -50.25 -13.688 -3.248 1 31.86 702 ALA A CA 1
ATOM 5499 C C . ALA A 1 702 ? -48.75 -13.836 -2.971 1 31.86 702 ALA A C 1
ATOM 5501 O O . ALA A 1 702 ? -47.938 -13.516 -3.824 1 31.86 702 ALA A O 1
ATOM 5502 N N . ARG A 1 703 ? -48.188 -13.539 -1.917 1 40.28 703 ARG A N 1
ATOM 5503 C CA . ARG A 1 703 ? -46.844 -13.961 -1.474 1 40.28 703 ARG A CA 1
ATOM 5504 C C . ARG A 1 703 ? -46.469 -15.312 -2.088 1 40.28 703 ARG A C 1
ATOM 5506 O O . ARG A 1 703 ? -47.031 -16.344 -1.706 1 40.28 703 ARG A O 1
ATOM 5513 N N . THR A 1 704 ? -46.438 -15.453 -3.293 1 40.66 704 THR A N 1
ATOM 5514 C CA . THR A 1 704 ? -46.062 -16.641 -4.051 1 40.66 704 THR A CA 1
ATOM 5515 C C . THR A 1 704 ? -44.875 -17.359 -3.387 1 40.66 704 THR A C 1
ATOM 5517 O O . THR A 1 704 ? -43.781 -16.828 -3.361 1 40.66 704 THR A O 1
ATOM 5520 N N . GLN A 1 705 ? -45.031 -17.953 -2.146 1 54.06 705 GLN A N 1
ATOM 5521 C CA . GLN A 1 705 ? -44.125 -18.938 -1.544 1 54.06 705 GLN A CA 1
ATOM 5522 C C . GLN A 1 705 ? -43.406 -19.75 -2.615 1 54.06 705 GLN A C 1
ATOM 5524 O O . GLN A 1 705 ? -44.031 -20.422 -3.424 1 54.06 705 GLN A O 1
ATOM 5529 N N . ASN A 1 706 ? -42.25 -19.312 -2.908 1 72 706 ASN A N 1
ATOM 5530 C CA . ASN A 1 706 ? -41.469 -20.109 -3.846 1 72 706 ASN A CA 1
ATOM 5531 C C . ASN A 1 706 ? -41.188 -21.516 -3.312 1 72 706 ASN A C 1
ATOM 5533 O O . ASN A 1 706 ? -40.344 -21.703 -2.438 1 72 706 ASN A O 1
ATOM 5537 N N . SER A 1 707 ? -42.031 -22.516 -3.654 1 83.25 707 SER A N 1
ATOM 5538 C CA . SER A 1 707 ? -42 -23.906 -3.203 1 83.25 707 SER A CA 1
ATOM 5539 C C . SER A 1 707 ? -40.656 -24.547 -3.533 1 83.25 707 SER A C 1
ATOM 5541 O O . SER A 1 707 ? -40.312 -25.625 -3.035 1 83.25 707 SER A O 1
ATOM 5543 N N . ARG A 1 708 ? -39.844 -23.875 -4.207 1 88.5 708 ARG A N 1
A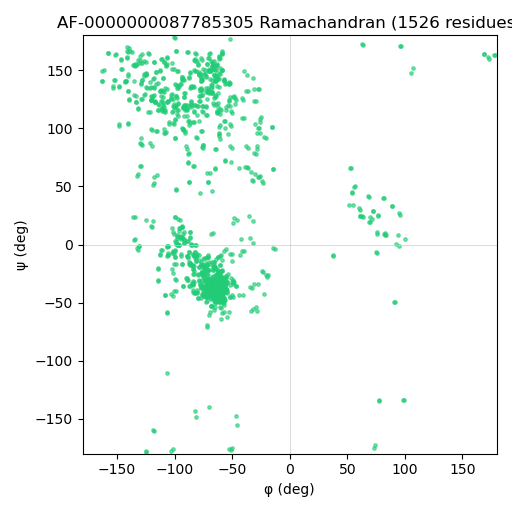TOM 5544 C CA . ARG A 1 708 ? -38.562 -24.422 -4.609 1 88.5 708 ARG A CA 1
ATOM 5545 C C . ARG A 1 708 ? -37.438 -23.922 -3.699 1 88.5 708 ARG A C 1
ATOM 5547 O O . ARG A 1 708 ? -36.312 -24.453 -3.729 1 88.5 708 ARG A O 1
ATOM 5554 N N . ARG A 1 709 ? -37.75 -22.969 -2.814 1 89.12 709 ARG A N 1
ATOM 5555 C CA . ARG A 1 709 ? -36.688 -22.297 -2.074 1 89.12 709 ARG A CA 1
ATOM 5556 C C . ARG A 1 709 ? -36.531 -22.891 -0.676 1 89.12 709 ARG A C 1
ATOM 5558 O O . ARG A 1 709 ? -37.469 -22.875 0.114 1 89.12 709 ARG A O 1
ATOM 5565 N N . ALA A 1 710 ? -35.375 -23.406 -0.458 1 91.62 710 ALA A N 1
ATOM 5566 C CA . ALA A 1 710 ? -34.969 -23.703 0.908 1 91.62 710 ALA A CA 1
ATOM 5567 C C . ALA A 1 710 ? -34.188 -22.547 1.522 1 91.62 710 ALA A C 1
ATOM 5569 O O . ALA A 1 710 ? -33.438 -21.859 0.828 1 91.62 710 ALA A O 1
ATOM 5570 N N . SER A 1 711 ? -34.375 -22.297 2.846 1 89.75 711 SER A N 1
ATOM 5571 C CA . SER A 1 711 ? -33.688 -21.188 3.477 1 89.75 711 SER A CA 1
ATOM 5572 C C . SER A 1 711 ? -33.25 -21.531 4.898 1 89.75 711 SER A C 1
ATOM 5574 O O . SER A 1 711 ? -33.969 -22.266 5.602 1 89.75 711 SER A O 1
ATOM 5576 N N . LEU A 1 712 ? -32.094 -21.125 5.277 1 90.25 712 LEU A N 1
ATOM 5577 C CA . LEU A 1 712 ? -31.578 -21.203 6.637 1 90.25 712 LEU A CA 1
ATOM 5578 C C . LEU A 1 712 ? -31.047 -19.844 7.09 1 90.25 712 LEU A C 1
ATOM 5580 O O . LEU A 1 712 ? -30.438 -19.109 6.305 1 90.25 712 LEU A O 1
ATOM 5584 N N . SER A 1 713 ? -31.297 -19.438 8.336 1 87.62 713 SER A N 1
ATOM 5585 C CA . SER A 1 713 ? -30.812 -18.172 8.891 1 87.62 713 SER A CA 1
ATOM 5586 C C . SER A 1 713 ? -29.875 -18.406 10.07 1 87.62 713 SER A C 1
ATOM 5588 O O . SER A 1 713 ? -30.109 -19.297 10.891 1 87.62 713 SER A O 1
ATOM 5590 N N . PHE A 1 714 ? -28.828 -17.703 10.07 1 90.19 714 PHE A N 1
ATOM 5591 C CA . PHE A 1 714 ? -27.844 -17.75 11.148 1 90.19 714 PHE A CA 1
ATOM 5592 C C . PHE A 1 714 ? -27.688 -16.375 11.789 1 90.19 714 PHE A C 1
ATOM 5594 O O . PHE A 1 714 ? -27.359 -15.398 11.102 1 90.19 714 PHE A O 1
ATOM 5601 N N . ASN A 1 715 ? -27.875 -16.281 13.109 1 87.06 715 ASN A N 1
ATOM 5602 C CA . ASN A 1 715 ? -27.734 -15.023 13.836 1 87.06 715 ASN A CA 1
ATOM 5603 C C . ASN A 1 715 ? -26.656 -15.117 14.914 1 87.06 715 ASN A C 1
ATOM 5605 O O . ASN A 1 715 ? -26.891 -15.641 16 1 87.06 715 ASN A O 1
ATOM 5609 N N . GLY A 1 716 ? -25.516 -14.609 14.578 1 86.19 716 GLY A N 1
ATOM 5610 C CA . GLY A 1 716 ? -24.406 -14.633 15.508 1 86.19 716 GLY A CA 1
ATOM 5611 C C . GLY A 1 716 ? -23.469 -15.812 15.289 1 86.19 716 GLY A C 1
ATOM 5612 O O . GLY A 1 716 ? -23.844 -16.797 14.656 1 86.19 716 GLY A O 1
ATOM 5613 N N . MET A 1 717 ? -22.391 -15.773 15.961 1 88.19 717 MET A N 1
ATOM 5614 C CA . MET A 1 717 ? -21.312 -16.75 15.742 1 88.19 717 MET A CA 1
ATOM 5615 C C . MET A 1 717 ? -21.641 -18.062 16.422 1 88.19 717 MET A C 1
ATOM 5617 O O . MET A 1 717 ? -21.141 -19.125 16.016 1 88.19 717 MET A O 1
ATOM 5621 N N . ASN A 1 718 ? -22.5 -18.062 17.328 1 87.12 718 ASN A N 1
ATOM 5622 C CA . ASN A 1 718 ? -22.766 -19.234 18.141 1 87.12 718 ASN A CA 1
ATOM 5623 C C . ASN A 1 718 ? -23.703 -20.219 17.422 1 87.12 718 ASN A C 1
ATOM 5625 O O . ASN A 1 718 ? -23.812 -21.375 17.828 1 87.12 718 ASN A O 1
ATOM 5629 N N . GLN A 1 719 ? -24.266 -19.828 16.375 1 89.56 719 GLN A N 1
ATOM 5630 C CA . GLN A 1 719 ? -25.234 -20.672 15.68 1 89.56 719 GLN A CA 1
ATOM 5631 C C . GLN A 1 719 ? -24.531 -21.594 14.68 1 89.56 719 GLN A C 1
ATOM 5633 O O . GLN A 1 719 ? -25.156 -22.5 14.125 1 89.56 719 GLN A O 1
ATOM 5638 N N . PHE A 1 720 ? -23.297 -21.406 14.508 1 94.38 720 PHE A N 1
ATOM 5639 C CA . PHE A 1 720 ? -22.562 -22.234 13.547 1 94.38 720 PHE A CA 1
ATOM 5640 C C . PHE A 1 720 ? -21.953 -23.438 14.227 1 94.38 720 PHE A C 1
ATOM 5642 O O . PHE A 1 720 ? -21.016 -23.312 15.031 1 94.38 720 PHE A O 1
ATOM 5649 N N . GLY A 1 721 ? -22.359 -24.578 13.82 1 92.56 721 GLY A N 1
ATOM 5650 C CA . GLY A 1 721 ? -21.922 -25.812 14.438 1 92.56 721 GLY A CA 1
ATOM 5651 C C . GLY A 1 721 ? -20.5 -26.203 14.039 1 92.56 721 GLY A C 1
ATOM 5652 O O . GLY A 1 721 ? -19.844 -26.953 14.758 1 92.56 721 GLY A O 1
ATOM 5653 N N . CYS A 1 722 ? -20.047 -25.703 12.891 1 92.88 722 CYS A N 1
ATOM 5654 C CA . CYS A 1 722 ? -18.75 -26.094 12.367 1 92.88 722 CYS A CA 1
ATOM 5655 C C . CYS A 1 722 ? -17.625 -25.422 13.148 1 92.88 722 CYS A C 1
ATOM 5657 O O . CYS A 1 722 ? -16.469 -25.844 13.055 1 92.88 722 CYS A O 1
ATOM 5659 N N . LEU A 1 723 ? -17.969 -24.359 13.875 1 92.06 723 LEU A N 1
ATOM 5660 C CA . LEU A 1 723 ? -16.969 -23.688 14.688 1 92.06 723 LEU A CA 1
ATOM 5661 C C . LEU A 1 723 ? -16.859 -24.328 16.062 1 92.06 723 LEU A C 1
ATOM 5663 O O . LEU A 1 723 ? -17.703 -24.109 16.922 1 92.06 723 LEU A O 1
ATOM 5667 N N . ALA A 1 724 ? -15.898 -25.078 16.281 1 80.06 724 ALA A N 1
ATOM 5668 C CA . ALA A 1 724 ? -15.805 -25.953 17.453 1 80.06 724 ALA A CA 1
ATOM 5669 C C . ALA A 1 724 ? -15.297 -25.188 18.656 1 80.06 724 ALA A C 1
ATOM 5671 O O . ALA A 1 724 ? -15.812 -25.344 19.766 1 80.06 724 ALA A O 1
ATOM 5672 N N . SER A 1 725 ? -14.32 -24.344 18.5 1 89.12 725 SER A N 1
ATOM 5673 C CA . SER A 1 725 ? -13.672 -23.719 19.641 1 89.12 725 SER A CA 1
ATOM 5674 C C . SER A 1 725 ? -14.18 -22.297 19.859 1 89.12 725 SER A C 1
ATOM 5676 O O . SER A 1 725 ? -14.555 -21.625 18.906 1 89.12 725 SER A O 1
ATOM 5678 N N . GLN A 1 726 ? -14.141 -21.906 21.109 1 90.94 726 GLN A N 1
ATOM 5679 C CA . GLN A 1 726 ? -14.516 -20.547 21.469 1 90.94 726 GLN A CA 1
ATOM 5680 C C . GLN A 1 726 ? -13.469 -19.547 21 1 90.94 726 GLN A C 1
ATOM 5682 O O . GLN A 1 726 ? -13.805 -18.406 20.656 1 90.94 726 GLN A O 1
ATOM 5687 N N . GLU A 1 727 ? -12.305 -20 20.953 1 92.25 727 GLU A N 1
ATOM 5688 C CA . GLU A 1 727 ? -11.234 -19.125 20.516 1 92.25 727 GLU A CA 1
ATOM 5689 C C . GLU A 1 727 ? -11.414 -18.703 19.062 1 92.25 727 GLU A C 1
ATOM 5691 O O . GLU A 1 727 ? -11.227 -17.531 18.703 1 92.25 727 GLU A O 1
ATOM 5696 N N . LEU A 1 728 ? -11.805 -19.641 18.297 1 93.75 728 LEU A N 1
ATOM 5697 C CA . LEU A 1 728 ? -12.031 -19.359 16.891 1 93.75 728 LEU A CA 1
ATOM 5698 C C . LEU A 1 728 ? -13.203 -18.406 16.703 1 93.75 728 LEU A C 1
ATOM 5700 O O . LEU A 1 728 ? -13.141 -17.469 15.898 1 93.75 728 LEU A O 1
ATOM 5704 N N . ARG A 1 729 ? -14.211 -18.625 17.484 1 93.56 729 ARG A N 1
ATOM 5705 C CA . ARG A 1 729 ? -15.367 -17.734 17.438 1 93.56 729 ARG A CA 1
ATOM 5706 C C . ARG A 1 729 ? -14.984 -16.312 17.828 1 93.56 729 ARG A C 1
ATOM 5708 O O . ARG A 1 729 ? -15.422 -15.352 17.203 1 93.56 729 ARG A O 1
ATOM 5715 N N . ASN A 1 730 ? -14.172 -16.234 18.797 1 92.75 730 ASN A N 1
ATOM 5716 C CA . ASN A 1 730 ? -13.75 -14.922 19.281 1 92.75 730 ASN A CA 1
ATOM 5717 C C . ASN A 1 730 ? -12.922 -14.172 18.234 1 92.75 730 ASN A C 1
ATOM 5719 O O . ASN A 1 730 ? -13.102 -12.969 18.047 1 92.75 730 ASN A O 1
ATOM 5723 N N . VAL A 1 731 ? -12.055 -14.852 17.641 1 94.12 731 VAL A N 1
ATOM 5724 C CA . VAL A 1 731 ? -11.188 -14.211 16.656 1 94.12 731 VAL A CA 1
ATOM 5725 C C . VAL A 1 731 ? -12 -13.781 15.438 1 94.12 731 VAL A C 1
ATOM 5727 O O . VAL A 1 731 ? -11.742 -12.727 14.852 1 94.12 731 VAL A O 1
ATOM 5730 N N . LEU A 1 732 ? -12.961 -14.578 15.047 1 93.62 732 LEU A N 1
ATOM 5731 C CA . LEU A 1 732 ? -13.836 -14.211 13.938 1 93.62 732 LEU A CA 1
ATOM 5732 C C . LEU A 1 732 ? -14.672 -12.984 14.289 1 93.62 732 LEU A C 1
ATOM 5734 O O . LEU A 1 732 ? -14.883 -12.109 13.445 1 93.62 732 LEU A O 1
ATOM 5738 N N . GLN A 1 733 ? -15.102 -12.961 15.5 1 91.25 733 GLN A N 1
ATOM 5739 C CA . GLN A 1 733 ? -15.844 -11.789 15.961 1 91.25 733 GLN A CA 1
ATOM 5740 C C . GLN A 1 733 ? -14.977 -10.539 15.922 1 91.25 733 GLN A C 1
ATOM 5742 O O . GLN A 1 733 ? -15.438 -9.469 15.523 1 91.25 733 GLN A O 1
ATOM 5747 N N . THR A 1 734 ? -13.766 -10.68 16.312 1 90 734 THR A N 1
ATOM 5748 C CA . THR A 1 734 ? -12.836 -9.562 16.25 1 90 734 THR A CA 1
ATOM 5749 C C . THR A 1 734 ? -12.641 -9.086 14.82 1 90 734 THR A C 1
ATOM 5751 O O . THR A 1 734 ? -12.531 -7.887 14.562 1 90 734 THR A O 1
ATOM 5754 N N . LEU A 1 735 ? -12.602 -10 13.914 1 89.88 735 LEU A N 1
ATOM 5755 C CA . LEU A 1 735 ? -12.438 -9.664 12.5 1 89.88 735 LEU A CA 1
ATOM 5756 C C . LEU A 1 735 ? -13.609 -8.836 12 1 89.88 735 LEU A C 1
ATOM 5758 O O . LEU A 1 735 ? -13.414 -7.875 11.25 1 89.88 735 LEU A O 1
ATOM 5762 N N . ILE A 1 736 ? -14.758 -9.188 12.406 1 87.12 736 ILE A N 1
ATOM 5763 C CA . ILE A 1 736 ? -15.961 -8.508 11.938 1 87.12 736 ILE A CA 1
ATOM 5764 C C . ILE A 1 736 ? -16.047 -7.113 12.547 1 87.12 736 ILE A C 1
ATOM 5766 O O . ILE A 1 736 ? -16.516 -6.176 11.906 1 87.12 736 ILE A O 1
ATOM 5770 N N . ASP A 1 737 ? -15.43 -6.93 13.688 1 81.62 737 ASP A N 1
ATOM 5771 C CA . ASP A 1 737 ? -15.578 -5.688 14.438 1 81.62 737 ASP A CA 1
ATOM 5772 C C . ASP A 1 737 ? -14.391 -4.758 14.203 1 81.62 737 ASP A C 1
ATOM 5774 O O . ASP A 1 737 ? -14.438 -3.58 14.562 1 81.62 737 ASP A O 1
ATOM 5778 N N . VAL A 1 738 ? -13.461 -5.293 13.625 1 79.75 738 VAL A N 1
ATOM 5779 C CA . VAL A 1 738 ? -12.219 -4.531 13.547 1 79.75 738 VAL A CA 1
ATOM 5780 C C . VAL A 1 738 ? -12.391 -3.363 12.578 1 79.75 738 VAL A C 1
ATOM 5782 O O . VAL A 1 738 ? -13.023 -3.502 11.531 1 79.75 738 VAL A O 1
ATOM 5785 N N . GLU A 1 739 ? -11.961 -2.184 13.016 1 76.06 739 GLU A N 1
ATOM 5786 C CA . GLU A 1 739 ? -11.891 -0.97 12.203 1 76.06 739 GLU A CA 1
ATOM 5787 C C . GLU A 1 739 ? -10.484 -0.378 12.211 1 76.06 739 GLU A C 1
ATOM 5789 O O . GLU A 1 739 ? -9.734 -0.562 13.172 1 76.06 739 GLU A O 1
ATOM 5794 N N . PRO A 1 740 ? -10.258 0.185 11.047 1 74.69 740 PRO A N 1
ATOM 5795 C CA . PRO A 1 740 ? -8.953 0.858 11.062 1 74.69 740 PRO A CA 1
ATOM 5796 C C . PRO A 1 740 ? -8.805 1.828 12.234 1 74.69 740 PRO A C 1
ATOM 5798 O O . PRO A 1 740 ? -9.703 2.635 12.492 1 74.69 740 PRO A O 1
ATOM 5801 N N . ASP A 1 741 ? -7.793 1.711 13.094 1 76.56 741 ASP A N 1
ATOM 5802 C CA . ASP A 1 741 ? -7.523 2.547 14.266 1 76.56 741 ASP A CA 1
ATOM 5803 C C . ASP A 1 741 ? -6.027 2.814 14.414 1 76.56 741 ASP A C 1
ATOM 5805 O O . ASP A 1 741 ? -5.305 2.008 15.008 1 76.56 741 ASP A O 1
ATOM 5809 N N . PHE A 1 742 ? -5.688 3.975 14.055 1 74.62 742 PHE A N 1
ATOM 5810 C CA . PHE A 1 742 ? -4.27 4.312 14.07 1 74.62 742 PHE A CA 1
ATOM 5811 C C . PHE A 1 742 ? -3.777 4.523 15.5 1 74.62 742 PHE A C 1
ATOM 5813 O O . PHE A 1 742 ? -2.584 4.395 15.773 1 74.62 742 PHE A O 1
ATOM 5820 N N . VAL A 1 743 ? -4.703 4.891 16.406 1 80.44 743 VAL A N 1
ATOM 5821 C CA . VAL A 1 743 ? -4.324 5.051 17.812 1 80.44 743 VAL A CA 1
ATOM 5822 C C . VAL A 1 743 ? -3.926 3.699 18.391 1 80.44 743 VAL A C 1
ATOM 5824 O O . VAL A 1 743 ? -2.939 3.6 19.125 1 80.44 743 VAL A O 1
ATOM 5827 N N . ALA A 1 744 ? -4.633 2.717 17.906 1 77.06 744 ALA A N 1
ATOM 5828 C CA . ALA A 1 744 ? -4.391 1.372 18.422 1 77.06 744 ALA A CA 1
ATOM 5829 C C . ALA A 1 744 ? -3.08 0.808 17.875 1 77.06 744 ALA A C 1
ATOM 5831 O O . ALA A 1 744 ? -2.492 -0.098 18.469 1 77.06 744 ALA A O 1
ATOM 5832 N N . LEU A 1 745 ? -2.635 1.36 16.797 1 79.25 745 LEU A N 1
ATOM 5833 C CA . LEU A 1 745 ? -1.403 0.873 16.188 1 79.25 745 LEU A CA 1
ATOM 5834 C C . LEU A 1 745 ? -0.182 1.354 16.969 1 79.25 745 LEU A C 1
ATOM 5836 O O . LEU A 1 745 ? 0.904 0.783 16.844 1 79.25 745 LEU A O 1
ATOM 5840 N N . GLN A 1 746 ? -0.404 2.457 17.656 1 84 746 GLN A N 1
ATOM 5841 C CA . GLN A 1 746 ? 0.714 3.002 18.422 1 84 746 GLN A CA 1
ATOM 5842 C C . GLN A 1 746 ? 1.051 2.113 19.609 1 84 746 GLN A C 1
ATOM 5844 O O . GLN A 1 746 ? 0.155 1.661 20.328 1 84 746 GLN A O 1
ATOM 5849 N N . SER A 1 747 ? 2.26 1.797 19.75 1 77.06 747 SER A N 1
ATOM 5850 C CA . SER A 1 747 ? 2.691 0.871 20.781 1 77.06 747 SER A CA 1
ATOM 5851 C C . SER A 1 747 ? 2.879 1.588 22.125 1 77.06 747 SER A C 1
ATOM 5853 O O . SER A 1 747 ? 2.799 0.966 23.188 1 77.06 747 SER A O 1
ATOM 5855 N N . ASP A 1 748 ? 3.146 2.9 22.109 1 83.88 748 ASP A N 1
ATOM 5856 C CA . ASP A 1 748 ? 3.48 3.611 23.344 1 83.88 748 ASP A CA 1
ATOM 5857 C C . ASP A 1 748 ? 2.52 4.773 23.578 1 83.88 748 ASP A C 1
ATOM 5859 O O . ASP A 1 748 ? 1.777 5.168 22.688 1 83.88 748 ASP A O 1
ATOM 5863 N N . GLU A 1 749 ? 2.521 5.273 24.734 1 85.06 749 GLU A N 1
ATOM 5864 C CA . GLU A 1 749 ? 1.59 6.316 25.172 1 85.06 749 GLU A CA 1
ATOM 5865 C C . GLU A 1 749 ? 1.859 7.629 24.438 1 85.06 749 GLU A C 1
ATOM 5867 O O . GLU A 1 749 ? 0.926 8.297 23.984 1 85.06 749 GLU A O 1
ATOM 5872 N N . PRO A 1 750 ? 3.09 8.008 24.281 1 84.56 750 PRO A N 1
ATOM 5873 C CA . PRO A 1 750 ? 3.328 9.227 23.5 1 84.56 750 PRO A CA 1
ATOM 5874 C C . PRO A 1 750 ? 2.809 9.133 22.078 1 84.56 750 PRO A C 1
ATOM 5876 O O . PRO A 1 750 ? 2.291 10.109 21.531 1 84.56 750 PRO A O 1
ATOM 5879 N N . GLY A 1 751 ? 2.959 7.934 21.641 1 86.75 751 GLY A N 1
ATOM 5880 C CA . GLY A 1 751 ? 2.438 7.715 20.297 1 86.75 751 GLY A CA 1
ATOM 5881 C C . GLY A 1 751 ? 0.926 7.828 20.219 1 86.75 751 GLY A C 1
ATOM 5882 O O . GLY A 1 751 ? 0.39 8.406 19.281 1 86.75 751 GLY A O 1
ATOM 5883 N N . LYS A 1 752 ? 0.242 7.348 21.188 1 88.38 752 LYS A N 1
ATOM 5884 C CA . LYS A 1 752 ? -1.213 7.449 21.25 1 88.38 752 LYS A CA 1
ATOM 5885 C C . LYS A 1 752 ? -1.66 8.898 21.391 1 88.38 752 LYS A C 1
ATOM 5887 O O . LYS A 1 752 ? -2.617 9.328 20.734 1 88.38 752 LYS A O 1
ATOM 5892 N N . ARG A 1 753 ? -0.967 9.625 22.188 1 88.88 753 ARG A N 1
ATOM 5893 C CA . ARG A 1 753 ? -1.27 11.039 22.375 1 88.88 753 ARG A CA 1
ATOM 5894 C C . ARG A 1 753 ? -1.048 11.82 21.078 1 88.88 753 ARG A C 1
ATOM 5896 O O . ARG A 1 753 ? -1.84 12.695 20.734 1 88.88 753 ARG A O 1
ATOM 5903 N N . TYR A 1 754 ? 0.006 11.469 20.438 1 90.75 754 TYR A N 1
ATOM 5904 C CA . TYR A 1 754 ? 0.313 12.109 19.172 1 90.75 754 TYR A CA 1
ATOM 5905 C C . TYR A 1 754 ? -0.783 11.844 18.141 1 90.75 754 TYR A C 1
ATOM 5907 O O . TYR A 1 754 ? -1.246 12.766 17.469 1 90.75 754 TYR A O 1
ATOM 5915 N N . SER A 1 755 ? -1.182 10.594 18.094 1 89.44 755 SER A N 1
ATOM 5916 C CA . SER A 1 755 ? -2.223 10.219 17.141 1 89.44 755 SER A CA 1
ATOM 5917 C C . SER A 1 755 ? -3.521 10.969 17.422 1 89.44 755 SER A C 1
ATOM 5919 O O . SER A 1 755 ? -4.223 11.367 16.484 1 89.44 755 SER A O 1
ATOM 5921 N N . LYS A 1 756 ? -3.828 11.172 18.641 1 90.44 756 LYS A N 1
ATOM 5922 C CA . LYS A 1 756 ? -5.035 11.906 19 1 90.44 756 LYS A CA 1
ATOM 5923 C C . LYS A 1 756 ? -4.902 13.391 18.656 1 90.44 756 LYS A C 1
ATOM 5925 O O . LYS A 1 756 ? -5.879 14.031 18.266 1 90.44 756 LYS A O 1
ATOM 5930 N N . LEU A 1 757 ? -3.709 13.828 18.797 1 91.5 757 LEU A N 1
ATOM 5931 C CA . LEU A 1 757 ? -3.438 15.242 18.547 1 91.5 757 LEU A CA 1
ATOM 5932 C C . LEU A 1 757 ? -3.627 15.57 17.062 1 91.5 757 LEU A C 1
ATOM 5934 O O . LEU A 1 757 ? -4.184 16.609 16.719 1 91.5 757 LEU A O 1
ATOM 5938 N N . ILE A 1 758 ? -3.191 14.648 16.203 1 91.31 758 ILE A N 1
ATOM 5939 C CA . ILE A 1 758 ? -3.24 14.953 14.781 1 91.31 758 ILE A CA 1
ATOM 5940 C C . ILE A 1 758 ? -4.562 14.469 14.188 1 91.31 758 ILE A C 1
ATOM 5942 O O . ILE A 1 758 ? -4.762 14.523 12.977 1 91.31 758 ILE A O 1
ATOM 5946 N N . ASN A 1 759 ? -5.387 13.984 15.086 1 88.19 759 ASN A N 1
ATOM 5947 C CA . ASN A 1 759 ? -6.766 13.656 14.734 1 88.19 759 ASN A CA 1
ATOM 5948 C C . ASN A 1 759 ? -7.75 14.219 15.75 1 88.19 759 ASN A C 1
ATOM 5950 O O . ASN A 1 759 ? -8.461 13.461 16.422 1 88.19 759 ASN A O 1
ATOM 5954 N N . PRO A 1 760 ? -7.801 15.477 15.977 1 85.44 760 PRO A N 1
ATOM 5955 C CA . PRO A 1 760 ? -8.461 16.109 17.125 1 85.44 760 PRO A CA 1
ATOM 5956 C C . PRO A 1 760 ? -9.93 15.711 17.25 1 85.44 760 PRO A C 1
ATOM 5958 O O . PRO A 1 760 ? -10.445 15.586 18.359 1 85.44 760 PRO A O 1
ATOM 5961 N N . HIS A 1 761 ? -10.727 15.344 16.266 1 87 761 HIS A N 1
ATOM 5962 C CA . HIS A 1 761 ? -12.164 15.094 16.391 1 87 761 HIS A CA 1
ATOM 5963 C C . HIS A 1 761 ? -12.516 13.688 15.891 1 87 761 HIS A C 1
ATOM 5965 O O . HIS A 1 761 ? -13.688 13.375 15.695 1 87 761 HIS A O 1
ATOM 5971 N N . LEU A 1 762 ? -11.578 12.938 15.883 1 84.81 762 LEU A N 1
ATOM 5972 C CA . LEU A 1 762 ? -11.844 11.594 15.383 1 84.81 762 LEU A CA 1
ATOM 5973 C C . LEU A 1 762 ? -12.664 10.797 16.391 1 84.81 762 LEU A C 1
ATOM 5975 O O . LEU A 1 762 ? -13.594 10.086 16.016 1 84.81 762 LEU A O 1
ATOM 5979 N N . GLN A 1 763 ? -12.227 10.906 17.641 1 78 763 GLN A N 1
ATOM 5980 C CA . GLN A 1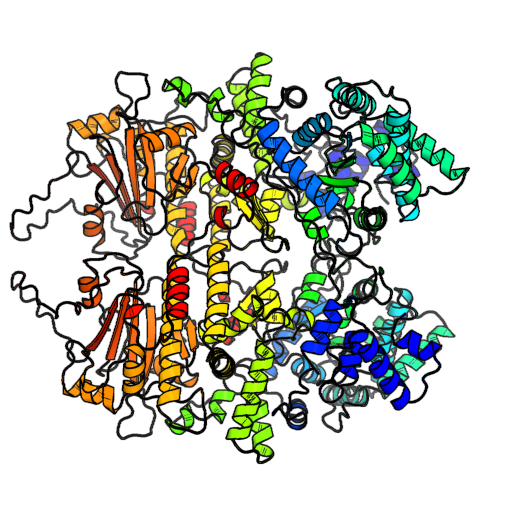 763 ? -12.922 10.219 18.719 1 78 763 GLN A CA 1
ATOM 5981 C C . GLN A 1 763 ? -13.586 11.219 19.672 1 78 763 GLN A C 1
ATOM 5983 O O . GLN A 1 763 ? -13.188 12.383 19.734 1 78 763 GLN A O 1
ATOM 5988 N N . ASN A 1 764 ? -14.695 10.734 20.234 1 71.5 764 ASN A N 1
ATOM 5989 C CA . ASN A 1 764 ? -15.383 11.578 21.219 1 71.5 764 ASN A CA 1
ATOM 5990 C C . ASN A 1 764 ? -14.5 11.852 22.422 1 71.5 764 ASN A C 1
ATOM 5992 O O . ASN A 1 764 ? -13.727 10.984 22.844 1 71.5 764 ASN A O 1
ATOM 5996 N N . LYS A 1 765 ? -14.398 13.125 22.797 1 61.03 765 LYS A N 1
ATOM 5997 C CA . LYS A 1 765 ? -13.633 13.461 24 1 61.03 765 LYS A CA 1
ATOM 5998 C C . LYS A 1 765 ? -14.359 13.016 25.266 1 61.03 765 LYS A C 1
ATOM 6000 O O . LYS A 1 765 ? -15.586 13.031 25.312 1 61.03 765 LYS A O 1
ATOM 6005 N N . MET B 1 1 ? 31.797 18.625 -19.422 1 37.25 1 MET B N 1
ATOM 6006 C CA . MET B 1 1 ? 32.406 19.766 -18.75 1 37.25 1 MET B CA 1
ATOM 6007 C C . MET B 1 1 ? 31.375 20.594 -17.984 1 37.25 1 MET B C 1
ATOM 6009 O O . MET B 1 1 ? 30.328 20.938 -18.547 1 37.25 1 MET B O 1
ATOM 6013 N N . THR B 1 2 ? 31.391 20.531 -16.781 1 51.06 2 THR B N 1
ATOM 6014 C CA . THR B 1 2 ? 30.484 21.328 -15.969 1 51.06 2 THR B CA 1
ATOM 6015 C C . THR B 1 2 ? 30.703 22.828 -16.203 1 51.06 2 THR B C 1
ATOM 6017 O O . THR B 1 2 ? 31.766 23.234 -16.672 1 51.06 2 THR B O 1
ATOM 6020 N N . PHE B 1 3 ? 29.672 23.609 -16.016 1 52.44 3 PHE B N 1
ATOM 6021 C CA . PHE B 1 3 ? 29.812 25.031 -16.234 1 52.44 3 PHE B CA 1
ATOM 6022 C C . PHE B 1 3 ? 30.938 25.609 -15.352 1 52.44 3 PHE B C 1
ATOM 6024 O O . PHE B 1 3 ? 31.703 26.453 -15.797 1 52.44 3 PHE B O 1
ATOM 6031 N N . ALA B 1 4 ? 31.062 24.953 -14.281 1 56.16 4 ALA B N 1
ATOM 6032 C CA . ALA B 1 4 ? 32.125 25.438 -13.391 1 56.16 4 ALA B CA 1
ATOM 6033 C C . ALA B 1 4 ? 33.5 25.125 -13.953 1 56.16 4 ALA B C 1
ATOM 6035 O O . ALA B 1 4 ? 34.375 25.969 -13.93 1 56.16 4 ALA B O 1
ATOM 6036 N N . SER B 1 5 ? 33.562 23.938 -14.43 1 54.84 5 SER B N 1
ATOM 6037 C CA . SER B 1 5 ? 34.875 23.562 -15.016 1 54.84 5 SER B CA 1
ATOM 6038 C C . SER B 1 5 ? 35.156 24.375 -16.266 1 54.84 5 SER B C 1
ATOM 6040 O O . SER B 1 5 ? 36.281 24.781 -16.516 1 54.84 5 SER B O 1
ATOM 6042 N N . LEU B 1 6 ? 34.125 24.594 -16.969 1 53.25 6 LEU B N 1
ATOM 6043 C CA . LEU B 1 6 ? 34.281 25.375 -18.188 1 53.25 6 LEU B CA 1
ATOM 6044 C C . LEU B 1 6 ? 34.656 26.828 -17.891 1 53.25 6 LEU B C 1
ATOM 6046 O O . LEU B 1 6 ? 35.531 27.391 -18.531 1 53.25 6 LEU B O 1
ATOM 6050 N N . THR B 1 7 ? 34.031 27.281 -16.812 1 57.19 7 THR B N 1
ATOM 6051 C CA . THR B 1 7 ? 34.344 28.656 -16.469 1 57.19 7 THR B CA 1
ATOM 6052 C C . THR B 1 7 ? 35.781 28.766 -15.922 1 57.19 7 THR B C 1
ATOM 6054 O O . THR B 1 7 ? 36.469 29.75 -16.172 1 57.19 7 THR B O 1
ATOM 6057 N N . LYS B 1 8 ? 36.125 27.797 -15.258 1 59.19 8 LYS B N 1
ATOM 6058 C CA . LYS B 1 8 ? 37.5 27.75 -14.773 1 59.19 8 LYS B CA 1
ATOM 6059 C C . LYS B 1 8 ? 38.5 27.609 -15.922 1 59.19 8 LYS B C 1
ATOM 6061 O O . LYS B 1 8 ? 39.531 28.281 -15.945 1 59.19 8 LYS B O 1
ATOM 6066 N N . ASN B 1 9 ? 38.156 26.734 -16.828 1 53.91 9 ASN B N 1
ATOM 6067 C CA . ASN B 1 9 ? 39.062 26.484 -17.938 1 53.91 9 ASN B CA 1
ATOM 6068 C C . ASN B 1 9 ? 39.188 27.703 -18.859 1 53.91 9 ASN B C 1
ATOM 6070 O O . ASN B 1 9 ? 40.219 27.953 -19.438 1 53.91 9 ASN B O 1
ATOM 6074 N N . LEU B 1 10 ? 38 28.406 -18.891 1 56.28 10 LEU B N 1
ATOM 6075 C CA . LEU B 1 10 ? 38 29.562 -19.781 1 56.28 10 LEU B CA 1
ATOM 6076 C C . LEU B 1 10 ? 38.406 30.828 -19.031 1 56.28 10 LEU B C 1
ATOM 6078 O O . LEU B 1 10 ? 38.375 31.922 -19.594 1 56.28 10 LEU B O 1
ATOM 6082 N N . SER B 1 11 ? 38.938 30.656 -17.703 1 51.97 11 SER B N 1
ATOM 6083 C CA . SER B 1 1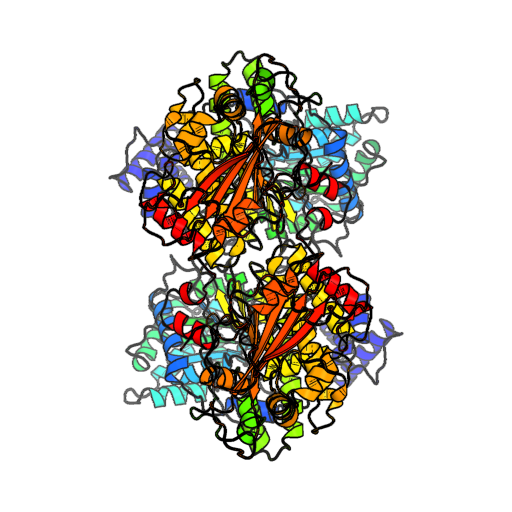1 ? 39.438 31.734 -16.875 1 51.97 11 SER B CA 1
ATOM 6084 C C . SER B 1 11 ? 38.438 32.875 -16.766 1 51.97 11 SER B C 1
ATOM 6086 O O . SER B 1 11 ? 38.781 34.062 -16.891 1 51.97 11 SER B O 1
ATOM 6088 N N . LEU B 1 12 ? 37.125 32.562 -16.766 1 55.38 12 LEU B N 1
ATOM 6089 C CA . LEU B 1 12 ? 36.125 33.594 -16.578 1 55.38 12 LEU B CA 1
ATOM 6090 C C . LEU B 1 12 ? 36.062 34.031 -15.125 1 55.38 12 LEU B C 1
ATOM 6092 O O . LEU B 1 12 ? 35.469 33.344 -14.281 1 55.38 12 LEU B O 1
ATOM 6096 N N . GLU B 1 13 ? 36.844 34.969 -14.523 1 55.12 13 GLU B N 1
ATOM 6097 C CA . GLU B 1 13 ? 37.219 35.406 -13.172 1 55.12 13 GLU B CA 1
ATOM 6098 C C . GLU B 1 13 ? 36.094 36.219 -12.555 1 55.12 13 GLU B C 1
ATOM 6100 O O . GLU B 1 13 ? 35.844 36.156 -11.344 1 55.12 13 GLU B O 1
ATOM 6105 N N . THR B 1 14 ? 35.406 37.25 -13.258 1 59.72 14 THR B N 1
ATOM 6106 C CA . THR B 1 14 ? 34.438 38.156 -12.656 1 59.72 14 THR B CA 1
ATOM 6107 C C . THR B 1 14 ? 33.031 37.625 -12.805 1 59.72 14 THR B C 1
ATOM 6109 O O . THR B 1 14 ? 32.719 36.906 -13.758 1 59.72 14 THR B O 1
ATOM 6112 N N . ASN B 1 15 ? 32.125 37.812 -11.742 1 58.75 15 ASN B N 1
ATOM 6113 C CA . ASN B 1 15 ? 30.719 37.406 -11.758 1 58.75 15 ASN B CA 1
ATOM 6114 C C . ASN B 1 15 ? 30 37.875 -13.023 1 58.75 15 ASN B C 1
ATOM 6116 O O . ASN B 1 15 ? 29.172 37.156 -13.57 1 58.75 15 ASN B O 1
ATOM 6120 N N . ASP B 1 16 ? 30.406 38.938 -13.492 1 61.16 16 ASP B N 1
ATOM 6121 C CA . ASP B 1 16 ? 29.797 39.469 -14.695 1 61.16 16 ASP B CA 1
ATOM 6122 C C . ASP B 1 16 ? 30.172 38.656 -15.93 1 61.16 16 ASP B C 1
ATOM 6124 O O . ASP B 1 16 ? 29.312 38.406 -16.797 1 61.16 16 ASP B O 1
ATOM 6128 N N . MET B 1 17 ? 31.359 38.281 -16 1 61.09 17 MET B N 1
ATOM 6129 C CA . MET B 1 17 ? 31.812 37.469 -17.141 1 61.09 17 MET B CA 1
ATOM 6130 C C . MET B 1 17 ? 31.203 36.062 -17.078 1 61.09 17 MET B C 1
ATOM 6132 O O . MET B 1 17 ? 30.844 35.5 -18.109 1 61.09 17 MET B O 1
ATOM 6136 N N . LYS B 1 18 ? 31.078 35.594 -15.961 1 66.19 18 LYS B N 1
ATOM 6137 C CA . LYS B 1 18 ? 30.453 34.281 -15.773 1 66.19 18 LYS B CA 1
ATOM 6138 C C . LYS B 1 18 ? 28.969 34.344 -16.172 1 66.19 18 LYS B C 1
ATOM 6140 O O . LYS B 1 18 ? 28.484 33.438 -16.859 1 66.19 18 LYS B O 1
ATOM 6145 N N . HIS B 1 19 ? 28.375 35.406 -15.828 1 68.88 19 HIS B N 1
ATOM 6146 C CA . HIS B 1 19 ? 26.969 35.594 -16.188 1 68.88 19 HIS B CA 1
ATOM 6147 C C . HIS B 1 19 ? 26.812 35.75 -17.703 1 68.88 19 HIS B C 1
ATOM 6149 O O . HIS B 1 19 ? 25.891 35.188 -18.297 1 68.88 19 HIS B O 1
ATOM 6155 N N . THR B 1 20 ? 27.766 36.469 -18.281 1 67.75 20 THR B N 1
ATOM 6156 C CA . THR B 1 20 ? 27.734 36.656 -19.719 1 67.75 20 THR B CA 1
ATOM 6157 C C . THR B 1 20 ? 28 35.344 -20.438 1 67.75 20 THR B C 1
ATOM 6159 O O . THR B 1 20 ? 27.359 35.062 -21.453 1 67.75 20 THR B O 1
ATOM 6162 N N . ALA B 1 21 ? 28.812 34.562 -19.938 1 68.44 21 ALA B N 1
ATOM 6163 C CA . ALA B 1 21 ? 29.125 33.281 -20.531 1 68.44 21 ALA B CA 1
ATOM 6164 C C . ALA B 1 21 ? 27.938 32.312 -20.438 1 68.44 21 ALA B C 1
ATOM 6166 O O . ALA B 1 21 ? 27.641 31.594 -21.391 1 68.44 21 ALA B O 1
ATOM 6167 N N . ILE B 1 22 ? 27.297 32.344 -19.391 1 71.75 22 ILE B N 1
ATOM 6168 C CA . ILE B 1 22 ? 26.094 31.531 -19.188 1 71.75 22 ILE B CA 1
ATOM 6169 C C . ILE B 1 22 ? 25 32 -20.141 1 71.75 22 ILE B C 1
ATOM 6171 O O . ILE B 1 22 ? 24.344 31.172 -20.781 1 71.75 22 ILE B O 1
ATOM 6175 N N . ARG B 1 23 ? 24.891 33.281 -20.266 1 70.38 23 ARG B N 1
ATOM 6176 C CA . ARG B 1 23 ? 23.891 33.875 -21.156 1 70.38 23 ARG B CA 1
ATOM 6177 C C . ARG B 1 23 ? 24.172 33.5 -22.609 1 70.38 23 ARG B C 1
ATOM 6179 O O . ARG B 1 23 ? 23.281 33.094 -23.344 1 70.38 23 ARG B O 1
ATOM 6186 N N . LEU B 1 24 ? 25.438 33.562 -22.953 1 67.75 24 LEU B N 1
ATOM 6187 C CA . LEU B 1 24 ? 25.828 33.281 -24.328 1 67.75 24 LEU B CA 1
ATOM 6188 C C . LEU B 1 24 ? 25.719 31.781 -24.625 1 67.75 24 LEU B C 1
ATOM 6190 O O . LEU B 1 24 ? 25.266 31.391 -25.703 1 67.75 24 LEU B O 1
ATOM 6194 N N . ALA B 1 25 ? 26 30.969 -23.672 1 72.06 25 ALA B N 1
ATOM 6195 C CA . ALA B 1 25 ? 25.891 29.516 -23.828 1 72.06 25 ALA B CA 1
ATOM 6196 C C . ALA B 1 25 ? 24.422 29.094 -23.938 1 72.06 25 ALA B C 1
ATOM 6198 O O . ALA B 1 25 ? 24.078 28.219 -24.734 1 72.06 25 ALA B O 1
ATOM 6199 N N . CYS B 1 26 ? 23.625 29.734 -23.188 1 72.44 26 CYS B N 1
ATOM 6200 C CA .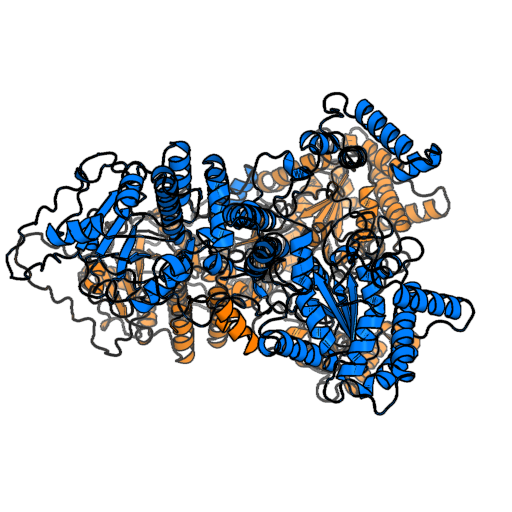 CYS B 1 26 ? 22.203 29.438 -23.234 1 72.44 26 CYS B CA 1
ATOM 6201 C C . CYS B 1 26 ? 21.594 29.891 -24.547 1 72.44 26 CYS B C 1
ATOM 6203 O O . CYS B 1 26 ? 20.766 29.188 -25.141 1 72.44 26 CYS B O 1
ATOM 6205 N N . LEU B 1 27 ? 22.031 31.141 -25 1 69.5 27 LEU B N 1
ATOM 6206 C CA . LEU B 1 27 ? 21.578 31.656 -26.281 1 69.5 27 LEU B CA 1
ATOM 6207 C C . LEU B 1 27 ? 21.984 30.719 -27.422 1 69.5 27 LEU B C 1
ATOM 6209 O O . LEU B 1 27 ? 21.203 30.484 -28.344 1 69.5 27 LEU B O 1
ATOM 6213 N N . ARG B 1 28 ? 23.078 30.125 -27.344 1 69.62 28 ARG B N 1
ATOM 6214 C CA . ARG B 1 28 ? 23.562 29.219 -28.375 1 69.62 28 ARG B CA 1
ATOM 6215 C C . ARG B 1 28 ? 22.812 27.891 -28.344 1 69.62 28 ARG B C 1
ATOM 6217 O O . ARG B 1 28 ? 22.438 27.344 -29.391 1 69.62 28 ARG B O 1
ATOM 6224 N N . ARG B 1 29 ? 22.547 27.406 -27.172 1 73.69 29 ARG B N 1
ATOM 6225 C CA . ARG B 1 29 ? 21.969 26.078 -27.047 1 73.69 29 ARG B CA 1
ATOM 6226 C C . ARG B 1 29 ? 20.453 26.109 -27.203 1 73.69 29 ARG B C 1
ATOM 6228 O O . ARG B 1 29 ? 19.844 25.172 -27.703 1 73.69 29 ARG B O 1
ATOM 6235 N N . TYR B 1 30 ? 19.859 27.266 -26.688 1 71.56 30 TYR B N 1
ATOM 6236 C CA . TYR B 1 30 ? 18.406 27.422 -26.719 1 71.56 30 TYR B CA 1
ATOM 6237 C C . TYR B 1 30 ? 18.016 28.781 -27.312 1 71.56 30 TYR B C 1
ATOM 6239 O O . TYR B 1 30 ? 17.453 29.625 -26.609 1 71.56 30 TYR B O 1
ATOM 6247 N N . PRO B 1 31 ? 18.266 28.938 -28.531 1 71.5 31 PRO B N 1
ATOM 6248 C CA . PRO B 1 31 ? 18.078 30.25 -29.141 1 71.5 31 PRO B CA 1
ATOM 6249 C C . PRO B 1 31 ? 16.641 30.734 -29.094 1 71.5 31 PRO B C 1
ATOM 6251 O O . PRO B 1 31 ? 16.375 31.922 -28.953 1 71.5 31 PRO B O 1
ATOM 6254 N N . GLN B 1 32 ? 15.68 29.859 -29.094 1 68.44 32 GLN B N 1
ATOM 6255 C CA . GLN B 1 32 ? 14.281 30.25 -29.172 1 68.44 32 GLN B CA 1
ATOM 6256 C C . GLN B 1 32 ? 13.703 30.547 -27.797 1 68.44 32 GLN B C 1
ATOM 6258 O O . GLN B 1 32 ? 12.641 31.172 -27.688 1 68.44 32 GLN B O 1
ATOM 6263 N N . LEU B 1 33 ? 14.375 30.125 -26.719 1 65.81 33 LEU B N 1
ATOM 6264 C CA . LEU B 1 33 ? 13.844 30.266 -25.359 1 65.81 33 LEU B CA 1
ATOM 6265 C C . LEU B 1 33 ? 14.664 31.266 -24.562 1 65.81 33 LEU B C 1
ATOM 6267 O O . LEU B 1 33 ? 14.32 31.594 -23.422 1 65.81 33 LEU B O 1
ATOM 6271 N N . TYR B 1 34 ? 15.68 31.672 -25.234 1 63.06 34 TYR B N 1
ATOM 6272 C CA . TYR B 1 34 ? 16.547 32.625 -24.562 1 63.06 34 TYR B CA 1
ATOM 6273 C C . TYR B 1 34 ? 15.93 34.031 -24.562 1 63.06 34 TYR B C 1
ATOM 6275 O O . TYR B 1 34 ? 15.797 34.656 -25.609 1 63.06 34 TYR B O 1
ATOM 6283 N N . ASP B 1 35 ? 15.242 34.406 -23.359 1 59.31 35 ASP B N 1
ATOM 6284 C CA . ASP B 1 35 ? 14.805 35.781 -23.094 1 59.31 35 ASP B CA 1
ATOM 6285 C C . ASP B 1 35 ? 15.523 36.344 -21.875 1 59.31 35 ASP B C 1
ATOM 6287 O O . ASP B 1 35 ? 15.203 36.031 -20.734 1 59.31 35 ASP B O 1
ATOM 6291 N N . PRO B 1 36 ? 16.531 37.062 -22.078 1 57.56 36 PRO B N 1
ATOM 6292 C CA . PRO B 1 36 ? 17.359 37.594 -21 1 57.56 36 PRO B CA 1
ATOM 6293 C C . PRO B 1 36 ? 16.547 38.375 -19.953 1 57.56 36 PRO B C 1
ATOM 6295 O O . PRO B 1 36 ? 16.984 38.531 -18.812 1 57.56 36 PRO B O 1
ATOM 6298 N N . SER B 1 37 ? 15.398 38.938 -20.312 1 59.16 37 SER B N 1
ATOM 6299 C CA . SER B 1 37 ? 14.555 39.688 -19.406 1 59.16 37 SER B CA 1
ATOM 6300 C C . SER B 1 37 ? 13.75 38.781 -18.484 1 59.16 37 SER B C 1
ATOM 6302 O O . SER B 1 37 ? 13.336 39.219 -17.406 1 59.16 37 SER B O 1
ATOM 6304 N N . ARG B 1 38 ? 13.625 37.656 -18.766 1 57.16 38 ARG B N 1
ATOM 6305 C CA . ARG B 1 38 ? 12.75 36.75 -18.047 1 57.16 38 ARG B CA 1
ATOM 6306 C C . ARG B 1 38 ? 13.562 35.656 -17.328 1 57.16 38 ARG B C 1
ATOM 6308 O O . ARG B 1 38 ? 13.055 35 -16.422 1 57.16 38 ARG B O 1
ATOM 6315 N N . LEU B 1 39 ? 14.719 35.469 -17.766 1 63.28 39 LEU B N 1
ATOM 6316 C CA . LEU B 1 39 ? 15.516 34.344 -17.25 1 63.28 39 LEU B CA 1
ATOM 6317 C C . LEU B 1 39 ? 16.672 34.844 -16.406 1 63.28 39 LEU B C 1
ATOM 6319 O O . LEU B 1 39 ? 17.422 35.719 -16.828 1 63.28 39 LEU B O 1
ATOM 6323 N N . ASP B 1 40 ? 16.688 34.5 -15.148 1 62.28 40 ASP B N 1
ATOM 6324 C CA . ASP B 1 40 ? 17.844 34.812 -14.336 1 62.28 40 ASP B CA 1
ATOM 6325 C C . ASP B 1 40 ? 19.016 33.875 -14.617 1 62.28 40 ASP B C 1
ATOM 6327 O O . ASP B 1 40 ? 18.812 32.781 -15.156 1 62.28 40 ASP B O 1
ATOM 6331 N N . THR B 1 41 ? 20.172 34.344 -14.273 1 62.94 41 THR B N 1
ATOM 6332 C CA . THR B 1 41 ? 21.406 33.656 -14.586 1 62.94 41 THR B CA 1
ATOM 6333 C C . THR B 1 41 ? 21.406 32.25 -13.953 1 62.94 41 THR B C 1
ATOM 6335 O O . THR B 1 41 ? 21.984 31.328 -14.516 1 62.94 41 THR B O 1
ATOM 6338 N N . SER B 1 42 ? 20.688 32.219 -12.938 1 64.25 42 SER B N 1
ATOM 6339 C CA . SER B 1 42 ? 20.656 30.953 -12.242 1 64.25 42 SER B CA 1
ATOM 6340 C C . SER B 1 42 ? 19.797 29.922 -13 1 64.25 42 SER B C 1
ATOM 6342 O O . SER B 1 42 ? 20.172 28.766 -13.102 1 64.25 42 SER B O 1
ATOM 6344 N N . THR B 1 43 ? 18.766 30.375 -13.586 1 64.94 43 THR B N 1
ATOM 6345 C CA . THR B 1 43 ? 17.906 29.531 -14.414 1 64.94 43 THR B CA 1
ATOM 6346 C C . THR B 1 43 ? 18.656 29.109 -15.688 1 64.94 43 THR B C 1
ATOM 6348 O O . THR B 1 43 ? 18.562 27.953 -16.094 1 64.94 43 THR B O 1
ATOM 6351 N N . MET B 1 44 ? 19.312 30.094 -16.188 1 69.12 44 MET B N 1
ATOM 6352 C CA . MET B 1 44 ? 20.078 29.828 -17.406 1 69.12 44 MET B CA 1
ATOM 6353 C C . MET B 1 44 ? 21.172 28.797 -17.141 1 69.12 44 MET B C 1
ATOM 6355 O O . MET B 1 44 ? 21.406 27.906 -17.953 1 69.12 44 MET B O 1
ATOM 6359 N N . ARG B 1 45 ? 21.734 29.016 -16.031 1 66.5 45 ARG B N 1
ATOM 6360 C CA . ARG B 1 45 ? 22.812 28.094 -15.648 1 66.5 45 ARG B CA 1
ATOM 6361 C C . ARG B 1 45 ? 22.266 26.672 -15.469 1 66.5 45 ARG B C 1
ATOM 6363 O O . ARG B 1 45 ? 22.859 25.719 -15.961 1 66.5 45 ARG B O 1
ATOM 6370 N N . ARG B 1 46 ? 21.188 26.609 -14.953 1 67.62 46 ARG B N 1
ATOM 6371 C CA . ARG B 1 46 ? 20.547 25.328 -14.719 1 67.62 46 ARG B CA 1
ATOM 6372 C C . ARG B 1 46 ? 20.156 24.656 -16.031 1 67.62 46 ARG B C 1
ATOM 6374 O O . ARG B 1 46 ? 20.297 23.438 -16.188 1 67.62 46 ARG B O 1
ATOM 6381 N N . ALA B 1 47 ? 19.625 25.5 -16.875 1 68.69 47 ALA B N 1
ATOM 6382 C CA . ALA B 1 47 ? 19.234 24.984 -18.188 1 68.69 47 ALA B CA 1
ATOM 6383 C C . ALA B 1 47 ? 20.453 24.469 -18.953 1 68.69 47 ALA B C 1
ATOM 6385 O O . ALA B 1 47 ? 20.359 23.469 -19.672 1 68.69 47 ALA B O 1
ATOM 6386 N N . LEU B 1 48 ? 21.562 25.188 -18.781 1 68.81 48 LEU B N 1
ATOM 6387 C CA . LEU B 1 48 ? 22.781 24.844 -19.5 1 68.81 48 LEU B CA 1
ATOM 6388 C C . LEU B 1 48 ? 23.422 23.578 -18.906 1 68.81 48 LEU B C 1
ATOM 6390 O O . LEU B 1 48 ? 24.094 22.844 -19.625 1 68.81 48 LEU B O 1
ATOM 6394 N N . GLU B 1 49 ? 23.078 23.375 -17.734 1 63.62 49 GLU B N 1
ATOM 6395 C CA . GLU B 1 49 ? 23.672 22.234 -17.031 1 63.62 49 GLU B CA 1
ATOM 6396 C C . GLU B 1 49 ? 22.75 21.016 -17.109 1 63.62 49 GLU B C 1
ATOM 6398 O O . GLU B 1 49 ? 23.109 19.938 -16.609 1 63.62 49 GLU B O 1
ATOM 6403 N N . ALA B 1 50 ? 21.641 21.281 -17.781 1 59.81 50 ALA B N 1
ATOM 6404 C CA . ALA B 1 50 ? 20.656 20.219 -17.984 1 59.81 50 ALA B CA 1
ATOM 6405 C C . ALA B 1 50 ? 21.219 19.109 -18.859 1 59.81 50 ALA B C 1
ATOM 6407 O O . ALA B 1 50 ? 22.031 19.359 -19.75 1 59.81 50 ALA B O 1
ATOM 6408 N N . GLU B 1 51 ? 21.016 17.938 -18.688 1 51.31 51 GLU B N 1
ATOM 6409 C CA . GLU B 1 51 ? 21.609 16.797 -19.359 1 51.31 51 GLU B CA 1
ATOM 6410 C C . GLU B 1 51 ? 21.141 16.688 -20.812 1 51.31 51 GLU B C 1
ATOM 6412 O O . GLU B 1 51 ? 21.891 16.297 -21.703 1 51.31 51 GLU B O 1
ATOM 6417 N N . SER B 1 52 ? 19.812 17.016 -21.141 1 59.66 52 SER B N 1
ATOM 6418 C CA . SER B 1 52 ? 19.328 17.078 -22.516 1 59.66 52 SER B CA 1
ATOM 6419 C C . SER B 1 52 ? 18.844 18.484 -22.875 1 59.66 52 SER B C 1
ATOM 6421 O O . SER B 1 52 ? 18.531 19.281 -21.984 1 59.66 52 SER B O 1
ATOM 6423 N N . LYS B 1 53 ? 18.859 18.703 -24.234 1 63.94 53 LYS B N 1
ATOM 6424 C CA . LYS B 1 53 ? 18.359 19.984 -24.719 1 63.94 53 LYS B CA 1
ATOM 6425 C C . LYS B 1 53 ? 16.891 20.188 -24.344 1 63.94 53 LYS B C 1
ATOM 6427 O O . LYS B 1 53 ? 16.469 21.312 -24.078 1 63.94 53 LYS B O 1
ATOM 6432 N N . GLU B 1 54 ? 16.234 19.156 -24.266 1 59.75 54 GLU B N 1
ATOM 6433 C CA . GLU B 1 54 ? 14.812 19.219 -23.938 1 59.75 54 GLU B CA 1
ATOM 6434 C C . GLU B 1 54 ? 14.594 19.562 -22.469 1 59.75 54 GLU B C 1
ATOM 6436 O O . GLU B 1 54 ? 13.719 20.359 -22.141 1 59.75 54 GLU B O 1
ATOM 6441 N N . ASP B 1 55 ? 15.461 19.172 -21.641 1 56.97 55 ASP B N 1
ATOM 6442 C CA . ASP B 1 55 ? 15.422 19.531 -20.234 1 56.97 55 ASP B CA 1
ATOM 6443 C C . ASP B 1 55 ? 15.789 21 -20.031 1 56.97 55 ASP B C 1
ATOM 6445 O O . ASP B 1 55 ? 15.172 21.703 -19.219 1 56.97 55 ASP B O 1
ATOM 6449 N N . GLY B 1 56 ? 16.828 21.281 -20.656 1 61.97 56 GLY B N 1
ATOM 6450 C CA . GLY B 1 56 ? 17.203 22.688 -20.625 1 61.97 56 GLY B CA 1
ATOM 6451 C C . GLY B 1 56 ? 16.094 23.609 -21.109 1 61.97 56 GLY B C 1
ATOM 6452 O O . GLY B 1 56 ? 15.859 24.672 -20.531 1 61.97 56 GLY B O 1
ATOM 6453 N N . ARG B 1 57 ? 15.445 23.125 -22.094 1 65.75 57 ARG B N 1
ATOM 6454 C CA . ARG B 1 57 ? 14.32 23.875 -22.641 1 65.75 57 ARG B CA 1
ATOM 6455 C C . ARG B 1 57 ? 13.18 23.953 -21.625 1 65.75 57 ARG B C 1
ATOM 6457 O O . ARG B 1 57 ? 12.578 25.016 -21.453 1 65.75 57 ARG B O 1
ATOM 6464 N N . ALA B 1 58 ? 12.93 23.016 -21.016 1 59.78 58 ALA B N 1
ATOM 6465 C CA . ALA B 1 58 ? 11.875 22.984 -20 1 59.78 58 ALA B CA 1
ATOM 6466 C C . ALA B 1 58 ? 12.203 23.922 -18.844 1 59.78 58 ALA B C 1
ATOM 6468 O O . ALA B 1 58 ? 11.328 24.609 -18.328 1 59.78 58 ALA B O 1
ATOM 6469 N N . ILE B 1 59 ? 13.43 23.969 -18.469 1 60.38 59 ILE B N 1
ATOM 6470 C CA . ILE B 1 59 ? 13.898 24.875 -17.438 1 60.38 59 ILE B CA 1
ATOM 6471 C C . ILE B 1 59 ? 13.703 26.328 -17.891 1 60.38 59 ILE B C 1
ATOM 6473 O O . ILE B 1 59 ? 13.25 27.172 -17.125 1 60.38 59 ILE B O 1
ATOM 6477 N N . LEU B 1 60 ? 14.109 26.453 -19.141 1 62.72 60 LEU B N 1
ATOM 6478 C CA . LEU B 1 60 ? 14.039 27.812 -19.688 1 62.72 60 LEU B CA 1
ATOM 6479 C C . LEU B 1 60 ? 12.594 28.234 -19.922 1 62.72 60 LEU B C 1
ATOM 6481 O O . LEU B 1 60 ? 12.242 29.391 -19.75 1 62.72 60 LEU B O 1
ATOM 6485 N N . GLU B 1 61 ? 11.859 27.328 -20.344 1 58.69 61 GLU B N 1
ATOM 6486 C CA . GLU B 1 61 ? 10.453 27.625 -20.578 1 58.69 61 GLU B CA 1
ATOM 6487 C C . GLU B 1 61 ? 9.703 27.828 -19.266 1 58.69 61 GLU B C 1
ATOM 6489 O O . GLU B 1 61 ? 8.789 28.656 -19.188 1 58.69 61 GLU B O 1
ATOM 6494 N N . ALA B 1 62 ? 10.023 26.984 -18.359 1 51.47 62 ALA B N 1
ATOM 6495 C CA . ALA B 1 62 ? 9.477 27.141 -17.016 1 51.47 62 ALA B CA 1
ATOM 6496 C C . ALA B 1 62 ? 9.891 28.484 -16.406 1 51.47 62 ALA B C 1
ATOM 6498 O O . ALA B 1 62 ? 9.172 29.047 -15.586 1 51.47 62 ALA B O 1
ATOM 6499 N N . GLY B 1 63 ? 10.805 29.219 -17.016 1 44.88 63 GLY B N 1
ATOM 6500 C CA . GLY B 1 63 ? 11.305 30.516 -16.625 1 44.88 63 GLY B CA 1
ATOM 6501 C C . GLY B 1 63 ? 12.016 30.516 -15.281 1 44.88 63 GLY B C 1
ATOM 6502 O O . GLY B 1 63 ? 12.281 29.453 -14.719 1 44.88 63 GLY B O 1
ATOM 6503 N N . PRO B 1 64 ? 12.656 31.734 -14.977 1 40.97 64 PRO B N 1
ATOM 6504 C CA . PRO B 1 64 ? 13.242 31.844 -13.641 1 40.97 64 PRO B CA 1
ATOM 6505 C C . PRO B 1 64 ? 12.344 31.25 -12.555 1 40.97 64 PRO B C 1
ATOM 6507 O O . PRO B 1 64 ? 11.125 31.203 -12.719 1 40.97 64 PRO B O 1
ATOM 6510 N N . ARG B 1 65 ? 12.922 30.344 -11.789 1 38.84 65 ARG B N 1
ATOM 6511 C CA . ARG B 1 65 ? 12.07 30.109 -10.625 1 38.84 65 ARG B CA 1
ATOM 6512 C C . ARG B 1 65 ? 11.242 31.344 -10.289 1 38.84 65 ARG B C 1
ATOM 6514 O O . ARG B 1 65 ? 11.766 32.438 -10.234 1 38.84 65 ARG B O 1
ATOM 6521 N N . PRO B 1 66 ? 10.102 31.422 -10.625 1 33.34 66 PRO B N 1
ATOM 6522 C CA . PRO B 1 66 ? 9.508 32.688 -10.148 1 33.34 66 PRO B CA 1
ATOM 6523 C C . PRO B 1 66 ? 10.156 33.188 -8.867 1 33.34 66 PRO B C 1
ATOM 6525 O O . PRO B 1 66 ? 10.266 32.438 -7.891 1 33.34 66 PRO B O 1
ATOM 6528 N N . VAL B 1 67 ? 11.25 33.906 -9 1 32.91 67 VAL B N 1
ATOM 6529 C CA . VAL B 1 67 ? 11.414 34.688 -7.793 1 32.91 67 VAL B CA 1
ATOM 6530 C C . VAL B 1 67 ? 10.047 35.062 -7.234 1 32.91 67 VAL B C 1
ATOM 6532 O O . VAL B 1 67 ? 9.328 35.875 -7.824 1 32.91 67 VAL B O 1
ATOM 6535 N N . PHE B 1 68 ? 9.234 34.156 -7 1 33.72 68 PHE B N 1
ATOM 6536 C CA . PHE B 1 68 ? 7.965 34.5 -6.359 1 33.72 68 PHE B CA 1
ATOM 6537 C C . PHE B 1 68 ? 8.125 35.688 -5.434 1 33.72 68 PHE B C 1
ATOM 6539 O O . PHE B 1 68 ? 8.961 35.688 -4.531 1 33.72 68 PHE B O 1
ATOM 6546 N N . ASN B 1 69 ? 8.156 36.781 -5.957 1 38.56 69 ASN B N 1
ATOM 6547 C CA . ASN B 1 69 ? 7.82 37.875 -5.035 1 38.56 69 ASN B CA 1
ATOM 6548 C C . ASN B 1 69 ? 6.922 37.406 -3.902 1 38.56 69 ASN B C 1
ATOM 6550 O O . ASN B 1 69 ? 5.695 37.469 -4.004 1 38.56 69 ASN B O 1
ATOM 6554 N N . SER B 1 70 ? 7.496 36.375 -3.152 1 56.78 70 SER B N 1
ATOM 6555 C CA . SER B 1 70 ? 6.77 35.75 -2.053 1 56.78 70 SER B CA 1
ATOM 6556 C C . SER B 1 70 ? 6.23 36.812 -1.081 1 56.78 70 SER B C 1
ATOM 6558 O O . SER B 1 70 ? 6.926 37.75 -0.741 1 56.78 70 SER B O 1
ATOM 6560 N N . ARG B 1 71 ? 5.012 37.062 -1.148 1 65.25 71 ARG B N 1
ATOM 6561 C CA . ARG B 1 71 ? 4.348 37.844 -0.11 1 65.25 71 ARG B CA 1
ATOM 6562 C C . ARG B 1 71 ? 4.832 37.438 1.277 1 65.25 71 ARG B C 1
ATOM 6564 O O . ARG B 1 71 ? 4.574 38.125 2.26 1 65.25 71 ARG B O 1
ATOM 6571 N N . VAL B 1 72 ? 5.68 36.344 1.165 1 71.94 72 VAL B N 1
ATOM 6572 C CA . VAL B 1 72 ? 6.164 35.844 2.445 1 71.94 72 VAL B CA 1
ATOM 6573 C C . VAL B 1 72 ? 7.457 36.562 2.826 1 71.94 72 VAL B C 1
ATOM 6575 O O . VAL B 1 72 ? 8.398 36.625 2.027 1 71.94 72 VAL B O 1
ATOM 6578 N N . SER B 1 73 ? 7.418 37.188 3.889 1 69.06 73 SER B N 1
ATOM 6579 C CA . SER B 1 73 ? 8.562 37.938 4.367 1 69.06 73 SER B CA 1
ATOM 6580 C C . SER B 1 73 ? 9.594 37.031 5.031 1 69.06 73 SER B C 1
ATOM 6582 O O . SER B 1 73 ? 9.305 36.406 6.039 1 69.06 73 SER B O 1
ATOM 6584 N N . GLY B 1 74 ? 10.75 37.031 4.477 1 71.62 74 GLY B N 1
ATOM 6585 C CA . GLY B 1 74 ? 11.852 36.312 5.086 1 71.62 74 GLY B CA 1
ATOM 6586 C C . GLY B 1 74 ? 12.18 36.781 6.488 1 71.62 74 GLY B C 1
ATOM 6587 O O . GLY B 1 74 ? 12.508 36 7.363 1 71.62 74 GLY B O 1
ATOM 6588 N N . ALA B 1 75 ? 11.922 38.062 6.672 1 73 75 ALA B N 1
ATOM 6589 C CA . ALA B 1 75 ? 12.195 38.656 7.98 1 73 75 ALA B CA 1
ATOM 6590 C C . ALA B 1 75 ? 11.234 38.125 9.039 1 73 75 ALA B C 1
ATOM 6592 O O . ALA B 1 75 ? 11.617 37.906 10.188 1 73 75 ALA B O 1
ATOM 6593 N N . VAL B 1 76 ? 10.102 37.938 8.648 1 78.62 76 VAL B N 1
ATOM 6594 C CA . VAL B 1 76 ? 9.094 37.438 9.578 1 78.62 76 VAL B CA 1
ATOM 6595 C C . VAL B 1 76 ? 9.398 35.969 9.914 1 78.62 76 VAL B C 1
ATOM 6597 O O . VAL B 1 76 ? 9.258 35.562 11.07 1 78.62 76 VAL B O 1
ATOM 6600 N N . ILE B 1 77 ? 9.859 35.281 8.945 1 78.5 77 ILE B N 1
ATOM 6601 C CA . ILE B 1 77 ? 10.219 33.875 9.172 1 78.5 77 ILE B CA 1
ATOM 6602 C C . ILE B 1 77 ? 11.391 33.812 10.148 1 78.5 77 ILE B C 1
ATOM 6604 O O . ILE B 1 77 ? 11.398 32.969 11.055 1 78.5 77 ILE B O 1
ATOM 6608 N N . GLN B 1 78 ? 12.289 34.656 9.945 1 75.75 78 GLN B N 1
ATOM 6609 C CA . GLN B 1 78 ? 13.469 34.688 10.812 1 75.75 78 GLN B CA 1
ATOM 6610 C C . GLN B 1 78 ? 13.07 34.969 12.258 1 75.75 78 GLN B C 1
ATOM 6612 O O . GLN B 1 78 ? 13.609 34.344 13.188 1 75.75 78 GLN B O 1
ATOM 6617 N N . LYS B 1 79 ? 12.172 35.781 12.406 1 78.81 79 LYS B N 1
ATOM 6618 C CA . LYS B 1 79 ? 11.703 36.156 13.75 1 78.81 79 LYS B CA 1
ATOM 6619 C C . LYS B 1 79 ? 11.031 34.938 14.422 1 78.81 79 LYS B C 1
ATOM 6621 O O . LYS B 1 79 ? 11.078 34.812 15.648 1 78.81 79 LYS B O 1
ATOM 6626 N N . GLY B 1 80 ? 10.477 34.156 13.633 1 79.38 80 GLY B N 1
ATOM 6627 C CA . GLY B 1 80 ? 9.82 32.969 14.148 1 79.38 80 GLY B CA 1
ATOM 6628 C C . GLY B 1 80 ? 10.766 32.031 14.883 1 79.38 80 GLY B C 1
ATOM 6629 O O . GLY B 1 80 ? 10.367 31.375 15.836 1 79.38 80 GLY B O 1
ATOM 6630 N N . TYR B 1 81 ? 12.008 32.031 14.562 1 79.19 81 TYR B N 1
ATOM 6631 C CA . TYR B 1 81 ? 13 31.172 15.195 1 79.19 81 TYR B CA 1
ATOM 6632 C C . TYR B 1 81 ? 13.461 31.75 16.531 1 79.19 81 TYR B C 1
ATOM 6634 O O . TYR B 1 81 ? 14.102 31.047 17.312 1 79.19 81 TYR B O 1
ATOM 6642 N N . GLN B 1 82 ? 13 32.938 16.719 1 77.5 82 GLN B N 1
ATOM 6643 C CA . GLN B 1 82 ? 13.367 33.594 17.969 1 77.5 82 GLN B CA 1
ATOM 6644 C C . GLN B 1 82 ? 12.195 33.625 18.953 1 77.5 82 GLN B C 1
ATOM 6646 O O . GLN B 1 82 ? 12.375 33.938 20.125 1 77.5 82 GLN B O 1
ATOM 6651 N N . SER B 1 83 ? 11.117 33.25 18.453 1 79.56 83 SER B N 1
ATOM 6652 C CA . SER B 1 83 ? 9.922 33.281 19.281 1 79.56 83 SER B CA 1
ATOM 6653 C C . SER B 1 83 ? 9.992 32.188 20.375 1 79.56 83 SER B C 1
ATOM 6655 O O . SER B 1 83 ? 10.68 31.188 20.203 1 79.56 83 SER B O 1
ATOM 6657 N N . PRO B 1 84 ? 9.344 32.469 21.484 1 81.94 84 PRO B N 1
ATOM 6658 C CA . PRO B 1 84 ? 9.344 31.484 22.562 1 81.94 84 PRO B CA 1
ATOM 6659 C C . PRO B 1 84 ? 8.789 30.141 22.109 1 81.94 84 PRO B C 1
ATOM 6661 O O . PRO B 1 84 ? 7.824 30.094 21.344 1 81.94 84 PRO B O 1
ATOM 6664 N N . TYR B 1 85 ? 9.453 29.156 22.656 1 87.31 85 TYR B N 1
ATOM 6665 C CA . TYR B 1 85 ? 8.992 27.797 22.359 1 87.31 85 TYR B CA 1
ATOM 6666 C C . TYR B 1 85 ? 7.844 27.406 23.281 1 87.31 85 TYR B C 1
ATOM 6668 O O . TYR B 1 85 ? 8 27.375 24.516 1 87.31 85 TYR B O 1
ATOM 6676 N N . LEU B 1 86 ? 6.711 27.109 22.719 1 87.69 86 LEU B N 1
ATOM 6677 C CA . LEU B 1 86 ? 5.516 26.828 23.5 1 87.69 86 LEU B CA 1
ATOM 6678 C C . LEU B 1 86 ? 5.453 25.344 23.875 1 87.69 86 LEU B C 1
ATOM 6680 O O . LEU B 1 86 ? 5.828 24.484 23.078 1 87.69 86 LEU B O 1
ATOM 6684 N N . HIS B 1 87 ? 4.957 25.031 25.094 1 88.31 87 HIS B N 1
ATOM 6685 C CA . HIS B 1 87 ? 4.703 23.672 25.594 1 88.31 87 HIS B CA 1
ATOM 6686 C C . HIS B 1 87 ? 5.949 22.812 25.484 1 88.31 87 HIS B C 1
ATOM 6688 O O . HIS B 1 87 ? 5.887 21.688 24.969 1 88.31 87 HIS B O 1
ATOM 6694 N N . SER B 1 88 ? 7.062 23.281 25.859 1 88.19 88 SER B N 1
ATOM 6695 C CA . SER B 1 88 ? 8.359 22.625 25.734 1 88.19 88 SER B CA 1
ATOM 6696 C C . SER B 1 88 ? 8.352 21.234 26.375 1 88.19 88 SER B C 1
ATOM 6698 O O . SER B 1 88 ? 8.789 20.266 25.766 1 88.19 88 SER B O 1
ATOM 6700 N N . GLN B 1 89 ? 7.742 21.125 27.5 1 87.5 89 GLN B N 1
ATOM 6701 C CA . GLN B 1 89 ? 7.77 19.859 28.234 1 87.5 89 GLN B CA 1
ATOM 6702 C C . GLN B 1 89 ? 7.004 18.766 27.484 1 87.5 89 GLN B C 1
ATOM 6704 O O . GLN B 1 89 ? 7.469 17.641 27.359 1 87.5 89 GLN B O 1
ATOM 6709 N N . VAL B 1 90 ? 5.953 19.203 26.938 1 86.81 90 VAL B N 1
ATOM 6710 C CA . VAL B 1 90 ? 5.062 18.25 26.281 1 86.81 90 VAL B CA 1
ATOM 6711 C C . VAL B 1 90 ? 5.676 17.797 24.969 1 86.81 90 VAL B C 1
ATOM 6713 O O . VAL B 1 90 ? 5.469 16.656 24.531 1 86.81 90 VAL B O 1
ATOM 6716 N N . ILE B 1 91 ? 6.465 18.594 24.344 1 90.31 91 ILE B N 1
ATOM 6717 C CA . ILE B 1 91 ? 6.965 18.312 23 1 90.31 91 ILE B CA 1
ATOM 6718 C C . ILE B 1 91 ? 8.375 17.719 23.094 1 90.31 91 ILE B C 1
ATOM 6720 O O . ILE B 1 91 ? 8.68 16.734 22.422 1 90.31 91 ILE B O 1
ATOM 6724 N N . VAL B 1 92 ? 9.227 18.188 23.969 1 91.75 92 VAL B N 1
ATOM 6725 C CA . VAL B 1 92 ? 10.648 17.844 24 1 91.75 92 VAL B CA 1
ATOM 6726 C C . VAL B 1 92 ? 10.852 16.578 24.812 1 91.75 92 VAL B C 1
ATOM 6728 O O . VAL B 1 92 ? 11.688 15.734 24.469 1 91.75 92 VAL B O 1
ATOM 6731 N N . ASP B 1 93 ? 10.109 16.391 25.844 1 91 93 ASP B N 1
ATOM 6732 C CA . ASP B 1 93 ? 10.344 15.289 26.781 1 91 93 ASP B CA 1
ATOM 6733 C C . ASP B 1 93 ? 10.188 13.938 26.094 1 91 93 ASP B C 1
ATOM 6735 O O . ASP B 1 93 ? 11.039 13.055 26.234 1 91 93 ASP B O 1
ATOM 6739 N N . PRO B 1 94 ? 9.109 13.812 25.375 1 90.25 94 PRO B N 1
ATOM 6740 C CA . PRO B 1 94 ? 8.977 12.523 24.719 1 90.25 94 PRO B CA 1
ATOM 6741 C C . PRO B 1 94 ? 10.125 12.227 23.75 1 90.25 94 PRO B C 1
ATOM 6743 O O . PRO B 1 94 ? 10.555 11.078 23.625 1 90.25 94 PRO B O 1
ATOM 6746 N N . MET B 1 95 ? 10.586 13.148 23.109 1 90.75 95 MET B N 1
ATOM 6747 C CA . MET B 1 95 ? 11.719 12.977 22.188 1 90.75 95 MET B CA 1
ATOM 6748 C C . MET B 1 95 ? 12.984 12.617 22.969 1 90.75 95 MET B C 1
ATOM 6750 O O . MET B 1 95 ? 13.727 11.711 22.562 1 90.75 95 MET B O 1
ATOM 6754 N N . LEU B 1 96 ? 13.203 13.281 24.031 1 91.94 96 LEU B N 1
ATOM 6755 C CA . LEU B 1 96 ? 14.375 13.016 24.859 1 91.94 96 LEU B CA 1
ATOM 6756 C C . LEU B 1 96 ? 14.32 11.602 25.438 1 91.94 96 LEU B C 1
ATOM 6758 O O . LEU B 1 96 ? 15.336 10.914 25.5 1 91.94 96 LEU B O 1
ATOM 6762 N N . ASP B 1 97 ? 13.141 11.266 25.797 1 91.44 97 ASP B N 1
ATOM 6763 C CA . ASP B 1 97 ? 12.969 9.914 26.312 1 91.44 97 ASP B CA 1
ATOM 6764 C C . ASP B 1 97 ? 13.312 8.867 25.266 1 91.44 97 ASP B C 1
ATOM 6766 O O . ASP B 1 97 ? 13.969 7.871 25.562 1 91.44 97 ASP B O 1
ATOM 6770 N N . THR B 1 98 ? 12.844 9.133 24.094 1 91.69 98 THR B N 1
ATOM 6771 C CA . THR B 1 98 ? 13.125 8.219 22.984 1 91.69 98 THR B CA 1
ATOM 6772 C C . THR B 1 98 ? 14.617 8.18 22.688 1 91.69 98 THR B C 1
ATOM 6774 O O . THR B 1 98 ? 15.188 7.102 22.5 1 91.69 98 THR B O 1
ATOM 6777 N N . LEU B 1 99 ? 15.242 9.281 22.672 1 93.25 99 LEU B N 1
ATOM 6778 C CA . LEU B 1 99 ? 16.672 9.359 22.391 1 93.25 99 LEU B CA 1
ATOM 6779 C C . LEU B 1 99 ? 17.484 8.672 23.484 1 93.25 99 LEU B C 1
ATOM 6781 O O . LEU B 1 99 ? 18.469 8 23.203 1 93.25 99 LEU B O 1
ATOM 6785 N N . ASN B 1 100 ? 17.047 8.875 24.688 1 93.19 100 ASN B N 1
ATOM 6786 C CA . ASN B 1 100 ? 17.703 8.195 25.812 1 93.19 100 ASN B CA 1
ATOM 6787 C C . ASN B 1 100 ? 17.594 6.676 25.688 1 93.19 100 ASN B C 1
ATOM 6789 O O . ASN B 1 100 ? 18.578 5.961 25.922 1 93.19 100 ASN B O 1
ATOM 6793 N N . ARG B 1 101 ? 16.453 6.277 25.328 1 91.88 101 ARG B N 1
ATOM 6794 C CA . ARG B 1 101 ? 16.25 4.844 25.125 1 91.88 101 ARG B CA 1
ATOM 6795 C C . ARG B 1 101 ? 17.141 4.32 24 1 91.88 101 ARG B C 1
ATOM 6797 O O . ARG B 1 101 ? 17.766 3.273 24.141 1 91.88 101 ARG B O 1
ATOM 6804 N N . TYR B 1 102 ? 17.203 5.047 22.938 1 93.12 102 TYR B N 1
ATOM 6805 C CA . TYR B 1 102 ? 17.984 4.629 21.781 1 93.12 102 TYR B CA 1
ATOM 6806 C C . TYR B 1 102 ? 19.469 4.59 22.125 1 93.12 102 TYR B C 1
ATOM 6808 O O . TYR B 1 102 ? 20.172 3.621 21.797 1 93.12 102 TYR B O 1
ATOM 6816 N N . ALA B 1 103 ? 19.891 5.57 22.766 1 93.44 103 ALA B N 1
ATOM 6817 C CA . ALA B 1 103 ? 21.297 5.641 23.141 1 93.44 103 ALA B CA 1
ATOM 6818 C C . ALA B 1 103 ? 21.688 4.496 24.062 1 93.44 103 ALA B C 1
ATOM 6820 O O . ALA B 1 103 ? 22.766 3.924 23.953 1 93.44 103 ALA B O 1
ATOM 6821 N N . ASN B 1 104 ? 20.781 4.23 24.922 1 91.25 104 ASN B N 1
ATOM 6822 C CA . ASN B 1 104 ? 21.031 3.156 25.875 1 91.25 104 ASN B CA 1
ATOM 6823 C C . ASN B 1 104 ? 21.031 1.791 25.203 1 91.25 104 ASN B C 1
ATOM 6825 O O . ASN B 1 104 ? 21.734 0.877 25.641 1 91.25 104 ASN B O 1
ATOM 6829 N N . GLN B 1 105 ? 20.234 1.65 24.188 1 91.25 105 GLN B N 1
ATOM 6830 C CA . GLN B 1 105 ? 20.062 0.371 23.5 1 91.25 105 GLN B CA 1
ATOM 6831 C C . GLN B 1 105 ? 21.156 0.149 22.469 1 91.25 105 GLN B C 1
ATOM 6833 O O . GLN B 1 105 ? 21.328 -0.961 21.953 1 91.25 105 GLN B O 1
ATOM 6838 N N . TRP B 1 106 ? 21.938 1.18 22.203 1 92.81 106 TRP B N 1
ATOM 6839 C CA . TRP B 1 106 ? 22.938 1.076 21.141 1 92.81 106 TRP B CA 1
ATOM 6840 C C . TRP B 1 106 ? 23.922 -0.056 21.422 1 92.81 106 TRP B C 1
ATOM 6842 O O . TRP B 1 106 ? 24.531 -0.107 22.5 1 92.81 106 TRP B O 1
ATOM 6852 N N . ASN B 1 107 ? 23.828 -0.973 20.516 1 89.12 107 ASN B N 1
ATOM 6853 C CA . ASN B 1 107 ? 24.734 -2.121 20.484 1 89.12 107 ASN B CA 1
ATOM 6854 C C . ASN B 1 107 ? 25.141 -2.461 19.047 1 89.12 107 ASN B C 1
ATOM 6856 O O . ASN B 1 107 ? 24.281 -2.734 18.203 1 89.12 107 ASN B O 1
ATOM 6860 N N . LYS B 1 108 ? 26.438 -2.51 18.812 1 84.12 108 LYS B N 1
ATOM 6861 C CA . LYS B 1 108 ? 26.984 -2.656 17.453 1 84.12 108 LYS B CA 1
ATOM 6862 C C . LYS B 1 108 ? 26.578 -3.992 16.844 1 84.12 108 LYS B C 1
ATOM 6864 O O . LYS B 1 108 ? 26.5 -4.121 15.625 1 84.12 108 LYS B O 1
ATOM 6869 N N . SER B 1 109 ? 26.234 -4.918 17.609 1 77.12 109 SER B N 1
ATOM 6870 C CA . SER B 1 109 ? 25.875 -6.246 17.125 1 77.12 109 SER B CA 1
ATOM 6871 C C . SER B 1 109 ? 24.391 -6.32 16.75 1 77.12 109 SER B C 1
ATOM 6873 O O . SER B 1 109 ? 23.984 -7.215 16.016 1 77.12 109 SER B O 1
ATOM 6875 N N . ILE B 1 110 ? 23.703 -5.324 17.25 1 81.19 110 ILE B N 1
ATOM 6876 C CA . ILE B 1 110 ? 22.25 -5.383 17.062 1 81.19 110 ILE B CA 1
ATOM 6877 C C . ILE B 1 110 ? 21.828 -4.328 16.047 1 81.19 110 ILE B C 1
ATOM 6879 O O . ILE B 1 110 ? 21.016 -4.605 15.148 1 81.19 110 ILE B O 1
ATOM 6883 N N . TYR B 1 111 ? 22.422 -3.18 16.234 1 86.44 111 TYR B N 1
ATOM 6884 C CA . TYR B 1 111 ? 21.969 -2.062 15.406 1 86.44 111 TYR B CA 1
ATOM 6885 C C . TYR B 1 111 ? 23.031 -1.685 14.375 1 86.44 111 TYR B C 1
ATOM 6887 O O . TYR B 1 111 ? 24.219 -1.896 14.602 1 86.44 111 TYR B O 1
ATOM 6895 N N . MET B 1 112 ? 22.594 -1.056 13.312 1 81.69 112 MET B N 1
ATOM 6896 C CA . MET B 1 112 ? 23.469 -0.617 12.227 1 81.69 112 MET B CA 1
ATOM 6897 C C . MET B 1 112 ? 24.312 0.571 12.672 1 81.69 112 MET B C 1
ATOM 6899 O O . MET B 1 112 ? 25.406 0.78 12.148 1 81.69 112 MET B O 1
ATOM 6903 N N . GLY B 1 113 ? 23.844 1.327 13.484 1 87.75 113 GLY B N 1
ATOM 6904 C CA . GLY B 1 113 ? 24.5 2.51 14.023 1 87.75 113 GLY B CA 1
ATOM 6905 C C . GLY B 1 113 ? 23.625 3.287 14.992 1 87.75 113 GLY B C 1
ATOM 6906 O O . GLY B 1 113 ? 22.422 3.061 15.062 1 87.75 113 GLY B O 1
ATOM 6907 N N . PRO B 1 114 ? 24.219 4.062 15.688 1 93.44 114 PRO B N 1
ATOM 6908 C CA . PRO B 1 114 ? 23.438 4.871 16.625 1 93.44 114 PRO B CA 1
ATOM 6909 C C . PRO B 1 114 ? 22.844 6.117 15.969 1 93.44 114 PRO B C 1
ATOM 6911 O O . PRO B 1 114 ? 23.188 7.242 16.344 1 93.44 114 PRO B O 1
ATOM 6914 N N . TYR B 1 115 ? 21.969 5.902 15.125 1 91.56 115 TYR B N 1
ATOM 6915 C CA . TYR B 1 115 ? 21.297 7.023 14.477 1 91.56 115 TYR B CA 1
ATOM 6916 C C . TYR B 1 115 ? 19.844 6.688 14.188 1 91.56 115 TYR B C 1
ATOM 6918 O O . TYR B 1 115 ? 19.484 5.516 14.07 1 91.56 115 TYR B O 1
ATOM 6926 N N . ALA B 1 116 ? 19.047 7.668 14.172 1 90.12 116 ALA B N 1
ATOM 6927 C CA . ALA B 1 116 ? 17.641 7.582 13.773 1 90.12 116 ALA B CA 1
ATOM 6928 C C . ALA B 1 116 ? 17.219 8.812 12.969 1 90.12 116 ALA B C 1
ATOM 6930 O O . ALA B 1 116 ? 17.938 9.812 12.93 1 90.12 116 ALA B O 1
ATOM 6931 N N . ALA B 1 117 ? 16.188 8.609 12.289 1 88.56 117 ALA B N 1
ATOM 6932 C CA . ALA B 1 117 ? 15.672 9.727 11.516 1 88.56 117 ALA B CA 1
ATOM 6933 C C . ALA B 1 117 ? 14.547 10.438 12.258 1 88.56 117 ALA B C 1
ATOM 6935 O O . ALA B 1 117 ? 13.734 9.797 12.93 1 88.56 117 ALA B O 1
ATOM 6936 N N . LEU B 1 118 ? 14.602 11.695 12.273 1 90.44 118 LEU B N 1
ATOM 6937 C CA . LEU B 1 118 ? 13.477 12.531 12.68 1 90.44 118 LEU B CA 1
ATOM 6938 C C . LEU B 1 118 ? 12.703 13.031 11.461 1 90.44 118 LEU B C 1
ATOM 6940 O O . LEU B 1 118 ? 13.211 13.844 10.688 1 90.44 118 LEU B O 1
ATOM 6944 N N . ILE B 1 119 ? 11.539 12.469 11.414 1 86.25 119 ILE B N 1
ATOM 6945 C CA . ILE B 1 119 ? 10.766 12.719 10.203 1 86.25 119 ILE B CA 1
ATOM 6946 C C . ILE B 1 119 ? 9.5 13.5 10.547 1 86.25 119 ILE B C 1
ATOM 6948 O O . ILE B 1 119 ? 8.961 13.367 11.648 1 86.25 119 ILE B O 1
ATOM 6952 N N . GLY B 1 120 ? 9.023 14.344 9.617 1 84.75 120 GLY B N 1
ATOM 6953 C CA . GLY B 1 120 ? 7.812 15.133 9.75 1 84.75 120 GLY B CA 1
ATOM 6954 C C . GLY B 1 120 ? 7.672 16.188 8.68 1 84.75 120 GLY B C 1
ATOM 6955 O O . GLY B 1 120 ? 8.625 16.484 7.953 1 84.75 120 GLY B O 1
ATOM 6956 N N . PRO B 1 121 ? 6.504 16.625 8.617 1 86.62 121 PRO B N 1
ATOM 6957 C CA . PRO B 1 121 ? 6.332 17.672 7.609 1 86.62 121 PRO B CA 1
ATOM 6958 C C . PRO B 1 121 ? 7.156 18.922 7.91 1 86.62 121 PRO B C 1
ATOM 6960 O O . PRO B 1 121 ? 7.566 19.125 9.055 1 86.62 121 PRO B O 1
ATOM 6963 N N . SER B 1 122 ? 7.465 19.641 6.898 1 80.81 122 SER B N 1
ATOM 6964 C CA . SER B 1 122 ? 8.258 20.859 7.043 1 80.81 122 SER B CA 1
ATOM 6965 C C . SER B 1 122 ? 7.539 21.891 7.902 1 80.81 122 SER B C 1
ATOM 6967 O O . SER B 1 122 ? 8.156 22.828 8.391 1 80.81 122 SER B O 1
ATOM 6969 N N . THR B 1 123 ? 6.309 21.688 8.203 1 85.94 123 THR B N 1
ATOM 6970 C CA . THR B 1 123 ? 5.52 22.641 8.969 1 85.94 123 THR B CA 1
ATOM 6971 C C . THR B 1 123 ? 5.477 22.25 10.445 1 85.94 123 THR B C 1
ATOM 6973 O O . THR B 1 123 ? 4.926 22.984 11.273 1 85.94 123 THR B O 1
ATOM 6976 N N . SER B 1 124 ? 6.152 21.141 10.797 1 87.38 124 SER B N 1
ATOM 6977 C CA . SER B 1 124 ? 6.02 20.594 12.141 1 87.38 124 SER B CA 1
ATOM 6978 C C . SER B 1 124 ? 6.988 21.266 13.109 1 87.38 124 SER B C 1
ATOM 6980 O O . SER B 1 124 ? 6.855 21.125 14.328 1 87.38 124 SER B O 1
ATOM 6982 N N . GLY B 1 125 ? 8.023 21.953 12.633 1 87.06 125 GLY B N 1
ATOM 6983 C CA . GLY B 1 125 ? 8.953 22.656 13.5 1 87.06 125 GLY B CA 1
ATOM 6984 C C . GLY B 1 125 ? 10.117 21.781 13.953 1 87.06 125 GLY B C 1
ATOM 6985 O O . GLY B 1 125 ? 10.578 21.906 15.094 1 87.06 125 GLY B O 1
ATOM 6986 N N . LYS B 1 126 ? 10.539 20.906 13.172 1 88.44 126 LYS B N 1
ATOM 6987 C CA . LYS B 1 126 ? 11.609 19.969 13.508 1 88.44 126 LYS B CA 1
ATOM 6988 C C . LYS B 1 126 ? 12.875 20.703 13.922 1 88.44 126 LYS B C 1
ATOM 6990 O O . LYS B 1 126 ? 13.5 20.375 14.93 1 88.44 126 LYS B O 1
ATOM 6995 N N . SER B 1 127 ? 13.312 21.75 13.117 1 87.75 127 SER B N 1
ATOM 6996 C CA . SER B 1 127 ? 14.508 22.516 13.43 1 87.75 127 SER B CA 1
ATOM 6997 C C . SER B 1 127 ? 14.367 23.25 14.758 1 87.75 127 SER B C 1
ATOM 6999 O O . SER B 1 127 ? 15.297 23.281 15.555 1 87.75 127 SER B O 1
ATOM 7001 N N . ARG B 1 128 ? 13.234 23.812 15.008 1 89.31 128 ARG B N 1
ATOM 7002 C CA . ARG B 1 128 ? 12.969 24.5 16.266 1 89.31 128 ARG B CA 1
ATOM 7003 C C . ARG B 1 128 ? 13.016 23.531 17.438 1 89.31 128 ARG B C 1
ATOM 7005 O O . ARG B 1 128 ? 13.406 23.906 18.547 1 89.31 128 ARG B O 1
ATOM 7012 N N . LEU B 1 129 ? 12.516 22.406 17.156 1 91.88 129 LEU B N 1
ATOM 7013 C CA . LEU B 1 129 ? 12.555 21.359 18.188 1 91.88 129 LEU B CA 1
ATOM 7014 C C . LEU B 1 129 ? 13.992 21.047 18.578 1 91.88 129 LEU B C 1
ATOM 7016 O O . LEU B 1 129 ? 14.289 20.875 19.766 1 91.88 129 LEU B O 1
ATOM 7020 N N . LEU B 1 130 ? 14.844 20.953 17.656 1 92 130 LEU B N 1
ATOM 7021 C CA . LEU B 1 130 ? 16.25 20.688 17.938 1 92 130 LEU B CA 1
ATOM 7022 C C . LEU B 1 130 ? 16.891 21.828 18.719 1 92 130 LEU B C 1
ATOM 7024 O O . LEU B 1 130 ? 17.688 21.594 19.625 1 92 130 LEU B O 1
ATOM 7028 N N . MET B 1 131 ? 16.5 22.984 18.359 1 89.38 131 MET B N 1
ATOM 7029 C CA . MET B 1 131 ? 17.016 24.141 19.078 1 89.38 131 MET B CA 1
ATOM 7030 C C . MET B 1 131 ? 16.562 24.141 20.531 1 89.38 131 MET B C 1
ATOM 7032 O O . MET B 1 131 ? 17.328 24.484 21.422 1 89.38 131 MET B O 1
ATOM 7036 N N . GLU B 1 132 ? 15.336 23.812 20.688 1 91.25 132 GLU B N 1
ATOM 7037 C CA . GLU B 1 132 ? 14.82 23.719 22.047 1 91.25 132 GLU B CA 1
ATOM 7038 C C . GLU B 1 132 ? 15.484 22.594 22.812 1 91.25 132 GLU B C 1
ATOM 7040 O O . GLU B 1 132 ? 15.773 22.719 24 1 91.25 132 GLU B O 1
ATOM 7045 N N . THR B 1 133 ? 15.727 21.516 22.141 1 91.62 133 THR B N 1
ATOM 7046 C CA . THR B 1 133 ? 16.375 20.359 22.75 1 91.62 133 THR B CA 1
ATOM 7047 C C . THR B 1 133 ? 17.781 20.719 23.219 1 91.62 133 THR B C 1
ATOM 7049 O O . THR B 1 133 ? 18.25 20.219 24.234 1 91.62 133 THR B O 1
ATOM 7052 N N . ALA B 1 134 ? 18.422 21.641 22.547 1 90.81 134 ALA B N 1
ATOM 7053 C CA . ALA B 1 134 ? 19.781 22.062 22.859 1 90.81 134 ALA B CA 1
ATOM 7054 C C . ALA B 1 134 ? 19.828 22.781 24.203 1 90.81 134 ALA B C 1
ATOM 7056 O O . ALA B 1 134 ? 20.906 22.938 24.797 1 90.81 134 ALA B O 1
ATOM 7057 N N . GLN B 1 135 ? 18.719 23.141 24.641 1 88.44 135 GLN B N 1
ATOM 7058 C CA . GLN B 1 135 ? 18.656 23.75 25.969 1 88.44 135 GLN B CA 1
ATOM 7059 C C . GLN B 1 135 ? 18.656 22.703 27.062 1 88.44 135 GLN B C 1
ATOM 7061 O O . GLN B 1 135 ? 18.891 23.016 28.234 1 88.44 135 GLN B O 1
ATOM 7066 N N . HIS B 1 136 ? 18.516 21.484 26.688 1 88.19 136 HIS B N 1
ATOM 7067 C CA . HIS B 1 136 ? 18.375 20.406 27.672 1 88.19 136 HIS B CA 1
ATOM 7068 C C . HIS B 1 136 ? 19.562 19.453 27.625 1 88.19 136 HIS B C 1
ATOM 7070 O O . HIS B 1 136 ? 19.906 18.828 28.625 1 88.19 136 HIS B O 1
ATOM 7076 N N . ILE B 1 137 ? 20.125 19.297 26.531 1 90.5 137 ILE B N 1
ATOM 7077 C CA . ILE B 1 137 ? 21.297 18.438 26.375 1 90.5 137 ILE B CA 1
ATOM 7078 C C . ILE B 1 137 ? 22.281 19.094 25.406 1 90.5 137 ILE B C 1
ATOM 7080 O O . ILE B 1 137 ? 21.969 20.094 24.766 1 90.5 137 ILE B O 1
ATOM 7084 N N . CYS B 1 138 ? 23.5 18.531 25.328 1 92.19 138 CYS B N 1
ATOM 7085 C CA . CYS B 1 138 ? 24.484 19.047 24.391 1 92.19 138 CYS B CA 1
ATOM 7086 C C . CYS B 1 138 ? 24.156 18.609 22.969 1 92.19 138 CYS B C 1
ATOM 7088 O O . CYS B 1 138 ? 24.172 17.422 22.656 1 92.19 138 CYS B O 1
ATOM 7090 N N . VAL B 1 139 ? 23.844 19.578 22.141 1 93.5 139 VAL B N 1
ATOM 7091 C CA . VAL B 1 139 ? 23.484 19.281 20.766 1 93.5 139 VAL B CA 1
ATOM 7092 C C . VAL B 1 139 ? 24.516 19.922 19.828 1 93.5 139 VAL B C 1
ATOM 7094 O O . VAL B 1 139 ? 24.812 21.109 19.953 1 93.5 139 VAL B O 1
ATOM 7097 N N . VAL B 1 140 ? 25.125 19.125 19.031 1 94.44 140 VAL B N 1
ATOM 7098 C CA . VAL B 1 140 ? 25.906 19.625 17.906 1 94.44 140 VAL B CA 1
ATOM 7099 C C . VAL B 1 140 ? 25.016 19.688 16.656 1 94.44 140 VAL B C 1
ATOM 7101 O O . VAL B 1 140 ? 24.844 18.688 15.961 1 94.44 140 VAL B O 1
ATOM 7104 N N . TYR B 1 141 ? 24.562 20.859 16.438 1 93.38 141 TYR B N 1
ATOM 7105 C CA . TYR B 1 141 ? 23.625 21.047 15.336 1 93.38 141 TYR B CA 1
ATOM 7106 C C . TYR B 1 141 ? 24.344 21.422 14.047 1 93.38 141 TYR B C 1
ATOM 7108 O O . TYR B 1 141 ? 25.172 22.344 14.031 1 93.38 141 TYR B O 1
ATOM 7116 N N . ILE B 1 142 ? 24.078 20.688 12.977 1 92.38 142 ILE B N 1
ATOM 7117 C CA . ILE B 1 142 ? 24.688 20.969 11.672 1 92.38 142 ILE B CA 1
ATOM 7118 C C . ILE B 1 142 ? 23.609 20.984 10.594 1 92.38 142 ILE B C 1
ATOM 7120 O O . ILE B 1 142 ? 22.953 19.969 10.344 1 92.38 142 ILE B O 1
ATOM 7124 N N . CYS B 1 143 ? 23.422 22.109 9.961 1 90.19 143 CYS B N 1
ATOM 7125 C CA . CYS B 1 143 ? 22.5 22.203 8.836 1 90.19 143 CYS B CA 1
ATOM 7126 C C . CYS B 1 143 ? 23.219 21.953 7.512 1 90.19 143 CYS B C 1
ATOM 7128 O O . CYS B 1 143 ? 24.109 22.719 7.125 1 90.19 143 CYS B O 1
ATOM 7130 N N . LEU B 1 144 ? 22.797 20.938 6.797 1 89.12 144 LEU B N 1
ATOM 7131 C CA . LEU B 1 144 ? 23.484 20.5 5.582 1 89.12 144 LEU B CA 1
ATOM 7132 C C . LEU B 1 144 ? 22.812 21.094 4.348 1 89.12 144 LEU B C 1
ATOM 7134 O O . LEU B 1 144 ? 22.969 20.562 3.24 1 89.12 144 LEU B O 1
ATOM 7138 N N . ARG B 1 145 ? 22.125 22.109 4.492 1 80.94 145 ARG B N 1
ATOM 7139 C CA . ARG B 1 145 ? 21.453 22.766 3.379 1 80.94 145 ARG B CA 1
ATOM 7140 C C . ARG B 1 145 ? 22.422 23.047 2.234 1 80.94 145 ARG B C 1
ATOM 7142 O O . ARG B 1 145 ? 23.562 23.453 2.463 1 80.94 145 ARG B O 1
ATOM 7149 N N . PRO B 1 146 ? 21.891 22.812 1.069 1 73.19 146 PRO B N 1
ATOM 7150 C CA . PRO B 1 146 ? 22.75 23.125 -0.073 1 73.19 146 PRO B CA 1
ATOM 7151 C C . PRO B 1 146 ? 23.188 24.594 -0.102 1 73.19 146 PRO B C 1
ATOM 7153 O O . PRO B 1 146 ? 22.438 25.469 0.326 1 73.19 146 PRO B O 1
ATOM 7156 N N . LYS B 1 147 ? 24.281 24.844 -0.623 1 66.69 147 LYS B N 1
ATOM 7157 C CA . LYS B 1 147 ? 24.891 26.172 -0.623 1 66.69 147 LYS B CA 1
ATOM 7158 C C . LYS B 1 147 ? 24.031 27.172 -1.391 1 66.69 147 LYS B C 1
ATOM 7160 O O . LYS B 1 147 ? 23.984 28.344 -1.037 1 66.69 147 LYS B O 1
ATOM 7165 N N . ASP B 1 148 ? 23.312 26.656 -2.346 1 59.97 148 ASP B N 1
ATOM 7166 C CA . ASP B 1 148 ? 22.609 27.562 -3.256 1 59.97 148 ASP B CA 1
ATOM 7167 C C . ASP B 1 148 ? 21.156 27.734 -2.832 1 59.97 148 ASP B C 1
ATOM 7169 O O . ASP B 1 148 ? 20.391 28.453 -3.484 1 59.97 148 ASP B O 1
ATOM 7173 N N . LEU B 1 149 ? 20.812 27.219 -1.762 1 64.75 149 LEU B N 1
ATOM 7174 C CA . LEU B 1 149 ? 19.422 27.312 -1.372 1 64.75 149 LEU B CA 1
ATOM 7175 C C . LEU B 1 149 ? 19.25 28.172 -0.119 1 64.75 149 LEU B C 1
ATOM 7177 O O . LEU B 1 149 ? 19.844 27.859 0.925 1 64.75 149 LEU B O 1
ATOM 7181 N N . PRO B 1 150 ? 18.469 29.203 -0.365 1 61.38 150 PRO B N 1
ATOM 7182 C CA . PRO B 1 150 ? 18.203 30.016 0.822 1 61.38 150 PRO B CA 1
ATOM 7183 C C . PRO B 1 150 ? 17.172 29.375 1.756 1 61.38 150 PRO B C 1
ATOM 7185 O O . PRO B 1 150 ? 16.375 28.547 1.322 1 61.38 150 PRO B O 1
ATOM 7188 N N . GLY B 1 151 ? 17.344 29.531 3.018 1 71.56 151 GLY B N 1
ATOM 7189 C CA . GLY B 1 151 ? 16.375 29.016 3.971 1 71.56 151 GLY B CA 1
ATOM 7190 C C . GLY B 1 151 ? 16.828 29.141 5.414 1 71.56 151 GLY B C 1
ATOM 7191 O O . GLY B 1 151 ? 17.969 29.516 5.68 1 71.56 151 GLY B O 1
ATOM 7192 N N . PHE B 1 152 ? 15.852 29.078 6.246 1 72.81 152 PHE B N 1
ATOM 7193 C CA . PHE B 1 152 ? 16.156 29.078 7.672 1 72.81 152 PHE B CA 1
ATOM 7194 C C . PHE B 1 152 ? 15.938 27.703 8.273 1 72.81 152 PHE B C 1
ATOM 7196 O O . PHE B 1 152 ? 14.93 27.047 7.992 1 72.81 152 PHE B O 1
ATOM 7203 N N . PRO B 1 153 ? 16.875 27.203 9.086 1 80.12 153 PRO B N 1
ATOM 7204 C CA . PRO B 1 153 ? 18.156 27.812 9.469 1 80.12 153 PRO B CA 1
ATOM 7205 C C . PRO B 1 153 ? 19.172 27.812 8.336 1 80.12 153 PRO B C 1
ATOM 7207 O O . PRO B 1 153 ? 19.047 27.031 7.395 1 80.12 153 PRO B O 1
ATOM 7210 N N . PRO B 1 154 ? 20.078 28.719 8.422 1 79.31 154 PRO B N 1
ATOM 7211 C CA . PRO B 1 154 ? 21.094 28.766 7.359 1 79.31 154 PRO B CA 1
ATOM 7212 C C . PRO B 1 154 ? 22.047 27.562 7.406 1 79.31 154 PRO B C 1
ATOM 7214 O O . PRO B 1 154 ? 22.125 26.875 8.422 1 79.31 154 PRO B O 1
ATOM 7217 N N . ARG B 1 155 ? 22.75 27.375 6.344 1 85.69 155 ARG B N 1
ATOM 7218 C CA . ARG B 1 155 ? 23.719 26.297 6.234 1 85.69 155 ARG B CA 1
ATOM 7219 C C . ARG B 1 155 ? 24.844 26.469 7.258 1 85.69 155 ARG B C 1
ATOM 7221 O O . ARG B 1 155 ? 25.312 27.594 7.488 1 85.69 155 ARG B O 1
ATOM 7228 N N . SER B 1 156 ? 25.266 25.375 7.938 1 89.12 156 SER B N 1
ATOM 7229 C CA . SER B 1 156 ? 26.375 25.406 8.867 1 89.12 156 SER B CA 1
ATOM 7230 C C . SER B 1 156 ? 27.719 25.375 8.133 1 89.12 156 SER B C 1
ATOM 7232 O O . SER B 1 156 ? 27.844 24.75 7.082 1 89.12 156 SER B O 1
ATOM 7234 N N . ALA B 1 157 ? 28.625 26 8.68 1 86.31 157 ALA B N 1
ATOM 7235 C CA . ALA B 1 157 ? 29.969 25.984 8.102 1 86.31 157 ALA B CA 1
ATOM 7236 C C . ALA B 1 157 ? 30.531 24.562 8.07 1 86.31 157 ALA B C 1
ATOM 7238 O O . ALA B 1 157 ? 31.25 24.188 7.145 1 86.31 157 ALA B O 1
ATOM 7239 N N . LEU B 1 158 ? 30.219 23.781 9.023 1 91.06 158 LEU B N 1
ATOM 7240 C CA . LEU B 1 158 ? 30.719 22.422 9.141 1 91.06 158 LEU B CA 1
ATOM 7241 C C . LEU B 1 158 ? 30.172 21.547 8.008 1 91.06 158 LEU B C 1
ATOM 7243 O O . LEU B 1 158 ? 30.703 20.453 7.754 1 91.06 158 LEU B O 1
ATOM 7247 N N . ALA B 1 159 ? 29.125 22 7.387 1 90.31 159 ALA B N 1
ATOM 7248 C CA . ALA B 1 159 ? 28.5 21.234 6.305 1 90.31 159 ALA B CA 1
ATOM 7249 C C . ALA B 1 159 ? 29.5 20.984 5.172 1 90.31 159 ALA B C 1
ATOM 7251 O O . ALA B 1 159 ? 29.453 19.938 4.52 1 90.31 159 ALA B O 1
ATOM 7252 N N . ASP B 1 160 ? 30.406 21.875 5 1 85.25 160 ASP B N 1
ATOM 7253 C CA . ASP B 1 160 ? 31.375 21.734 3.926 1 85.25 160 ASP B CA 1
ATOM 7254 C C . ASP B 1 160 ? 32.344 20.609 4.215 1 85.25 160 ASP B C 1
ATOM 7256 O O . ASP B 1 160 ? 32.844 19.953 3.291 1 85.25 160 ASP B O 1
ATOM 7260 N N . LEU B 1 161 ? 32.594 20.391 5.453 1 88.62 161 LEU B N 1
ATOM 7261 C CA . LEU B 1 161 ? 33.5 19.297 5.84 1 88.62 161 LEU B CA 1
ATOM 7262 C C . LEU B 1 161 ? 32.781 17.953 5.742 1 88.62 161 LEU B C 1
ATOM 7264 O O . LEU B 1 161 ? 33.406 16.953 5.406 1 88.62 161 LEU B O 1
ATOM 7268 N N . ILE B 1 162 ? 31.578 17.953 6.07 1 89.69 162 ILE B N 1
ATOM 7269 C CA . ILE B 1 162 ? 30.797 16.703 6.039 1 89.69 162 ILE B CA 1
ATOM 7270 C C . ILE B 1 162 ? 30.562 16.297 4.59 1 89.69 162 ILE B C 1
ATOM 7272 O O . ILE B 1 162 ? 30.672 15.117 4.246 1 89.69 162 ILE B O 1
ATOM 7276 N N . LEU B 1 163 ? 30.203 17.266 3.74 1 87.75 163 LEU B N 1
ATOM 7277 C CA . LEU B 1 163 ? 29.922 17 2.336 1 87.75 163 LEU B CA 1
ATOM 7278 C C . LEU B 1 163 ? 31.125 17.328 1.459 1 87.75 163 LEU B C 1
ATOM 7280 O O . LEU B 1 163 ? 30.984 17.953 0.411 1 87.75 163 LEU B O 1
ATOM 7284 N N . SER B 1 164 ? 32.219 16.859 1.895 1 80.44 164 SER B N 1
ATOM 7285 C CA . SER B 1 164 ? 33.469 17.172 1.172 1 80.44 164 SER B CA 1
ATOM 7286 C C . SER B 1 164 ? 33.594 16.297 -0.072 1 80.44 164 SER B C 1
ATOM 7288 O O . SER B 1 164 ? 33.406 15.078 -0.014 1 80.44 164 SER B O 1
ATOM 7290 N N . THR B 1 165 ? 33.812 16.859 -1.201 1 66.56 165 THR B N 1
ATOM 7291 C CA . THR B 1 165 ? 33.969 16.125 -2.455 1 66.56 165 THR B CA 1
ATOM 7292 C C . THR B 1 165 ? 35.406 15.648 -2.607 1 66.56 165 THR B C 1
ATOM 7294 O O . THR B 1 165 ? 35.688 14.812 -3.465 1 66.56 165 THR B O 1
ATOM 7297 N N . ALA B 1 166 ? 36.469 16.109 -2.031 1 57.53 166 ALA B N 1
ATOM 7298 C CA . ALA B 1 166 ? 37.875 15.789 -2.26 1 57.53 166 ALA B CA 1
ATOM 7299 C C . ALA B 1 166 ? 38.219 14.391 -1.736 1 57.53 166 ALA B C 1
ATOM 7301 O O . ALA B 1 166 ? 38.812 13.594 -2.441 1 57.53 166 ALA B O 1
ATOM 7302 N N . VAL B 1 167 ? 38.281 14.117 -0.366 1 56.66 167 VAL B N 1
ATOM 7303 C CA . VAL B 1 167 ? 38.719 12.867 0.238 1 56.66 167 VAL B CA 1
ATOM 7304 C C . VAL B 1 167 ? 37.594 12.266 1.068 1 56.66 167 VAL B C 1
ATOM 7306 O O . VAL B 1 167 ? 37.281 12.734 2.172 1 56.66 167 VAL B O 1
ATOM 7309 N N . THR B 1 168 ? 36.625 11.477 0.494 1 63.28 168 THR B N 1
ATOM 7310 C CA . THR B 1 168 ? 35.469 11.102 1.308 1 63.28 168 THR B CA 1
ATOM 7311 C C . THR B 1 168 ? 35.438 9.594 1.532 1 63.28 168 THR B C 1
ATOM 7313 O O . THR B 1 168 ? 34.625 8.898 0.941 1 63.28 168 THR B O 1
ATOM 7316 N N . ASP B 1 169 ? 36.656 9.102 2.227 1 74.5 169 ASP B N 1
ATOM 7317 C CA . ASP B 1 169 ? 36.562 7.703 2.627 1 74.5 169 ASP B CA 1
ATOM 7318 C C . ASP B 1 169 ? 36.25 7.566 4.117 1 74.5 169 ASP B C 1
ATOM 7320 O O . ASP B 1 169 ? 36 8.562 4.793 1 74.5 169 ASP B O 1
ATOM 7324 N N . GLU B 1 170 ? 36.219 6.465 4.59 1 80.56 170 GLU B N 1
ATOM 7325 C CA . GLU B 1 170 ? 35.844 6.188 5.973 1 80.56 170 GLU B CA 1
ATOM 7326 C C . GLU B 1 170 ? 36.875 6.773 6.945 1 80.56 170 GLU B C 1
ATOM 7328 O O . GLU B 1 170 ? 36.531 7.184 8.055 1 80.56 170 GLU B O 1
ATOM 7333 N N . THR B 1 171 ? 38.125 6.859 6.527 1 82.38 171 THR B N 1
ATOM 7334 C CA . THR B 1 171 ? 39.188 7.414 7.371 1 82.38 171 THR B CA 1
ATOM 7335 C C . THR B 1 171 ? 38.969 8.906 7.59 1 82.38 171 THR B C 1
ATOM 7337 O O . THR B 1 171 ? 39.188 9.414 8.695 1 82.38 171 THR B O 1
ATOM 7340 N N . TYR B 1 172 ? 38.594 9.531 6.543 1 85.94 172 TYR B N 1
ATOM 7341 C CA . TYR B 1 172 ? 38.312 10.961 6.645 1 85.94 172 TYR B CA 1
ATOM 7342 C C . TYR B 1 172 ? 37.188 11.219 7.641 1 85.94 172 TYR B C 1
ATOM 7344 O O . TYR B 1 172 ? 37.312 12.07 8.523 1 85.94 172 TYR B O 1
ATOM 7352 N N . TYR B 1 173 ? 36.125 10.516 7.551 1 89.5 173 TYR B N 1
ATOM 7353 C CA . TYR B 1 173 ? 34.969 10.719 8.414 1 89.5 173 TYR B CA 1
ATOM 7354 C C . TYR B 1 173 ? 35.281 10.336 9.852 1 89.5 173 TYR B C 1
ATOM 7356 O O . TYR B 1 173 ? 34.781 10.945 10.797 1 89.5 173 TYR B O 1
ATOM 7364 N N . THR B 1 174 ? 36.062 9.328 9.945 1 89.81 174 THR B N 1
ATOM 7365 C CA . THR B 1 174 ? 36.5 8.945 11.281 1 89.81 174 THR B CA 1
ATOM 7366 C C . THR B 1 174 ? 37.281 10.078 11.938 1 89.81 174 THR B C 1
ATOM 7368 O O . THR B 1 174 ? 37.062 10.398 13.109 1 89.81 174 THR B O 1
ATOM 7371 N N . SER B 1 175 ? 38.125 10.648 11.133 1 89.62 175 SER B N 1
ATOM 7372 C CA . SER B 1 175 ? 38.906 11.773 11.641 1 89.62 175 SER B CA 1
ATOM 7373 C C . SER B 1 175 ? 38 12.969 11.953 1 89.62 175 SER B C 1
ATOM 7375 O O . SER B 1 175 ? 38.156 13.625 12.984 1 89.62 175 SER B O 1
ATOM 7377 N N . LEU B 1 176 ? 37.156 13.281 11.109 1 92 176 LEU B N 1
ATOM 7378 C CA . LEU B 1 176 ? 36.25 14.406 11.281 1 92 176 LEU B CA 1
ATOM 7379 C C . LEU B 1 176 ? 35.406 14.25 12.555 1 92 176 LEU B C 1
ATOM 7381 O O . LEU B 1 176 ? 35.344 15.172 13.367 1 92 176 LEU B O 1
ATOM 7385 N N . LEU B 1 177 ? 34.812 13.07 12.75 1 94.06 177 LEU B N 1
ATOM 7386 C CA . LEU B 1 177 ? 33.969 12.812 13.914 1 94.06 177 LEU B CA 1
ATOM 7387 C C . LEU B 1 177 ? 34.812 12.859 15.195 1 94.06 177 LEU B C 1
ATOM 7389 O O . LEU B 1 177 ? 34.344 13.383 16.219 1 94.06 177 LEU B O 1
ATOM 7393 N N . ALA B 1 178 ? 35.969 12.273 15.078 1 94.06 178 ALA B N 1
ATOM 7394 C CA . ALA B 1 178 ? 36.875 12.32 16.234 1 94.06 178 ALA B CA 1
ATOM 7395 C C . ALA B 1 178 ? 37.188 13.758 16.609 1 94.06 178 ALA B C 1
ATOM 7397 O O . ALA B 1 178 ? 37.219 14.102 17.797 1 94.06 178 ALA B O 1
ATOM 7398 N N . CYS B 1 179 ? 37.438 14.562 15.625 1 94.31 179 CYS B N 1
ATOM 7399 C CA . CYS B 1 179 ? 37.781 15.961 15.875 1 94.31 179 CYS B CA 1
ATOM 7400 C C . CYS B 1 179 ? 36.594 16.719 16.469 1 94.31 179 CYS B C 1
ATOM 7402 O O . CYS B 1 179 ? 36.75 17.531 17.359 1 94.31 179 CYS B O 1
ATOM 7404 N N . ILE B 1 180 ? 35.406 16.469 16.016 1 95.06 180 ILE B N 1
ATOM 7405 C CA . ILE B 1 180 ? 34.219 17.094 16.562 1 95.06 180 ILE B CA 1
ATOM 7406 C C . ILE B 1 180 ? 34.062 16.734 18.031 1 95.06 180 ILE B C 1
ATOM 7408 O O . ILE B 1 180 ? 33.875 17.594 18.875 1 95.06 180 ILE B O 1
ATOM 7412 N N . PHE B 1 181 ? 34.281 15.453 18.359 1 95.06 181 PHE B N 1
ATOM 7413 C CA . PHE B 1 181 ? 34.125 14.977 19.734 1 95.06 181 PHE B CA 1
ATOM 7414 C C . PHE B 1 181 ? 35.219 15.586 20.625 1 95.06 181 PHE B C 1
ATOM 7416 O O . PHE B 1 181 ? 34.938 15.914 21.797 1 95.06 181 PHE B O 1
ATOM 7423 N N . GLN B 1 182 ? 36.344 15.727 20.031 1 94.19 182 GLN B N 1
ATOM 7424 C CA . GLN B 1 182 ? 37.438 16.297 20.812 1 94.19 182 GLN B CA 1
ATOM 7425 C C . GLN B 1 182 ? 37.156 17.766 21.141 1 94.19 182 GLN B C 1
ATOM 7427 O O . GLN B 1 182 ? 37.5 18.219 22.234 1 94.19 182 GLN B O 1
ATOM 7432 N N . VAL B 1 183 ? 36.625 18.469 20.188 1 94.88 183 VAL B N 1
ATOM 7433 C CA . VAL B 1 183 ? 36.312 19.875 20.422 1 94.88 183 VAL B CA 1
ATOM 7434 C C . VAL B 1 183 ? 35.25 19.969 21.5 1 94.88 183 VAL B C 1
ATOM 7436 O O . VAL B 1 183 ? 35.312 20.844 22.375 1 94.88 183 VAL B O 1
ATOM 7439 N N . VAL B 1 184 ? 34.25 19.109 21.484 1 94.94 184 VAL B N 1
ATOM 7440 C CA . VAL B 1 184 ? 33.219 19.062 22.516 1 94.94 184 VAL B CA 1
ATOM 7441 C C . VAL B 1 184 ? 33.844 18.766 23.875 1 94.94 184 VAL B C 1
ATOM 7443 O O . VAL B 1 184 ? 33.562 19.438 24.875 1 94.94 184 VAL B O 1
ATOM 7446 N N . ALA B 1 185 ? 34.719 17.781 23.891 1 93.56 185 ALA B N 1
ATOM 7447 C CA . ALA B 1 185 ? 35.375 17.406 25.125 1 93.56 185 ALA B CA 1
ATOM 7448 C C . ALA B 1 185 ? 36.188 18.562 25.719 1 93.56 185 ALA B C 1
ATOM 7450 O O . ALA B 1 185 ? 36.094 18.828 26.906 1 93.56 185 ALA B O 1
ATOM 7451 N N . LYS B 1 186 ? 36.906 19.203 24.859 1 93.06 186 LYS B N 1
ATOM 7452 C CA . LYS B 1 186 ? 37.75 20.312 25.297 1 93.06 186 LYS B CA 1
ATOM 7453 C C . LYS B 1 186 ? 36.906 21.453 25.844 1 93.06 186 LYS B C 1
ATOM 7455 O O . LYS B 1 186 ? 37.281 22.094 26.828 1 93.06 186 LYS B O 1
ATOM 7460 N N . PHE B 1 187 ? 35.844 21.719 25.188 1 93.75 187 PHE B N 1
ATOM 7461 C CA . PHE B 1 187 ? 34.969 22.812 25.609 1 93.75 187 PHE B CA 1
ATOM 7462 C C . PHE B 1 187 ? 34.438 22.562 27.031 1 93.75 187 PHE B C 1
ATOM 7464 O O . PHE B 1 187 ? 34.5 23.469 27.875 1 93.75 187 PHE B O 1
ATOM 7471 N N . PHE B 1 188 ? 34 21.422 27.344 1 91.94 188 PHE B N 1
ATOM 7472 C CA . PHE B 1 188 ? 33.344 21.141 28.609 1 91.94 188 PHE B CA 1
ATOM 7473 C C . PHE B 1 188 ? 34.375 20.859 29.703 1 91.94 188 PHE B C 1
ATOM 7475 O O . PHE B 1 188 ? 34.062 20.969 30.891 1 91.94 188 PHE B O 1
ATOM 7482 N N . SER B 1 189 ? 35.562 20.5 29.266 1 88.62 189 SER B N 1
ATOM 7483 C CA . SER B 1 189 ? 36.625 20.25 30.234 1 88.62 189 SER B CA 1
ATOM 7484 C C . SER B 1 189 ? 37.094 21.547 30.875 1 88.62 189 SER B C 1
ATOM 7486 O O . SER B 1 189 ? 37.594 21.547 32 1 88.62 189 SER B O 1
ATOM 7488 N N . ILE B 1 190 ? 37.031 22.594 30.125 1 85.94 190 ILE B N 1
ATOM 7489 C CA . ILE B 1 190 ? 37.562 23.875 30.578 1 85.94 190 ILE B CA 1
ATOM 7490 C C . ILE B 1 190 ? 36.531 24.562 31.484 1 85.94 190 ILE B C 1
ATOM 7492 O O . ILE B 1 190 ? 36.875 25.469 32.25 1 85.94 190 ILE B O 1
ATOM 7496 N N . GLN B 1 191 ? 35.438 24.094 31.547 1 82.81 191 GLN B N 1
ATOM 7497 C CA . GLN B 1 191 ? 34.406 24.781 32.312 1 82.81 191 GLN B CA 1
ATOM 7498 C C . GLN B 1 191 ? 34.531 24.484 33.812 1 82.81 191 GLN B C 1
ATOM 7500 O O . GLN B 1 191 ? 35.031 23.422 34.188 1 82.81 191 GLN B O 1
ATOM 7505 N N . HIS B 1 192 ? 34.156 25.406 34.562 1 78.44 192 HIS B N 1
ATOM 7506 C CA . HIS B 1 192 ? 34.281 25.297 36 1 78.44 192 HIS B CA 1
ATOM 7507 C C . HIS B 1 192 ? 33.344 24.234 36.562 1 78.44 192 HIS B C 1
ATOM 7509 O O . HIS B 1 192 ? 32.188 24.156 36.156 1 78.44 192 HIS B O 1
ATOM 7515 N N . PRO B 1 193 ? 33.781 23.469 37.375 1 73.62 193 PRO B N 1
ATOM 7516 C CA . PRO B 1 193 ? 33 22.344 37.875 1 73.62 193 PRO B CA 1
ATOM 7517 C C . PRO B 1 193 ? 31.734 22.812 38.625 1 73.62 193 PRO B C 1
ATOM 7519 O O . PRO B 1 193 ? 30.75 22.062 38.688 1 73.62 193 PRO B O 1
ATOM 7522 N N . ASP B 1 194 ? 31.734 24.016 39.188 1 77.5 194 ASP B N 1
ATOM 7523 C CA . ASP B 1 194 ? 30.609 24.469 40 1 77.5 194 ASP B CA 1
ATOM 7524 C C . ASP B 1 194 ? 29.547 25.156 39.156 1 77.5 194 ASP B C 1
ATOM 7526 O O . ASP B 1 194 ? 28.5 25.562 39.656 1 77.5 194 ASP B O 1
ATOM 7530 N N . GLU B 1 195 ? 29.766 25.172 37.875 1 83.31 195 GLU B N 1
ATOM 7531 C CA . GLU B 1 195 ? 28.812 25.828 37 1 83.31 195 GLU B CA 1
ATOM 7532 C C . GLU B 1 195 ? 27.578 24.953 36.781 1 83.31 195 GLU B C 1
ATOM 7534 O O . GLU B 1 195 ? 27.672 23.734 36.656 1 83.31 195 GLU B O 1
ATOM 7539 N N . ASN B 1 196 ? 26.453 25.703 36.938 1 85 196 ASN B N 1
ATOM 7540 C CA . ASN B 1 196 ? 25.203 24.969 36.75 1 85 196 ASN B CA 1
ATOM 7541 C C . ASN B 1 196 ? 25.047 24.484 35.312 1 85 196 ASN B C 1
ATOM 7543 O O . ASN B 1 196 ? 25.672 25.031 34.375 1 85 196 ASN B O 1
ATOM 7547 N N . MET B 1 197 ? 24.25 23.484 35.094 1 84.69 197 MET B N 1
ATOM 7548 C CA . MET B 1 197 ? 24.062 22.828 33.781 1 84.69 197 MET B CA 1
ATOM 7549 C C . MET B 1 197 ? 23.5 23.812 32.75 1 84.69 197 MET B C 1
ATOM 7551 O O . MET B 1 197 ? 23.953 23.844 31.609 1 84.69 197 MET B O 1
ATOM 7555 N N . THR B 1 198 ? 22.531 24.578 33.125 1 86.62 198 THR B N 1
ATOM 7556 C CA . THR B 1 198 ? 21.859 25.5 32.25 1 86.62 198 THR B CA 1
ATOM 7557 C C . THR B 1 198 ? 22.828 26.531 31.688 1 86.62 198 THR B C 1
ATOM 7559 O O . THR B 1 198 ? 22.797 26.875 30.5 1 86.62 198 THR B O 1
ATOM 7562 N N . ASP B 1 199 ? 23.656 26.938 32.531 1 87.81 199 ASP B N 1
ATOM 7563 C CA . ASP B 1 199 ? 24.641 27.938 32.125 1 87.81 199 ASP B CA 1
ATOM 7564 C C . ASP B 1 199 ? 25.688 27.312 31.188 1 87.81 199 ASP B C 1
ATOM 7566 O O . ASP B 1 199 ? 26.141 27.953 30.234 1 87.81 199 ASP B O 1
ATOM 7570 N N . ARG B 1 200 ? 26.062 26.141 31.469 1 89 200 ARG B N 1
ATOM 7571 C CA . ARG B 1 200 ? 27.016 25.438 30.625 1 89 200 ARG B CA 1
ATOM 7572 C C . ARG B 1 200 ? 26.469 25.266 29.219 1 89 200 ARG B C 1
ATOM 7574 O O . ARG B 1 200 ? 27.172 25.484 28.234 1 89 200 ARG B O 1
ATOM 7581 N N . LEU B 1 201 ? 25.25 24.875 29.203 1 89.94 201 LEU B N 1
ATOM 7582 C CA . LEU B 1 201 ? 24.625 24.625 27.906 1 89.94 201 LEU B CA 1
ATOM 7583 C C . LEU B 1 201 ? 24.422 25.938 27.141 1 89.94 201 LEU B C 1
ATOM 7585 O O . LEU B 1 201 ? 24.531 25.984 25.922 1 89.94 201 LEU B O 1
ATOM 7589 N N . LYS B 1 202 ? 24.062 26.922 27.859 1 89.31 202 LYS B N 1
ATOM 7590 C CA . LYS B 1 202 ? 23.938 28.234 27.219 1 89.31 202 LYS B CA 1
ATOM 7591 C C . LYS B 1 202 ? 25.25 28.656 26.578 1 89.31 202 LYS B C 1
ATOM 7593 O O . LYS B 1 202 ? 25.25 29.156 25.438 1 89.31 202 LYS B O 1
ATOM 7598 N N . LYS B 1 203 ? 26.344 28.531 27.281 1 89.62 203 LYS B N 1
ATOM 7599 C CA . LYS B 1 203 ? 27.656 28.875 26.734 1 89.62 203 LYS B CA 1
ATOM 7600 C C . LYS B 1 203 ? 27.984 28.031 25.516 1 89.62 203 LYS B C 1
ATOM 7602 O O . LYS B 1 203 ? 28.578 28.531 24.547 1 89.62 203 LYS B O 1
ATOM 7607 N N . TRP B 1 204 ? 27.656 26.812 25.641 1 91.69 204 TRP B N 1
ATOM 7608 C CA . TRP B 1 204 ? 27.891 25.922 24.516 1 91.69 204 TRP B CA 1
ATOM 7609 C C . TRP B 1 204 ? 27.094 26.375 23.297 1 91.69 204 TRP B C 1
ATOM 7611 O O . TRP B 1 204 ? 27.609 26.438 22.188 1 91.69 204 TRP B O 1
ATOM 7621 N N . ASN B 1 205 ? 25.797 26.656 23.469 1 90.06 205 ASN B N 1
ATOM 7622 C CA . ASN B 1 205 ? 24.922 27.078 22.375 1 90.06 205 ASN B CA 1
ATOM 7623 C C . ASN B 1 205 ? 25.391 28.391 21.75 1 90.06 205 ASN B C 1
ATOM 7625 O O . ASN B 1 205 ? 25.266 28.578 20.547 1 90.06 205 ASN B O 1
ATOM 7629 N N . ASP B 1 206 ? 25.906 29.188 22.594 1 86.94 206 ASP B N 1
ATOM 7630 C CA . ASP B 1 206 ? 26.484 30.438 22.078 1 86.94 206 ASP B CA 1
ATOM 7631 C C . ASP B 1 206 ? 27.734 30.156 21.25 1 86.94 206 ASP B C 1
ATOM 7633 O O . ASP B 1 206 ? 27.938 30.781 20.219 1 86.94 206 ASP B O 1
ATOM 7637 N N . TYR B 1 207 ? 28.484 29.266 21.812 1 89.06 207 TYR B N 1
ATOM 7638 C CA . TYR B 1 207 ? 29.719 28.891 21.156 1 89.06 207 TYR B CA 1
ATOM 7639 C C . TYR B 1 207 ? 29.438 28.266 19.797 1 89.06 207 TYR B C 1
ATOM 7641 O O . TYR B 1 207 ? 30.141 28.562 18.812 1 89.06 207 TYR B O 1
ATOM 7649 N N . THR B 1 208 ? 28.406 27.453 19.703 1 88.69 208 THR B N 1
ATOM 7650 C CA . THR B 1 208 ? 28.094 26.734 18.469 1 88.69 208 THR B CA 1
ATOM 7651 C C . THR B 1 208 ? 27.078 27.516 17.641 1 88.69 208 THR B C 1
ATOM 7653 O O . THR B 1 208 ? 26.766 27.125 16.516 1 88.69 208 THR B O 1
ATOM 7656 N N . GLU B 1 209 ? 26.484 28.516 18.094 1 79.19 209 GLU B N 1
ATOM 7657 C CA . GLU B 1 209 ? 25.547 29.391 17.406 1 79.19 209 GLU B CA 1
ATOM 7658 C C . GLU B 1 209 ? 24.281 28.625 17 1 79.19 209 GLU B C 1
ATOM 7660 O O . GLU B 1 209 ? 23.781 28.797 15.891 1 79.19 209 GLU B O 1
ATOM 7665 N N . VAL B 1 210 ? 23.953 27.547 17.656 1 64.94 210 VAL B N 1
ATOM 7666 C CA . VAL B 1 210 ? 22.766 26.766 17.344 1 64.94 210 VAL B CA 1
ATOM 7667 C C . VAL B 1 210 ? 21.531 27.656 17.328 1 64.94 210 VAL B C 1
ATOM 7669 O O . VAL B 1 210 ? 20.688 27.562 16.438 1 64.94 210 VAL B O 1
ATOM 7672 N N . ALA B 1 211 ? 21.203 28.375 18.453 1 55.97 211 ALA B N 1
ATOM 7673 C CA . ALA B 1 211 ? 20.031 29.203 18.656 1 55.97 211 ALA B CA 1
ATOM 7674 C C . ALA B 1 211 ? 20.25 30.625 18.125 1 55.97 211 ALA B C 1
ATOM 7676 O O . ALA B 1 211 ? 19.422 31.516 18.328 1 55.97 211 ALA B O 1
ATOM 7677 N N . SER B 1 212 ? 21.391 30.844 17.594 1 46.12 212 SER B N 1
ATOM 7678 C CA . SER B 1 212 ? 21.766 32.25 17.672 1 46.12 212 SER B CA 1
ATOM 7679 C C . SER B 1 212 ? 20.766 33.125 16.922 1 46.12 212 SER B C 1
ATOM 7681 O O . SER B 1 212 ? 20.438 32.844 15.766 1 46.12 212 SER B O 1
ATOM 7683 N N . SER B 1 213 ? 19.828 33.656 17.641 1 41.91 213 SER B N 1
ATOM 7684 C CA . SER B 1 213 ? 18.922 34.781 17.516 1 41.91 213 SER B CA 1
ATOM 7685 C C . SER B 1 213 ? 19.438 35.844 16.531 1 41.91 213 SER B C 1
ATOM 7687 O O . SER B 1 213 ? 18.703 36.719 16.109 1 41.91 213 SER B O 1
ATOM 7689 N N . GLY B 1 214 ? 20.672 36.125 16.594 1 39.22 214 GLY B N 1
ATOM 7690 C CA . GLY B 1 214 ? 20.969 37.375 15.945 1 39.22 214 GLY B CA 1
ATOM 7691 C C . GLY B 1 214 ? 20.844 37.312 14.43 1 39.22 214 GLY B C 1
ATOM 7692 O O . GLY B 1 214 ? 20.188 36.438 13.891 1 39.22 214 GLY B O 1
ATOM 7693 N N . SER B 1 215 ? 21.859 38.031 13.789 1 40.47 215 SER B N 1
ATOM 7694 C CA . SER B 1 215 ? 21.969 38.438 12.391 1 40.47 215 SER B CA 1
ATOM 7695 C C . SER B 1 215 ? 22.156 37.219 11.477 1 40.47 215 SER B C 1
ATOM 7697 O O . SER B 1 215 ? 23.281 36.812 11.164 1 40.47 215 SER B O 1
ATOM 7699 N N . LEU B 1 216 ? 21.312 36.25 11.766 1 46.31 216 LEU B N 1
ATOM 7700 C CA . LEU B 1 216 ? 21.406 35.156 10.828 1 46.31 216 LEU B CA 1
ATOM 7701 C C . LEU B 1 216 ? 21.484 35.656 9.391 1 46.31 216 LEU B C 1
ATOM 7703 O O . LEU B 1 216 ? 20.484 36.062 8.82 1 46.31 216 LEU B O 1
ATOM 7707 N N . ASP B 1 217 ? 22.484 36.312 9.039 1 46.19 217 ASP B N 1
ATOM 7708 C CA . ASP B 1 217 ? 22.703 36.656 7.641 1 46.19 217 ASP B CA 1
ATOM 7709 C C . ASP B 1 217 ? 22.719 35.406 6.75 1 46.19 217 ASP B C 1
ATOM 7711 O O . ASP B 1 217 ? 23.578 34.531 6.918 1 46.19 217 ASP B O 1
ATOM 7715 N N . ILE B 1 218 ? 21.641 35.188 6.137 1 50.59 218 ILE B N 1
ATOM 7716 C CA . ILE B 1 218 ? 21.422 34.125 5.152 1 50.59 218 ILE B CA 1
ATOM 7717 C C . ILE B 1 218 ? 22.734 33.844 4.418 1 50.59 218 ILE B C 1
ATOM 7719 O O . ILE B 1 218 ? 23 32.688 4.047 1 50.59 218 ILE B O 1
ATOM 7723 N N . ALA B 1 219 ? 23.562 35.031 4.223 1 46.75 219 ALA B N 1
ATOM 7724 C CA . ALA B 1 219 ? 24.719 34.906 3.328 1 46.75 219 ALA B CA 1
ATOM 7725 C C . ALA B 1 219 ? 25.906 34.281 4.047 1 46.75 219 ALA B C 1
ATOM 7727 O O . ALA B 1 219 ? 26.844 33.812 3.406 1 46.75 219 ALA B O 1
ATOM 7728 N N . ASN B 1 220 ? 25.844 34.219 5.414 1 54.41 220 ASN B N 1
ATOM 7729 C CA . ASN B 1 220 ? 27.047 33.719 6.082 1 54.41 220 ASN B CA 1
ATOM 7730 C C . ASN B 1 220 ? 26.781 32.438 6.84 1 54.41 220 ASN B C 1
ATOM 7732 O O . ASN B 1 220 ? 25.812 32.344 7.602 1 54.41 220 ASN B O 1
ATOM 7736 N N . PRO B 1 221 ? 27.562 31.406 6.492 1 58.38 221 PRO B N 1
ATOM 7737 C CA . PRO B 1 221 ? 27.406 30.156 7.238 1 58.38 221 PRO B CA 1
ATOM 7738 C C . PRO B 1 221 ? 27.516 30.359 8.75 1 58.38 221 PRO B C 1
ATOM 7740 O O . PRO B 1 221 ? 28.281 31.203 9.211 1 58.38 221 PRO B O 1
ATOM 7743 N N . THR B 1 222 ? 26.656 29.688 9.477 1 70.75 222 THR B N 1
ATOM 7744 C CA . THR B 1 222 ? 26.656 29.766 10.93 1 70.75 222 THR B CA 1
ATOM 7745 C C . THR B 1 222 ? 27.703 28.828 11.523 1 70.75 222 THR B C 1
ATOM 7747 O O . THR B 1 222 ? 28.297 28.031 10.805 1 70.75 222 THR B O 1
ATOM 7750 N N . GLN B 1 223 ? 28.172 29.016 12.68 1 80.38 223 GLN B N 1
ATOM 7751 C CA . GLN B 1 223 ? 29.047 28.156 13.477 1 80.38 223 GLN B CA 1
ATOM 7752 C C . GLN B 1 223 ? 30.5 28.328 13.055 1 80.38 223 GLN B C 1
ATOM 7754 O O . GLN B 1 223 ? 31.234 27.328 12.938 1 80.38 223 GLN B O 1
ATOM 7759 N N . GLY B 1 224 ? 30.875 29.531 12.781 1 80.62 224 GLY B N 1
ATOM 7760 C CA . GLY B 1 224 ? 32.219 29.812 12.305 1 80.62 224 GLY B CA 1
ATOM 7761 C C . GLY B 1 224 ? 33.281 29.422 13.305 1 80.62 224 GLY B C 1
ATOM 7762 O O . GLY B 1 224 ? 34.25 28.75 12.953 1 80.62 224 GLY B O 1
ATOM 7763 N N . LYS B 1 225 ? 33.125 29.812 14.531 1 85.94 225 LYS B N 1
ATOM 7764 C CA . LYS B 1 225 ? 34.125 29.547 15.562 1 85.94 225 LYS B CA 1
ATOM 7765 C C . LYS B 1 225 ? 34.25 28.047 15.828 1 85.94 225 LYS B C 1
ATOM 7767 O O . LYS B 1 225 ? 35.375 27.531 15.898 1 85.94 225 LYS B O 1
ATOM 7772 N N . PHE B 1 226 ? 33.219 27.422 16.109 1 91.31 226 PHE B N 1
ATOM 7773 C CA . PHE B 1 226 ? 33.219 25.984 16.359 1 91.31 226 PHE B CA 1
ATOM 7774 C C . PHE B 1 226 ? 33.906 25.234 15.203 1 91.31 226 PHE B C 1
ATOM 7776 O O . PHE B 1 226 ? 34.719 24.359 15.438 1 91.31 226 PHE B O 1
ATOM 7783 N N . THR B 1 227 ? 33.531 25.641 13.977 1 91.62 227 THR B N 1
ATOM 7784 C CA . THR B 1 227 ? 34.094 25 12.789 1 91.62 227 THR B CA 1
ATOM 7785 C C . THR B 1 227 ? 35.594 25.234 12.711 1 91.62 227 THR B C 1
ATOM 7787 O O . THR B 1 227 ? 36.375 24.344 12.336 1 91.62 227 THR B O 1
ATOM 7790 N N . ALA B 1 228 ? 35.969 26.375 12.977 1 90.25 228 ALA B N 1
ATOM 7791 C CA . ALA B 1 228 ? 37.406 26.719 12.969 1 90.25 228 ALA B CA 1
ATOM 7792 C C . ALA B 1 228 ? 38.156 25.844 13.953 1 90.25 228 ALA B C 1
ATOM 7794 O O . ALA B 1 228 ? 39.281 25.406 13.664 1 90.25 228 ALA B O 1
ATOM 7795 N N . ASP B 1 229 ? 37.625 25.578 15.102 1 93.44 229 ASP B N 1
ATOM 7796 C CA . ASP B 1 229 ? 38.25 24.734 16.094 1 93.44 229 ASP B CA 1
ATOM 7797 C C . ASP B 1 229 ? 38.344 23.281 15.625 1 93.44 229 ASP B C 1
ATOM 7799 O O . ASP B 1 229 ? 39.312 22.594 15.891 1 93.44 229 ASP B O 1
ATOM 7803 N N . VAL B 1 230 ? 37.312 22.828 14.969 1 93.19 230 VAL B N 1
ATOM 7804 C CA . VAL B 1 230 ? 37.312 21.484 14.43 1 93.19 230 VAL B CA 1
ATOM 7805 C C . VAL B 1 230 ? 38.406 21.344 13.367 1 93.19 230 VAL B C 1
ATOM 7807 O O . VAL B 1 230 ? 39.156 20.359 13.344 1 93.19 230 VAL B O 1
ATOM 7810 N N . VAL B 1 231 ? 38.469 22.375 12.516 1 91.12 231 VAL B N 1
ATOM 7811 C CA . VAL B 1 231 ? 39.5 22.375 11.461 1 91.12 231 VAL B CA 1
ATOM 7812 C C . VAL B 1 231 ? 40.875 22.375 12.086 1 91.12 231 VAL B C 1
ATOM 7814 O O . VAL B 1 231 ? 41.781 21.672 11.602 1 91.12 231 VAL B O 1
ATOM 7817 N N . LYS B 1 232 ? 41.062 23.109 13.07 1 90.5 232 LYS B N 1
ATOM 7818 C CA . LYS B 1 232 ? 42.344 23.156 13.773 1 90.5 232 LYS B CA 1
ATOM 7819 C C . LYS B 1 232 ? 42.719 21.781 14.344 1 90.5 232 LYS B C 1
ATOM 7821 O O . LYS B 1 232 ? 43.844 21.359 14.266 1 90.5 232 LYS B O 1
ATOM 7826 N N . GLU B 1 233 ? 41.75 21.156 14.977 1 91 233 GLU B N 1
ATOM 7827 C CA . GLU B 1 233 ? 41.969 19.812 15.508 1 91 233 GLU B CA 1
ATOM 7828 C C . GLU B 1 233 ? 42.312 18.828 14.391 1 91 233 GLU B C 1
ATOM 7830 O O . GLU B 1 233 ? 43.125 17.922 14.586 1 91 233 GLU B O 1
ATOM 7835 N N . MET B 1 234 ? 41.656 18.953 13.273 1 88.31 234 MET B N 1
ATOM 7836 C CA . MET B 1 234 ? 41.938 18.078 12.133 1 88.31 234 MET B CA 1
ATOM 7837 C C . MET B 1 234 ? 43.375 18.266 11.641 1 88.31 234 MET B C 1
ATOM 7839 O O . MET B 1 234 ? 44.031 17.297 11.266 1 88.31 234 MET B O 1
ATOM 7843 N N . GLN B 1 235 ? 43.812 19.484 11.641 1 83.94 235 GLN B N 1
ATOM 7844 C CA . GLN B 1 235 ? 45.156 19.797 11.242 1 83.94 235 GLN B CA 1
ATOM 7845 C C . GLN B 1 235 ? 46.156 19.203 12.227 1 83.94 235 GLN B C 1
ATOM 7847 O O . GLN B 1 235 ? 47.25 18.719 11.828 1 83.94 235 GLN B O 1
ATOM 7852 N N . ASN B 1 236 ? 45.812 19.234 13.43 1 81.5 236 ASN B N 1
ATOM 7853 C CA . ASN B 1 236 ? 46.656 18.656 14.461 1 81.5 236 ASN B CA 1
ATOM 7854 C C . ASN B 1 236 ? 46.812 17.141 14.273 1 81.5 236 ASN B C 1
ATOM 7856 O O . ASN B 1 236 ? 47.906 16.594 14.523 1 81.5 236 ASN B O 1
ATOM 7860 N N . PHE B 1 237 ? 45.75 16.469 13.906 1 76.25 237 PHE B N 1
ATOM 7861 C CA . PHE B 1 237 ? 45.812 15.023 13.734 1 76.25 237 PHE B CA 1
ATOM 7862 C C . PHE B 1 237 ? 46.594 14.648 12.484 1 76.25 237 PHE B C 1
ATOM 7864 O O . PHE B 1 237 ? 47.125 13.539 12.391 1 76.25 237 PHE B O 1
ATOM 7871 N N . LEU B 1 238 ? 46.562 15.539 11.492 1 63.88 238 LEU B N 1
ATOM 7872 C CA . LEU B 1 238 ? 47.344 15.297 10.305 1 63.88 238 LEU B CA 1
ATOM 7873 C C . LEU B 1 238 ? 48.844 15.258 10.656 1 63.88 238 LEU B C 1
ATOM 7875 O O . LEU B 1 238 ? 49.625 14.531 10.031 1 63.88 238 LEU B O 1
ATOM 7879 N N . THR B 1 239 ? 49.25 16.047 11.633 1 61.25 239 THR B N 1
ATOM 7880 C CA . THR B 1 239 ? 50.656 16.156 12.016 1 61.25 239 THR B CA 1
ATOM 7881 C C . THR B 1 239 ? 50.969 15.188 13.148 1 61.25 239 THR B C 1
ATOM 7883 O O . THR B 1 239 ? 52.125 14.867 13.391 1 61.25 239 THR B O 1
ATOM 7886 N N . GLY B 1 240 ? 49.969 14.719 13.789 1 59.56 240 GLY B N 1
ATOM 7887 C CA . GLY B 1 240 ? 50.188 13.852 14.938 1 59.56 240 GLY B CA 1
ATOM 7888 C C . GLY B 1 240 ? 49.594 12.469 14.75 1 59.56 240 GLY B C 1
ATOM 7889 O O . GLY B 1 240 ? 49.406 12.016 13.617 1 59.56 240 GLY B O 1
ATOM 7890 N N . PRO B 1 241 ? 49.375 11.797 15.859 1 65.44 241 PRO B N 1
ATOM 7891 C CA . PRO B 1 241 ? 48.781 10.461 15.797 1 65.44 241 PRO B CA 1
ATOM 7892 C C . PRO B 1 241 ? 47.375 10.461 15.219 1 65.44 241 PRO B C 1
ATOM 7894 O O . PRO B 1 241 ? 46.625 11.43 15.391 1 65.44 241 PRO B O 1
ATOM 7897 N N . PRO B 1 242 ? 47.062 9.453 14.445 1 70.62 242 PRO B N 1
ATOM 7898 C CA . PRO B 1 242 ? 45.781 9.398 13.773 1 70.62 242 PRO B CA 1
ATOM 7899 C C . PRO B 1 242 ? 44.594 9.5 14.75 1 70.62 242 PRO B C 1
ATOM 7901 O O . PRO B 1 242 ? 44.688 9.047 15.891 1 70.62 242 PRO B O 1
ATOM 7904 N N . ALA B 1 243 ? 43.625 10.258 14.336 1 70.88 243 ALA B N 1
ATOM 7905 C CA . ALA B 1 243 ? 42.406 10.445 15.133 1 70.88 243 ALA B CA 1
ATOM 7906 C C . ALA B 1 243 ? 41.812 9.102 15.531 1 70.88 243 ALA B C 1
ATOM 7908 O O . ALA B 1 243 ? 41.719 8.188 14.711 1 70.88 243 ALA B O 1
ATOM 7909 N N . ASN B 1 244 ? 41.75 8.945 16.844 1 86.19 244 ASN B N 1
ATOM 7910 C CA . ASN B 1 244 ? 41.125 7.75 17.406 1 86.19 244 ASN B CA 1
ATOM 7911 C C . ASN B 1 244 ? 39.688 8.023 17.875 1 86.19 244 ASN B C 1
ATOM 7913 O O . ASN B 1 244 ? 39.5 8.711 18.875 1 86.19 244 ASN B O 1
ATOM 7917 N N . LEU B 1 245 ? 38.812 7.504 17.141 1 90.69 245 LEU B N 1
ATOM 7918 C CA . LEU B 1 245 ? 37.406 7.746 17.391 1 90.69 245 LEU B CA 1
ATOM 7919 C C . LEU B 1 245 ? 37 7.238 18.781 1 90.69 245 LEU B C 1
ATOM 7921 O O . LEU B 1 245 ? 36.219 7.871 19.469 1 90.69 245 LEU B O 1
ATOM 7925 N N . GLN B 1 246 ? 37.625 6.16 19.203 1 91.5 246 GLN B N 1
ATOM 7926 C CA . GLN B 1 246 ? 37.312 5.574 20.5 1 91.5 246 GLN B CA 1
ATOM 7927 C C . GLN B 1 246 ? 37.781 6.48 21.641 1 91.5 246 GLN B C 1
ATOM 7929 O O . GLN B 1 246 ? 37.031 6.723 22.594 1 91.5 246 GLN B O 1
ATOM 7934 N N . LYS B 1 247 ? 38.938 6.902 21.469 1 91.44 247 LYS B N 1
ATOM 7935 C CA . LYS B 1 247 ? 39.469 7.781 22.5 1 91.44 247 LYS B CA 1
ATOM 7936 C C . LYS B 1 247 ? 38.719 9.094 22.562 1 91.44 247 LYS B C 1
ATOM 7938 O O . LYS B 1 247 ? 38.375 9.578 23.656 1 91.44 247 LYS B O 1
ATOM 7943 N N . ALA B 1 248 ? 38.469 9.672 21.422 1 93.5 248 ALA B N 1
ATOM 7944 C CA . ALA B 1 248 ? 37.75 10.93 21.359 1 93.5 248 ALA B CA 1
ATOM 7945 C C . ALA B 1 248 ? 36.344 10.781 21.969 1 93.5 248 ALA B C 1
ATOM 7947 O O . ALA B 1 248 ? 35.875 11.672 22.688 1 93.5 248 ALA B O 1
ATOM 7948 N N . ALA B 1 249 ? 35.688 9.688 21.688 1 93.88 249 ALA B N 1
ATOM 7949 C CA . ALA B 1 249 ? 34.344 9.414 22.219 1 93.88 249 ALA B CA 1
ATOM 7950 C C . ALA B 1 249 ? 34.375 9.281 23.75 1 93.88 249 ALA B C 1
ATOM 7952 O O . ALA B 1 249 ? 33.469 9.781 24.438 1 93.88 249 ALA B O 1
ATOM 7953 N N . LYS B 1 250 ? 35.344 8.641 24.234 1 91.75 250 LYS B N 1
ATOM 7954 C CA . LYS B 1 250 ? 35.5 8.469 25.672 1 91.75 250 LYS B CA 1
ATOM 7955 C C . LYS B 1 250 ? 35.781 9.805 26.359 1 91.75 250 LYS B C 1
ATOM 7957 O O . LYS B 1 250 ? 35.219 10.094 27.422 1 91.75 250 LYS B O 1
ATOM 7962 N N . ASP B 1 251 ? 36.688 10.547 25.766 1 91.69 251 ASP B N 1
ATOM 7963 C CA . ASP B 1 251 ? 37 11.867 26.312 1 91.69 251 ASP B CA 1
ATOM 7964 C C . ASP B 1 251 ? 35.75 12.75 26.359 1 91.69 251 ASP B C 1
ATOM 7966 O O . ASP B 1 251 ? 35.5 13.453 27.344 1 91.69 251 ASP B O 1
ATOM 7970 N N . MET B 1 252 ? 35.031 12.727 25.312 1 92.38 252 MET B N 1
ATOM 7971 C CA . MET B 1 252 ? 33.812 13.5 25.234 1 92.38 252 MET B CA 1
ATOM 7972 C C . MET B 1 252 ? 32.812 13.031 26.281 1 92.38 252 MET B C 1
ATOM 7974 O O . MET B 1 252 ? 32.188 13.852 26.969 1 92.38 252 MET B O 1
ATOM 7978 N N . ALA B 1 253 ? 32.594 11.727 26.406 1 89.81 253 ALA B N 1
ATOM 7979 C CA . ALA B 1 253 ? 31.672 11.148 27.375 1 89.81 253 ALA B CA 1
ATOM 7980 C C . ALA B 1 253 ? 32.031 11.562 28.797 1 89.81 253 ALA B C 1
ATOM 7982 O O . ALA B 1 253 ? 31.156 11.859 29.609 1 89.81 253 ALA B O 1
ATOM 7983 N N . ASN B 1 254 ? 33.281 11.578 29.062 1 87.56 254 ASN B N 1
ATOM 7984 C CA . ASN B 1 254 ? 33.75 11.93 30.406 1 87.56 254 ASN B CA 1
ATOM 7985 C C . ASN B 1 254 ? 33.562 13.406 30.703 1 87.56 254 ASN B C 1
ATOM 7987 O O . ASN B 1 254 ? 33.219 13.773 31.828 1 87.56 254 ASN B O 1
ATOM 7991 N N . SER B 1 255 ? 33.781 14.18 29.703 1 88.56 255 SER B N 1
ATOM 7992 C CA . SER B 1 255 ? 33.688 15.625 29.906 1 88.56 255 SER B CA 1
ATOM 7993 C C . SER B 1 255 ? 32.25 16.062 30.031 1 88.56 255 SER B C 1
ATOM 7995 O O . SER B 1 255 ? 31.938 17.094 30.641 1 88.56 255 SER B O 1
ATOM 7997 N N . THR B 1 256 ? 31.344 15.359 29.484 1 86.44 256 THR B N 1
ATOM 7998 C CA . THR B 1 256 ? 29.953 15.773 29.422 1 86.44 256 THR B CA 1
ATOM 7999 C C . THR B 1 256 ? 29.141 15.094 30.531 1 86.44 256 THR B C 1
ATOM 8001 O O . THR B 1 256 ? 27.922 15.258 30.609 1 86.44 256 THR B O 1
ATOM 8004 N N . LYS B 1 257 ? 29.719 14.359 31.328 1 78.25 257 LYS B N 1
ATOM 8005 C CA . LYS B 1 257 ? 29.047 13.68 32.438 1 78.25 257 LYS B CA 1
ATOM 8006 C C . LYS B 1 257 ? 28.359 14.688 33.375 1 78.25 257 LYS B C 1
ATOM 8008 O O . LYS B 1 257 ? 27.328 14.383 33.969 1 78.25 257 LYS B O 1
ATOM 8013 N N . LEU B 1 258 ? 28.953 15.844 33.469 1 71.12 258 LEU B N 1
ATOM 8014 C CA . LEU B 1 258 ? 28.469 16.859 34.406 1 71.12 258 LEU B CA 1
ATOM 8015 C C . LEU B 1 258 ? 27.188 17.516 33.875 1 71.12 258 LEU B C 1
ATOM 8017 O O . LEU B 1 258 ? 26.469 18.141 34.656 1 71.12 258 LEU B O 1
ATOM 8021 N N . ILE B 1 259 ? 26.922 17.547 32.594 1 72.69 259 ILE B N 1
ATOM 8022 C CA . ILE B 1 259 ? 25.75 18.203 32.031 1 72.69 259 ILE B CA 1
ATOM 8023 C C . ILE B 1 259 ? 24.484 17.422 32.406 1 72.69 259 ILE B C 1
ATOM 8025 O O . ILE B 1 259 ? 23.484 17.984 32.812 1 72.69 259 ILE B O 1
ATOM 8029 N N . ASN B 1 260 ? 24.312 16.234 32.062 1 62.91 260 ASN B N 1
ATOM 8030 C CA . ASN B 1 260 ? 23.078 15.477 32.312 1 62.91 260 ASN B CA 1
ATOM 8031 C C . ASN B 1 260 ? 23.375 14.125 32.969 1 62.91 260 ASN B C 1
ATOM 8033 O O . ASN B 1 260 ? 23.609 13.141 32.25 1 62.91 260 ASN B O 1
ATOM 8037 N N . SER B 1 261 ? 23.453 14.203 34.25 1 57.91 261 SER B N 1
ATOM 8038 C CA . SER B 1 261 ? 23.797 12.992 35 1 57.91 261 SER B CA 1
ATOM 8039 C C . SER B 1 261 ? 22.719 11.93 34.875 1 57.91 261 SER B C 1
ATOM 8041 O O . SER B 1 261 ? 22.969 10.75 35.156 1 57.91 261 SER B O 1
ATOM 8043 N N . ARG B 1 262 ? 21.547 12.305 34.5 1 57.38 262 ARG B N 1
ATOM 8044 C CA . ARG B 1 262 ? 20.438 11.344 34.531 1 57.38 262 ARG B CA 1
ATOM 8045 C C . ARG B 1 262 ? 20.078 10.875 33.125 1 57.38 262 ARG B C 1
ATOM 8047 O O . ARG B 1 262 ? 19.219 10 32.938 1 57.38 262 ARG B O 1
ATOM 8054 N N . SER B 1 263 ? 20.812 11.43 32.031 1 69.88 263 SER B N 1
ATOM 8055 C CA . SER B 1 263 ? 20.422 11.094 30.688 1 69.88 263 SER B CA 1
ATOM 8056 C C . SER B 1 263 ? 21.438 10.172 30.016 1 69.88 263 SER B C 1
ATOM 8058 O O . SER B 1 263 ? 22.641 10.258 30.297 1 69.88 263 SER B O 1
ATOM 8060 N N . SER B 1 264 ? 20.953 9.141 29.438 1 78.44 264 SER B N 1
ATOM 8061 C CA . SER B 1 264 ? 21.812 8.234 28.688 1 78.44 264 SER B CA 1
ATOM 8062 C C . SER B 1 264 ? 22.375 8.922 27.453 1 78.44 264 SER B C 1
ATOM 8064 O O . SER B 1 264 ? 23.422 8.516 26.938 1 78.44 264 SER B O 1
ATOM 8066 N N . ILE B 1 265 ? 21.734 9.945 27.078 1 88.81 265 ILE B N 1
ATOM 8067 C CA . ILE B 1 265 ? 22.25 10.688 25.938 1 88.81 265 ILE B CA 1
ATOM 8068 C C . ILE B 1 265 ? 23.078 11.875 26.422 1 88.81 265 ILE B C 1
ATOM 8070 O O . ILE B 1 265 ? 22.609 12.68 27.234 1 88.81 265 ILE B O 1
ATOM 8074 N N . ARG B 1 266 ? 24.266 11.945 26.078 1 88.19 266 ARG B N 1
ATOM 8075 C CA . ARG B 1 266 ? 25.188 13 26.484 1 88.19 266 ARG B CA 1
ATOM 8076 C C . ARG B 1 266 ? 25.375 14.023 25.375 1 88.19 266 ARG B C 1
ATOM 8078 O O . ARG B 1 266 ? 25.344 15.234 25.625 1 88.19 266 ARG B O 1
ATOM 8085 N N . VAL B 1 267 ? 25.547 13.539 24.203 1 92.56 267 VAL B N 1
ATOM 8086 C CA . VAL B 1 267 ? 25.766 14.414 23.047 1 92.56 267 VAL B CA 1
ATOM 8087 C C . VAL B 1 267 ? 24.875 13.961 21.891 1 92.56 267 VAL B C 1
ATOM 8089 O O . VAL B 1 267 ? 24.859 12.773 21.531 1 92.56 267 VAL B O 1
ATOM 8092 N N . LEU B 1 268 ? 24.156 14.859 21.359 1 94.94 268 LEU B N 1
ATOM 8093 C CA . LEU B 1 268 ? 23.344 14.617 20.172 1 94.94 268 LEU B CA 1
ATOM 8094 C C . LEU B 1 268 ? 23.922 15.336 18.953 1 94.94 268 LEU B C 1
ATOM 8096 O O . LEU B 1 268 ? 24.078 16.562 18.969 1 94.94 268 LEU B O 1
ATOM 8100 N N . LEU B 1 269 ? 24.344 14.562 18.016 1 95.62 269 LEU B N 1
ATOM 8101 C CA . LEU B 1 269 ? 24.703 15.141 16.719 1 95.62 269 LEU B CA 1
ATOM 8102 C C . LEU B 1 269 ? 23.5 15.227 15.805 1 95.62 269 LEU B C 1
ATOM 8104 O O . LEU B 1 269 ? 23.031 14.211 15.289 1 95.62 269 LEU B O 1
ATOM 8108 N N . ALA B 1 270 ? 23 16.391 15.602 1 95.19 270 ALA B N 1
ATOM 8109 C CA . ALA B 1 270 ? 21.812 16.594 14.789 1 95.19 270 ALA B CA 1
ATOM 8110 C C . ALA B 1 270 ? 22.172 17.109 13.391 1 95.19 270 ALA B C 1
ATOM 8112 O O . ALA B 1 270 ? 22.703 18.203 13.25 1 95.19 270 ALA B O 1
ATOM 8113 N N . LEU B 1 271 ? 21.922 16.328 12.406 1 93.31 271 LEU B N 1
ATOM 8114 C CA . LEU B 1 271 ? 22.141 16.719 11.016 1 93.31 271 LEU B CA 1
ATOM 8115 C C . LEU B 1 271 ? 20.828 17.125 10.344 1 93.31 271 LEU B C 1
ATOM 8117 O O . LEU B 1 271 ? 20.047 16.25 9.945 1 93.31 271 LEU B O 1
ATOM 8121 N N . ASP B 1 272 ? 20.641 18.391 10.188 1 89.25 272 ASP B N 1
ATOM 8122 C CA . ASP B 1 272 ? 19.438 18.922 9.555 1 89.25 272 ASP B CA 1
ATOM 8123 C C . ASP B 1 272 ? 19.594 18.984 8.031 1 89.25 272 ASP B C 1
ATOM 8125 O O . ASP B 1 272 ? 20.719 19.109 7.527 1 89.25 272 ASP B O 1
ATOM 8129 N N . GLU B 1 273 ? 18.562 18.828 7.297 1 85.12 273 GLU B N 1
ATOM 8130 C CA . GLU B 1 273 ? 18.594 18.703 5.844 1 85.12 273 GLU B CA 1
ATOM 8131 C C . GLU B 1 273 ? 19.5 17.562 5.406 1 85.12 273 GLU B C 1
ATOM 8133 O O . GLU B 1 273 ? 20.375 17.734 4.562 1 85.12 273 GLU B O 1
ATOM 8138 N N . ALA B 1 274 ? 19.25 16.422 6.047 1 86.94 274 ALA B N 1
ATOM 8139 C CA . ALA B 1 274 ? 20.141 15.258 5.945 1 86.94 274 ALA B CA 1
ATOM 8140 C C . ALA B 1 274 ? 20.047 14.625 4.559 1 86.94 274 ALA B C 1
ATOM 8142 O O . ALA B 1 274 ? 20.891 13.805 4.195 1 86.94 274 ALA B O 1
ATOM 8143 N N . ARG B 1 275 ? 19.141 14.977 3.734 1 76.62 275 ARG B N 1
ATOM 8144 C CA . ARG B 1 275 ? 19.016 14.438 2.385 1 76.62 275 ARG B CA 1
ATOM 8145 C C . ARG B 1 275 ? 20.281 14.719 1.572 1 76.62 275 ARG B C 1
ATOM 8147 O O . ARG B 1 275 ? 20.578 14 0.614 1 76.62 275 ARG B O 1
ATOM 8154 N N . ALA B 1 276 ? 20.969 15.688 1.987 1 77.06 276 ALA B N 1
ATOM 8155 C CA . ALA B 1 276 ? 22.219 16.047 1.321 1 77.06 276 ALA B CA 1
ATOM 8156 C C . ALA B 1 276 ? 23.234 14.898 1.408 1 77.06 276 ALA B C 1
ATOM 8158 O O . ALA B 1 276 ? 24.094 14.766 0.542 1 77.06 276 ALA B O 1
ATOM 8159 N N . LEU B 1 277 ? 23.047 14.078 2.383 1 82 277 LEU B N 1
ATOM 8160 C CA . LEU B 1 277 ? 23.969 12.953 2.586 1 82 277 LEU B CA 1
ATOM 8161 C C . LEU B 1 277 ? 23.734 11.875 1.537 1 82 277 LEU B C 1
ATOM 8163 O O . LEU B 1 277 ? 24.578 10.992 1.349 1 82 277 LEU B O 1
ATOM 8167 N N . LEU B 1 278 ? 22.609 11.914 0.936 1 71.25 278 LEU B N 1
ATOM 8168 C CA . LEU B 1 278 ? 22.281 10.875 -0.035 1 71.25 278 LEU B CA 1
ATOM 8169 C C . LEU B 1 278 ? 22.922 11.164 -1.386 1 71.25 278 LEU B C 1
ATOM 8171 O O . LEU B 1 278 ? 22.891 10.328 -2.291 1 71.25 278 LEU B O 1
ATOM 8175 N N . GLN B 1 279 ? 23.609 12.258 -1.431 1 66.44 279 GLN B N 1
ATOM 8176 C CA . GLN B 1 279 ? 24.359 12.602 -2.643 1 66.44 279 GLN B CA 1
ATOM 8177 C C . GLN B 1 279 ? 25.703 11.883 -2.689 1 66.44 279 GLN B C 1
ATOM 8179 O O . GLN B 1 279 ? 26.219 11.445 -1.657 1 66.44 279 GLN B O 1
ATOM 8184 N N . SER B 1 280 ? 26.156 11.594 -3.934 1 61.94 280 SER B N 1
ATOM 8185 C CA . SER B 1 280 ? 27.469 10.961 -4.094 1 61.94 280 SER B CA 1
ATOM 8186 C C . SER B 1 280 ? 28.531 11.984 -4.438 1 61.94 280 SER B C 1
ATOM 8188 O O . SER B 1 280 ? 28.312 12.867 -5.273 1 61.94 280 SER B O 1
ATOM 8190 N N . PRO B 1 281 ? 29.672 11.961 -3.633 1 56.09 281 PRO B N 1
ATOM 8191 C CA . PRO B 1 281 ? 30.766 12.883 -3.941 1 56.09 281 PRO B CA 1
ATOM 8192 C C . PRO B 1 281 ? 31.328 12.688 -5.355 1 56.09 281 PRO B C 1
ATOM 8194 O O . PRO B 1 281 ? 31.656 13.672 -6.027 1 56.09 281 PRO B O 1
ATOM 8197 N N . ILE B 1 282 ? 31.609 11.414 -5.617 1 51.12 282 ILE B N 1
ATOM 8198 C CA . ILE B 1 282 ? 32.062 11.031 -6.949 1 51.12 282 ILE B CA 1
ATOM 8199 C C . ILE B 1 282 ? 30.984 10.188 -7.637 1 51.12 282 ILE B C 1
ATOM 8201 O O . ILE B 1 282 ? 30.375 9.312 -7.016 1 51.12 282 ILE B O 1
ATOM 8205 N N . PRO B 1 283 ? 30.781 10.672 -8.953 1 46.22 283 PRO B N 1
ATOM 8206 C CA . PRO B 1 283 ? 29.812 9.883 -9.719 1 46.22 283 PRO B CA 1
ATOM 8207 C C . PRO B 1 283 ? 30.078 8.383 -9.633 1 46.22 283 PRO B C 1
ATOM 8209 O O . PRO B 1 283 ? 31.219 7.945 -9.727 1 46.22 283 PRO B O 1
ATOM 8212 N N . ASP B 1 284 ? 29.188 7.555 -9.297 1 45.25 284 ASP B N 1
ATOM 8213 C CA . ASP B 1 284 ? 29.203 6.094 -9.359 1 45.25 284 ASP B CA 1
ATOM 8214 C C . ASP B 1 284 ? 29.703 5.488 -8.055 1 45.25 284 ASP B C 1
ATOM 8216 O O . ASP B 1 284 ? 29.922 4.281 -7.965 1 45.25 284 ASP B O 1
ATOM 8220 N N . ASN B 1 285 ? 30.047 6.543 -7.031 1 54.53 285 ASN B N 1
ATOM 8221 C CA . ASN B 1 285 ? 30.562 6.047 -5.762 1 54.53 285 ASN B CA 1
ATOM 8222 C C . ASN B 1 285 ? 29.484 6.016 -4.688 1 54.53 285 ASN B C 1
ATOM 8224 O O . ASN B 1 285 ? 28.344 6.387 -4.941 1 54.53 285 ASN B O 1
ATOM 8228 N N . ASP B 1 286 ? 29.891 5.535 -3.523 1 61.47 286 ASP B N 1
ATOM 8229 C CA . ASP B 1 286 ? 29.047 5.469 -2.334 1 61.47 286 ASP B CA 1
ATOM 8230 C C . ASP B 1 286 ? 28.516 6.852 -1.956 1 61.47 286 ASP B C 1
ATOM 8232 O O . ASP B 1 286 ? 29.203 7.859 -2.176 1 61.47 286 ASP B O 1
ATOM 8236 N N . THR B 1 287 ? 27.344 6.934 -1.536 1 71 287 THR B N 1
ATOM 8237 C CA . THR B 1 287 ? 26.766 8.18 -1.021 1 71 287 THR B CA 1
ATOM 8238 C C . THR B 1 287 ? 27.5 8.625 0.241 1 71 287 THR B C 1
ATOM 8240 O O . THR B 1 287 ? 28.156 7.816 0.906 1 71 287 THR B O 1
ATOM 8243 N N . PHE B 1 288 ? 27.484 9.922 0.51 1 78.62 288 PHE B N 1
ATOM 8244 C CA . PHE B 1 288 ? 28.047 10.438 1.758 1 78.62 288 PHE B CA 1
ATOM 8245 C C . PHE B 1 288 ? 27.484 9.672 2.953 1 78.62 288 PHE B C 1
ATOM 8247 O O . PHE B 1 288 ? 28.203 9.391 3.908 1 78.62 288 PHE B O 1
ATOM 8254 N N . PHE B 1 289 ? 26.297 9.188 2.803 1 81.06 289 PHE B N 1
ATOM 8255 C CA . PHE B 1 289 ? 25.625 8.531 3.92 1 81.06 289 PHE B CA 1
ATOM 8256 C C . PHE B 1 289 ? 26.219 7.156 4.18 1 81.06 289 PHE B C 1
ATOM 8258 O O . PHE B 1 289 ? 26.422 6.77 5.336 1 81.06 289 PHE B O 1
ATOM 8265 N N . ARG B 1 290 ? 26.391 6.531 3.15 1 74.75 290 ARG B N 1
ATOM 8266 C CA . ARG B 1 290 ? 26.938 5.184 3.309 1 74.75 290 ARG B CA 1
ATOM 8267 C C . ARG B 1 290 ? 28.297 5.223 4.004 1 74.75 290 ARG B C 1
ATOM 8269 O O . ARG B 1 290 ? 28.562 4.414 4.895 1 74.75 290 ARG B O 1
ATOM 8276 N N . ILE B 1 291 ? 29.109 6.086 3.549 1 79.06 291 ILE B N 1
ATOM 8277 C CA . ILE B 1 291 ? 30.438 6.227 4.152 1 79.06 291 ILE B CA 1
ATOM 8278 C C . ILE B 1 291 ? 30.297 6.691 5.598 1 79.06 291 ILE B C 1
ATOM 8280 O O . ILE B 1 291 ? 30.953 6.152 6.496 1 79.06 291 ILE B O 1
ATOM 8284 N N . PHE B 1 292 ? 29.453 7.641 5.766 1 85.5 292 PHE B N 1
ATOM 8285 C CA . PHE B 1 292 ? 29.203 8.188 7.094 1 85.5 292 PHE B CA 1
ATOM 8286 C C . PHE B 1 292 ? 28.656 7.109 8.031 1 85.5 292 PHE B C 1
ATOM 8288 O O . PHE B 1 292 ? 29.078 7.02 9.188 1 85.5 292 PHE B O 1
ATOM 8295 N N . ARG B 1 293 ? 27.781 6.328 7.527 1 83.62 293 ARG B N 1
ATOM 8296 C CA . ARG B 1 293 ? 27.188 5.25 8.312 1 83.62 293 ARG B CA 1
ATOM 8297 C C . ARG B 1 293 ? 28.25 4.25 8.75 1 83.62 293 ARG B C 1
ATOM 8299 O O . ARG B 1 293 ? 28.219 3.744 9.875 1 83.62 293 ARG B O 1
ATOM 8306 N N . GLY B 1 294 ? 29.156 3.904 7.855 1 81.56 294 GLY B N 1
ATOM 8307 C CA . GLY B 1 294 ? 30.25 3.027 8.219 1 81.56 294 GLY B CA 1
ATOM 8308 C C . GLY B 1 294 ? 31.078 3.553 9.383 1 81.56 294 GLY B C 1
ATOM 8309 O O . GLY B 1 294 ? 31.516 2.779 10.234 1 81.56 294 GLY B O 1
ATOM 8310 N N . THR B 1 295 ? 31.188 4.793 9.398 1 87.31 295 THR B N 1
ATOM 8311 C CA . THR B 1 295 ? 31.953 5.438 10.461 1 87.31 295 THR B CA 1
ATOM 8312 C C . THR B 1 295 ? 31.156 5.441 11.766 1 87.31 295 THR B C 1
ATOM 8314 O O . THR B 1 295 ? 31.719 5.152 12.828 1 87.31 295 THR B O 1
ATOM 8317 N N . ILE B 1 296 ? 29.906 5.746 11.688 1 90.62 296 ILE B N 1
ATOM 8318 C CA . ILE B 1 296 ? 29.047 5.863 12.859 1 90.62 296 ILE B CA 1
ATOM 8319 C C . ILE B 1 296 ? 28.891 4.492 13.516 1 90.62 296 ILE B C 1
ATOM 8321 O O . ILE B 1 296 ? 28.719 4.398 14.742 1 90.62 296 ILE B O 1
ATOM 8325 N N . HIS B 1 297 ? 28.969 3.537 12.711 1 88.5 297 HIS B N 1
ATOM 8326 C CA . HIS B 1 297 ? 28.859 2.172 13.211 1 88.5 297 HIS B CA 1
ATOM 8327 C C . HIS B 1 297 ? 29.984 1.856 14.195 1 88.5 297 HIS B C 1
ATOM 8329 O O . HIS B 1 297 ? 29.828 1.014 15.078 1 88.5 297 HIS B O 1
ATOM 8335 N N . ASN B 1 298 ? 31.062 2.539 14.102 1 88.94 298 ASN B N 1
ATOM 8336 C CA . ASN B 1 298 ? 32.219 2.238 14.906 1 88.94 298 ASN B CA 1
ATOM 8337 C C . ASN B 1 298 ? 32.25 3.076 16.188 1 88.94 298 ASN B C 1
ATOM 8339 O O . ASN B 1 298 ? 33.219 2.98 16.969 1 88.94 298 ASN B O 1
ATOM 8343 N N . ILE B 1 299 ? 31.219 3.797 16.406 1 92.88 299 ILE B N 1
ATOM 8344 C CA . ILE B 1 299 ? 31.125 4.516 17.672 1 92.88 299 ILE B CA 1
ATOM 8345 C C . ILE B 1 299 ? 30.953 3.521 18.828 1 92.88 299 ILE B C 1
ATOM 8347 O O . ILE B 1 299 ? 30.109 2.621 18.75 1 92.88 299 ILE B O 1
ATOM 8351 N N . PRO B 1 300 ? 31.75 3.715 19.812 1 91.5 300 PRO B N 1
ATOM 8352 C CA . PRO B 1 300 ? 31.688 2.744 20.906 1 91.5 300 PRO B CA 1
ATOM 8353 C C . PRO B 1 300 ? 30.359 2.801 21.656 1 91.5 300 PRO B C 1
ATOM 8355 O O . PRO B 1 300 ? 29.734 3.869 21.766 1 91.5 300 PRO B O 1
ATOM 8358 N N . THR B 1 301 ? 30 1.662 22.203 1 91 301 THR B N 1
ATOM 8359 C CA . THR B 1 301 ? 28.75 1.536 22.953 1 91 301 THR B CA 1
ATOM 8360 C C . THR B 1 301 ? 28.875 2.207 24.312 1 91 301 THR B C 1
ATOM 8362 O O . THR B 1 301 ? 29.953 2.264 24.891 1 91 301 THR B O 1
ATOM 8365 N N . GLY B 1 302 ? 27.797 2.779 24.828 1 88 302 GLY B N 1
ATOM 8366 C CA . GLY B 1 302 ? 27.719 3.281 26.188 1 88 302 GLY B CA 1
ATOM 8367 C C . GLY B 1 302 ? 28.312 4.672 26.344 1 88 302 GLY B C 1
ATOM 8368 O O . GLY B 1 302 ? 28.531 5.141 27.469 1 88 302 GLY B O 1
ATOM 8369 N N . MET B 1 303 ? 28.641 5.348 25.266 1 90.19 303 MET B N 1
ATOM 8370 C CA . MET B 1 303 ? 29.266 6.664 25.344 1 90.19 303 MET B CA 1
ATOM 8371 C C . MET B 1 303 ? 28.219 7.77 25.391 1 90.19 303 MET B C 1
ATOM 8373 O O . MET B 1 303 ? 28.547 8.93 25.641 1 90.19 303 MET B O 1
ATOM 8377 N N . GLY B 1 304 ? 26.938 7.414 25.141 1 91.69 304 GLY B N 1
ATOM 8378 C CA . GLY B 1 304 ? 25.875 8.398 25.172 1 91.69 304 GLY B CA 1
ATOM 8379 C C . GLY B 1 304 ? 25.844 9.273 23.938 1 91.69 304 GLY B C 1
ATOM 8380 O O . GLY B 1 304 ? 25.438 10.438 24 1 91.69 304 GLY B O 1
ATOM 8381 N N . ILE B 1 305 ? 26.328 8.812 22.859 1 93.94 305 ILE B N 1
ATOM 8382 C CA . ILE B 1 305 ? 26.359 9.539 21.594 1 93.94 305 ILE B CA 1
ATOM 8383 C C . ILE B 1 305 ? 25.266 9.008 20.672 1 93.94 305 ILE B C 1
ATOM 8385 O O . ILE B 1 305 ? 25.109 7.797 20.531 1 93.94 305 ILE B O 1
ATOM 8389 N N . PHE B 1 306 ? 24.516 9.898 20.172 1 95.19 306 PHE B N 1
ATOM 8390 C CA . PHE B 1 306 ? 23.5 9.5 19.203 1 95.19 306 PHE B CA 1
ATOM 8391 C C . PHE B 1 306 ? 23.391 10.531 18.078 1 95.19 306 PHE B C 1
ATOM 8393 O O . PHE B 1 306 ? 23.672 11.711 18.297 1 95.19 306 PHE B O 1
ATOM 8400 N N . ILE B 1 307 ? 23.094 10.055 16.922 1 95.31 307 ILE B N 1
ATOM 8401 C CA . ILE B 1 307 ? 22.984 10.922 15.758 1 95.31 307 ILE B CA 1
ATOM 8402 C C . ILE B 1 307 ? 21.547 10.977 15.273 1 95.31 307 ILE B C 1
ATOM 8404 O O . ILE B 1 307 ? 20.875 9.945 15.18 1 95.31 307 ILE B O 1
ATOM 8408 N N . LEU B 1 308 ? 21.078 12.156 15.039 1 94.56 308 LEU B N 1
ATOM 8409 C CA . LEU B 1 308 ? 19.734 12.359 14.523 1 94.56 308 LEU B CA 1
ATOM 8410 C C . LEU B 1 308 ? 19.766 12.961 13.125 1 94.56 308 LEU B C 1
ATOM 8412 O O . LEU B 1 308 ? 20.344 14.039 12.922 1 94.56 308 LEU B O 1
ATOM 8416 N N . LEU B 1 309 ? 19.281 12.203 12.195 1 91.75 309 LEU B N 1
ATOM 8417 C CA . LEU B 1 309 ? 19.125 12.703 10.836 1 91.75 309 LEU B CA 1
ATOM 8418 C C . LEU B 1 309 ? 17.766 13.359 10.641 1 91.75 309 LEU B C 1
ATOM 8420 O O . LEU B 1 309 ? 16.734 12.688 10.703 1 91.75 309 LEU B O 1
ATOM 8424 N N . VAL B 1 310 ? 17.797 14.586 10.391 1 88.5 310 VAL B N 1
ATOM 8425 C CA . VAL B 1 310 ? 16.547 15.336 10.328 1 88.5 310 VAL B CA 1
ATOM 8426 C C . VAL B 1 310 ? 16.234 15.703 8.875 1 88.5 310 VAL B C 1
ATOM 8428 O O . VAL B 1 310 ? 17.062 16.344 8.203 1 88.5 310 VAL B O 1
ATOM 8431 N N . ASP B 1 311 ? 15.258 15.18 8.422 1 78.25 311 ASP B N 1
ATOM 8432 C CA . ASP B 1 311 ? 14.828 15.523 7.066 1 78.25 311 ASP B CA 1
ATOM 8433 C C . ASP B 1 311 ? 13.32 15.383 6.918 1 78.25 311 ASP B C 1
ATOM 8435 O O . ASP B 1 311 ? 12.648 14.836 7.801 1 78.25 311 ASP B O 1
ATOM 8439 N N . THR B 1 312 ? 12.891 15.969 5.883 1 56.41 312 THR B N 1
ATOM 8440 C CA . THR B 1 312 ? 11.477 15.812 5.559 1 56.41 312 THR B CA 1
ATOM 8441 C C . THR B 1 312 ? 11.211 14.453 4.914 1 56.41 312 THR B C 1
ATOM 8443 O O . THR B 1 312 ? 10.117 13.906 5.035 1 56.41 312 THR B O 1
ATOM 8446 N N . THR B 1 313 ? 12.242 13.992 4.102 1 49.38 313 THR B N 1
ATOM 8447 C CA . THR B 1 313 ? 12.031 12.82 3.252 1 49.38 313 THR B CA 1
ATOM 8448 C C . THR B 1 313 ? 12.344 11.539 4.012 1 49.38 313 THR B C 1
ATOM 8450 O O . THR B 1 313 ? 13.273 11.5 4.82 1 49.38 313 THR B O 1
ATOM 8453 N N . SER B 1 314 ? 11.375 10.719 4.133 1 44.44 314 SER B N 1
ATOM 8454 C CA . SER B 1 314 ? 11.617 9.383 4.688 1 44.44 314 SER B CA 1
ATOM 8455 C C . SER B 1 314 ? 12.758 8.68 3.961 1 44.44 314 SER B C 1
ATOM 8457 O O . SER B 1 314 ? 13.141 7.57 4.332 1 44.44 314 SER B O 1
ATOM 8459 N N . HIS B 1 315 ? 13.195 9.312 2.869 1 45.69 315 HIS B N 1
ATOM 8460 C CA . HIS B 1 315 ? 14.188 8.617 2.059 1 45.69 315 HIS B CA 1
ATOM 8461 C C . HIS B 1 315 ? 15.391 8.195 2.9 1 45.69 315 HIS B C 1
ATOM 8463 O O . HIS B 1 315 ? 15.961 7.125 2.678 1 45.69 315 HIS B O 1
ATOM 8469 N N . VAL B 1 316 ? 15.656 9.18 3.775 1 38.66 316 VAL B N 1
ATOM 8470 C CA . VAL B 1 316 ? 16.812 8.844 4.602 1 38.66 316 VAL B CA 1
ATOM 8471 C C . VAL B 1 316 ? 16.484 7.641 5.484 1 38.66 316 VAL B C 1
ATOM 8473 O O . VAL B 1 316 ? 17.344 6.781 5.719 1 38.66 316 VAL B O 1
ATOM 8476 N N . ALA B 1 317 ? 15.211 7.723 5.973 1 39.91 317 ALA B N 1
ATOM 8477 C CA . ALA B 1 317 ? 14.812 6.602 6.824 1 39.91 317 ALA B CA 1
ATOM 8478 C C . ALA B 1 317 ? 14.781 5.297 6.031 1 39.91 317 ALA B C 1
ATOM 8480 O O . ALA B 1 317 ? 15.141 4.238 6.555 1 39.91 317 ALA B O 1
ATOM 8481 N N . ASN B 1 318 ? 14.141 5.375 4.93 1 41.53 318 ASN B N 1
ATOM 8482 C CA . ASN B 1 318 ? 13.977 4.207 4.066 1 41.53 318 ASN B CA 1
ATOM 8483 C C . ASN B 1 318 ? 15.305 3.744 3.486 1 41.53 318 ASN B C 1
ATOM 8485 O O . ASN B 1 318 ? 15.484 2.559 3.203 1 41.53 318 ASN B O 1
ATOM 8489 N N . SER B 1 319 ? 16 4.84 3.178 1 38.72 319 SER B N 1
ATOM 8490 C CA . SER B 1 319 ? 17.328 4.453 2.711 1 38.72 319 SER B CA 1
ATOM 8491 C C . SER B 1 319 ? 18.078 3.656 3.773 1 38.72 319 SER B C 1
ATOM 8493 O O . SER B 1 319 ? 19.109 3.029 3.482 1 38.72 319 SER B O 1
ATOM 8495 N N . SER B 1 320 ? 17.672 3.99 4.984 1 37.19 320 SER B N 1
ATOM 8496 C CA . SER B 1 320 ? 18.266 3.227 6.074 1 37.19 320 SER B CA 1
ATOM 8497 C C . SER B 1 320 ? 17.875 1.752 5.988 1 37.19 320 SER B C 1
ATOM 8499 O O . SER B 1 320 ? 18.516 0.904 6.621 1 37.19 320 SER B O 1
ATOM 8501 N N . ILE B 1 321 ? 16.719 1.574 5.703 1 33.94 321 ILE B N 1
ATOM 8502 C CA . ILE B 1 321 ? 16.125 0.26 5.922 1 33.94 321 ILE B CA 1
ATOM 8503 C C . ILE B 1 321 ? 16.875 -0.79 5.113 1 33.94 321 ILE B C 1
ATOM 8505 O O . ILE B 1 321 ? 17.141 -1.891 5.602 1 33.94 321 ILE B O 1
ATOM 8509 N N . LYS B 1 322 ? 16.812 -0.641 3.771 1 34.72 322 LYS B N 1
ATOM 8510 C CA . LYS B 1 322 ? 17.141 -1.959 3.236 1 34.72 322 LYS B CA 1
ATOM 8511 C C . LYS B 1 322 ? 18.609 -2.301 3.473 1 34.72 322 LYS B C 1
ATOM 8513 O O . LYS B 1 322 ? 19.5 -1.741 2.82 1 34.72 322 LYS B O 1
ATOM 8518 N N . SER B 1 323 ? 19 -2.369 4.707 1 33.75 323 SER B N 1
ATOM 8519 C CA . SER B 1 323 ? 20.219 -3.098 5.016 1 33.75 323 SER B CA 1
ATOM 8520 C C . SER B 1 323 ? 20.594 -4.055 3.889 1 33.75 323 SER B C 1
ATOM 8522 O O . SER B 1 323 ? 21.672 -4.664 3.912 1 33.75 323 SER B O 1
ATOM 8524 N N . THR B 1 324 ? 19.594 -4.379 3.258 1 32.09 324 THR B N 1
ATOM 8525 C CA . THR B 1 324 ? 19.938 -5.383 2.258 1 32.09 324 THR B CA 1
ATOM 8526 C C . THR B 1 324 ? 20.922 -4.816 1.246 1 32.09 324 THR B C 1
ATOM 8528 O O . THR B 1 324 ? 21.547 -5.566 0.484 1 32.09 324 THR B O 1
ATOM 8531 N N . PHE B 1 325 ? 20.938 -3.412 1.118 1 29.78 325 PHE B N 1
ATOM 8532 C CA . PHE B 1 325 ? 21.781 -2.875 0.053 1 29.78 325 PHE B CA 1
ATOM 8533 C C . PHE B 1 325 ? 23.094 -2.357 0.613 1 29.78 325 PHE B C 1
ATOM 8535 O O . PHE B 1 325 ? 23.812 -1.603 -0.055 1 29.78 325 PHE B O 1
ATOM 8542 N N . ASP B 1 326 ? 23.25 -2.127 1.781 1 28.14 326 ASP B N 1
ATOM 8543 C CA . ASP B 1 326 ? 24.594 -1.729 2.207 1 28.14 326 ASP B CA 1
ATOM 8544 C C . ASP B 1 326 ? 25.641 -2.711 1.697 1 28.14 326 ASP B C 1
ATOM 8546 O O . ASP B 1 326 ? 25.406 -3.92 1.66 1 28.14 326 ASP B O 1
ATOM 8550 N N . SER B 1 327 ? 26.516 -2.236 0.827 1 27.66 327 SER B N 1
ATOM 8551 C CA . SER B 1 327 ? 27.594 -2.926 0.117 1 27.66 327 SER B CA 1
ATOM 8552 C C . SER B 1 327 ? 28.203 -4.031 0.974 1 27.66 327 SER B C 1
ATOM 8554 O O . SER B 1 327 ? 29.047 -4.793 0.505 1 27.66 327 SER B O 1
ATOM 8556 N N . GLY B 1 328 ? 28.656 -3.686 2.076 1 26.45 328 GLY B N 1
ATOM 8557 C CA . GLY B 1 328 ? 29.625 -4.633 2.625 1 26.45 328 GLY B CA 1
ATOM 8558 C C . GLY B 1 328 ? 29.156 -6.07 2.543 1 26.45 328 GLY B C 1
ATOM 8559 O O . GLY B 1 328 ? 28.078 -6.352 1.998 1 26.45 328 GLY B O 1
ATOM 8560 N N . GLY B 1 329 ? 29.547 -6.867 3.502 1 25.28 329 GLY B N 1
ATOM 8561 C CA . GLY B 1 329 ? 29.734 -8.305 3.65 1 25.28 329 GLY B CA 1
ATOM 8562 C C . GLY B 1 329 ? 28.516 -9.109 3.232 1 25.28 329 GLY B C 1
ATOM 8563 O O . GLY B 1 329 ? 27.422 -8.562 3.096 1 25.28 329 GLY B O 1
ATOM 8564 N N . ARG B 1 330 ? 28.641 -10.375 3.273 1 25.28 330 ARG B N 1
ATOM 8565 C CA . ARG B 1 330 ? 27.922 -11.641 3.156 1 25.28 330 ARG B CA 1
ATOM 8566 C C . ARG B 1 330 ? 26.453 -11.477 3.496 1 25.28 330 ARG B C 1
ATOM 8568 O O . ARG B 1 330 ? 26.109 -10.906 4.535 1 25.28 330 ARG B O 1
ATOM 8575 N N . TYR B 1 331 ? 25.703 -11.5 2.535 1 27.27 331 TYR B N 1
ATOM 8576 C CA . TYR B 1 331 ? 24.281 -11.719 2.73 1 27.27 331 TYR B CA 1
ATOM 8577 C C . TYR B 1 331 ? 24.031 -12.688 3.885 1 27.27 331 TYR B C 1
ATOM 8579 O O . TYR B 1 331 ? 24.062 -13.906 3.701 1 27.27 331 TYR B O 1
ATOM 8587 N N . LYS B 1 332 ? 24.797 -12.883 4.793 1 30.09 332 LYS B N 1
ATOM 8588 C CA . LYS B 1 332 ? 24.312 -13.688 5.914 1 30.09 332 LYS B CA 1
ATOM 8589 C C . LYS B 1 332 ? 22.844 -13.398 6.199 1 30.09 332 LYS B C 1
ATOM 8591 O O . LYS B 1 332 ? 22.453 -12.242 6.414 1 30.09 332 LYS B O 1
ATOM 8596 N N . PHE B 1 333 ? 21.938 -14.016 5.48 1 30.12 333 PHE B N 1
ATOM 8597 C CA . PHE B 1 333 ? 20.625 -14.109 6.082 1 30.12 333 PHE B CA 1
ATOM 8598 C C . PHE B 1 333 ? 20.672 -13.742 7.559 1 30.12 333 PHE B C 1
ATOM 8600 O O . PHE B 1 333 ? 19.781 -14.109 8.328 1 30.12 333 PHE B O 1
ATOM 8607 N N . GLU B 1 334 ? 21.828 -13.484 8.102 1 35.62 334 GLU B N 1
ATOM 8608 C CA . GLU B 1 334 ? 22.062 -13.062 9.477 1 35.62 334 GLU B CA 1
ATOM 8609 C C . GLU B 1 334 ? 21.188 -11.875 9.852 1 35.62 334 GLU B C 1
ATOM 8611 O O . GLU B 1 334 ? 20.641 -11.195 8.977 1 35.62 334 GLU B O 1
ATOM 8616 N N . ARG B 1 335 ? 21.406 -11.383 11.102 1 37.03 335 ARG B N 1
ATOM 8617 C CA . ARG B 1 335 ? 20.562 -10.438 11.82 1 37.03 335 ARG B CA 1
ATOM 8618 C C . ARG B 1 335 ? 20.531 -9.086 11.125 1 37.03 335 ARG B C 1
ATOM 8620 O O . ARG B 1 335 ? 21.562 -8.438 10.961 1 37.03 335 ARG B O 1
ATOM 8627 N N . GLU B 1 336 ? 19.984 -9.031 9.938 1 48.66 336 GLU B N 1
ATOM 8628 C CA . GLU B 1 336 ? 19.75 -7.684 9.438 1 48.66 336 GLU B CA 1
ATOM 8629 C C . GLU B 1 336 ? 19.719 -6.672 10.578 1 48.66 336 GLU B C 1
ATOM 8631 O O . GLU B 1 336 ? 18.906 -6.789 11.508 1 48.66 336 GLU B O 1
ATOM 8636 N N . ASN B 1 337 ? 21.062 -6.109 10.82 1 62.34 337 ASN B N 1
ATOM 8637 C CA . ASN B 1 337 ? 21.031 -5.059 11.828 1 62.34 337 ASN B CA 1
ATOM 8638 C C . ASN B 1 337 ? 19.766 -4.215 11.727 1 62.34 337 ASN B C 1
ATOM 8640 O O . ASN B 1 337 ? 19.281 -3.947 10.617 1 62.34 337 ASN B O 1
ATOM 8644 N N . ARG B 1 338 ? 19.344 -4.148 12.891 1 73.94 338 ARG B N 1
ATOM 8645 C CA . ARG B 1 338 ? 18.094 -3.391 13.016 1 73.94 338 ARG B CA 1
ATOM 8646 C C . ARG B 1 338 ? 18.359 -1.891 12.922 1 73.94 338 ARG B C 1
ATOM 8648 O O . ARG B 1 338 ? 19.484 -1.436 13.188 1 73.94 338 ARG B O 1
ATOM 8655 N N . LEU B 1 339 ? 17.578 -1.259 12.336 1 81.38 339 LEU B N 1
ATOM 8656 C CA . LEU B 1 339 ? 17.547 0.199 12.383 1 81.38 339 LEU B CA 1
ATOM 8657 C C . LEU B 1 339 ? 16.609 0.694 13.484 1 81.38 339 LEU B C 1
ATOM 8659 O O . LEU B 1 339 ? 15.617 0.038 13.797 1 81.38 339 LEU B O 1
ATOM 8663 N N . TYR B 1 340 ? 17.062 1.713 14.078 1 87.44 340 TYR B N 1
ATOM 8664 C CA . TYR B 1 340 ? 16.141 2.34 15.008 1 87.44 340 TYR B CA 1
ATOM 8665 C C . TYR B 1 340 ? 14.922 2.9 14.281 1 87.44 340 TYR B C 1
ATOM 8667 O O . TYR B 1 340 ? 15.031 3.355 13.141 1 87.44 340 TYR B O 1
ATOM 8675 N N . GLU B 1 341 ? 13.828 2.828 14.953 1 84.88 341 GLU B N 1
ATOM 8676 C CA . GLU B 1 341 ? 12.602 3.375 14.383 1 84.88 341 GLU B CA 1
ATOM 8677 C C . GLU B 1 341 ? 12.695 4.891 14.219 1 84.88 341 GLU B C 1
ATOM 8679 O O . GLU B 1 341 ? 13.281 5.574 15.062 1 84.88 341 GLU B O 1
ATOM 8684 N N . PRO B 1 342 ? 12.172 5.348 13.172 1 87.75 342 PRO B N 1
ATOM 8685 C CA . PRO B 1 342 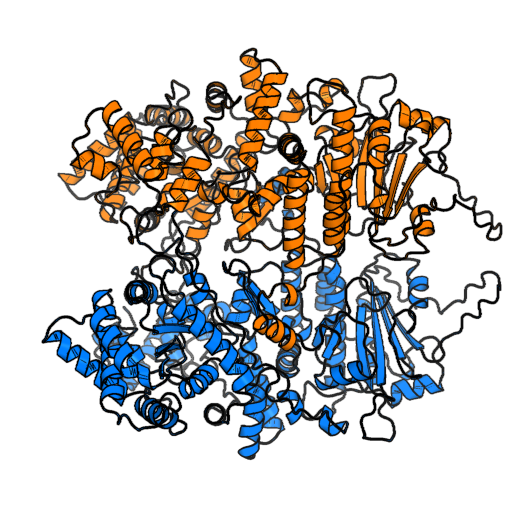? 12.164 6.805 13.016 1 87.75 342 PRO B CA 1
ATOM 8686 C C . PRO B 1 342 ? 11.305 7.508 14.062 1 87.75 342 PRO B C 1
ATOM 8688 O O . PRO B 1 342 ? 10.352 6.922 14.578 1 87.75 342 PRO B O 1
ATOM 8691 N N . ILE B 1 343 ? 11.727 8.68 14.352 1 90 343 ILE B N 1
ATOM 8692 C CA . ILE B 1 343 ? 10.961 9.531 15.258 1 90 343 ILE B CA 1
ATOM 8693 C C . ILE B 1 343 ? 10.086 10.492 14.453 1 90 343 ILE B C 1
ATOM 8695 O O . ILE B 1 343 ? 10.602 11.297 13.664 1 90 343 ILE B O 1
ATOM 8699 N N . TYR B 1 344 ? 8.789 10.375 14.562 1 89.75 344 TYR B N 1
ATOM 8700 C CA . TYR B 1 344 ? 7.914 11.234 13.766 1 89.75 344 TYR B CA 1
ATOM 8701 C C . TYR B 1 344 ? 6.84 11.867 14.641 1 89.75 344 TYR B C 1
ATOM 8703 O O . TYR B 1 344 ? 6.109 12.75 14.188 1 89.75 344 TYR B O 1
ATOM 8711 N N . GLN B 1 345 ? 6.805 11.555 15.953 1 90.31 345 GLN B N 1
ATOM 8712 C CA . GLN B 1 345 ? 5.75 12.008 16.844 1 90.31 345 GLN B CA 1
ATOM 8713 C C . GLN B 1 345 ? 6.086 13.367 17.453 1 90.31 345 GLN B C 1
ATOM 8715 O O . GLN B 1 345 ? 6.309 13.484 18.656 1 90.31 345 GLN B O 1
ATOM 8720 N N . ILE B 1 346 ? 6.035 14.359 16.625 1 90.19 346 ILE B N 1
ATOM 8721 C CA . ILE B 1 346 ? 6.25 15.727 17.094 1 90.19 346 ILE B CA 1
ATOM 8722 C C . ILE B 1 346 ? 4.914 16.359 17.469 1 90.19 346 ILE B C 1
ATOM 8724 O O . ILE B 1 346 ? 4.113 16.703 16.594 1 90.19 346 ILE B O 1
ATOM 8728 N N . ALA B 1 347 ? 4.684 16.594 18.719 1 91 347 ALA B N 1
ATOM 8729 C CA . ALA B 1 347 ? 3.389 17.031 19.234 1 91 347 ALA B CA 1
ATOM 8730 C C . ALA B 1 347 ? 3.25 18.547 19.188 1 91 347 ALA B C 1
ATOM 8732 O O . ALA B 1 347 ? 2.902 19.172 20.188 1 91 347 ALA B O 1
ATOM 8733 N N . SER B 1 348 ? 3.471 19.109 18.016 1 92.69 348 SER B N 1
ATOM 8734 C CA . SER B 1 348 ? 3.408 20.562 17.906 1 92.69 348 SER B CA 1
ATOM 8735 C C . SER B 1 348 ? 2.084 21.016 17.297 1 92.69 348 SER B C 1
ATOM 8737 O O . SER B 1 348 ? 1.781 22.219 17.281 1 92.69 348 SER B O 1
ATOM 8739 N N . PHE B 1 349 ? 1.244 20.094 16.859 1 94.19 349 PHE B N 1
ATOM 8740 C CA . PHE B 1 349 ? -0.031 20.438 16.234 1 94.19 349 PHE B CA 1
ATOM 8741 C C . PHE B 1 349 ? -0.963 21.094 17.234 1 94.19 349 PHE B C 1
ATOM 8743 O O . PHE B 1 349 ? -1.141 20.594 18.359 1 94.19 349 PHE B O 1
ATOM 8750 N N . ASP B 1 350 ? -1.527 22.297 16.953 1 94.69 350 ASP B N 1
ATOM 8751 C CA . ASP B 1 350 ? -2.449 23.078 17.781 1 94.69 350 ASP B CA 1
ATOM 8752 C C . ASP B 1 350 ? -1.739 23.672 18.984 1 94.69 350 ASP B C 1
ATOM 8754 O O . ASP B 1 350 ? -2.371 23.938 20.016 1 94.69 350 ASP B O 1
ATOM 8758 N N . ALA B 1 351 ? -0.43 23.797 18.875 1 92.5 351 ALA B N 1
ATOM 8759 C CA . ALA B 1 351 ? 0.337 24.344 20 1 92.5 351 ALA B CA 1
ATOM 8760 C C . ALA B 1 351 ? -0.013 25.812 20.234 1 92.5 351 ALA B C 1
ATOM 8762 O O . ALA B 1 351 ? 0.068 26.297 21.359 1 92.5 351 ALA B O 1
ATOM 8763 N N . MET B 1 352 ? -0.542 26.5 19.234 1 93.5 352 MET B N 1
ATOM 8764 C CA . MET B 1 352 ? -0.764 27.938 19.344 1 93.5 352 MET B CA 1
ATOM 8765 C C . MET B 1 352 ? -2.221 28.25 19.672 1 93.5 352 MET B C 1
ATOM 8767 O O . MET B 1 352 ? -2.588 29.406 19.875 1 93.5 352 MET B O 1
ATOM 8771 N N . VAL B 1 353 ? -3.051 27.219 19.703 1 94.5 353 VAL B N 1
ATOM 8772 C CA . VAL B 1 353 ? -4.473 27.438 19.953 1 94.5 353 VAL B CA 1
ATOM 8773 C C . VAL B 1 353 ? -4.691 27.922 21.375 1 94.5 353 VAL B C 1
ATOM 8775 O O . VAL B 1 353 ? -4.195 27.312 22.328 1 94.5 353 VAL B O 1
ATOM 8778 N N . PRO B 1 354 ? -5.434 28.969 21.484 1 91.56 354 PRO B N 1
ATOM 8779 C CA . PRO B 1 354 ? -5.742 29.438 22.828 1 91.56 354 PRO B CA 1
ATOM 8780 C C . PRO B 1 354 ? -6.586 28.438 23.625 1 91.56 354 PRO B C 1
ATOM 8782 O O . PRO B 1 354 ? -7.461 27.781 23.047 1 91.56 354 PRO B O 1
ATOM 8785 N N . PRO B 1 355 ? -6.344 28.359 24.844 1 90.44 355 PRO B N 1
ATOM 8786 C CA . PRO B 1 355 ? -7.105 27.422 25.672 1 90.44 355 PRO B CA 1
ATOM 8787 C C . PRO B 1 355 ? -8.586 27.781 25.766 1 90.44 355 PRO B C 1
ATOM 8789 O O . PRO B 1 355 ? -9.438 26.891 25.844 1 90.44 355 PRO B O 1
ATOM 8792 N N . ASP B 1 356 ? -8.859 29.125 25.688 1 92.62 356 ASP B N 1
ATOM 8793 C CA . ASP B 1 356 ? -10.25 29.562 25.797 1 92.62 356 ASP B CA 1
ATOM 8794 C C . ASP B 1 356 ? -10.945 29.516 24.438 1 92.62 356 ASP B C 1
ATOM 8796 O O . ASP B 1 356 ? -10.367 29.938 23.422 1 92.62 356 ASP B O 1
ATOM 8800 N N . PRO B 1 357 ? -12.141 29.016 24.406 1 93.44 357 PRO B N 1
ATOM 8801 C CA . PRO B 1 357 ? -12.898 29.031 23.156 1 93.44 357 PRO B CA 1
ATOM 8802 C C . PRO B 1 357 ? -13.312 30.438 22.734 1 93.44 357 PRO B C 1
ATOM 8804 O O . PRO B 1 357 ? -13.297 31.359 23.562 1 93.44 357 PRO B O 1
ATOM 8807 N N . PRO B 1 358 ? -13.562 30.578 21.484 1 94.5 358 PRO B N 1
ATOM 8808 C CA . PRO B 1 358 ? -14.062 31.891 21.062 1 94.5 358 PRO B CA 1
ATOM 8809 C C . PRO B 1 358 ? -15.414 32.219 21.688 1 94.5 358 PRO B C 1
ATOM 8811 O O . PRO B 1 358 ? -16.297 31.375 21.781 1 94.5 358 PRO B O 1
ATOM 8814 N N . GLN B 1 359 ? -15.57 33.531 21.984 1 91.81 359 GLN B N 1
ATOM 8815 C CA . GLN B 1 359 ? -16.766 33.938 22.703 1 91.81 359 GLN B CA 1
ATOM 8816 C C . GLN B 1 359 ? -17.781 34.562 21.75 1 91.81 359 GLN B C 1
ATOM 8818 O O . GLN B 1 359 ? -18.969 34.656 22.078 1 91.81 359 GLN B O 1
ATOM 8823 N N . SER B 1 360 ? -17.297 35.062 20.688 1 93.44 360 SER B N 1
ATOM 8824 C CA . SER B 1 360 ? -18.172 35.719 19.734 1 93.44 360 SER B CA 1
ATOM 8825 C C . SER B 1 360 ? -17.984 35.188 18.328 1 93.44 360 SER B C 1
ATOM 8827 O O . SER B 1 360 ? -16.984 34.5 18.047 1 93.44 360 SER B O 1
ATOM 8829 N N . TRP B 1 361 ? -18.969 35.5 17.469 1 92.38 361 TRP B N 1
ATOM 8830 C CA . TRP B 1 361 ? -18.891 35.094 16.062 1 92.38 361 TRP B CA 1
ATOM 8831 C C . TRP B 1 361 ? -17.672 35.688 15.391 1 92.38 361 TRP B C 1
ATOM 8833 O O . TRP B 1 361 ? -16.953 35 14.656 1 92.38 361 TRP B O 1
ATOM 8843 N N . GLY B 1 362 ? -17.391 36.906 15.703 1 89 362 GLY B N 1
ATOM 8844 C CA . GLY B 1 362 ? -16.219 37.594 15.148 1 89 362 GLY B CA 1
ATOM 8845 C C . GLY B 1 362 ? -14.914 36.938 15.562 1 89 362 GLY B C 1
ATOM 8846 O O . GLY B 1 362 ? -13.984 36.844 14.758 1 89 362 GLY B O 1
ATOM 8847 N N . ALA B 1 363 ? -14.867 36.531 16.797 1 92.88 363 ALA B N 1
ATOM 8848 C CA . ALA B 1 363 ? -13.672 35.875 17.297 1 92.88 363 ALA B CA 1
ATOM 8849 C C . ALA B 1 363 ? -13.484 34.5 16.656 1 92.88 363 ALA B C 1
ATOM 8851 O O . ALA B 1 363 ? -12.359 34.094 16.406 1 92.88 363 ALA B O 1
ATOM 8852 N N . LEU B 1 364 ? -14.578 33.875 16.375 1 93.75 364 LEU B N 1
ATOM 8853 C CA . LEU B 1 364 ? -14.562 32.531 15.789 1 93.75 364 LEU B CA 1
ATOM 8854 C C . LEU B 1 364 ? -14 32.562 14.375 1 93.75 364 LEU B C 1
ATOM 8856 O O . LEU B 1 364 ? -13.18 31.719 14.008 1 93.75 364 LEU B O 1
ATOM 8860 N N . VAL B 1 365 ? -14.359 33.562 13.633 1 92.06 365 VAL B N 1
ATOM 8861 C CA . VAL B 1 365 ? -14.008 33.562 12.219 1 92.06 365 VAL B CA 1
ATOM 8862 C C . VAL B 1 365 ? -12.812 34.5 11.977 1 92.06 365 VAL B C 1
ATOM 8864 O O . VAL B 1 365 ? -12.5 34.844 10.836 1 92.06 365 VAL B O 1
ATOM 8867 N N . SER B 1 366 ? -12.156 34.875 13.07 1 91.75 366 SER B N 1
ATOM 8868 C CA . SER B 1 366 ? -11 35.75 12.922 1 91.75 366 SER B CA 1
ATOM 8869 C C . SER B 1 366 ? -9.805 35.031 12.352 1 91.75 366 SER B C 1
ATOM 8871 O O . SER B 1 366 ? -9.484 33.906 12.789 1 91.75 366 SER B O 1
ATOM 8873 N N . PRO B 1 367 ? -9.133 35.625 11.398 1 92.06 367 PRO B N 1
ATOM 8874 C CA . PRO B 1 367 ? -7.941 35 10.836 1 92.06 367 PRO B CA 1
ATOM 8875 C C . PRO B 1 367 ? -6.883 34.688 11.898 1 92.06 367 PRO B C 1
ATOM 8877 O O . PRO B 1 367 ? -6.188 33.688 11.812 1 92.06 367 PRO B O 1
ATOM 8880 N N . GLU B 1 368 ? -6.789 35.562 12.852 1 92.12 368 GLU B N 1
ATOM 8881 C CA . GLU B 1 368 ? -5.809 35.375 13.914 1 92.12 368 GLU B CA 1
ATOM 8882 C C . GLU B 1 368 ? -6.02 34.031 14.609 1 92.12 368 GLU B C 1
ATOM 8884 O O . GLU B 1 368 ? -5.066 33.281 14.82 1 92.12 368 GLU B O 1
ATOM 8889 N N . ARG B 1 369 ? -7.172 33.75 14.914 1 93.88 369 ARG B N 1
ATOM 8890 C CA . ARG B 1 369 ? -7.469 32.5 15.609 1 93.88 369 ARG B CA 1
ATOM 8891 C C . ARG B 1 369 ? -7.41 31.328 14.656 1 93.88 369 ARG B C 1
ATOM 8893 O O . ARG B 1 369 ? -6.879 30.266 15.008 1 93.88 369 ARG B O 1
ATOM 8900 N N . LEU B 1 370 ? -7.957 31.5 13.477 1 95.5 370 LEU B N 1
ATOM 8901 C CA . LEU B 1 370 ? -8.023 30.422 12.5 1 95.5 370 LEU B CA 1
ATOM 8902 C C . LEU B 1 370 ? -6.625 29.922 12.141 1 95.5 370 LEU B C 1
ATOM 8904 O O . LEU B 1 370 ? -6.406 28.719 12.016 1 95.5 370 LEU B O 1
ATOM 8908 N N . PHE B 1 371 ? -5.656 30.812 12.031 1 95.88 371 PHE B N 1
ATOM 8909 C CA . PHE B 1 371 ? -4.301 30.453 11.633 1 95.88 371 PHE B CA 1
ATOM 8910 C C . PHE B 1 371 ? -3.562 29.781 12.789 1 95.88 371 PHE B C 1
ATOM 8912 O O . PHE B 1 371 ? -2.508 29.188 12.594 1 95.88 371 PHE B O 1
ATOM 8919 N N . LYS B 1 372 ? -4.121 29.859 13.961 1 95.31 372 LYS B N 1
ATOM 8920 C CA . LYS B 1 372 ? -3.484 29.25 15.133 1 95.31 372 LYS B CA 1
ATOM 8921 C C . LYS B 1 372 ? -3.848 27.766 15.25 1 95.31 372 LYS B C 1
ATOM 8923 O O . LYS B 1 372 ? -3.182 27.016 15.961 1 95.31 372 LYS B O 1
ATOM 8928 N N . TYR B 1 373 ? -4.902 27.391 14.547 1 95.56 373 TYR B N 1
ATOM 8929 C CA . TYR B 1 373 ? -5.242 25.969 14.516 1 95.56 373 TYR B CA 1
ATOM 8930 C C . TYR B 1 373 ? -4.328 25.203 13.555 1 95.56 373 TYR B C 1
ATOM 8932 O O . TYR B 1 373 ? -4.094 25.656 12.43 1 95.56 373 TYR B O 1
ATOM 8940 N N . GLY B 1 374 ? -3.775 24.062 13.984 1 95.19 374 GLY B N 1
ATOM 8941 C CA . GLY B 1 374 ? -2.971 23.219 13.117 1 95.19 374 GLY B CA 1
ATOM 8942 C C . GLY B 1 374 ? -1.479 23.422 13.297 1 95.19 374 GLY B C 1
ATOM 8943 O O . GLY B 1 374 ? -0.984 23.453 14.422 1 95.19 374 GLY B O 1
ATOM 8944 N N . SER B 1 375 ? -0.75 23.547 12.227 1 93.62 375 SER B N 1
ATOM 8945 C CA . SER B 1 375 ? 0.702 23.688 12.242 1 93.62 375 SER B CA 1
ATOM 8946 C C . SER B 1 375 ? 1.115 25.031 12.844 1 93.62 375 SER B C 1
ATOM 8948 O O . SER B 1 375 ? 0.555 26.078 12.492 1 93.62 375 SER B O 1
ATOM 8950 N N . PRO B 1 376 ? 2.08 25.047 13.641 1 92.12 376 PRO B N 1
ATOM 8951 C CA . PRO B 1 376 ? 2.42 26.25 14.398 1 92.12 376 PRO B CA 1
ATOM 8952 C C . PRO B 1 376 ? 3.021 27.359 13.523 1 92.12 376 PRO B C 1
ATOM 8954 O O . PRO B 1 376 ? 2.949 28.531 13.867 1 92.12 376 PRO B O 1
ATOM 8957 N N . ILE B 1 377 ? 3.555 27.031 12.406 1 90.19 377 ILE B N 1
ATOM 8958 C CA . ILE B 1 377 ? 4.258 28 11.578 1 90.19 377 ILE B CA 1
ATOM 8959 C C . ILE B 1 377 ? 3.297 29.109 11.141 1 90.19 377 ILE B C 1
ATOM 8961 O O . ILE B 1 377 ? 3.689 30.266 11.023 1 90.19 377 ILE B O 1
ATOM 8965 N N . PHE B 1 378 ? 2.082 28.828 10.984 1 93.5 378 PHE B N 1
ATOM 8966 C CA . PHE B 1 378 ? 1.132 29.797 10.445 1 93.5 378 PHE B CA 1
ATOM 8967 C C . PHE B 1 378 ? 0.697 30.781 11.516 1 93.5 378 PHE B C 1
ATOM 8969 O O . PHE B 1 378 ? 0.63 31.984 11.258 1 93.5 378 PHE B O 1
ATOM 8976 N N . GLY B 1 379 ? 0.372 30.234 12.695 1 93.25 379 GLY B N 1
ATOM 8977 C CA . GLY B 1 379 ? 0.065 31.125 13.805 1 93.25 379 GLY B CA 1
ATOM 8978 C C . GLY B 1 379 ? 1.227 32.031 14.188 1 93.25 379 GLY B C 1
ATOM 8979 O O . GLY B 1 379 ? 1.035 33.188 14.477 1 93.25 379 GLY B O 1
ATOM 8980 N N . ALA B 1 380 ? 2.41 31.438 14.18 1 91.12 380 ALA B N 1
ATOM 8981 C CA . ALA B 1 380 ? 3.607 32.219 14.508 1 91.12 380 ALA B CA 1
ATOM 8982 C C . ALA B 1 380 ? 3.848 33.312 13.492 1 91.12 380 ALA B C 1
ATOM 8984 O O . ALA B 1 380 ? 4.172 34.438 13.852 1 91.12 380 ALA B O 1
ATOM 8985 N N . TYR B 1 381 ? 3.691 33 12.273 1 91.44 381 TYR B N 1
ATOM 8986 C CA . TYR B 1 381 ? 3.859 33.969 11.219 1 91.44 381 TYR B CA 1
ATOM 8987 C C . TYR B 1 381 ? 2.865 35.125 11.383 1 91.44 381 TYR B C 1
ATOM 8989 O O . TYR B 1 381 ? 3.221 36.281 11.219 1 91.44 381 TYR B O 1
ATOM 8997 N N . PHE B 1 382 ? 1.624 34.781 11.656 1 93.81 382 PHE B N 1
ATOM 8998 C CA . PHE B 1 382 ? 0.594 35.812 11.836 1 93.81 382 PHE B CA 1
ATOM 8999 C C . PHE B 1 382 ? 0.973 36.781 12.945 1 93.81 382 PHE B C 1
ATOM 9001 O O . PHE B 1 382 ? 0.906 38 12.766 1 93.81 382 PHE B O 1
ATOM 9008 N N . CYS B 1 383 ? 1.354 36.219 14.094 1 92.31 383 CYS B N 1
ATOM 9009 C CA . CYS B 1 383 ? 1.681 37.031 15.258 1 92.31 383 CYS B CA 1
ATOM 9010 C C . CYS B 1 383 ? 2.865 37.938 14.969 1 92.31 383 CYS B C 1
ATOM 9012 O O . CYS B 1 383 ? 2.826 39.156 15.281 1 92.31 383 CYS B O 1
ATOM 9014 N N . ASP B 1 384 ? 3.867 37.438 14.336 1 89.56 384 ASP B N 1
ATOM 9015 C CA . ASP B 1 384 ? 5.078 38.219 14.062 1 89.56 384 ASP B CA 1
ATOM 9016 C C . ASP B 1 384 ? 4.828 39.281 13 1 89.56 384 ASP B C 1
ATOM 9018 O O . ASP B 1 384 ? 5.34 40.406 13.102 1 89.56 384 ASP B O 1
ATOM 9022 N N . ALA B 1 385 ? 4.082 38.906 12.008 1 90.12 385 ALA B N 1
ATOM 9023 C CA . ALA B 1 385 ? 3.754 39.875 10.961 1 90.12 385 ALA B CA 1
ATOM 9024 C C . ALA B 1 385 ? 2.869 41 11.5 1 90.12 385 ALA B C 1
ATOM 9026 O O . ALA B 1 385 ? 3.012 42.156 11.102 1 90.12 385 ALA B O 1
ATOM 9027 N N . HIS B 1 386 ? 1.936 40.625 12.312 1 91.12 386 HIS B N 1
ATOM 9028 C CA . HIS B 1 386 ? 1.06 41.625 12.93 1 91.12 386 HIS B CA 1
ATOM 9029 C C . HIS B 1 386 ? 1.85 42.562 13.812 1 91.12 386 HIS B C 1
ATOM 9031 O O . HIS B 1 386 ? 1.547 43.781 13.867 1 91.12 386 HIS B O 1
ATOM 9037 N N . ALA B 1 387 ? 2.787 42 14.5 1 88.75 387 ALA B N 1
ATOM 9038 C CA . ALA B 1 387 ? 3.656 42.844 15.336 1 88.75 387 ALA B CA 1
ATOM 9039 C C . ALA B 1 387 ? 4.438 43.844 14.484 1 88.75 387 ALA B C 1
ATOM 9041 O O . ALA B 1 387 ? 4.742 44.938 14.945 1 88.75 387 ALA B O 1
ATOM 9042 N N . GLU B 1 388 ? 4.699 43.562 13.289 1 85.19 388 GLU B N 1
ATOM 9043 C CA . GLU B 1 388 ? 5.391 44.469 12.367 1 85.19 388 GLU B CA 1
ATOM 9044 C C . GLU B 1 388 ? 4.41 45.406 11.68 1 85.19 388 GLU B C 1
ATOM 9046 O O . GLU B 1 388 ? 4.746 46.031 10.672 1 85.19 388 GLU B O 1
ATOM 9051 N N . ARG B 1 389 ? 3.152 45.469 11.984 1 88.06 389 ARG B N 1
ATOM 9052 C CA . ARG B 1 389 ? 2.1 46.406 11.57 1 88.06 389 ARG B CA 1
ATOM 9053 C C . ARG B 1 389 ? 1.705 46.156 10.117 1 88.06 389 ARG B C 1
ATOM 9055 O O . ARG B 1 389 ? 1.389 47.094 9.398 1 88.06 389 ARG B O 1
ATOM 9062 N N . GLN B 1 390 ? 1.878 44.844 9.734 1 87.56 390 GLN B N 1
ATOM 9063 C CA . GLN B 1 390 ? 1.319 44.5 8.43 1 87.56 390 GLN B CA 1
ATOM 9064 C C . GLN B 1 390 ? -0.201 44.375 8.5 1 87.56 390 GLN B C 1
ATOM 9066 O O . GLN B 1 390 ? -0.758 44.031 9.539 1 87.56 390 GLN B O 1
ATOM 9071 N N . SER B 1 391 ? -0.822 44.656 7.383 1 87.75 391 SER B N 1
ATOM 9072 C CA . SER B 1 391 ? -2.277 44.562 7.348 1 87.75 391 SER B CA 1
ATOM 9073 C C . SER B 1 391 ? -2.734 43.094 7.406 1 87.75 391 SER B C 1
ATOM 9075 O O . SER B 1 391 ? -2.029 42.219 6.945 1 87.75 391 SER B O 1
ATOM 9077 N N . THR B 1 392 ? -3.854 42.875 7.973 1 88.19 392 THR B N 1
ATOM 9078 C CA . THR B 1 392 ? -4.395 41.531 8.117 1 88.19 392 THR B CA 1
ATOM 9079 C C . THR B 1 392 ? -4.578 40.875 6.754 1 88.19 392 THR B C 1
ATOM 9081 O O . THR B 1 392 ? -4.359 39.656 6.609 1 88.19 392 THR B O 1
ATOM 9084 N N . GLU B 1 393 ? -4.984 41.594 5.785 1 85.44 393 GLU B N 1
ATOM 9085 C CA . GLU B 1 393 ? -5.184 41.062 4.438 1 85.44 393 GLU B CA 1
ATOM 9086 C C . GLU B 1 393 ? -3.863 40.625 3.824 1 85.44 393 GLU B C 1
ATOM 9088 O O . GLU B 1 393 ? -3.807 39.562 3.172 1 85.44 393 GLU B O 1
ATOM 9093 N N . ALA B 1 394 ? -2.916 41.406 4.035 1 86.31 394 ALA B N 1
ATOM 9094 C CA . ALA B 1 394 ? -1.595 41.062 3.516 1 86.31 394 ALA B CA 1
ATOM 9095 C C . ALA B 1 394 ? -1.044 39.812 4.199 1 86.31 394 ALA B C 1
ATOM 9097 O O . ALA B 1 394 ? -0.428 38.969 3.555 1 86.31 394 ALA B O 1
ATOM 9098 N N . ILE B 1 395 ? -1.277 39.75 5.477 1 91.19 395 ILE B N 1
ATOM 9099 C CA . ILE B 1 395 ? -0.818 38.594 6.246 1 91.19 395 ILE B CA 1
ATOM 9100 C C . ILE B 1 395 ? -1.555 37.344 5.785 1 91.19 395 ILE B C 1
ATOM 9102 O O . ILE B 1 395 ? -0.943 36.281 5.602 1 91.19 395 ILE B O 1
ATOM 9106 N N . TYR B 1 396 ? -2.84 37.5 5.594 1 90.88 396 TYR B N 1
ATOM 9107 C CA . TYR B 1 396 ? -3.668 36.375 5.145 1 90.88 396 TYR B CA 1
ATOM 9108 C C . TYR B 1 396 ? -3.166 35.844 3.814 1 90.88 396 TYR B C 1
ATOM 9110 O O . TYR B 1 396 ? -2.982 34.625 3.668 1 90.88 396 TYR B O 1
ATOM 9118 N N . SER B 1 397 ? -2.908 36.656 2.924 1 87.81 397 SER B N 1
ATOM 9119 C CA . SER B 1 397 ? -2.443 36.281 1.599 1 87.81 397 SER B CA 1
ATOM 9120 C C . SER B 1 397 ? -1.064 35.625 1.668 1 87.81 397 SER B C 1
ATOM 9122 O O . SER B 1 397 ? -0.781 34.688 0.935 1 87.81 397 SER B O 1
ATOM 9124 N N . ALA B 1 398 ? -0.255 36.156 2.496 1 88.5 398 ALA B N 1
ATOM 9125 C CA . ALA B 1 398 ? 1.092 35.594 2.648 1 88.5 398 ALA B CA 1
ATOM 9126 C C . ALA B 1 398 ? 1.053 34.188 3.219 1 88.5 398 ALA B C 1
ATOM 9128 O O . ALA B 1 398 ? 1.784 33.312 2.762 1 88.5 398 ALA B O 1
ATOM 9129 N N . ILE B 1 399 ? 0.233 34 4.176 1 92.5 399 ILE B N 1
ATOM 9130 C CA . ILE B 1 399 ? 0.135 32.719 4.824 1 92.5 399 ILE B CA 1
ATOM 9131 C C . ILE B 1 399 ? -0.437 31.688 3.846 1 92.5 399 ILE B C 1
ATOM 9133 O O . ILE B 1 399 ? 0.05 30.547 3.764 1 92.5 399 ILE B O 1
ATOM 9137 N N . LEU B 1 400 ? -1.432 32.031 3.107 1 92 400 LEU B N 1
ATOM 9138 C CA . LEU B 1 400 ? -2.01 31.125 2.135 1 92 400 LEU B CA 1
ATOM 9139 C C . LEU B 1 400 ? -0.995 30.766 1.055 1 92 400 LEU B C 1
ATOM 9141 O O . LEU B 1 400 ? -0.969 29.625 0.571 1 92 400 LEU B O 1
ATOM 9145 N N . GLU B 1 401 ? -0.247 31.75 0.729 1 88.19 401 GLU B N 1
ATOM 9146 C CA . GLU B 1 401 ? 0.81 31.469 -0.241 1 88.19 401 GLU B CA 1
ATOM 9147 C C . GLU B 1 401 ? 1.84 30.5 0.321 1 88.19 401 GLU B C 1
ATOM 9149 O O . GLU B 1 401 ? 2.26 29.562 -0.368 1 88.19 401 GLU B O 1
ATOM 9154 N N . LEU B 1 402 ? 2.215 30.75 1.521 1 88.94 402 LEU B N 1
ATOM 9155 C CA . LEU B 1 402 ? 3.146 29.844 2.189 1 88.94 402 LEU B CA 1
ATOM 9156 C C . LEU B 1 402 ? 2.578 28.438 2.264 1 88.94 402 LEU B C 1
ATOM 9158 O O . LEU B 1 402 ? 3.279 27.469 1.971 1 88.94 402 LEU B O 1
ATOM 9162 N N . ALA B 1 403 ? 1.363 28.359 2.67 1 92.94 403 ALA B N 1
ATOM 9163 C CA . ALA B 1 403 ? 0.688 27.062 2.77 1 92.94 403 ALA B CA 1
ATOM 9164 C C . ALA B 1 403 ? 0.616 26.375 1.408 1 92.94 403 ALA B C 1
ATOM 9166 O O . ALA B 1 403 ? 0.81 25.172 1.308 1 92.94 403 ALA B O 1
ATOM 9167 N N . PHE B 1 404 ? 0.377 27.141 0.424 1 90.38 404 PHE B N 1
ATOM 9168 C CA . PHE B 1 404 ? 0.306 26.609 -0.933 1 90.38 404 PHE B CA 1
ATOM 9169 C C . PHE B 1 404 ? 1.639 26 -1.345 1 90.38 404 PHE B C 1
ATOM 9171 O O . PHE B 1 404 ? 1.678 24.891 -1.889 1 90.38 404 PHE B O 1
ATOM 9178 N N . PHE B 1 405 ? 2.68 26.609 -1.058 1 84.62 405 PHE B N 1
ATOM 9179 C CA . PHE B 1 405 ? 3.994 26.125 -1.448 1 84.62 405 PHE B CA 1
ATOM 9180 C C . PHE B 1 405 ? 4.352 24.859 -0.671 1 84.62 405 PHE B C 1
ATOM 9182 O O . PHE B 1 405 ? 5.004 23.969 -1.203 1 84.62 405 PHE B O 1
ATOM 9189 N N . LYS B 1 406 ? 3.945 24.828 0.504 1 88.81 406 LYS B N 1
ATOM 9190 C CA . LYS B 1 406 ? 4.199 23.641 1.306 1 88.81 406 LYS B CA 1
ATOM 9191 C C . LYS B 1 406 ? 3.416 22.438 0.774 1 88.81 406 LYS B C 1
ATOM 9193 O O . LYS B 1 406 ? 3.898 21.312 0.816 1 88.81 406 LYS B O 1
ATOM 9198 N N . LEU B 1 407 ? 2.213 22.703 0.282 1 91.88 407 LEU B N 1
ATOM 9199 C CA . LEU B 1 407 ? 1.38 21.656 -0.277 1 91.88 407 LEU B CA 1
ATOM 9200 C C . LEU B 1 407 ? 1.896 21.219 -1.646 1 91.88 407 LEU B C 1
ATOM 9202 O O . LEU B 1 407 ? 1.942 20.031 -1.947 1 91.88 407 LEU B O 1
ATOM 9206 N N . ARG B 1 408 ? 2.23 22.141 -2.422 1 86.38 408 ARG B N 1
ATOM 9207 C CA . ARG B 1 408 ? 2.656 21.859 -3.791 1 86.38 408 ARG B CA 1
ATOM 9208 C C . ARG B 1 408 ? 3.986 21.125 -3.811 1 86.38 408 ARG B C 1
ATOM 9210 O O . ARG B 1 408 ? 4.203 20.25 -4.656 1 86.38 408 ARG B O 1
ATOM 9217 N N . GLY B 1 409 ? 4.777 21.328 -2.84 1 77.12 409 GLY B N 1
ATOM 9218 C CA . GLY B 1 409 ? 6.102 20.719 -2.83 1 77.12 409 GLY B CA 1
ATOM 9219 C C . GLY B 1 409 ? 7.059 21.359 -3.814 1 77.12 409 GLY B C 1
ATOM 9220 O O . GLY B 1 409 ? 6.742 22.391 -4.422 1 77.12 409 GLY B O 1
ATOM 9221 N N . PRO B 1 410 ? 8.273 20.594 -3.795 1 60.09 410 PRO B N 1
ATOM 9222 C CA . PRO B 1 410 ? 9.305 21.188 -4.645 1 60.09 410 PRO B CA 1
ATOM 9223 C C . PRO B 1 410 ? 8.945 21.156 -6.129 1 60.09 410 PRO B C 1
ATOM 9225 O O . PRO B 1 410 ? 8.273 20.219 -6.582 1 60.09 410 PRO B O 1
ATOM 9228 N N . ILE B 1 411 ? 8.867 22.141 -6.715 1 48.22 411 ILE B N 1
ATOM 9229 C CA . ILE B 1 411 ? 8.594 22.234 -8.148 1 48.22 411 ILE B CA 1
ATOM 9230 C C . ILE B 1 411 ? 9.734 21.594 -8.93 1 48.22 411 ILE B C 1
ATOM 9232 O O . ILE B 1 411 ? 10.891 22.016 -8.828 1 48.22 411 ILE B O 1
ATOM 9236 N N . GLU B 1 412 ? 9.57 20.156 -8.984 1 44 412 GLU B N 1
ATOM 9237 C CA . GLU B 1 412 ? 10.625 19.578 -9.805 1 44 412 GLU B CA 1
ATOM 9238 C C . GLU B 1 412 ? 10.648 20.203 -11.195 1 44 412 GLU B C 1
ATOM 9240 O O . GLU B 1 412 ? 9.602 20.391 -11.812 1 44 412 GLU B O 1
ATOM 9245 N N . LEU B 1 413 ? 11.633 20.797 -11.555 1 38.56 413 LEU B N 1
ATOM 9246 C CA . LEU B 1 413 ? 11.867 21.5 -12.812 1 38.56 413 LEU B CA 1
ATOM 9247 C C . LEU B 1 413 ? 11.375 20.672 -13.992 1 38.56 413 LEU B C 1
ATOM 9249 O O . LEU B 1 413 ? 10.828 21.219 -14.953 1 38.56 413 LEU B O 1
ATOM 9253 N N . ALA B 1 414 ? 11.648 19.453 -13.953 1 38.22 414 ALA B N 1
ATOM 9254 C CA . ALA B 1 414 ? 11.367 18.641 -15.133 1 38.22 414 ALA B CA 1
ATOM 9255 C C . ALA B 1 414 ? 9.867 18.438 -15.328 1 38.22 414 ALA B C 1
ATOM 9257 O O . ALA B 1 414 ? 9.391 18.281 -16.453 1 38.22 414 ALA B O 1
ATOM 9258 N N . GLU B 1 415 ? 9.133 18.266 -14.375 1 41.31 415 GLU B N 1
ATOM 9259 C CA . GLU B 1 415 ? 7.703 18 -14.438 1 41.31 415 GLU B CA 1
ATOM 9260 C C . GLU B 1 415 ? 6.926 19.234 -14.859 1 41.31 415 GLU B C 1
ATOM 9262 O O . GLU B 1 415 ? 5.707 19.188 -15.039 1 41.31 415 GLU B O 1
ATOM 9267 N N . SER B 1 416 ? 7.539 20.359 -14.75 1 39.38 416 SER B N 1
ATOM 9268 C CA . SER B 1 416 ? 6.898 21.594 -15.195 1 39.38 416 SER B CA 1
ATOM 9269 C C . SER B 1 416 ? 6.352 21.453 -16.609 1 39.38 416 SER B C 1
ATOM 9271 O O . SER B 1 416 ? 5.52 22.266 -17.031 1 39.38 416 SER B O 1
ATOM 9273 N N . THR B 1 417 ? 7.055 20.656 -17.359 1 37.5 417 THR B N 1
ATOM 9274 C CA . THR B 1 417 ? 6.535 20.578 -18.719 1 37.5 417 THR B CA 1
ATOM 9275 C C . THR B 1 417 ? 5.266 19.719 -18.75 1 37.5 417 THR B C 1
ATOM 9277 O O . THR B 1 417 ? 4.594 19.656 -19.781 1 37.5 417 THR B O 1
ATOM 9280 N N . ARG B 1 418 ? 5.16 19.094 -17.859 1 45.91 418 ARG B N 1
ATOM 9281 C CA . ARG B 1 418 ? 3.916 18.344 -17.969 1 45.91 418 ARG B CA 1
ATOM 9282 C C . ARG B 1 418 ? 2.758 19.094 -17.328 1 45.91 418 ARG B C 1
ATOM 9284 O O . ARG B 1 418 ? 2.797 19.391 -16.125 1 45.91 418 ARG B O 1
ATOM 9291 N N . PRO B 1 419 ? 1.989 19.781 -18.062 1 56.47 419 PRO B N 1
ATOM 9292 C CA . PRO B 1 419 ? 0.881 20.625 -17.594 1 56.47 419 PRO B CA 1
ATOM 9293 C C . PRO B 1 419 ? 0.01 19.938 -16.547 1 56.47 419 PRO B C 1
ATOM 9295 O O . PRO B 1 419 ? -0.883 20.562 -15.977 1 56.47 419 PRO B O 1
ATOM 9298 N N . GLY B 1 420 ? 0.572 18.875 -15.844 1 71.56 420 GLY B N 1
ATOM 9299 C CA . GLY B 1 420 ? -0.396 18.219 -14.984 1 71.56 420 GLY B CA 1
ATOM 9300 C C . GLY B 1 420 ? 0.14 17.922 -13.594 1 71.56 420 GLY B C 1
ATOM 9301 O O . GLY B 1 420 ? 1.342 18.047 -13.344 1 71.56 420 GLY B O 1
ATOM 9302 N N . LEU B 1 421 ? -0.744 18.125 -12.641 1 86.25 421 LEU B N 1
ATOM 9303 C CA . LEU B 1 421 ? -0.423 17.781 -11.258 1 86.25 421 LEU B CA 1
ATOM 9304 C C . LEU B 1 421 ? 0.084 16.344 -11.164 1 86.25 421 LEU B C 1
ATOM 9306 O O . LEU B 1 421 ? -0.432 15.445 -11.836 1 86.25 421 LEU B O 1
ATOM 9310 N N . THR B 1 422 ? 1.279 16.188 -10.539 1 84 422 THR B N 1
ATOM 9311 C CA . THR B 1 422 ? 1.669 14.828 -10.195 1 84 422 THR B CA 1
ATOM 9312 C C . THR B 1 422 ? 0.632 14.188 -9.281 1 84 422 THR B C 1
ATOM 9314 O O . THR B 1 422 ? -0.204 14.875 -8.695 1 84 422 THR B O 1
ATOM 9317 N N . ARG B 1 423 ? 0.706 12.961 -9.164 1 85.38 423 ARG B N 1
ATOM 9318 C CA . ARG B 1 423 ? -0.206 12.25 -8.273 1 85.38 423 ARG B CA 1
ATOM 9319 C C . ARG B 1 423 ? -0.064 12.742 -6.836 1 85.38 423 ARG B C 1
ATOM 9321 O O . ARG B 1 423 ? -1.062 12.938 -6.141 1 85.38 423 ARG B O 1
ATOM 9328 N N . ALA B 1 424 ? 1.126 12.883 -6.426 1 87.38 424 ALA B N 1
ATOM 9329 C CA . ALA B 1 424 ? 1.372 13.344 -5.062 1 87.38 424 ALA B CA 1
ATOM 9330 C C . ALA B 1 424 ? 0.805 14.742 -4.848 1 87.38 424 ALA B C 1
ATOM 9332 O O . ALA B 1 424 ? 0.212 15.031 -3.805 1 87.38 424 ALA B O 1
ATOM 9333 N N . GLN B 1 425 ? 0.943 15.547 -5.852 1 91 425 GLN B N 1
ATOM 9334 C CA . GLN B 1 425 ? 0.416 16.906 -5.746 1 91 425 GLN B CA 1
ATOM 9335 C C . GLN B 1 425 ? -1.109 16.891 -5.695 1 91 425 GLN B C 1
ATOM 9337 O O . GLN B 1 425 ? -1.712 17.641 -4.922 1 91 425 GLN B O 1
ATOM 9342 N N . ALA B 1 426 ? -1.677 16.078 -6.523 1 93.88 426 ALA B N 1
ATOM 9343 C CA . ALA B 1 426 ? -3.133 15.977 -6.512 1 93.88 426 ALA B CA 1
ATOM 9344 C C . ALA B 1 426 ? -3.648 15.594 -5.125 1 93.88 426 ALA B C 1
ATOM 9346 O O . ALA B 1 426 ? -4.578 16.219 -4.609 1 93.88 426 ALA B O 1
ATOM 9347 N N . PHE B 1 427 ? -3.016 14.75 -4.496 1 93.44 427 PHE B N 1
ATOM 9348 C CA . PHE B 1 427 ? -3.467 14.289 -3.188 1 93.44 427 PHE B CA 1
ATOM 9349 C C . PHE B 1 427 ? -3.084 15.289 -2.1 1 93.44 427 PHE B C 1
ATOM 9351 O O . PHE B 1 427 ? -3.715 15.336 -1.041 1 93.44 427 PHE B O 1
ATOM 9358 N N . ALA B 1 428 ? -2.039 16.047 -2.352 1 95 428 ALA B N 1
ATOM 9359 C CA . ALA B 1 428 ? -1.678 17.109 -1.422 1 95 428 ALA B CA 1
ATOM 9360 C C . ALA B 1 428 ? -2.777 18.156 -1.345 1 95 428 ALA B C 1
ATOM 9362 O O . ALA B 1 428 ? -2.971 18.797 -0.302 1 95 428 ALA B O 1
ATOM 9363 N N . PHE B 1 429 ? -3.482 18.312 -2.447 1 96 429 PHE B N 1
ATOM 9364 C CA . PHE B 1 429 ? -4.562 19.297 -2.453 1 96 429 PHE B CA 1
ATOM 9365 C C . PHE B 1 429 ? -5.875 18.656 -2.014 1 96 429 PHE B C 1
ATOM 9367 O O . PHE B 1 429 ? -6.707 19.312 -1.381 1 96 429 PHE B O 1
ATOM 9374 N N . LEU B 1 430 ? -6.027 17.406 -2.252 1 95.44 430 LEU B N 1
ATOM 9375 C CA . LEU B 1 430 ? -7.242 16.703 -1.853 1 95.44 430 LEU B CA 1
ATOM 9376 C C . LEU B 1 430 ? -7.211 16.359 -0.365 1 95.44 430 LEU B C 1
ATOM 9378 O O . LEU B 1 430 ? -8.25 16.375 0.298 1 95.44 430 LEU B O 1
ATOM 9382 N N . GLY B 1 431 ? -6.094 16.141 0.125 1 94.75 431 GLY B N 1
ATOM 9383 C CA . GLY B 1 431 ? -5.922 15.695 1.496 1 94.75 431 GLY B CA 1
ATOM 9384 C C . GLY B 1 431 ? -6.484 16.656 2.52 1 94.75 431 GLY B C 1
ATOM 9385 O O . GLY B 1 431 ? -7.359 16.297 3.309 1 94.75 431 GLY B O 1
ATOM 9386 N N . PRO B 1 432 ? -6.043 17.875 2.426 1 96.38 432 PRO B N 1
ATOM 9387 C CA . PRO B 1 432 ? -6.531 18.844 3.412 1 96.38 432 PRO B CA 1
ATOM 9388 C C . PRO B 1 432 ? -8 19.203 3.199 1 96.38 432 PRO B C 1
ATOM 9390 O O . PRO B 1 432 ? -8.617 19.828 4.066 1 96.38 432 PRO B O 1
ATOM 9393 N N . THR B 1 433 ? -8.609 18.828 2.119 1 96 433 THR B N 1
ATOM 9394 C CA . THR B 1 433 ? -9.961 19.281 1.798 1 96 433 THR B CA 1
ATOM 9395 C C . THR B 1 433 ? -10.969 18.156 2.008 1 96 433 THR B C 1
ATOM 9397 O O . THR B 1 433 ? -11.82 18.234 2.898 1 96 433 THR B O 1
ATOM 9400 N N . ILE B 1 434 ? -10.758 17.031 1.303 1 94.19 434 ILE B N 1
ATOM 9401 C CA . ILE B 1 434 ? -11.781 15.992 1.362 1 94.19 434 ILE B CA 1
ATOM 9402 C C . ILE B 1 434 ? -11.227 14.773 2.086 1 94.19 434 ILE B C 1
ATOM 9404 O O . ILE B 1 434 ? -11.953 13.805 2.334 1 94.19 434 ILE B O 1
ATOM 9408 N N . GLN B 1 435 ? -10.039 14.727 2.371 1 90 435 GLN B N 1
ATOM 9409 C CA . GLN B 1 435 ? -9.359 13.711 3.172 1 90 435 GLN B CA 1
ATOM 9410 C C . GLN B 1 435 ? -9.664 12.305 2.656 1 90 435 GLN B C 1
ATOM 9412 O O . GLN B 1 435 ? -10.164 11.461 3.4 1 90 435 GLN B O 1
ATOM 9417 N N . PRO B 1 436 ? -9.18 12.062 1.434 1 88.38 436 PRO B N 1
ATOM 9418 C CA . PRO B 1 436 ? -9.328 10.68 0.964 1 88.38 436 PRO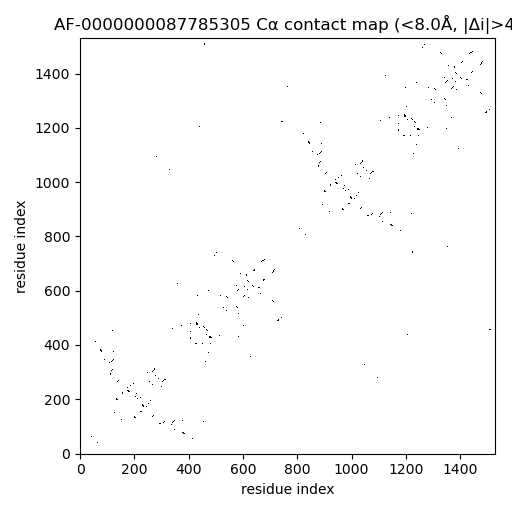 B CA 1
ATOM 9419 C C . PRO B 1 436 ? -8.453 9.695 1.742 1 88.38 436 PRO B C 1
ATOM 9421 O O . PRO B 1 436 ? -7.391 10.078 2.248 1 88.38 436 PRO B O 1
ATOM 9424 N N . ARG B 1 437 ? -8.938 8.539 1.835 1 75.75 437 ARG B N 1
ATOM 9425 C CA . ARG B 1 437 ? -8.117 7.516 2.479 1 75.75 437 ARG B CA 1
ATOM 9426 C C . ARG B 1 437 ? -7.117 6.914 1.495 1 75.75 437 ARG B C 1
ATOM 9428 O O . ARG B 1 437 ? -7.496 6.477 0.406 1 75.75 437 ARG B O 1
ATOM 9435 N N . ILE B 1 438 ? -5.828 7.141 1.743 1 76.69 438 ILE B N 1
ATOM 9436 C CA . ILE B 1 438 ? -4.793 6.543 0.908 1 76.69 438 ILE B CA 1
ATOM 9437 C C . ILE B 1 438 ? -4.223 5.309 1.601 1 76.69 438 ILE B C 1
ATOM 9439 O O . ILE B 1 438 ? -3.271 5.41 2.381 1 76.69 438 ILE B O 1
ATOM 9443 N N . ASN B 1 439 ? -4.777 4.172 1.33 1 70.12 439 ASN B N 1
ATOM 9444 C CA . ASN B 1 439 ? -4.328 2.967 2.016 1 70.12 439 ASN B CA 1
ATOM 9445 C C . ASN B 1 439 ? -3.277 2.217 1.201 1 70.12 439 ASN B C 1
ATOM 9447 O O . ASN B 1 439 ? -3.373 2.143 -0.025 1 70.12 439 ASN B O 1
ATOM 9451 N N . GLY B 1 440 ? -2.328 1.791 1.905 1 67.12 440 GLY B N 1
ATOM 9452 C CA . GLY B 1 440 ? -1.384 0.85 1.324 1 67.12 440 GLY B CA 1
ATOM 9453 C C . GLY B 1 440 ? -0.403 1.502 0.368 1 67.12 440 GLY B C 1
ATOM 9454 O O . GLY B 1 440 ? 0.475 0.833 -0.181 1 67.12 440 GLY B O 1
ATOM 9455 N N . ALA B 1 441 ? -0.562 2.762 0.038 1 74.06 441 ALA B N 1
ATOM 9456 C CA . ALA B 1 441 ? 0.333 3.426 -0.905 1 74.06 441 ALA B CA 1
ATOM 9457 C C . ALA B 1 441 ? 1.55 4.008 -0.19 1 74.06 441 ALA B C 1
ATOM 9459 O O . ALA B 1 441 ? 1.662 5.223 -0.029 1 74.06 441 ALA B O 1
ATOM 9460 N N . THR B 1 442 ? 2.449 3.119 0.099 1 76.5 442 THR B N 1
ATOM 9461 C CA . THR B 1 442 ? 3.596 3.488 0.92 1 76.5 442 THR B CA 1
ATOM 9462 C C . THR B 1 442 ? 4.41 4.59 0.248 1 76.5 442 THR B C 1
ATOM 9464 O O . THR B 1 442 ? 4.777 5.578 0.889 1 76.5 442 THR B O 1
ATOM 9467 N N . HIS B 1 443 ? 4.648 4.492 -1.031 1 76.38 443 HIS B N 1
ATOM 9468 C CA . HIS B 1 443 ? 5.469 5.477 -1.732 1 76.38 443 HIS B CA 1
ATOM 9469 C C . HIS B 1 443 ? 4.773 6.836 -1.783 1 76.38 443 HIS B C 1
ATOM 9471 O O . HIS B 1 443 ? 5.414 7.871 -1.589 1 76.38 443 HIS B O 1
ATOM 9477 N N . LEU B 1 444 ? 3.521 6.789 -2.078 1 83.75 444 LEU B N 1
ATOM 9478 C CA . LEU B 1 444 ? 2.756 8.031 -2.121 1 83.75 444 LEU B CA 1
ATOM 9479 C C . LEU B 1 444 ? 2.709 8.688 -0.744 1 83.75 444 LEU B C 1
ATOM 9481 O O . LEU B 1 444 ? 2.926 9.891 -0.619 1 83.75 444 LEU B O 1
ATOM 9485 N N . ASN B 1 445 ? 2.479 7.883 0.276 1 86.56 445 ASN B N 1
ATOM 9486 C CA . ASN B 1 445 ? 2.416 8.398 1.639 1 86.56 445 ASN B CA 1
ATOM 9487 C C . ASN B 1 445 ? 3.752 9 2.074 1 86.56 445 ASN B C 1
ATOM 9489 O O . ASN B 1 445 ? 3.787 10.031 2.74 1 86.56 445 ASN B O 1
ATOM 9493 N N . THR B 1 446 ? 4.785 8.352 1.677 1 83.44 446 THR B N 1
ATOM 9494 C CA . THR B 1 446 ? 6.113 8.852 2.02 1 83.44 446 THR B CA 1
ATOM 9495 C C . THR B 1 446 ? 6.383 10.188 1.34 1 83.44 446 THR B C 1
ATOM 9497 O O . THR B 1 446 ? 6.941 11.102 1.955 1 83.44 446 THR B O 1
ATOM 9500 N N . GLU B 1 447 ? 5.984 10.297 0.129 1 84 447 GLU B N 1
ATOM 9501 C CA . GLU B 1 447 ? 6.176 11.547 -0.602 1 84 447 GLU B CA 1
ATOM 9502 C C . GLU B 1 447 ? 5.328 12.672 -0.012 1 84 447 GLU B C 1
ATOM 9504 O O . GLU B 1 447 ? 5.777 13.812 0.084 1 84 447 GLU B O 1
ATOM 9509 N N . LEU B 1 448 ? 4.148 12.367 0.372 1 90.06 448 LEU B N 1
ATOM 9510 C CA . LEU B 1 448 ? 3.256 13.367 0.95 1 90.06 448 LEU B CA 1
ATOM 9511 C C . LEU B 1 448 ? 3.83 13.922 2.25 1 90.06 448 LEU B C 1
ATOM 9513 O O . LEU B 1 448 ? 3.758 15.133 2.502 1 90.06 448 LEU B O 1
ATOM 9517 N N . ILE B 1 449 ? 4.426 13.078 3.02 1 88.44 449 ILE B N 1
ATOM 9518 C CA . ILE B 1 449 ? 5.027 13.492 4.281 1 88.44 449 ILE B CA 1
ATOM 9519 C C . ILE B 1 449 ? 6.293 14.305 4.008 1 88.44 449 ILE B C 1
ATOM 9521 O O . ILE B 1 449 ? 6.516 15.344 4.625 1 88.44 449 ILE B O 1
ATOM 9525 N N . ALA B 1 450 ? 6.992 13.883 3.01 1 81.69 450 ALA B N 1
ATOM 9526 C CA . ALA B 1 450 ? 8.32 14.438 2.752 1 81.69 450 ALA B CA 1
ATOM 9527 C C . ALA B 1 450 ? 8.219 15.805 2.088 1 81.69 450 ALA B C 1
ATOM 9529 O O . ALA B 1 450 ? 9.031 16.688 2.354 1 81.69 450 ALA B O 1
ATOM 9530 N N . SER B 1 451 ? 7.137 15.93 1.221 1 82.69 451 SER B N 1
ATOM 9531 C CA . SER B 1 451 ? 7.238 17.094 0.337 1 82.69 451 SER B CA 1
ATOM 9532 C C . SER B 1 451 ? 5.941 17.891 0.319 1 82.69 451 SER B C 1
ATOM 9534 O O . SER B 1 451 ? 5.887 18.984 -0.242 1 82.69 451 SER B O 1
ATOM 9536 N N . HIS B 1 452 ? 4.941 17.406 0.986 1 91.44 452 HIS B N 1
ATOM 9537 C CA . HIS B 1 452 ? 3.65 18.047 0.762 1 91.44 452 HIS B CA 1
ATOM 9538 C C . HIS B 1 452 ? 2.926 18.312 2.08 1 91.44 452 HIS B C 1
ATOM 9540 O O . HIS B 1 452 ? 1.693 18.266 2.135 1 91.44 452 HIS B O 1
ATOM 9546 N N . ALA B 1 453 ? 3.627 18.406 3.141 1 92.06 453 ALA B N 1
ATOM 9547 C CA . ALA B 1 453 ? 3.17 18.906 4.434 1 92.06 453 ALA B CA 1
ATOM 9548 C C . ALA B 1 453 ? 2.188 17.938 5.082 1 92.06 453 ALA B C 1
ATOM 9550 O O . ALA B 1 453 ? 1.358 18.328 5.902 1 92.06 453 ALA B O 1
ATOM 9551 N N . ALA B 1 454 ? 2.174 16.672 4.652 1 93.5 454 ALA B N 1
ATOM 9552 C CA . ALA B 1 454 ? 1.353 15.672 5.336 1 93.5 454 ALA B CA 1
ATOM 9553 C C . ALA B 1 454 ? 2.008 15.219 6.637 1 93.5 454 ALA B C 1
ATOM 9555 O O . ALA B 1 454 ? 3.232 15.102 6.715 1 93.5 454 ALA B O 1
ATOM 9556 N N . HIS B 1 455 ? 1.198 15.047 7.609 1 92.75 455 HIS B N 1
ATOM 9557 C CA . HIS B 1 455 ? 1.691 14.469 8.852 1 92.75 455 HIS B CA 1
ATOM 9558 C C . HIS B 1 455 ? 1.812 12.953 8.734 1 92.75 455 HIS B C 1
ATOM 9560 O O . HIS B 1 455 ? 1.144 12.328 7.906 1 92.75 455 HIS B O 1
ATOM 9566 N N . CYS B 1 456 ? 2.684 12.477 9.555 1 89.5 456 CYS B N 1
ATOM 9567 C CA . CYS B 1 456 ? 2.84 11.023 9.609 1 89.5 456 CYS B CA 1
ATOM 9568 C C . CYS B 1 456 ? 1.924 10.414 10.664 1 89.5 456 CYS B C 1
ATOM 9570 O O . CYS B 1 456 ? 2.084 10.68 11.852 1 89.5 456 CYS B O 1
ATOM 9572 N N . ASP B 1 457 ? 1.017 9.633 10.242 1 87.75 457 ASP B N 1
ATOM 9573 C CA . ASP B 1 457 ? 0.116 8.977 11.188 1 87.75 457 ASP B CA 1
ATOM 9574 C C . ASP B 1 457 ? 0.777 7.746 11.812 1 87.75 457 ASP B C 1
ATOM 9576 O O . ASP B 1 457 ? 0.576 7.461 12.992 1 87.75 457 ASP B O 1
ATOM 9580 N N . TYR B 1 458 ? 1.482 7.09 10.922 1 85.06 458 TYR B N 1
ATOM 9581 C CA . TYR B 1 458 ? 2.102 5.863 11.406 1 85.06 458 TYR B CA 1
ATOM 9582 C C . TYR B 1 458 ? 3.201 5.398 10.461 1 85.06 458 TYR B C 1
ATOM 9584 O O . TYR B 1 458 ? 3.074 5.523 9.234 1 85.06 458 TYR B O 1
ATOM 9592 N N . ILE B 1 459 ? 4.254 4.914 11.047 1 82.25 459 ILE B N 1
ATOM 9593 C CA . ILE B 1 459 ? 5.297 4.184 10.336 1 82.25 459 ILE B CA 1
ATOM 9594 C C . ILE B 1 459 ? 5.582 2.865 11.055 1 82.25 459 ILE B C 1
ATOM 9596 O O . ILE B 1 459 ? 5.832 2.85 12.258 1 82.25 459 ILE B O 1
ATOM 9600 N N . SER B 1 460 ? 5.48 1.821 10.266 1 76.75 460 SER B N 1
ATOM 9601 C CA . SER B 1 460 ? 5.797 0.53 10.867 1 76.75 460 SER B CA 1
ATOM 9602 C C . SER B 1 460 ? 7.281 0.427 11.211 1 76.75 460 SER B C 1
ATOM 9604 O O . SER B 1 460 ? 8.109 1.108 10.609 1 76.75 460 SER B O 1
ATOM 9606 N N . PRO B 1 461 ? 7.605 -0.384 12.188 1 69.12 461 PRO B N 1
ATOM 9607 C CA . PRO B 1 461 ? 9.008 -0.52 12.609 1 69.12 461 PRO B CA 1
ATOM 9608 C C . PRO B 1 461 ? 9.938 -0.883 11.453 1 69.12 461 PRO B C 1
ATOM 9610 O O . PRO B 1 461 ? 11.07 -0.399 11.391 1 69.12 461 PRO B O 1
ATOM 9613 N N . LYS B 1 462 ? 9.398 -1.646 10.484 1 66.38 462 LYS B N 1
ATOM 9614 C CA . LYS B 1 462 ? 10.219 -2.039 9.344 1 66.38 462 LYS B CA 1
ATOM 9615 C C . LYS B 1 462 ? 10.086 -1.041 8.195 1 66.38 462 LYS B C 1
ATOM 9617 O O . LYS B 1 462 ? 10.688 -1.222 7.137 1 66.38 462 LYS B O 1
ATOM 9622 N N . CYS B 1 463 ? 9.32 0.003 8.375 1 69.88 463 CYS B N 1
ATOM 9623 C CA . CYS B 1 463 ? 9.102 1.098 7.434 1 69.88 463 CYS B CA 1
ATOM 9624 C C . CYS B 1 463 ? 8.492 0.586 6.133 1 69.88 463 CYS B C 1
ATOM 9626 O O . CYS B 1 463 ? 8.727 1.155 5.066 1 69.88 463 CYS B O 1
ATOM 9628 N N . ASP B 1 464 ? 7.836 -0.546 6.312 1 69 464 ASP B N 1
ATOM 9629 C CA . ASP B 1 464 ? 7.191 -1.102 5.125 1 69 464 ASP B CA 1
ATOM 9630 C C . ASP B 1 464 ? 5.773 -0.557 4.961 1 69 464 ASP B C 1
ATOM 9632 O O . ASP B 1 464 ? 5.145 -0.747 3.918 1 69 464 ASP B O 1
ATOM 9636 N N . MET B 1 465 ? 5.395 0.092 5.973 1 75.81 465 MET B N 1
ATOM 9637 C CA . MET B 1 465 ? 4.082 0.737 5.934 1 75.81 465 MET B CA 1
ATOM 9638 C C . MET B 1 465 ? 4.168 2.17 6.449 1 75.81 465 MET B C 1
ATOM 9640 O O . MET B 1 465 ? 4.699 2.414 7.535 1 75.81 465 MET B O 1
ATOM 9644 N N . VAL B 1 466 ? 3.773 3.016 5.633 1 82 466 VAL B N 1
ATOM 9645 C CA . VAL B 1 466 ? 3.752 4.434 5.984 1 82 466 VAL B CA 1
ATOM 9646 C C . VAL B 1 466 ? 2.355 5.004 5.738 1 82 466 VAL B C 1
ATOM 9648 O O . VAL B 1 466 ? 1.756 4.766 4.688 1 82 466 VAL B O 1
ATOM 9651 N N . MET B 1 467 ? 1.82 5.664 6.746 1 85.25 467 MET B N 1
ATOM 9652 C CA . MET B 1 467 ? 0.508 6.297 6.625 1 85.25 467 MET B CA 1
ATOM 9653 C C . MET B 1 467 ? 0.604 7.801 6.855 1 85.25 467 MET B C 1
ATOM 9655 O O . MET B 1 467 ? 1.236 8.25 7.816 1 85.25 467 MET B O 1
ATOM 9659 N N . SER B 1 468 ? 0.068 8.492 5.883 1 88.88 468 SER B N 1
ATOM 9660 C CA . SER B 1 468 ? 0.05 9.945 5.988 1 88.88 468 SER B CA 1
ATOM 9661 C C . SER B 1 468 ? -1.353 10.461 6.297 1 88.88 468 SER B C 1
ATOM 9663 O O . SER B 1 468 ? -2.338 9.75 6.102 1 88.88 468 SER B O 1
ATOM 9665 N N . ASN B 1 469 ? -1.385 11.695 6.797 1 89.12 469 ASN B N 1
ATOM 9666 C CA . ASN B 1 469 ? -2.645 12.328 7.172 1 89.12 469 ASN B CA 1
ATOM 9667 C C . ASN B 1 469 ? -2.566 13.844 7.047 1 89.12 469 ASN B C 1
ATOM 9669 O O . ASN B 1 469 ? -1.492 14.43 7.195 1 89.12 469 ASN B O 1
ATOM 9673 N N . TYR B 1 470 ? -3.652 14.344 6.598 1 94.44 470 TYR B N 1
ATOM 9674 C CA . TYR B 1 470 ? -3.834 15.789 6.703 1 94.44 470 TYR B CA 1
ATOM 9675 C C . TYR B 1 470 ? -4.863 16.125 7.773 1 94.44 470 TYR B C 1
ATOM 9677 O O . TYR B 1 470 ? -6.066 16.172 7.5 1 94.44 470 TYR B O 1
ATOM 9685 N N . PRO B 1 471 ? -4.309 16.438 8.969 1 94.56 471 PRO B N 1
ATOM 9686 C CA . PRO B 1 471 ? -5.227 16.75 10.062 1 94.56 471 PRO B CA 1
ATOM 9687 C C . PRO B 1 471 ? -6.098 17.969 9.766 1 94.56 471 PRO B C 1
ATOM 9689 O O . PRO B 1 471 ? -5.738 18.797 8.93 1 94.56 471 PRO B O 1
ATOM 9692 N N . SER B 1 472 ? -7.207 18.062 10.492 1 95.88 472 SER B N 1
ATOM 9693 C CA . SER B 1 472 ? -8.133 19.172 10.297 1 95.88 472 SER B CA 1
ATOM 9694 C C . SER B 1 472 ? -7.465 20.5 10.633 1 95.88 472 SER B C 1
ATOM 9696 O O . SER B 1 472 ? -7.141 20.766 11.789 1 95.88 472 SER B O 1
ATOM 9698 N N . GLN B 1 473 ? -7.281 21.328 9.68 1 95.31 473 GLN B N 1
ATOM 9699 C CA . GLN B 1 473 ? -6.754 22.688 9.836 1 95.31 473 GLN B CA 1
ATOM 9700 C C . GLN B 1 473 ? -7.25 23.594 8.719 1 95.31 473 GLN B C 1
ATOM 9702 O O . GLN B 1 473 ? -7.223 23.219 7.543 1 95.31 473 GLN B O 1
ATOM 9707 N N . PHE B 1 474 ? -7.609 24.688 9.078 1 96.06 474 PHE B N 1
ATOM 9708 C CA . PHE B 1 474 ? -8.211 25.672 8.188 1 96.06 474 PHE B CA 1
ATOM 9709 C C . PHE B 1 474 ? -7.223 26.125 7.125 1 96.06 474 PHE B C 1
ATOM 9711 O O . PHE B 1 474 ? -7.578 26.234 5.949 1 96.06 474 PHE B O 1
ATOM 9718 N N . THR B 1 475 ? -6.023 26.328 7.445 1 96.25 475 THR B N 1
ATOM 9719 C CA . THR B 1 475 ? -5.039 27.047 6.645 1 96.25 475 THR B CA 1
ATOM 9720 C C . THR B 1 475 ? -4.699 26.266 5.379 1 96.25 475 THR B C 1
ATOM 9722 O O . THR B 1 475 ? -4.75 26.812 4.273 1 96.25 475 THR B O 1
ATOM 9725 N N . LEU B 1 476 ? -4.324 24.984 5.578 1 96.19 476 LEU B N 1
ATOM 9726 C CA . LEU B 1 476 ? -3.971 24.188 4.406 1 96.19 476 LEU B CA 1
ATOM 9727 C C . LEU B 1 476 ? -5.184 23.984 3.504 1 96.19 476 LEU B C 1
ATOM 9729 O O . LEU B 1 476 ? -5.055 23.984 2.277 1 96.19 476 LEU B O 1
ATOM 9733 N N . ALA B 1 477 ? -6.32 23.797 4.082 1 96.44 477 ALA B N 1
ATOM 9734 C CA . ALA B 1 477 ? -7.547 23.641 3.309 1 96.44 477 ALA B CA 1
ATOM 9735 C C . ALA B 1 477 ? -7.859 24.891 2.498 1 96.44 477 ALA B C 1
ATOM 9737 O O . ALA B 1 477 ? -8.234 24.797 1.324 1 96.44 477 ALA B O 1
ATOM 9738 N N . ALA B 1 478 ? -7.699 26.016 3.127 1 94.81 478 ALA B N 1
ATOM 9739 C CA . ALA B 1 478 ? -7.969 27.281 2.445 1 94.81 478 ALA B CA 1
ATOM 9740 C C . ALA B 1 478 ? -7.035 27.469 1.255 1 94.81 478 ALA B C 1
ATOM 9742 O O . ALA B 1 478 ? -7.465 27.906 0.186 1 94.81 478 ALA B O 1
ATOM 9743 N N . ALA B 1 479 ? -5.789 27.172 1.487 1 93.75 479 ALA B N 1
ATOM 9744 C CA . ALA B 1 479 ? -4.82 27.297 0.398 1 93.75 479 ALA B CA 1
ATOM 9745 C C . ALA B 1 479 ? -5.168 26.344 -0.744 1 93.75 479 ALA B C 1
ATOM 9747 O O . ALA B 1 479 ? -5.082 26.719 -1.917 1 93.75 479 ALA B O 1
ATOM 9748 N N . ALA B 1 480 ? -5.523 25.125 -0.393 1 94.88 480 ALA B N 1
ATOM 9749 C CA . ALA B 1 480 ? -5.887 24.125 -1.396 1 94.88 480 ALA B CA 1
ATOM 9750 C C . ALA B 1 480 ? -7.125 24.562 -2.172 1 94.88 480 ALA B C 1
ATOM 9752 O O . ALA B 1 480 ? -7.152 24.484 -3.402 1 94.88 480 ALA B O 1
ATOM 9753 N N . VAL B 1 481 ? -8.117 25.016 -1.468 1 91.5 481 VAL B N 1
ATOM 9754 C CA . VAL B 1 481 ? -9.375 25.422 -2.086 1 91.5 481 VAL B CA 1
ATOM 9755 C C . VAL B 1 481 ? -9.117 26.609 -3.029 1 91.5 481 VAL B C 1
ATOM 9757 O O . VAL B 1 481 ? -9.711 26.672 -4.109 1 91.5 481 VAL B O 1
ATOM 9760 N N . ASN B 1 482 ? -8.32 27.469 -2.561 1 88.25 482 ASN B N 1
ATOM 9761 C CA . ASN B 1 482 ? -7.973 28.609 -3.404 1 88.25 482 ASN B CA 1
ATOM 9762 C C . ASN B 1 482 ? -7.336 28.156 -4.715 1 88.25 482 ASN B C 1
ATOM 9764 O O . ASN B 1 482 ? -7.602 28.734 -5.77 1 88.25 482 ASN B O 1
ATOM 9768 N N . TYR B 1 483 ? -6.535 27.203 -4.641 1 88.75 483 TYR B N 1
ATOM 9769 C CA . TYR B 1 483 ? -5.859 26.672 -5.82 1 88.75 483 TYR B CA 1
ATOM 9770 C C . TYR B 1 483 ? -6.836 25.906 -6.707 1 88.75 483 TYR B C 1
ATOM 9772 O O . TYR B 1 483 ? -6.73 25.953 -7.938 1 88.75 483 TYR B O 1
ATOM 9780 N N . LEU B 1 484 ? -7.785 25.266 -6.145 1 89.94 484 LEU B N 1
ATOM 9781 C CA . LEU B 1 484 ? -8.703 24.391 -6.855 1 89.94 484 LEU B CA 1
ATOM 9782 C C . LEU B 1 484 ? -9.891 25.172 -7.418 1 89.94 484 LEU B C 1
ATOM 9784 O O . LEU B 1 484 ? -10.836 24.578 -7.941 1 89.94 484 LEU B O 1
ATOM 9788 N N . GLN B 1 485 ? -9.812 26.391 -7.391 1 82.94 485 GLN B N 1
ATOM 9789 C CA . GLN B 1 485 ? -10.875 27.203 -7.965 1 82.94 485 GLN B CA 1
ATOM 9790 C C . GLN B 1 485 ? -10.984 26.984 -9.469 1 82.94 485 GLN B C 1
ATOM 9792 O O . GLN B 1 485 ? -12.062 27.125 -10.047 1 82.94 485 GLN B O 1
ATOM 9797 N N . ASP B 1 486 ? -9.852 26.609 -9.977 1 82.69 486 ASP B N 1
ATOM 9798 C CA . ASP B 1 486 ? -9.797 26.25 -11.391 1 82.69 486 ASP B CA 1
ATOM 9799 C C . ASP B 1 486 ? -10.352 24.844 -11.617 1 82.69 486 ASP B C 1
ATOM 9801 O O . ASP B 1 486 ? -9.812 23.859 -11.086 1 82.69 486 ASP B O 1
ATOM 9805 N N . GLU B 1 487 ? -11.336 24.797 -12.461 1 86.62 487 GLU B N 1
ATOM 9806 C CA . GLU B 1 487 ? -12.016 23.531 -12.711 1 86.62 487 GLU B CA 1
ATOM 9807 C C . GLU B 1 487 ? -11.055 22.484 -13.266 1 86.62 487 GLU B C 1
ATOM 9809 O O . GLU B 1 487 ? -11.211 21.281 -13 1 86.62 487 GLU B O 1
ATOM 9814 N N . ASN B 1 488 ? -10.172 22.922 -14.031 1 86.69 488 ASN B N 1
ATOM 9815 C CA . ASN B 1 488 ? -9.203 22 -14.617 1 86.69 488 ASN B CA 1
ATOM 9816 C C . ASN B 1 488 ? -8.375 21.297 -13.539 1 86.69 488 ASN B C 1
ATOM 9818 O O . ASN B 1 488 ? -7.988 20.141 -13.695 1 86.69 488 ASN B O 1
ATOM 9822 N N . LYS B 1 489 ? -8.141 22.031 -12.508 1 90.44 489 LYS B N 1
ATOM 9823 C CA . LYS B 1 489 ? -7.371 21.438 -11.406 1 90.44 489 LYS B CA 1
ATOM 9824 C C . LYS B 1 489 ? -8.195 20.391 -10.672 1 90.44 489 LYS B C 1
ATOM 9826 O O . LYS B 1 489 ? -7.656 19.359 -10.25 1 90.44 489 LYS B O 1
ATOM 9831 N N . TRP B 1 490 ? -9.461 20.688 -10.562 1 92.19 490 TRP B N 1
ATOM 9832 C CA . TRP B 1 490 ? -10.344 19.688 -9.984 1 92.19 490 TRP B CA 1
ATOM 9833 C C . TRP B 1 490 ? -10.344 18.406 -10.82 1 92.19 490 TRP B C 1
ATOM 9835 O O . TRP B 1 490 ? -10.266 17.312 -10.273 1 92.19 490 TRP B O 1
ATOM 9845 N N . ILE B 1 491 ? -10.461 18.625 -12.078 1 93.12 491 ILE B N 1
ATOM 9846 C CA . ILE B 1 491 ? -10.516 17.484 -12.992 1 93.12 491 ILE B CA 1
ATOM 9847 C C . ILE B 1 491 ? -9.25 16.641 -12.844 1 93.12 491 ILE B C 1
ATOM 9849 O O . ILE B 1 491 ? -9.328 15.414 -12.766 1 93.12 491 ILE B O 1
ATOM 9853 N N . GLN B 1 492 ? -8.125 17.281 -12.742 1 92.25 492 GLN B N 1
ATOM 9854 C CA . GLN B 1 492 ? -6.863 16.562 -12.57 1 92.25 492 GLN B CA 1
ATOM 9855 C C . GLN B 1 492 ? -6.836 15.805 -11.242 1 92.25 492 GLN B C 1
ATOM 9857 O O . GLN B 1 492 ? -6.383 14.664 -11.195 1 92.25 492 GLN B O 1
ATOM 9862 N N . CYS B 1 493 ? -7.316 16.422 -10.203 1 94.5 493 CYS B N 1
ATOM 9863 C CA . CYS B 1 493 ? -7.344 15.789 -8.883 1 94.5 493 CYS B CA 1
ATOM 9864 C C . CYS B 1 493 ? -8.281 14.594 -8.867 1 94.5 493 CYS B C 1
ATOM 9866 O O . CYS B 1 493 ? -7.949 13.547 -8.305 1 94.5 493 CYS B O 1
ATOM 9868 N N . ILE B 1 494 ? -9.422 14.734 -9.523 1 94.25 494 ILE B N 1
ATOM 9869 C CA . ILE B 1 494 ? -10.398 13.656 -9.562 1 94.25 494 ILE B CA 1
ATOM 9870 C C . ILE B 1 494 ? -9.852 12.484 -10.375 1 94.25 494 ILE B C 1
ATOM 9872 O O . ILE B 1 494 ? -10.031 11.328 -10 1 94.25 494 ILE B O 1
ATOM 9876 N N . ASN B 1 495 ? -9.164 12.789 -11.438 1 91.25 495 ASN B N 1
ATOM 9877 C CA . ASN B 1 495 ? -8.539 11.734 -12.227 1 91.25 495 ASN B CA 1
ATOM 9878 C C . ASN B 1 495 ? -7.504 10.961 -11.406 1 91.25 495 ASN B C 1
ATOM 9880 O O . ASN B 1 495 ? -7.359 9.75 -11.57 1 91.25 495 ASN B O 1
ATOM 9884 N N . ALA B 1 496 ? -6.793 11.695 -10.562 1 89.75 496 ALA B N 1
ATOM 9885 C CA . ALA B 1 496 ? -5.848 11.023 -9.68 1 89.75 496 ALA B CA 1
ATOM 9886 C C . ALA B 1 496 ? -6.574 10.094 -8.711 1 89.75 496 ALA B C 1
ATOM 9888 O O . ALA B 1 496 ? -6.094 8.992 -8.422 1 89.75 496 ALA B O 1
ATOM 9889 N N . LEU B 1 497 ? -7.723 10.508 -8.25 1 90.06 497 LEU B N 1
ATOM 9890 C CA . LEU B 1 497 ? -8.539 9.695 -7.355 1 90.06 497 LEU B CA 1
ATOM 9891 C C . LEU B 1 497 ? -9.039 8.445 -8.07 1 90.06 497 LEU B C 1
ATOM 9893 O O . LEU B 1 497 ? -9.039 7.352 -7.496 1 90.06 497 LEU B O 1
ATOM 9897 N N . ILE B 1 498 ? -9.453 8.641 -9.266 1 87.81 498 ILE B N 1
ATOM 9898 C CA . ILE B 1 498 ? -9.953 7.527 -10.07 1 87.81 498 ILE B CA 1
ATOM 9899 C C . ILE B 1 498 ? -8.859 6.477 -10.234 1 87.81 498 ILE B C 1
ATOM 9901 O O . ILE B 1 498 ? -9.117 5.277 -10.102 1 87.81 498 ILE B O 1
ATOM 9905 N N . THR B 1 499 ? -7.711 6.926 -10.422 1 81.25 499 THR B N 1
ATOM 9906 C CA . THR B 1 499 ? -6.586 6.016 -10.609 1 81.25 499 THR B CA 1
ATOM 9907 C C . THR B 1 499 ? -6.328 5.203 -9.344 1 81.25 499 THR B C 1
ATOM 9909 O O . THR B 1 499 ? -6.023 4.012 -9.422 1 81.25 499 THR B O 1
ATOM 9912 N N . ILE B 1 500 ? -6.441 5.809 -8.258 1 78.94 500 ILE B N 1
ATOM 9913 C CA . ILE B 1 500 ? -6.207 5.113 -6.992 1 78.94 500 ILE B CA 1
ATOM 9914 C C . ILE B 1 500 ? -7.301 4.078 -6.762 1 78.94 500 ILE B C 1
ATOM 9916 O O . ILE B 1 500 ? -7.039 2.994 -6.234 1 78.94 500 ILE B O 1
ATOM 9920 N N . VAL B 1 501 ? -8.508 4.43 -7.145 1 77.31 501 VAL B N 1
ATOM 9921 C CA . VAL B 1 501 ? -9.617 3.49 -6.988 1 77.31 501 VAL B CA 1
ATOM 9922 C C . VAL B 1 501 ? -9.438 2.318 -7.953 1 77.31 501 VAL B C 1
ATOM 9924 O O . VAL B 1 501 ? -9.688 1.166 -7.59 1 77.31 501 VAL B O 1
ATOM 9927 N N . LEU B 1 502 ? -8.961 2.646 -9.086 1 76.31 502 LEU B N 1
ATOM 9928 C CA . LEU B 1 502 ? -8.695 1.615 -10.086 1 76.31 502 LEU B CA 1
ATOM 9929 C C . LEU B 1 502 ? -7.656 0.623 -9.57 1 76.31 502 LEU B C 1
ATOM 9931 O O . LEU B 1 502 ? -7.738 -0.573 -9.859 1 76.31 502 LEU B O 1
ATOM 9935 N N . HIS B 1 503 ? -6.797 1.201 -8.742 1 73.62 503 HIS B N 1
ATOM 9936 C CA . HIS B 1 503 ? -5.73 0.369 -8.195 1 73.62 503 HIS B CA 1
ATOM 9937 C C . HIS B 1 503 ? -6.199 -0.378 -6.949 1 73.62 503 HIS B C 1
ATOM 9939 O O . HIS B 1 503 ? -5.457 -1.191 -6.395 1 73.62 503 HIS B O 1
ATOM 9945 N N . GLY B 1 504 ? -7.441 -0.141 -6.582 1 68.62 504 GLY B N 1
ATOM 9946 C CA . GLY B 1 504 ? -8.008 -0.827 -5.43 1 68.62 504 GLY B CA 1
ATOM 9947 C C . GLY B 1 504 ? -7.52 -0.267 -4.105 1 68.62 504 GLY B C 1
ATOM 9948 O O . GLY B 1 504 ? -7.625 -0.929 -3.07 1 68.62 504 GLY B O 1
ATOM 9949 N N . LEU B 1 505 ? -6.867 0.825 -4.141 1 60.41 505 LEU B N 1
ATOM 9950 C CA . LEU B 1 505 ? -6.289 1.419 -2.938 1 60.41 505 LEU B CA 1
ATOM 9951 C C . LEU B 1 505 ? -7.359 2.141 -2.121 1 60.41 505 LEU B C 1
ATOM 9953 O O . LEU B 1 505 ? -7.102 2.562 -0.992 1 60.41 505 LEU B O 1
ATOM 9957 N N . ASP B 1 506 ? -8.469 2.354 -2.68 1 58.25 506 ASP B N 1
ATOM 9958 C CA . ASP B 1 506 ? -9.609 2.895 -1.941 1 58.25 506 ASP B CA 1
ATOM 9959 C C . ASP B 1 506 ? -10.852 2.033 -2.141 1 58.25 506 ASP B C 1
ATOM 9961 O O . ASP B 1 506 ? -10.961 1.304 -3.129 1 58.25 506 ASP B O 1
ATOM 9965 N N . ALA B 1 507 ? -11.609 1.925 -0.956 1 54.81 507 ALA B N 1
ATOM 9966 C CA . ALA B 1 507 ? -12.836 1.137 -1.034 1 54.81 507 ALA B CA 1
ATOM 9967 C C . ALA B 1 507 ? -13.828 1.767 -2.004 1 54.81 507 ALA B C 1
ATOM 9969 O O . ALA B 1 507 ? -13.992 2.988 -2.029 1 54.81 507 ALA B O 1
ATOM 9970 N N . ALA B 1 508 ? -14.148 1.141 -3.154 1 50.69 508 ALA B N 1
ATOM 9971 C CA . ALA B 1 508 ? -15.188 1.531 -4.098 1 50.69 508 ALA B CA 1
ATOM 9972 C C . ALA B 1 508 ? -16.375 2.176 -3.377 1 50.69 508 ALA B C 1
ATOM 9974 O O . ALA B 1 508 ? -16.969 3.129 -3.881 1 50.69 508 ALA B O 1
ATOM 9975 N N . GLY B 1 509 ? -16.672 1.64 -2.199 1 57.25 509 GLY B N 1
ATOM 9976 C CA . GLY B 1 509 ? -17.859 2.156 -1.528 1 57.25 509 GLY B CA 1
ATOM 9977 C C . GLY B 1 509 ? -17.719 3.607 -1.105 1 57.25 509 GLY B C 1
ATOM 9978 O O . GLY B 1 509 ? -18.703 4.336 -1.029 1 57.25 509 GLY B O 1
ATOM 9979 N N . GLY B 1 510 ? -16.453 4.031 -1.138 1 67.75 510 GLY B N 1
ATOM 9980 C CA . GLY B 1 510 ? -16.25 5.371 -0.616 1 67.75 510 GLY B CA 1
ATOM 9981 C C . GLY B 1 510 ? -16.188 6.43 -1.7 1 67.75 510 GLY B C 1
ATOM 9982 O O . GLY B 1 510 ? -16.109 7.625 -1.404 1 67.75 510 GLY B O 1
ATOM 9983 N N . ALA B 1 511 ? -16.438 5.934 -2.967 1 77.69 511 ALA B N 1
ATOM 9984 C CA . ALA B 1 511 ? -16.297 6.867 -4.082 1 77.69 511 ALA B CA 1
ATOM 9985 C C . ALA B 1 511 ? -17.453 7.852 -4.121 1 77.69 511 ALA B C 1
ATOM 9987 O O . ALA B 1 511 ? -17.266 9.031 -4.422 1 77.69 511 ALA B O 1
ATOM 9988 N N . GLY B 1 512 ? -18.641 7.363 -3.781 1 83.38 512 GLY B N 1
ATOM 9989 C CA . GLY B 1 512 ? -19.781 8.258 -3.73 1 83.38 512 GLY B CA 1
ATOM 9990 C C . GLY B 1 512 ? -19.656 9.336 -2.668 1 83.38 512 GLY B C 1
ATOM 9991 O O . GLY B 1 512 ? -20 10.492 -2.9 1 83.38 512 GLY B O 1
ATOM 9992 N N . GLU B 1 513 ? -19.188 8.945 -1.564 1 88.69 513 GLU B N 1
ATOM 9993 C CA . GLU B 1 513 ? -18.984 9.906 -0.482 1 88.69 513 GLU B CA 1
ATOM 9994 C C . GLU B 1 513 ? -17.906 10.93 -0.833 1 88.69 513 GLU B C 1
ATOM 9996 O O . GLU B 1 513 ? -18.016 12.102 -0.479 1 88.69 513 GLU B O 1
ATOM 10001 N N . LEU B 1 514 ? -16.906 10.469 -1.555 1 90.56 514 LEU B N 1
ATOM 10002 C CA . LEU B 1 514 ? -15.859 11.391 -1.993 1 90.56 514 LEU B CA 1
ATOM 10003 C C . LEU B 1 514 ? -16.406 12.391 -3.006 1 90.56 514 LEU B C 1
ATOM 10005 O O . LEU B 1 514 ? -16.125 13.586 -2.922 1 90.56 514 LEU B O 1
ATOM 10009 N N . ALA B 1 515 ? -17.188 11.859 -3.914 1 92.56 515 ALA B N 1
ATOM 10010 C CA . ALA B 1 515 ? -17.781 12.734 -4.914 1 92.56 515 ALA B CA 1
ATOM 10011 C C . ALA B 1 515 ? -18.688 13.773 -4.258 1 92.56 515 ALA B C 1
ATOM 10013 O O . ALA B 1 515 ? -18.672 14.953 -4.629 1 92.56 515 ALA B O 1
ATOM 10014 N N . SER B 1 516 ? -19.453 13.328 -3.32 1 94.5 516 SER B N 1
ATOM 10015 C CA . SER B 1 516 ? -20.359 14.25 -2.635 1 94.5 516 SER B CA 1
ATOM 10016 C C . SER B 1 516 ? -19.578 15.344 -1.906 1 94.5 516 SER B C 1
ATOM 10018 O O . SER B 1 516 ? -19.984 16.5 -1.902 1 94.5 516 SER B O 1
ATOM 10020 N N . ARG B 1 517 ? -18.516 15.039 -1.261 1 95.62 517 ARG B N 1
ATOM 10021 C CA . ARG B 1 517 ? -17.688 16.031 -0.579 1 95.62 517 ARG B CA 1
ATOM 10022 C C . ARG B 1 517 ? -17.156 17.062 -1.563 1 95.62 517 ARG B C 1
ATOM 10024 O O . ARG B 1 517 ? -17.078 18.25 -1.251 1 95.62 517 ARG B O 1
ATOM 10031 N N . ILE B 1 518 ? -16.766 16.562 -2.727 1 95.12 518 ILE B N 1
ATOM 10032 C CA . ILE B 1 518 ? -16.25 17.469 -3.752 1 95.12 518 ILE B CA 1
ATOM 10033 C C . ILE B 1 518 ? -17.359 18.406 -4.203 1 95.12 518 ILE B C 1
ATOM 10035 O O . ILE B 1 518 ? -17.141 19.625 -4.312 1 95.12 518 ILE B O 1
ATOM 10039 N N . ILE B 1 519 ? -18.531 17.859 -4.387 1 96.12 519 ILE B N 1
ATOM 10040 C CA . ILE B 1 519 ? -19.672 18.656 -4.828 1 96.12 519 ILE B CA 1
ATOM 10041 C C . ILE B 1 519 ? -20 19.719 -3.781 1 96.12 519 ILE B C 1
ATOM 10043 O O . ILE B 1 519 ? -20.172 20.891 -4.113 1 96.12 519 ILE B O 1
ATOM 10047 N N . LEU B 1 520 ? -20.047 19.312 -2.576 1 97.12 520 LEU B N 1
ATOM 10048 C CA . LEU B 1 520 ? -20.359 20.234 -1.491 1 97.12 520 LEU B CA 1
ATOM 10049 C C . LEU B 1 520 ? -19.312 21.328 -1.38 1 97.12 520 LEU B C 1
ATOM 10051 O O . LEU B 1 520 ? -19.641 22.484 -1.146 1 97.12 520 LEU B O 1
ATOM 10055 N N . LEU B 1 521 ? -18.062 20.969 -1.556 1 95.5 521 LEU B N 1
ATOM 10056 C CA . LEU B 1 521 ? -17 21.953 -1.503 1 95.5 521 LEU B CA 1
ATOM 10057 C C . LEU B 1 521 ? -17.109 22.938 -2.662 1 95.5 521 LEU B C 1
ATOM 10059 O O . LEU B 1 521 ? -16.844 24.141 -2.49 1 95.5 521 LEU B O 1
ATOM 10063 N N . CYS B 1 522 ? -17.438 22.422 -3.812 1 94.25 522 CYS B N 1
ATOM 10064 C CA . CYS B 1 522 ? -17.641 23.297 -4.961 1 94.25 522 CYS B CA 1
ATOM 10065 C C . CYS B 1 522 ? -18.766 24.281 -4.695 1 94.25 522 CYS B C 1
ATOM 10067 O O . CYS B 1 522 ? -18.656 25.469 -5.039 1 94.25 522 CYS B O 1
ATOM 10069 N N . ALA B 1 523 ? -19.781 23.781 -4.078 1 96 523 ALA B N 1
ATOM 10070 C CA . ALA B 1 523 ? -20.906 24.656 -3.738 1 96 523 ALA B CA 1
ATOM 10071 C C . ALA B 1 523 ? -20.484 25.734 -2.744 1 96 523 ALA B C 1
ATOM 10073 O O . ALA B 1 523 ? -20.875 26.891 -2.883 1 96 523 ALA B O 1
ATOM 10074 N N . MET B 1 524 ? -19.734 25.344 -1.769 1 95.19 524 MET B N 1
ATOM 10075 C CA . MET B 1 524 ? -19.25 26.281 -0.769 1 95.19 524 MET B CA 1
ATOM 10076 C C . MET B 1 524 ? -18.375 27.344 -1.414 1 95.19 524 MET B C 1
ATOM 10078 O O . MET B 1 524 ? -18.484 28.531 -1.089 1 95.19 524 MET B O 1
ATOM 10082 N N . GLN B 1 525 ? -17.531 26.969 -2.277 1 90.19 525 GLN B N 1
ATOM 10083 C CA . GLN B 1 525 ? -16.641 27.891 -2.973 1 90.19 525 GLN B CA 1
ATOM 10084 C C . GLN B 1 525 ? -17.438 28.891 -3.816 1 90.19 525 GLN B C 1
ATOM 10086 O O . GLN B 1 525 ? -17.125 30.078 -3.828 1 90.19 525 GLN B O 1
ATOM 10091 N N . LYS B 1 526 ? -18.312 28.359 -4.465 1 90.62 526 LYS B N 1
ATOM 10092 C CA . LYS B 1 526 ? -19.156 29.219 -5.281 1 90.62 526 LYS B CA 1
ATOM 10093 C C . LYS B 1 526 ? -19.938 30.219 -4.418 1 90.62 526 LYS B C 1
ATOM 10095 O O . LYS B 1 526 ? -20.062 31.391 -4.77 1 90.62 526 LYS B O 1
ATOM 10100 N N . ALA B 1 527 ? -20.484 29.719 -3.342 1 93.31 527 ALA B N 1
ATOM 10101 C CA . ALA B 1 527 ? -21.203 30.594 -2.418 1 93.31 527 ALA B CA 1
ATOM 10102 C C . ALA B 1 527 ? -20.312 31.688 -1.879 1 93.31 527 ALA B C 1
ATOM 10104 O O . ALA B 1 527 ? -20.734 32.844 -1.741 1 93.31 527 ALA B O 1
ATOM 10105 N N . MET B 1 528 ? -19.109 31.406 -1.576 1 89.19 528 MET B N 1
ATOM 10106 C CA . MET B 1 528 ? -18.156 32.375 -1.067 1 89.19 528 MET B CA 1
ATOM 10107 C C . MET B 1 528 ? -17.812 33.438 -2.131 1 89.19 528 MET B C 1
ATOM 10109 O O . MET B 1 528 ? -17.703 34.625 -1.829 1 89.19 528 MET B O 1
ATOM 10113 N N . SER B 1 529 ? -17.656 32.969 -3.285 1 83.19 529 SER B N 1
ATOM 10114 C CA . SER B 1 529 ? -17.312 33.875 -4.383 1 83.19 529 SER B CA 1
ATOM 10115 C C . SER B 1 529 ? -18.453 34.844 -4.707 1 83.19 529 SER B C 1
ATOM 10117 O O . SER B 1 529 ? -18.219 36 -5.062 1 83.19 529 SER B O 1
ATOM 10119 N N . GLU B 1 530 ? -19.594 34.375 -4.566 1 82.56 530 GLU B N 1
ATOM 10120 C CA . GLU B 1 530 ? -20.766 35.156 -4.941 1 82.56 530 GLU B CA 1
ATOM 10121 C C . GLU B 1 530 ? -21.203 36.094 -3.801 1 82.56 530 GLU B C 1
ATOM 10123 O O . GLU B 1 530 ? -21.891 37.094 -4.027 1 82.56 530 GLU B O 1
ATOM 10128 N N . SER B 1 531 ? -21 35.656 -2.676 1 75.75 531 SER B N 1
ATOM 10129 C CA . SER B 1 531 ? -21.438 36.438 -1.542 1 75.75 531 SER B CA 1
ATOM 10130 C C . SER B 1 531 ? -20.609 37.719 -1.426 1 75.75 531 SER B C 1
ATOM 10132 O O . SER B 1 531 ? -21.047 38.688 -0.799 1 75.75 531 SER B O 1
ATOM 10134 N N . GLY B 1 532 ? -19.766 38.062 -2.398 1 60.53 532 GLY B N 1
ATOM 10135 C CA . GLY B 1 532 ? -19.031 39.312 -2.5 1 60.53 532 GLY B CA 1
ATOM 10136 C C . GLY B 1 532 ? -18.547 39.812 -1.159 1 60.53 532 GLY B C 1
ATOM 10137 O O . GLY B 1 532 ? -18.062 40.938 -1.062 1 60.53 532 GLY B O 1
ATOM 10138 N N . GLU B 1 533 ? -19.031 39.156 -0.079 1 51.56 533 GLU B N 1
ATOM 10139 C CA . GLU B 1 533 ? -18.75 39.75 1.22 1 51.56 533 GLU B CA 1
ATOM 10140 C C . GLU B 1 533 ? -17.328 39.438 1.671 1 51.56 533 GLU B C 1
ATOM 10142 O O . GLU B 1 533 ? -16.953 38.281 1.795 1 51.56 533 GLU B O 1
ATOM 10147 N N . GLY B 1 534 ? -16.5 40.438 1.599 1 52.44 534 GLY B N 1
ATOM 10148 C CA . GLY B 1 534 ? -15.195 40.562 2.24 1 52.44 534 GLY B CA 1
ATOM 10149 C C . GLY B 1 534 ? -14.039 40.438 1.271 1 52.44 534 GLY B C 1
ATOM 10150 O O . GLY B 1 534 ? -14.227 40.062 0.11 1 52.44 534 GLY B O 1
ATOM 10151 N N . ASP B 1 535 ? -13.039 41 1.555 1 52.31 535 ASP B N 1
ATOM 10152 C CA . ASP B 1 535 ? -11.773 41.156 0.843 1 52.31 535 ASP B CA 1
ATOM 10153 C C . ASP B 1 535 ? -11.078 39.812 0.658 1 52.31 535 ASP B C 1
ATOM 10155 O O . ASP B 1 535 ? -10.125 39.719 -0.114 1 52.31 535 ASP B O 1
ATOM 10159 N N . LEU B 1 536 ? -11.688 38.781 1.479 1 57.59 536 LEU B N 1
ATOM 10160 C CA . LEU B 1 536 ? -10.969 37.531 1.376 1 57.59 536 LEU B CA 1
ATOM 10161 C C . LEU B 1 536 ? -11.68 36.562 0.417 1 57.59 536 LEU B C 1
ATOM 10163 O O . LEU B 1 536 ? -12.898 36.406 0.493 1 57.59 536 LEU B O 1
ATOM 10167 N N . LEU B 1 537 ? -11.102 36.156 -0.552 1 58.59 537 LEU B N 1
ATOM 10168 C CA . LEU B 1 537 ? -11.672 35.312 -1.6 1 58.59 537 LEU B CA 1
ATOM 10169 C C . LEU B 1 537 ? -12.023 33.938 -1.054 1 58.59 537 LEU B C 1
ATOM 10171 O O . LEU B 1 537 ? -12.984 33.312 -1.514 1 58.59 537 LEU B O 1
ATOM 10175 N N . THR B 1 538 ? -11.305 33.469 0.024 1 69.31 538 THR B N 1
ATOM 10176 C CA . THR B 1 538 ? -11.57 32.125 0.474 1 69.31 538 THR B CA 1
ATOM 10177 C C . THR B 1 538 ? -11.516 32.031 1.996 1 69.31 538 THR B C 1
ATOM 10179 O O . THR B 1 538 ? -10.82 32.812 2.643 1 69.31 538 THR B O 1
ATOM 10182 N N . GLY B 1 539 ? -12.438 31.25 2.568 1 78.75 539 GLY B N 1
ATOM 10183 C CA . GLY B 1 539 ? -12.336 30.922 3.979 1 78.75 539 GLY B CA 1
ATOM 10184 C C . GLY B 1 539 ? -13.156 31.828 4.871 1 78.75 539 GLY B C 1
ATOM 10185 O O . GLY B 1 539 ? -12.727 32.188 5.973 1 78.75 539 GLY B O 1
ATOM 10186 N N . HIS B 1 540 ? -14.188 32.406 4.332 1 87.31 540 HIS B N 1
ATOM 10187 C CA . HIS B 1 540 ? -15.07 33.188 5.168 1 87.31 540 HIS B CA 1
ATOM 10188 C C . HIS B 1 540 ? -16.438 32.531 5.328 1 87.31 540 HIS B C 1
ATOM 10190 O O . HIS B 1 540 ? -16.812 31.688 4.512 1 87.31 540 HIS B O 1
ATOM 10196 N N . PRO B 1 541 ? -17.141 32.906 6.332 1 92.62 541 PRO B N 1
ATOM 10197 C CA . PRO B 1 541 ? -18.469 32.344 6.539 1 92.62 541 PRO B CA 1
ATOM 10198 C C . PRO B 1 541 ? -19.469 32.75 5.469 1 92.62 541 PRO B C 1
ATOM 10200 O O . PRO B 1 541 ? -19.328 33.812 4.879 1 92.62 541 PRO B O 1
ATOM 10203 N N . VAL B 1 542 ? -20.484 31.953 5.242 1 94.25 542 VAL B N 1
ATOM 10204 C CA . VAL B 1 542 ? -21.516 32.219 4.258 1 94.25 542 VAL B CA 1
ATOM 10205 C C . VAL B 1 542 ? -22.891 31.953 4.863 1 94.25 542 VAL B C 1
ATOM 10207 O O . VAL B 1 542 ? -23.016 31.141 5.789 1 94.25 542 VAL B O 1
ATOM 10210 N N . ARG B 1 543 ? -23.859 32.656 4.289 1 95.38 543 ARG B N 1
ATOM 10211 C CA . ARG B 1 543 ? -25.234 32.344 4.672 1 95.38 543 ARG B CA 1
ATOM 10212 C C . ARG B 1 543 ? -25.688 31.016 4.086 1 95.38 543 ARG B C 1
ATOM 10214 O O . ARG B 1 543 ? -25.344 30.688 2.951 1 95.38 543 ARG B O 1
ATOM 10221 N N . LEU B 1 544 ? -26.484 30.312 4.82 1 97.25 544 LEU B N 1
ATOM 10222 C CA . LEU B 1 544 ? -26.984 29.016 4.367 1 97.25 544 LEU B CA 1
ATOM 10223 C C . LEU B 1 544 ? -27.719 29.156 3.041 1 97.25 544 LEU B C 1
ATOM 10225 O O . LEU B 1 544 ? -27.578 28.312 2.154 1 97.25 544 LEU B O 1
ATOM 10229 N N . VAL B 1 545 ? -28.469 30.25 2.893 1 96 545 VAL B N 1
ATOM 10230 C CA . VAL B 1 545 ? -29.281 30.453 1.698 1 96 545 VAL B CA 1
ATOM 10231 C C . VAL B 1 545 ? -28.375 30.578 0.473 1 96 545 VAL B C 1
ATOM 10233 O O . VAL B 1 545 ? -28.703 30.047 -0.595 1 96 545 VAL B O 1
ATOM 10236 N N . ASN B 1 546 ? -27.297 31.234 0.58 1 95.31 546 ASN B N 1
ATOM 10237 C CA . ASN B 1 546 ? -26.375 31.375 -0.532 1 95.31 546 ASN B CA 1
ATOM 10238 C C . ASN B 1 546 ? -25.781 30.031 -0.942 1 95.31 546 ASN B C 1
ATOM 10240 O O . ASN B 1 546 ? -25.562 29.781 -2.129 1 95.31 546 ASN B O 1
ATOM 10244 N N . PHE B 1 547 ? -25.547 29.234 0.039 1 96.69 547 PHE B N 1
ATOM 10245 C CA . PHE B 1 547 ? -25.031 27.891 -0.211 1 96.69 547 PHE B CA 1
ATOM 10246 C C . PHE B 1 547 ? -26.062 27.047 -0.956 1 96.69 547 PHE B C 1
ATOM 10248 O O . PHE B 1 547 ? -25.734 26.344 -1.911 1 96.69 547 PHE B O 1
ATOM 10255 N N . LEU B 1 548 ? -27.188 27.094 -0.53 1 97.44 548 LEU B N 1
ATOM 10256 C CA . LEU B 1 548 ? -28.25 26.312 -1.159 1 97.44 548 LEU B CA 1
ATOM 10257 C C . LEU B 1 548 ? -28.5 26.797 -2.582 1 97.44 548 LEU B C 1
ATOM 10259 O O . LEU B 1 548 ? -28.781 25.984 -3.475 1 97.44 548 LEU B O 1
ATOM 10263 N N . GLU B 1 549 ? -28.469 28.125 -2.75 1 96 549 GLU B N 1
ATOM 10264 C CA . GLU B 1 549 ? -28.609 28.656 -4.098 1 96 549 GLU B CA 1
ATOM 10265 C C . GLU B 1 549 ? -27.484 28.172 -5.012 1 96 549 GLU B C 1
ATOM 10267 O O . GLU B 1 549 ? -27.734 27.797 -6.164 1 96 549 GLU B O 1
ATOM 10272 N N . ALA B 1 550 ? -26.328 28.125 -4.457 1 95.44 550 ALA B N 1
ATOM 10273 C CA . ALA B 1 550 ? -25.188 27.625 -5.227 1 95.44 550 ALA B CA 1
ATOM 10274 C C . ALA B 1 550 ? -25.328 26.141 -5.535 1 95.44 550 ALA B C 1
ATOM 10276 O O . ALA B 1 550 ? -25.047 25.703 -6.652 1 95.44 550 ALA B O 1
ATOM 10277 N N . LEU B 1 551 ? -25.734 25.328 -4.566 1 96.94 551 LEU B N 1
ATOM 10278 C CA . LEU B 1 551 ? -25.844 23.891 -4.684 1 96.94 551 LEU B CA 1
ATOM 10279 C C . LEU B 1 551 ? -26.922 23.5 -5.699 1 96.94 551 LEU B C 1
ATOM 10281 O O . LEU B 1 551 ? -26.719 22.609 -6.516 1 96.94 551 LEU B O 1
ATOM 10285 N N . THR B 1 552 ? -28.047 24.25 -5.734 1 95.06 552 THR B N 1
ATOM 10286 C CA . THR B 1 552 ? -29.188 23.875 -6.547 1 95.06 552 THR B CA 1
ATOM 10287 C C . THR B 1 552 ? -29.203 24.656 -7.859 1 95.06 552 THR B C 1
ATOM 10289 O O . THR B 1 552 ? -29.797 24.203 -8.844 1 95.06 552 THR B O 1
ATOM 10292 N N . GLY B 1 553 ? -28.703 25.812 -7.828 1 92.75 553 GLY B N 1
ATOM 10293 C CA . GLY B 1 553 ? -28.859 26.719 -8.953 1 92.75 553 GLY B CA 1
ATOM 10294 C C . GLY B 1 553 ? -30.188 27.469 -8.945 1 92.75 553 GLY B C 1
ATOM 10295 O O . GLY B 1 553 ? -30.516 28.172 -9.898 1 92.75 553 GLY B O 1
ATOM 10296 N N . GLN B 1 554 ? -30.906 27.281 -7.809 1 93.56 554 GLN B N 1
ATOM 10297 C CA . GLN B 1 554 ? -32.219 27.938 -7.676 1 93.56 554 GLN B CA 1
ATOM 10298 C C . GLN B 1 554 ? -32.156 29.094 -6.691 1 93.56 554 GLN B C 1
ATOM 10300 O O . GLN B 1 554 ? -31.328 29.094 -5.77 1 93.56 554 GLN B O 1
ATOM 10305 N N . LYS B 1 555 ? -33.031 29.984 -6.898 1 92.94 555 LYS B N 1
ATOM 10306 C CA . LYS B 1 555 ? -33.094 31.125 -5.992 1 92.94 555 LYS B CA 1
ATOM 10307 C C . LYS B 1 555 ? -33.875 30.781 -4.73 1 92.94 555 LYS B C 1
ATOM 10309 O O . LYS B 1 555 ? -34.562 29.766 -4.684 1 92.94 555 LYS B O 1
ATOM 10314 N N . GLU B 1 556 ? -33.75 31.578 -3.719 1 92.5 556 GLU B N 1
ATOM 10315 C CA . GLU B 1 556 ? -34.312 31.359 -2.387 1 92.5 556 GLU B CA 1
ATOM 10316 C C . GLU B 1 556 ? -35.781 31 -2.455 1 92.5 556 GLU B C 1
ATOM 10318 O O . GLU B 1 556 ? -36.25 30.031 -1.845 1 92.5 556 GLU B O 1
ATOM 10323 N N . ASP B 1 557 ? -36.562 31.688 -3.248 1 90.5 557 ASP B N 1
ATOM 10324 C CA . ASP B 1 557 ? -38 31.547 -3.305 1 90.5 557 ASP B CA 1
ATOM 10325 C C . ASP B 1 557 ? -38.406 30.234 -3.99 1 90.5 557 ASP B C 1
ATOM 10327 O O . ASP B 1 557 ? -39.5 29.719 -3.766 1 90.5 557 ASP B O 1
ATOM 10331 N N . ASP B 1 558 ? -37.5 29.703 -4.75 1 91.06 558 ASP B N 1
ATOM 10332 C CA . ASP B 1 558 ? -37.812 28.516 -5.543 1 91.06 558 ASP B CA 1
ATOM 10333 C C . ASP B 1 558 ? -37.344 27.25 -4.832 1 91.06 558 ASP B C 1
ATOM 10335 O O . ASP B 1 558 ? -37.562 26.125 -5.32 1 91.06 558 ASP B O 1
ATOM 10339 N N . LEU B 1 559 ? -36.75 27.406 -3.656 1 91.81 559 LEU B N 1
ATOM 10340 C CA . LEU B 1 559 ? -36.25 26.25 -2.936 1 91.81 559 LEU B CA 1
ATOM 10341 C C . LEU B 1 559 ? -37.375 25.453 -2.293 1 91.81 559 LEU B C 1
ATOM 10343 O O . LEU B 1 559 ? -38.094 25.984 -1.45 1 91.81 559 LEU B O 1
ATOM 10347 N N . GLN B 1 560 ? -37.5 24.234 -2.684 1 88.81 560 GLN B N 1
ATOM 10348 C CA . GLN B 1 560 ? -38.5 23.344 -2.088 1 88.81 560 GLN B CA 1
ATOM 10349 C C . GLN B 1 560 ? -37.906 22.547 -0.936 1 88.81 560 GLN B C 1
ATOM 10351 O O . GLN B 1 560 ? -37.344 21.453 -1.146 1 88.81 560 GLN B O 1
ATOM 10356 N N . LEU B 1 561 ? -38.156 22.984 0.259 1 90.62 561 LEU B N 1
ATOM 10357 C CA . LEU B 1 561 ? -37.469 22.438 1.417 1 90.62 561 LEU B CA 1
ATOM 10358 C C . LEU B 1 561 ? -38.344 21.422 2.137 1 90.62 561 LEU B C 1
ATOM 10360 O O . LEU B 1 561 ? -38.156 21.172 3.33 1 90.62 561 LEU B O 1
ATOM 10364 N N . GLY B 1 562 ? -39.219 20.875 1.494 1 82.44 562 GLY B N 1
ATOM 10365 C CA . GLY B 1 562 ? -40 19.781 2.059 1 82.44 562 GLY B CA 1
ATOM 10366 C C . GLY B 1 562 ? -41.062 20.25 3.018 1 82.44 562 GLY B C 1
ATOM 10367 O O . GLY B 1 562 ? -41.812 21.188 2.711 1 82.44 562 GLY B O 1
ATOM 10368 N N . SER B 1 563 ? -41.188 19.5 4.297 1 80.62 563 SER B N 1
ATOM 10369 C CA . SER B 1 563 ? -42.312 19.656 5.199 1 80.62 563 SER B CA 1
ATOM 10370 C C . SER B 1 563 ? -42.031 20.688 6.277 1 80.62 563 SER B C 1
ATOM 10372 O O . SER B 1 563 ? -42.812 20.859 7.215 1 80.62 563 SER B O 1
ATOM 10374 N N . ILE B 1 564 ? -41.031 21.5 6.125 1 88.25 564 ILE B N 1
ATOM 10375 C CA . ILE B 1 564 ? -40.625 22.453 7.16 1 88.25 564 ILE B CA 1
ATOM 10376 C C . ILE B 1 564 ? -41.719 23.547 7.273 1 88.25 564 ILE B C 1
ATOM 10378 O O . ILE B 1 564 ? -42.25 23.984 6.266 1 88.25 564 ILE B O 1
ATOM 10382 N N . SER B 1 565 ? -42 24.016 8.523 1 91.62 565 SER B N 1
ATOM 10383 C CA . SER B 1 565 ? -42.969 25.109 8.734 1 91.62 565 SER B CA 1
ATOM 10384 C C . SER B 1 565 ? -42.406 26.438 8.242 1 91.62 565 SER B C 1
ATOM 10386 O O . SER B 1 565 ? -41.188 26.594 8.117 1 91.62 565 SER B O 1
ATOM 10388 N N . THR B 1 566 ? -43.219 27.391 8 1 92.69 566 THR B N 1
ATOM 10389 C CA . THR B 1 566 ? -42.812 28.703 7.508 1 92.69 566 THR B CA 1
ATOM 10390 C C . THR B 1 566 ? -41.906 29.406 8.523 1 92.69 566 THR B C 1
ATOM 10392 O O . THR B 1 566 ? -40.938 30.047 8.148 1 92.69 566 THR B O 1
ATOM 10395 N N . GLU B 1 567 ? -42.25 29.25 9.758 1 93.56 567 GLU B N 1
ATOM 10396 C CA . GLU B 1 567 ? -41.469 29.891 10.805 1 93.56 567 GLU B CA 1
ATOM 10397 C C . GLU B 1 567 ? -40.062 29.312 10.867 1 93.56 567 GLU B C 1
ATOM 10399 O O . GLU B 1 567 ? -39.062 30.062 10.953 1 93.56 567 GLU B O 1
ATOM 10404 N N . ASN B 1 568 ? -40 28.078 10.875 1 94.31 568 ASN B N 1
ATOM 10405 C CA . ASN B 1 568 ? -38.688 27.391 10.938 1 94.31 568 ASN B CA 1
ATOM 10406 C C . ASN B 1 568 ? -37.875 27.625 9.664 1 94.31 568 ASN B C 1
ATOM 10408 O O . ASN B 1 568 ? -36.656 27.734 9.719 1 94.31 568 ASN B O 1
ATOM 10412 N N . ARG B 1 569 ? -38.562 27.672 8.609 1 95.12 569 ARG B N 1
ATOM 10413 C CA . ARG B 1 569 ? -37.906 27.969 7.34 1 95.12 569 ARG B CA 1
ATOM 10414 C C . ARG B 1 569 ? -37.25 29.359 7.371 1 95.12 569 ARG B C 1
ATOM 10416 O O . ARG B 1 569 ? -36.094 29.516 6.973 1 95.12 569 ARG B O 1
ATOM 10423 N N . ASP B 1 570 ? -38 30.297 7.812 1 94.5 570 ASP B N 1
ATOM 10424 C CA . ASP B 1 570 ? -37.5 31.656 7.891 1 94.5 570 ASP B CA 1
ATOM 10425 C C . ASP B 1 570 ? -36.312 31.75 8.852 1 94.5 570 ASP B C 1
ATOM 10427 O O . ASP B 1 570 ? -35.344 32.438 8.57 1 94.5 570 ASP B O 1
ATOM 10431 N N . ASP B 1 571 ? -36.406 31.062 9.914 1 94.94 571 ASP B N 1
ATOM 10432 C CA . ASP B 1 571 ? -35.312 31.062 10.883 1 94.94 571 ASP B CA 1
ATOM 10433 C C . ASP B 1 571 ? -34.062 30.453 10.281 1 94.94 571 ASP B C 1
ATOM 10435 O O . ASP B 1 571 ? -32.969 31.031 10.422 1 94.94 571 ASP B O 1
ATOM 10439 N N . LEU B 1 572 ? -34.219 29.375 9.586 1 95.56 572 LEU B N 1
ATOM 10440 C CA . LEU B 1 572 ? -33.094 28.641 8.992 1 95.56 572 LEU B CA 1
ATOM 10441 C C . LEU B 1 572 ? -32.438 29.469 7.883 1 95.56 572 LEU B C 1
ATOM 10443 O O . LEU B 1 572 ? -31.219 29.562 7.812 1 95.56 572 LEU B O 1
ATOM 10447 N N . LEU B 1 573 ? -33.219 30.109 7.055 1 95.56 573 LEU B N 1
ATOM 10448 C CA . LEU B 1 573 ? -32.688 30.797 5.879 1 95.56 573 LEU B CA 1
ATOM 10449 C C . LEU B 1 573 ? -32.188 32.188 6.242 1 95.56 573 LEU B C 1
ATOM 10451 O O . LEU B 1 573 ? -31.203 32.656 5.688 1 95.56 573 LEU B O 1
ATOM 10455 N N . LYS B 1 574 ? -32.781 32.812 7.191 1 94.25 574 LYS B N 1
ATOM 10456 C CA . LYS B 1 574 ? -32.406 34.188 7.555 1 94.25 574 LYS B CA 1
ATOM 10457 C C . LYS B 1 574 ? -31.219 34.188 8.5 1 94.25 574 LYS B C 1
ATOM 10459 O O . LYS B 1 574 ? -30.344 35.062 8.383 1 94.25 574 LYS B O 1
ATOM 10464 N N . ASN B 1 575 ? -31.234 33.281 9.406 1 95.62 575 ASN B N 1
ATOM 10465 C CA . ASN B 1 575 ? -30.234 33.344 10.469 1 95.62 575 ASN B CA 1
ATOM 10466 C C . ASN B 1 575 ? -29.156 32.281 10.281 1 95.62 575 ASN B C 1
ATOM 10468 O O . ASN B 1 575 ? -28.109 32.344 10.945 1 95.62 575 ASN B O 1
ATOM 10472 N N . GLY B 1 576 ? -29.375 31.391 9.352 1 96.94 576 GLY B N 1
ATOM 10473 C CA . GLY B 1 576 ? -28.438 30.297 9.203 1 96.94 576 GLY B CA 1
ATOM 10474 C C . GLY B 1 576 ? -27.125 30.719 8.594 1 96.94 576 GLY B C 1
ATOM 10475 O O . GLY B 1 576 ? -27.078 31.234 7.473 1 96.94 576 GLY B O 1
ATOM 10476 N N . MET B 1 577 ? -26.031 30.5 9.398 1 95.94 577 MET B N 1
ATOM 10477 C CA . MET B 1 577 ? -24.656 30.734 8.938 1 95.94 577 MET B CA 1
ATOM 10478 C C . MET B 1 577 ? -23.859 29.438 8.914 1 95.94 577 MET B C 1
ATOM 10480 O O . MET B 1 577 ? -24.016 28.594 9.797 1 95.94 577 MET B O 1
ATOM 10484 N N . ILE B 1 578 ? -23.094 29.266 7.879 1 96.75 578 ILE B N 1
ATOM 10485 C CA . ILE B 1 578 ? -22.219 28.078 7.805 1 96.75 578 ILE B CA 1
ATOM 10486 C C . ILE B 1 578 ? -20.781 28.531 7.59 1 96.75 578 ILE B C 1
ATOM 10488 O O . ILE B 1 578 ? -20.516 29.562 6.988 1 96.75 578 ILE B O 1
ATOM 10492 N N . PHE B 1 579 ? -19.859 27.766 8.164 1 96.19 579 PHE B N 1
ATOM 10493 C CA . PHE B 1 579 ? -18.438 28.047 8.047 1 96.19 579 PHE B CA 1
ATOM 10494 C C . PHE B 1 579 ? -17.625 26.75 8.078 1 96.19 579 PHE B C 1
ATOM 10496 O O . PHE B 1 579 ? -17.406 26.172 9.141 1 96.19 579 PHE B O 1
ATOM 10503 N N . TRP B 1 580 ? -17.141 26.297 6.941 1 96.44 580 TRP B N 1
ATOM 10504 C CA . TRP B 1 580 ? -16.25 25.141 6.797 1 96.44 580 TRP B CA 1
ATOM 10505 C C . TRP B 1 580 ? -15.57 25.141 5.434 1 96.44 580 TRP B C 1
ATOM 10507 O O . TRP B 1 580 ? -16.078 25.75 4.48 1 96.44 580 TRP B O 1
ATOM 10517 N N . ASN B 1 581 ? -14.391 24.625 5.352 1 95.5 581 ASN B N 1
ATOM 10518 C CA . ASN B 1 581 ? -13.688 24.547 4.078 1 95.5 581 ASN B CA 1
ATOM 10519 C C . ASN B 1 581 ? -13.055 23.188 3.855 1 95.5 581 ASN B C 1
ATOM 10521 O O . ASN B 1 581 ? -12.336 22.969 2.879 1 95.5 581 ASN B O 1
ATOM 10525 N N . HIS B 1 582 ? -13.305 22.25 4.77 1 96.38 582 HIS B N 1
ATOM 10526 C CA . HIS B 1 582 ? -12.781 20.891 4.598 1 96.38 582 HIS B CA 1
ATOM 10527 C C . HIS B 1 582 ? -13.586 19.891 5.406 1 96.38 582 HIS B C 1
ATOM 10529 O O . HIS B 1 582 ? -14.406 20.266 6.242 1 96.38 582 HIS B O 1
ATOM 10535 N N . PHE B 1 583 ? -13.367 18.672 5.051 1 95.81 583 PHE B N 1
ATOM 10536 C CA . PHE B 1 583 ? -14.008 17.562 5.758 1 95.81 583 PHE B CA 1
ATOM 10537 C C . PHE B 1 583 ? -12.984 16.781 6.57 1 95.81 583 PHE B C 1
ATOM 10539 O O . PHE B 1 583 ? -11.828 16.656 6.168 1 95.81 583 PHE B O 1
ATOM 10546 N N . SER B 1 584 ? -13.383 16.328 7.699 1 94 584 SER B N 1
ATOM 10547 C CA . SER B 1 584 ? -12.594 15.406 8.508 1 94 584 SER B CA 1
ATOM 10548 C C . SER B 1 584 ? -13.445 14.242 9.008 1 94 584 SER B C 1
ATOM 10550 O O . SER B 1 584 ? -14.656 14.391 9.195 1 94 584 SER B O 1
ATOM 10552 N N . LEU B 1 585 ? -12.867 13.164 9.273 1 89.5 585 LEU B N 1
ATOM 10553 C CA . LEU B 1 585 ? -13.57 11.953 9.68 1 89.5 585 LEU B CA 1
ATOM 10554 C C . LEU B 1 585 ? -13.859 11.977 11.18 1 89.5 585 LEU B C 1
ATOM 10556 O O . LEU B 1 585 ? -13 12.359 11.977 1 89.5 585 LEU B O 1
ATOM 10560 N N . ILE B 1 586 ? -15.094 11.602 11.539 1 89.69 586 ILE B N 1
ATOM 10561 C CA . ILE B 1 586 ? -15.445 11.383 12.938 1 89.69 586 ILE B CA 1
ATOM 10562 C C . ILE B 1 586 ? -16.031 9.984 13.117 1 89.69 586 ILE B C 1
ATOM 10564 O O . ILE B 1 586 ? -16.594 9.422 12.18 1 89.69 586 ILE B O 1
ATOM 10568 N N . LYS B 1 587 ? -15.977 9.453 14.297 1 83.38 587 LYS B N 1
ATOM 10569 C CA . LYS B 1 587 ? -16.422 8.086 14.547 1 83.38 587 LYS B CA 1
ATOM 10570 C C . LYS B 1 587 ? -17.578 8.062 15.562 1 83.38 587 LYS B C 1
ATOM 10572 O O . LYS B 1 587 ? -17.828 7.035 16.188 1 83.38 587 LYS B O 1
ATOM 10577 N N . TYR B 1 588 ? -18.141 9.195 15.773 1 83.19 588 TYR B N 1
ATOM 10578 C CA . TYR B 1 588 ? -19.219 9.32 16.75 1 83.19 588 TYR B CA 1
ATOM 10579 C C . TYR B 1 588 ? -20.312 10.273 16.234 1 83.19 588 TYR B C 1
ATOM 10581 O O . TYR B 1 588 ? -20.125 10.938 15.219 1 83.19 588 TYR B O 1
ATOM 10589 N N . SER B 1 589 ? -21.453 10.219 16.906 1 83.5 589 SER B N 1
ATOM 10590 C CA . SER B 1 589 ? -22.5 11.195 16.625 1 83.5 589 SER B CA 1
ATOM 10591 C C . SER B 1 589 ? -22.281 12.469 17.453 1 83.5 589 SER B C 1
ATOM 10593 O O . SER B 1 589 ? -22.328 12.43 18.672 1 83.5 589 SER B O 1
ATOM 10595 N N . PRO B 1 590 ? -22.125 13.539 16.812 1 88.75 590 PRO B N 1
ATOM 10596 C CA . PRO B 1 590 ? -21.719 14.75 17.531 1 88.75 590 PRO B CA 1
ATOM 10597 C C . PRO B 1 590 ? -22.875 15.391 18.297 1 88.75 590 PRO B C 1
ATOM 10599 O O . PRO B 1 590 ? -24.016 15.383 17.828 1 88.75 590 PRO B O 1
ATOM 10602 N N . LYS B 1 591 ? -22.547 15.984 19.422 1 89.25 591 LYS B N 1
ATOM 10603 C CA . LYS B 1 591 ? -23.422 16.859 20.203 1 89.25 591 LYS B CA 1
ATOM 10604 C C . LYS B 1 591 ? -23.312 18.312 19.75 1 89.25 591 LYS B C 1
ATOM 10606 O O . LYS B 1 591 ? -22.391 18.656 19 1 89.25 591 LYS B O 1
ATOM 10611 N N . PRO B 1 592 ? -24.234 19.156 20.156 1 91.19 592 PRO B N 1
ATOM 10612 C CA . PRO B 1 592 ? -24.188 20.562 19.719 1 91.19 592 PRO B CA 1
ATOM 10613 C C . PRO B 1 592 ? -22.859 21.234 20.062 1 91.19 592 PRO B C 1
ATOM 10615 O O . PRO B 1 592 ? -22.328 22.016 19.266 1 91.19 592 PRO B O 1
ATOM 10618 N N . GLU B 1 593 ? -22.359 20.906 21.188 1 91.5 593 GLU B N 1
ATOM 10619 C CA . GLU B 1 593 ? -21.094 21.484 21.594 1 91.5 593 GLU B CA 1
ATOM 10620 C C . GLU B 1 593 ? -19.953 21.078 20.656 1 91.5 593 GLU B C 1
ATOM 10622 O O . GLU B 1 593 ? -19.078 21.891 20.344 1 91.5 593 GLU B O 1
ATOM 10627 N N . GLU B 1 594 ? -20.031 19.844 20.219 1 92.94 594 GLU B N 1
ATOM 10628 C CA . GLU B 1 594 ? -19.016 19.344 19.312 1 92.94 594 GLU B CA 1
ATOM 10629 C C . GLU B 1 594 ? -19.188 19.953 17.906 1 92.94 594 GLU B C 1
ATOM 10631 O O . GLU B 1 594 ? -18.203 20.25 17.234 1 92.94 594 GLU B O 1
ATOM 10636 N N . LEU B 1 595 ? -20.391 20.078 17.516 1 93.94 595 LEU B N 1
ATOM 10637 C CA . LEU B 1 595 ? -20.656 20.734 16.234 1 93.94 595 LEU B CA 1
ATOM 10638 C C . LEU B 1 595 ? -20.094 22.141 16.219 1 93.94 595 LEU B C 1
ATOM 10640 O O . LEU B 1 595 ? -19.531 22.578 15.211 1 93.94 595 LEU B O 1
ATOM 10644 N N . LEU B 1 596 ? -20.281 22.797 17.312 1 94.69 596 LEU B N 1
ATOM 10645 C CA . LEU B 1 596 ? -19.734 24.141 17.422 1 94.69 596 LEU B CA 1
ATOM 10646 C C . LEU B 1 596 ? -18.203 24.109 17.359 1 94.69 596 LEU B C 1
ATOM 10648 O O . LEU B 1 596 ? -17.594 24.984 16.734 1 94.69 596 LEU B O 1
ATOM 10652 N N . GLN B 1 597 ? -17.609 23.141 17.953 1 94.44 597 GLN B N 1
ATOM 10653 C CA . GLN B 1 597 ? -16.156 22.984 17.906 1 94.44 597 GLN B CA 1
ATOM 10654 C C . GLN B 1 597 ? -15.664 22.734 16.484 1 94.44 597 GLN B C 1
ATOM 10656 O O . GLN B 1 597 ? -14.578 23.172 16.109 1 94.44 597 GLN B O 1
ATOM 10661 N N . PHE B 1 598 ? -16.5 22.031 15.703 1 96.12 598 PHE B N 1
ATOM 10662 C CA . PHE B 1 598 ? -16.141 21.844 14.297 1 96.12 598 PHE B CA 1
ATOM 10663 C C . PHE B 1 598 ? -16 23.188 13.594 1 96.12 598 PHE B C 1
ATOM 10665 O O . PHE B 1 598 ? -15.078 23.375 12.805 1 96.12 598 PHE B O 1
ATOM 10672 N N . MET B 1 599 ? -16.844 24.047 13.938 1 95.56 599 MET B N 1
ATOM 10673 C CA . MET B 1 599 ? -16.844 25.359 13.297 1 95.56 599 MET B CA 1
ATOM 10674 C C . MET B 1 599 ? -15.609 26.156 13.703 1 95.56 599 MET B C 1
ATOM 10676 O O . MET B 1 599 ? -15.133 26.984 12.938 1 95.56 599 MET B O 1
ATOM 10680 N N . TYR B 1 600 ? -15.094 25.906 14.945 1 95 600 TYR B N 1
ATOM 10681 C CA . TYR B 1 600 ? -13.883 26.594 15.383 1 95 600 TYR B CA 1
ATOM 10682 C C . TYR B 1 600 ? -12.742 26.375 14.398 1 95 600 TYR B C 1
ATOM 10684 O O . TYR B 1 600 ? -11.891 27.25 14.227 1 95 600 TYR B O 1
ATOM 10692 N N . ARG B 1 601 ? -12.758 25.203 13.68 1 93.69 601 ARG B N 1
ATOM 10693 C CA . ARG B 1 601 ? -11.664 24.828 12.797 1 93.69 601 ARG B CA 1
ATOM 10694 C C . ARG B 1 601 ? -12.062 24.984 11.328 1 93.69 601 ARG B C 1
ATOM 10696 O O . ARG B 1 601 ? -11.266 24.703 10.43 1 93.69 601 ARG B O 1
ATOM 10703 N N . GLY B 1 602 ? -13.328 25.391 11.148 1 95.12 602 GLY B N 1
ATOM 10704 C CA . GLY B 1 602 ? -13.82 25.453 9.781 1 95.12 602 GLY B CA 1
ATOM 10705 C C . GLY B 1 602 ? -13.977 24.078 9.148 1 95.12 602 GLY B C 1
ATOM 10706 O O . GLY B 1 602 ? -13.641 23.891 7.98 1 95.12 602 GLY B O 1
ATOM 10707 N N . MET B 1 603 ? -14.469 23.125 9.922 1 96.06 603 MET B N 1
ATOM 10708 C CA . MET B 1 603 ? -14.492 21.766 9.406 1 96.06 603 MET B CA 1
ATOM 10709 C C . MET B 1 603 ? -15.922 21.25 9.297 1 96.06 603 MET B C 1
ATOM 10711 O O . MET B 1 603 ? -16.797 21.641 10.078 1 96.06 603 MET B O 1
ATOM 10715 N N . ALA B 1 604 ? -16.219 20.5 8.297 1 97 604 ALA B N 1
ATOM 10716 C CA . ALA B 1 604 ? -17.344 19.562 8.203 1 97 604 ALA B CA 1
ATOM 10717 C C . ALA B 1 604 ? -16.891 18.141 8.492 1 97 604 ALA B C 1
ATOM 10719 O O . ALA B 1 604 ? -15.695 17.859 8.609 1 97 604 ALA B O 1
ATOM 10720 N N . ALA B 1 605 ? -17.844 17.281 8.703 1 95.06 605 ALA B N 1
ATOM 10721 C CA . ALA B 1 605 ? -17.406 15.961 9.156 1 95.06 605 ALA B CA 1
ATOM 10722 C C . ALA B 1 605 ? -17.938 14.867 8.242 1 95.06 605 ALA B C 1
ATOM 10724 O O . ALA B 1 605 ? -19.078 14.938 7.77 1 95.06 605 ALA B O 1
ATOM 10725 N N . GLN B 1 606 ? -17.109 13.969 7.918 1 92.31 606 GLN B N 1
ATOM 10726 C CA . GLN B 1 606 ? -17.5 12.664 7.398 1 92.31 606 GLN B CA 1
ATOM 10727 C C . GLN B 1 606 ? -17.797 11.688 8.531 1 92.31 606 GLN B C 1
ATOM 10729 O O . GLN B 1 606 ? -16.922 11.414 9.359 1 92.31 606 GLN B O 1
ATOM 10734 N N . CYS B 1 607 ? -18.906 11.18 8.531 1 88.12 607 CYS B N 1
ATOM 10735 C C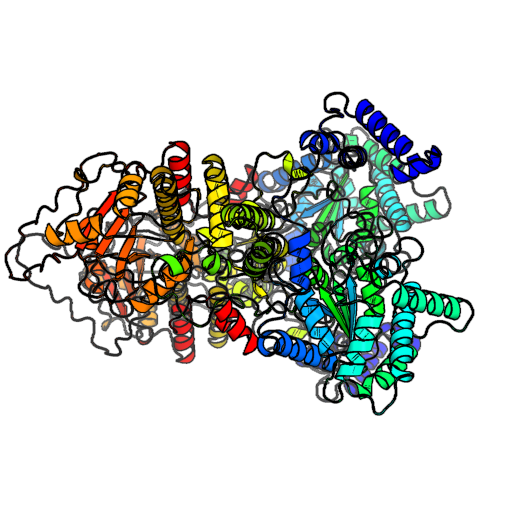A . CYS B 1 607 ? -19.312 10.281 9.617 1 88.12 607 CYS B CA 1
ATOM 10736 C C . CYS B 1 607 ? -18.797 8.867 9.359 1 88.12 607 CYS B C 1
ATOM 10738 O O . CYS B 1 607 ? -18.359 8.555 8.258 1 88.12 607 CYS B O 1
ATOM 10740 N N . HIS B 1 608 ? -18.734 8.125 10.445 1 78.31 608 HIS B N 1
ATOM 10741 C CA . HIS B 1 608 ? -18.203 6.766 10.383 1 78.31 608 HIS B CA 1
ATOM 10742 C C . HIS B 1 608 ? -19.047 5.891 9.461 1 78.31 608 HIS B C 1
ATOM 10744 O O . HIS B 1 608 ? -20.234 6.152 9.266 1 78.31 608 HIS B O 1
ATOM 10750 N N . ALA B 1 609 ? -18.266 4.773 9.141 1 63.56 609 ALA B N 1
ATOM 10751 C CA . ALA B 1 609 ? -18.938 3.807 8.281 1 63.56 609 ALA B CA 1
ATOM 10752 C C . ALA B 1 609 ? -20.016 3.051 9.047 1 63.56 609 ALA B C 1
ATOM 10754 O O . ALA B 1 609 ? -19.875 2.797 10.242 1 63.56 609 ALA B O 1
ATOM 10755 N N . ASN B 1 610 ? -21.219 3.004 8.656 1 60.62 610 ASN B N 1
ATOM 10756 C CA . ASN B 1 610 ? -22.312 2.232 9.227 1 60.62 610 ASN B CA 1
ATOM 10757 C C . ASN B 1 610 ? -23.203 3.092 10.125 1 60.62 610 ASN B C 1
ATOM 10759 O O . ASN B 1 610 ? -23.906 2.568 10.984 1 60.62 610 ASN B O 1
ATOM 10763 N N . GLN B 1 611 ? -22.781 4.43 10.062 1 63.16 611 GLN B N 1
ATOM 10764 C CA . GLN B 1 611 ? -23.703 5.32 10.766 1 63.16 611 GLN B CA 1
ATOM 10765 C C . GLN B 1 611 ? -25.078 5.328 10.102 1 63.16 611 GLN B C 1
ATOM 10767 O O . GLN B 1 611 ? -25.172 5.375 8.875 1 63.16 611 GLN B O 1
ATOM 10772 N N . PRO B 1 612 ? -25.906 5.09 10.977 1 65.69 612 PRO B N 1
ATOM 10773 C CA . PRO B 1 612 ? -27.25 5.055 10.375 1 65.69 612 PRO B CA 1
ATOM 10774 C C . PRO B 1 612 ? -27.641 6.395 9.758 1 65.69 612 PRO B C 1
ATOM 10776 O O . PRO B 1 612 ? -27.594 7.43 10.43 1 65.69 612 PRO B O 1
ATOM 10779 N N . GLY B 1 613 ? -27.922 6.512 8.617 1 72.44 613 GLY B N 1
ATOM 10780 C CA . GLY B 1 613 ? -28.672 7.551 7.93 1 72.44 613 GLY B CA 1
ATOM 10781 C C . GLY B 1 613 ? -27.797 8.672 7.414 1 72.44 613 GLY B C 1
ATOM 10782 O O . GLY B 1 613 ? -28 9.172 6.305 1 72.44 613 GLY B O 1
ATOM 10783 N N . ILE B 1 614 ? -26.844 9.297 8.289 1 86.62 614 ILE B N 1
ATOM 10784 C CA . ILE B 1 614 ? -26.094 10.484 7.887 1 86.62 614 ILE B CA 1
ATOM 10785 C C . ILE B 1 614 ? -24.656 10.102 7.57 1 86.62 614 ILE B C 1
ATOM 10787 O O . ILE B 1 614 ? -23.953 9.539 8.422 1 86.62 614 ILE B O 1
ATOM 10791 N N . ASP B 1 615 ? -24.266 10.43 6.371 1 88.75 615 ASP B N 1
ATOM 10792 C CA . ASP B 1 615 ? -22.906 10.125 5.938 1 88.75 615 ASP B CA 1
ATOM 10793 C C . ASP B 1 615 ? -21.969 11.305 6.211 1 88.75 615 ASP B C 1
ATOM 10795 O O . ASP B 1 615 ? -20.781 11.109 6.5 1 88.75 615 ASP B O 1
ATOM 10799 N N . GLN B 1 616 ? -22.484 12.5 6.066 1 93.62 616 GLN B N 1
ATOM 10800 C CA . GLN B 1 616 ? -21.734 13.727 6.316 1 93.62 616 GLN B CA 1
ATOM 10801 C C . GLN B 1 616 ? -22.578 14.727 7.113 1 93.62 616 GLN B C 1
ATOM 10803 O O . GLN B 1 616 ? -23.797 14.664 7.09 1 93.62 616 GLN B O 1
ATOM 10808 N N . ILE B 1 617 ? -21.859 15.578 7.805 1 94 617 ILE B N 1
ATOM 10809 C CA . ILE B 1 617 ? -22.578 16.562 8.609 1 94 617 ILE B CA 1
ATOM 10810 C C . ILE B 1 617 ? -21.766 17.859 8.688 1 94 617 ILE B C 1
ATOM 10812 O O . ILE B 1 617 ? -20.547 17.828 8.758 1 94 617 ILE B O 1
ATOM 10816 N N . PHE B 1 618 ? -22.406 19.016 8.523 1 96.81 618 PHE B N 1
ATOM 10817 C CA . PHE B 1 618 ? -21.766 20.281 8.859 1 96.81 618 PHE B CA 1
ATOM 10818 C C . PHE B 1 618 ? -22.672 21.125 9.734 1 96.81 618 PHE B C 1
ATOM 10820 O O . PHE B 1 618 ? -23.891 20.922 9.75 1 96.81 618 PHE B O 1
ATOM 10827 N N . THR B 1 619 ? -22.094 22.031 10.422 1 96.56 619 THR B N 1
ATOM 10828 C CA . THR B 1 619 ? -22.781 22.844 11.43 1 96.56 619 THR B CA 1
ATOM 10829 C C . THR B 1 619 ? -23.453 24.047 10.789 1 96.56 619 THR B C 1
ATOM 10831 O O . THR B 1 619 ? -22.875 24.688 9.906 1 96.56 619 THR B O 1
ATOM 10834 N N . ILE B 1 620 ? -24.672 24.312 11.195 1 96.94 620 ILE B N 1
ATOM 10835 C CA . ILE B 1 620 ? -25.391 25.562 10.93 1 96.94 620 ILE B CA 1
ATOM 10836 C C . ILE B 1 620 ? -25.531 26.359 12.227 1 96.94 620 ILE B C 1
ATOM 10838 O O . ILE B 1 620 ? -26.078 25.844 13.219 1 96.94 620 ILE B O 1
ATOM 10842 N N . TYR B 1 621 ? -25 27.516 12.203 1 96.5 621 TYR B N 1
ATOM 10843 C CA . TYR B 1 621 ? -25.203 28.391 13.359 1 96.5 621 TYR B CA 1
ATOM 10844 C C . TYR B 1 621 ? -26.297 29.406 13.102 1 96.5 621 TYR B C 1
ATOM 10846 O O . TYR B 1 621 ? -26.203 30.219 12.188 1 96.5 621 TYR B O 1
ATOM 10854 N N . LEU B 1 622 ? -27.328 29.328 13.891 1 96.19 622 LEU B N 1
ATOM 10855 C CA . LEU B 1 622 ? -28.422 30.297 13.781 1 96.19 622 LEU B CA 1
ATOM 10856 C C . LEU B 1 622 ? -28.062 31.594 14.5 1 96.19 622 LEU B C 1
ATOM 10858 O O . LEU B 1 622 ? -28.344 31.75 15.688 1 96.19 622 LEU B O 1
ATOM 10862 N N . LYS B 1 623 ? -27.484 32.438 13.664 1 94.25 623 LYS B N 1
ATOM 10863 C CA . LYS B 1 623 ? -27.031 33.719 14.219 1 94.25 623 LYS B CA 1
ATOM 10864 C C . LYS B 1 623 ? -28.219 34.656 14.469 1 94.25 623 LYS B C 1
ATOM 10866 O O . LYS B 1 623 ? -28.422 35.594 13.727 1 94.25 623 LYS B O 1
ATOM 10871 N N . ARG B 1 624 ? -28.812 34.5 15.484 1 90 624 ARG B N 1
ATOM 10872 C CA . ARG B 1 624 ? -29.938 35.375 15.859 1 90 624 ARG B CA 1
ATOM 10873 C C . ARG B 1 624 ? -29.453 36.688 16.484 1 90 624 ARG B C 1
ATOM 10875 O O . ARG B 1 624 ? -28.375 37.156 16.156 1 90 624 ARG B O 1
ATOM 10882 N N . ASP B 1 625 ? -30.031 37.344 17.344 1 77.81 625 ASP B N 1
ATOM 10883 C CA . ASP B 1 625 ? -29.766 38.719 17.797 1 77.81 625 ASP B CA 1
ATOM 10884 C C . ASP B 1 625 ? -28.484 38.781 18.625 1 77.81 625 ASP B C 1
ATOM 10886 O O . ASP B 1 625 ? -27.797 39.812 18.625 1 77.81 625 ASP B O 1
ATOM 10890 N N . SER B 1 626 ? -28.047 37.656 19.141 1 79.5 626 SER B N 1
ATOM 10891 C CA . SER B 1 626 ? -26.891 37.719 20.016 1 79.5 626 SER B CA 1
ATOM 10892 C C . SER B 1 626 ? -25.609 37.344 19.266 1 79.5 626 SER B C 1
ATOM 10894 O O . SER B 1 626 ? -25.609 36.469 18.391 1 79.5 626 SER B O 1
ATOM 10896 N N . ASP B 1 627 ? -24.625 38.156 19.594 1 80.5 627 ASP B N 1
ATOM 10897 C CA . ASP B 1 627 ? -23.312 37.875 19 1 80.5 627 ASP B CA 1
ATOM 10898 C C . ASP B 1 627 ? -22.562 36.812 19.812 1 80.5 627 ASP B C 1
ATOM 10900 O O . ASP B 1 627 ? -21.562 36.25 19.344 1 80.5 627 ASP B O 1
ATOM 10904 N N . CYS B 1 628 ? -23.047 36.469 20.906 1 88.25 628 CYS B N 1
ATOM 10905 C CA . CYS B 1 628 ? -22.406 35.469 21.75 1 88.25 628 CYS B CA 1
ATOM 10906 C C . CYS B 1 628 ? -22.672 34.062 21.219 1 88.25 628 CYS B C 1
ATOM 10908 O O . CYS B 1 628 ? -23.781 33.75 20.828 1 88.25 628 CYS B O 1
ATOM 10910 N N . LEU B 1 629 ? -21.609 33.375 21.188 1 92.25 629 LEU B N 1
ATOM 10911 C CA . LEU B 1 629 ? -21.734 32 20.703 1 92.25 629 LEU B CA 1
ATOM 10912 C C . LEU B 1 629 ? -22.359 31.109 21.766 1 92.25 629 LEU B C 1
ATOM 10914 O O . LEU B 1 629 ? -21.953 31.141 22.938 1 92.25 629 LEU B O 1
ATOM 10918 N N . ASP B 1 630 ? -23.391 30.391 21.391 1 91.12 630 ASP B N 1
ATOM 10919 C CA . ASP B 1 630 ? -24.109 29.484 22.297 1 91.12 630 ASP B CA 1
ATOM 10920 C C . ASP B 1 630 ? -24.5 28.203 21.578 1 91.12 630 ASP B C 1
ATOM 10922 O O . ASP B 1 630 ? -25.047 28.234 20.484 1 91.12 630 ASP B O 1
ATOM 10926 N N . ALA B 1 631 ? -24.219 27.156 22.219 1 90.94 631 ALA B N 1
ATOM 10927 C CA . ALA B 1 631 ? -24.531 25.844 21.656 1 90.94 631 ALA B CA 1
ATOM 10928 C C . ALA B 1 631 ? -26.031 25.688 21.422 1 90.94 631 ALA B C 1
ATOM 10930 O O . ALA B 1 631 ? -26.469 24.875 20.609 1 90.94 631 ALA B O 1
ATOM 10931 N N . LYS B 1 632 ? -26.797 26.484 22.016 1 90.31 632 LYS B N 1
ATOM 10932 C CA . LYS B 1 632 ? -28.25 26.438 21.875 1 90.31 632 LYS B CA 1
ATOM 10933 C C . LYS B 1 632 ? -28.688 26.906 20.484 1 90.31 632 LYS B C 1
ATOM 10935 O O . LYS B 1 632 ? -29.781 26.578 20.031 1 90.31 632 LYS B O 1
ATOM 10940 N N . ASN B 1 633 ? -27.812 27.656 19.859 1 93.81 633 ASN B N 1
ATOM 10941 C CA . ASN B 1 633 ? -28.141 28.188 18.531 1 93.81 633 ASN B CA 1
ATOM 10942 C C . ASN B 1 633 ? -27.562 27.312 17.422 1 93.81 633 ASN B C 1
ATOM 10944 O O . ASN B 1 633 ? -27.562 27.703 16.266 1 93.81 633 ASN B O 1
ATOM 10948 N N . VAL B 1 634 ? -27.141 26.109 17.844 1 94.06 634 VAL B N 1
ATOM 10949 C CA . VAL B 1 634 ? -26.484 25.234 16.875 1 94.06 634 VAL B CA 1
ATOM 10950 C C . VAL B 1 634 ? -27.516 24.328 16.219 1 94.06 634 VAL B C 1
ATOM 10952 O O . VAL B 1 634 ? -28.406 23.812 16.891 1 94.06 634 VAL B O 1
ATOM 10955 N N . SER B 1 635 ? -27.469 24.297 14.93 1 94 635 SER B N 1
ATOM 10956 C CA . SER B 1 635 ? -28.172 23.344 14.086 1 94 635 SER B CA 1
ATOM 10957 C C . SER B 1 635 ? -27.203 22.609 13.148 1 94 635 SER B C 1
ATOM 10959 O O . SER B 1 635 ? -25.984 22.734 13.289 1 94 635 SER B O 1
ATOM 10961 N N . PHE B 1 636 ? -27.812 21.719 12.289 1 93.81 636 PHE B N 1
ATOM 10962 C CA . PHE B 1 636 ? -26.891 20.969 11.43 1 93.81 636 PHE B CA 1
ATOM 10963 C C . PHE B 1 636 ? -27.531 20.688 10.07 1 93.81 636 PHE B C 1
ATOM 10965 O O . PHE B 1 636 ? -28.75 20.828 9.914 1 93.81 636 PHE B O 1
ATOM 10972 N N . CYS B 1 637 ? -26.688 20.438 9.148 1 95.19 637 CYS B N 1
ATOM 10973 C CA . CYS B 1 637 ? -27.078 19.828 7.883 1 95.19 637 CYS B CA 1
ATOM 10974 C C . CYS B 1 637 ? -26.531 18.406 7.773 1 95.19 637 CYS B C 1
ATOM 10976 O O . CYS B 1 637 ? -25.312 18.203 7.828 1 95.19 637 CYS B O 1
ATOM 10978 N N . GLY B 1 638 ? -27.438 17.438 7.707 1 92.81 638 GLY B N 1
ATOM 10979 C CA . GLY B 1 638 ? -27.047 16.047 7.465 1 92.81 638 GLY B CA 1
ATOM 10980 C C . GLY B 1 638 ? -27.172 15.648 6.004 1 92.81 638 GLY B C 1
ATOM 10981 O O . GLY B 1 638 ? -28.109 16.031 5.32 1 92.81 638 GLY B O 1
ATOM 10982 N N . ILE B 1 639 ? -26.156 14.945 5.523 1 92.88 639 ILE B N 1
ATOM 10983 C CA . ILE B 1 639 ? -26.156 14.523 4.125 1 92.88 639 ILE B CA 1
ATOM 10984 C C . ILE B 1 639 ? -26.141 13 4.047 1 92.88 639 ILE B C 1
ATOM 10986 O O . ILE B 1 639 ? -25.344 12.344 4.719 1 92.88 639 ILE B O 1
ATOM 10990 N N . GLN B 1 640 ? -27 12.43 3.336 1 88.88 640 GLN B N 1
ATOM 10991 C CA . GLN B 1 640 ? -27.016 11.008 3.01 1 88.88 640 GLN B CA 1
ATOM 10992 C C . GLN B 1 640 ? -26.719 10.781 1.529 1 88.88 640 GLN B C 1
ATOM 10994 O O . GLN B 1 640 ? -27.391 11.352 0.664 1 88.88 640 GLN B O 1
ATOM 10999 N N . VAL B 1 641 ? -25.719 10 1.243 1 87.38 641 VAL B N 1
ATOM 11000 C CA . VAL B 1 641 ? -25.281 9.766 -0.127 1 87.38 641 VAL B CA 1
ATOM 11001 C C . VAL B 1 641 ? -25.578 8.32 -0.528 1 87.38 641 VAL B C 1
ATOM 11003 O O . VAL B 1 641 ? -25.234 7.387 0.197 1 87.38 641 VAL B O 1
ATOM 11006 N N . LYS B 1 642 ? -26.234 8.125 -1.607 1 79 642 LYS B N 1
ATOM 11007 C CA . LYS B 1 642 ? -26.5 6.816 -2.189 1 79 642 LYS B CA 1
ATOM 11008 C C . LYS B 1 642 ? -26.062 6.766 -3.65 1 79 642 LYS B C 1
ATOM 11010 O O . LYS B 1 642 ? -25.984 7.801 -4.316 1 79 642 LYS B O 1
ATOM 11015 N N . ASN B 1 643 ? -25.609 5.609 -4.07 1 77.06 643 ASN B N 1
ATOM 11016 C CA . ASN B 1 643 ? -25.188 5.414 -5.453 1 77.06 643 ASN B CA 1
ATOM 11017 C C . ASN B 1 643 ? -26.016 4.34 -6.152 1 77.06 643 ASN B C 1
ATOM 11019 O O . ASN B 1 643 ? -25.453 3.414 -6.746 1 77.06 643 ASN B O 1
ATOM 11023 N N . ARG B 1 644 ? -27.266 4.496 -6.055 1 68.81 644 ARG B N 1
ATOM 11024 C CA . ARG B 1 644 ? -28.141 3.482 -6.629 1 68.81 644 ARG B CA 1
ATOM 11025 C C . ARG B 1 644 ? -28.641 3.904 -8.008 1 68.81 644 ARG B C 1
ATOM 11027 O O . ARG B 1 644 ? -28.938 5.078 -8.234 1 68.81 644 ARG B O 1
ATOM 11034 N N . ASN B 1 645 ? -28.438 3.041 -9 1 62.75 645 ASN B N 1
ATOM 11035 C CA . ASN B 1 645 ? -28.922 3.355 -10.336 1 62.75 645 ASN B CA 1
ATOM 11036 C C . ASN B 1 645 ? -30.438 3.607 -10.344 1 62.75 645 ASN B C 1
ATOM 11038 O O . ASN B 1 645 ? -30.906 4.551 -10.984 1 62.75 645 ASN B O 1
ATOM 11042 N N . ARG B 1 646 ? -31.312 2.576 -9.883 1 54.81 646 ARG B N 1
ATOM 11043 C CA . ARG B 1 646 ? -32.75 2.74 -9.828 1 54.81 646 ARG B CA 1
ATOM 11044 C C . ARG B 1 646 ? -33.312 2.367 -8.453 1 54.81 646 ARG B C 1
ATOM 11046 O O . ARG B 1 646 ? -33 1.284 -7.938 1 54.81 646 ARG B O 1
ATOM 11053 N N . ASP B 1 647 ? -33.406 3.277 -7.633 1 51.88 647 ASP B N 1
ATOM 11054 C CA . ASP B 1 647 ? -33.969 2.85 -6.359 1 51.88 647 ASP B CA 1
ATOM 11055 C C . ASP B 1 647 ? -35.375 3.404 -6.172 1 51.88 647 ASP B C 1
ATOM 11057 O O . ASP B 1 647 ? -35.562 4.59 -5.879 1 51.88 647 ASP B O 1
ATOM 11061 N N . PRO B 1 648 ? -36.312 2.562 -6.531 1 50.16 648 PRO B N 1
ATOM 11062 C CA . PRO B 1 648 ? -37.656 3.076 -6.344 1 50.16 648 PRO B CA 1
ATOM 11063 C C . PRO B 1 648 ? -37.969 3.447 -4.895 1 50.16 648 PRO B C 1
ATOM 11065 O O . PRO B 1 648 ? -38.875 4.211 -4.629 1 50.16 648 PRO B O 1
ATOM 11068 N N . ASN B 1 649 ? -37.219 2.846 -3.967 1 48.59 649 ASN B N 1
ATOM 11069 C CA . ASN B 1 649 ? -37.531 2.998 -2.551 1 48.59 649 ASN B CA 1
ATOM 11070 C C . ASN B 1 649 ? -36.75 4.141 -1.916 1 48.59 649 ASN B C 1
ATOM 11072 O O . ASN B 1 649 ? -36.688 4.254 -0.691 1 48.59 649 ASN B O 1
ATOM 11076 N N . LEU B 1 650 ? -36.062 4.836 -2.678 1 50.81 650 LEU B N 1
ATOM 11077 C CA . LEU B 1 650 ? -35.219 5.922 -2.189 1 50.81 650 LEU B CA 1
ATOM 11078 C C . LEU B 1 650 ? -36.031 6.875 -1.307 1 50.81 650 LEU B C 1
ATOM 11080 O O . LEU B 1 650 ? -35.531 7.359 -0.292 1 50.81 650 LEU B O 1
ATOM 11084 N N . GLU B 1 651 ? -37.219 7.023 -1.674 1 48.75 651 GLU B N 1
ATOM 11085 C CA . GLU B 1 651 ? -38.062 7.988 -0.959 1 48.75 651 GLU B CA 1
ATOM 11086 C C . GLU B 1 651 ? -38.375 7.508 0.455 1 48.75 651 GLU B C 1
ATOM 11088 O O . GLU B 1 651 ? -38.375 8.297 1.4 1 48.75 651 GLU B O 1
ATOM 11093 N N . ASP B 1 652 ? -38.562 6.262 0.554 1 49.47 652 ASP B N 1
ATOM 11094 C CA . ASP B 1 652 ? -38.938 5.707 1.85 1 49.47 652 ASP B CA 1
ATOM 11095 C C . ASP B 1 652 ? -37.75 5.719 2.82 1 49.47 652 ASP B C 1
ATOM 11097 O O . ASP B 1 652 ? -37.938 6 4.008 1 49.47 652 ASP B O 1
ATOM 11101 N N . GLU B 1 653 ? -36.688 5.598 2.307 1 53 653 GLU B N 1
ATOM 11102 C CA . GLU B 1 653 ? -35.5 5.582 3.148 1 53 653 GLU B CA 1
ATOM 11103 C C . GLU B 1 653 ? -35.125 6.984 3.629 1 53 653 GLU B C 1
ATOM 11105 O O . GLU B 1 653 ? -34.656 7.164 4.754 1 53 653 GLU B O 1
ATOM 11110 N N . ASN B 1 654 ? -35.438 7.918 2.832 1 52.69 654 ASN B N 1
ATOM 11111 C CA . ASN B 1 654 ? -35.188 9.32 3.148 1 52.69 654 ASN B CA 1
ATOM 11112 C C . ASN B 1 654 ? -36.062 9.789 4.324 1 52.69 654 ASN B C 1
ATOM 11114 O O . ASN B 1 654 ? -35.625 10.609 5.133 1 52.69 654 ASN B O 1
ATOM 11118 N N . HIS B 1 655 ? -37.188 9.172 4.379 1 50.66 655 HIS B N 1
ATOM 11119 C CA . HIS B 1 655 ? -38.156 9.617 5.371 1 50.66 655 HIS B CA 1
ATOM 11120 C C . HIS B 1 655 ? -37.719 9.234 6.781 1 50.66 655 HIS B C 1
ATOM 11122 O O . HIS B 1 655 ? -38.125 9.883 7.754 1 50.66 655 HIS B O 1
ATOM 11128 N N . ASN B 1 656 ? -36.875 8.359 6.73 1 56.03 656 ASN B N 1
ATOM 11129 C CA . ASN B 1 656 ? -36.531 7.852 8.055 1 56.03 656 ASN B CA 1
ATOM 11130 C C . ASN B 1 656 ? -35.281 8.523 8.609 1 56.03 656 ASN B C 1
ATOM 11132 O O . ASN B 1 656 ? -34.906 8.266 9.75 1 56.03 656 ASN B O 1
ATOM 11136 N N . LEU B 1 657 ? -34.906 9.523 7.797 1 59.31 657 LEU B N 1
ATOM 11137 C CA . LEU B 1 657 ? -33.688 10.148 8.297 1 59.31 657 LEU B CA 1
ATOM 11138 C C . LEU B 1 657 ? -34 11.297 9.242 1 59.31 657 LEU B C 1
ATOM 11140 O O . LEU B 1 657 ? -34.219 12.422 8.805 1 59.31 657 LEU B O 1
ATOM 11144 N N . THR B 1 658 ? -34.219 11.016 10.469 1 57.12 658 THR B N 1
ATOM 11145 C CA . THR B 1 658 ? -34.469 11.953 11.555 1 57.12 658 THR B CA 1
ATOM 11146 C C . THR B 1 658 ? -33.25 12.047 12.477 1 57.12 658 THR B C 1
ATOM 11148 O O . THR B 1 658 ? -32.312 11.25 12.359 1 57.12 658 THR B O 1
ATOM 11151 N N . ASP B 1 659 ? -33.281 13.219 13.094 1 56.56 659 ASP B N 1
ATOM 11152 C CA . ASP B 1 659 ? -32.25 13.359 14.117 1 56.56 659 ASP B CA 1
ATOM 11153 C C . ASP B 1 659 ? -32.188 12.117 15.008 1 56.56 659 ASP B C 1
ATOM 11155 O O . ASP B 1 659 ? -31.109 11.688 15.398 1 56.56 659 ASP B O 1
ATOM 11159 N N . ILE B 1 660 ? -33.312 11.672 15.18 1 53.78 660 ILE B N 1
ATOM 11160 C CA . ILE B 1 660 ? -33.406 10.5 16.031 1 53.78 660 ILE B CA 1
ATOM 11161 C C . ILE B 1 660 ? -32.75 9.297 15.336 1 53.78 660 ILE B C 1
ATOM 11163 O O . ILE B 1 660 ? -31.969 8.562 15.938 1 53.78 660 ILE B O 1
ATOM 11167 N N . TYR B 1 661 ? -33.125 9.383 14.148 1 55.38 661 TYR B N 1
ATOM 11168 C CA . TYR B 1 661 ? -32.594 8.25 13.398 1 55.38 661 TYR B CA 1
ATOM 11169 C C . TYR B 1 661 ? -31.078 8.367 13.211 1 55.38 661 TYR B C 1
ATOM 11171 O O . TYR B 1 661 ? -30.359 7.383 13.344 1 55.38 661 TYR B O 1
ATOM 11179 N N . ALA B 1 662 ? -30.75 9.578 13 1 62.59 662 ALA B N 1
ATOM 11180 C CA . ALA B 1 662 ? -29.328 9.812 12.758 1 62.59 662 ALA B CA 1
ATOM 11181 C C . ALA B 1 662 ? -28.547 9.906 14.078 1 62.59 662 ALA B C 1
ATOM 11183 O O . ALA B 1 662 ? -27.328 9.992 14.078 1 62.59 662 ALA B O 1
ATOM 11184 N N . LYS B 1 663 ? -29.266 9.898 15.188 1 62.03 663 LYS B N 1
ATOM 11185 C CA . LYS B 1 663 ? -28.703 9.953 16.531 1 62.03 663 LYS B CA 1
ATOM 11186 C C . LYS B 1 663 ? -27.906 11.242 16.75 1 62.03 663 LYS B C 1
ATOM 11188 O O . LYS B 1 663 ? -26.844 11.234 17.375 1 62.03 663 LYS B O 1
ATOM 11193 N N . VAL B 1 664 ? -28.375 12.266 16.031 1 72.31 664 VAL B N 1
ATOM 11194 C CA . VAL B 1 664 ? -27.766 13.562 16.281 1 72.31 664 VAL B CA 1
ATOM 11195 C C . VAL B 1 664 ? -28.547 14.289 17.375 1 72.31 664 VAL B C 1
ATOM 11197 O O . VAL B 1 664 ? -29.766 14.414 17.297 1 72.31 664 VAL B O 1
ATOM 11200 N N . LYS B 1 665 ? -27.953 14.578 18.484 1 68.81 665 LYS B N 1
ATOM 11201 C CA . LYS B 1 665 ? -28.594 15.281 19.578 1 68.81 665 LYS B CA 1
ATOM 11202 C C . LYS B 1 665 ? -28.562 16.797 19.375 1 68.81 665 LYS B C 1
ATOM 11204 O O . LYS B 1 665 ? -27.484 17.391 19.328 1 68.81 665 LYS B O 1
ATOM 11209 N N . ILE B 1 666 ? -29.766 17.328 19 1 70.81 666 ILE B N 1
ATOM 11210 C CA . ILE B 1 666 ? -29.766 18.781 18.812 1 70.81 666 ILE B CA 1
ATOM 11211 C C . ILE B 1 666 ? -30.906 19.406 19.609 1 70.81 666 ILE B C 1
ATOM 11213 O O . ILE B 1 666 ? -31.844 18.734 19.984 1 70.81 666 ILE B O 1
ATOM 11217 N N . GLU B 1 667 ? -30.625 20.672 19.875 1 74.31 667 GLU B N 1
ATOM 11218 C CA . GLU B 1 667 ? -31.703 21.516 20.406 1 74.31 667 GLU B CA 1
ATOM 11219 C C . GLU B 1 667 ? -32.875 21.578 19.453 1 74.31 667 GLU B C 1
ATOM 11221 O O . GLU B 1 667 ? -32.781 21.172 18.297 1 74.31 667 GLU B O 1
ATOM 11226 N N . PRO B 1 668 ? -33.969 22.016 19.938 1 84.44 668 PRO B N 1
ATOM 11227 C CA . PRO B 1 668 ? -35.125 22.078 19.078 1 84.44 668 PRO B CA 1
ATOM 11228 C C . PRO B 1 668 ? -35 23.172 18.016 1 84.44 668 PRO B C 1
ATOM 11230 O O . PRO B 1 668 ? -35.875 24.062 17.922 1 84.44 668 PRO B O 1
ATOM 11233 N N . ASN B 1 669 ? -33.969 23.172 17.281 1 91.62 669 ASN B N 1
ATOM 11234 C CA . ASN B 1 669 ? -33.719 24.062 16.156 1 91.62 669 ASN B CA 1
ATOM 11235 C C . ASN B 1 669 ? -34.094 23.406 14.82 1 91.62 669 ASN B C 1
ATOM 11237 O O . ASN B 1 669 ? -34.094 22.172 14.719 1 91.62 669 ASN B O 1
ATOM 11241 N N . PRO B 1 670 ? -34.5 24.25 13.922 1 93.06 670 PRO B N 1
ATOM 11242 C CA . PRO B 1 670 ? -34.656 23.672 12.578 1 93.06 670 PRO B CA 1
ATOM 11243 C C . PRO B 1 670 ? -33.344 23.125 12.016 1 93.06 670 PRO B C 1
ATOM 11245 O O . PRO B 1 670 ? -32.281 23.641 12.336 1 93.06 670 PRO B O 1
ATOM 11248 N N . TYR B 1 671 ? -33.469 22.078 11.234 1 92 671 TYR B N 1
ATOM 11249 C CA . TYR B 1 671 ? -32.25 21.469 10.656 1 92 671 TYR B CA 1
ATOM 11250 C C . TYR B 1 671 ? -32.5 21.094 9.195 1 92 671 TYR B C 1
ATOM 11252 O O . TYR B 1 671 ? -33.625 21.141 8.711 1 92 671 TYR B O 1
ATOM 11260 N N . LEU B 1 672 ? -31.438 20.812 8.5 1 93.31 672 LEU B N 1
ATOM 11261 C CA . LEU B 1 672 ? -31.484 20.531 7.066 1 93.31 672 LEU B CA 1
ATOM 11262 C C . LEU B 1 672 ? -30.938 19.141 6.758 1 93.31 672 LEU B C 1
ATOM 11264 O O . LEU B 1 672 ? -29.922 18.734 7.332 1 93.31 672 LEU B O 1
ATOM 11268 N N . ILE B 1 673 ? -31.672 18.406 5.883 1 91.62 673 ILE B N 1
ATOM 11269 C CA . ILE B 1 673 ? -31.203 17.125 5.391 1 91.62 673 ILE B CA 1
ATOM 11270 C C . ILE B 1 673 ? -31.078 17.156 3.869 1 91.62 673 ILE B C 1
ATOM 11272 O O . ILE B 1 673 ? -32.031 17.578 3.176 1 91.62 673 ILE B O 1
ATOM 11276 N N . LEU B 1 674 ? -29.922 16.844 3.4 1 92.38 674 LEU B N 1
ATOM 11277 C CA . LEU B 1 674 ? -29.688 16.688 1.967 1 92.38 674 LEU B CA 1
ATOM 11278 C C . LEU B 1 674 ? -29.609 15.219 1.578 1 92.38 674 LEU B C 1
ATOM 11280 O O . LEU B 1 674 ? -28.797 14.477 2.133 1 92.38 674 LEU B O 1
ATOM 11284 N N . TYR B 1 675 ? -30.406 14.836 0.643 1 89.19 675 TYR B N 1
ATOM 11285 C CA . TYR B 1 675 ? -30.359 13.492 0.086 1 89.19 675 TYR B CA 1
ATOM 11286 C C . TYR B 1 675 ? -29.75 13.508 -1.311 1 89.19 675 TYR B C 1
ATOM 11288 O O . TYR B 1 675 ? -30.281 14.133 -2.223 1 89.19 675 TYR B O 1
ATOM 11296 N N . MET B 1 676 ? -28.688 12.734 -1.465 1 89.31 676 MET B N 1
ATOM 11297 C CA . MET B 1 676 ? -28 12.719 -2.752 1 89.31 676 MET B CA 1
ATOM 11298 C C . MET B 1 676 ? -27.938 11.305 -3.32 1 89.31 676 MET B C 1
ATOM 11300 O O . MET B 1 676 ? -27.281 10.43 -2.76 1 89.31 676 MET B O 1
ATOM 11304 N N . ASN B 1 677 ? -28.562 11.016 -4.375 1 86.62 677 ASN B N 1
ATOM 11305 C CA . ASN B 1 677 ? -28.391 9.805 -5.176 1 86.62 677 ASN B CA 1
ATOM 11306 C C . ASN B 1 677 ? -27.609 10.086 -6.457 1 86.62 677 ASN B C 1
ATOM 11308 O O . ASN B 1 677 ? -28.188 10.461 -7.477 1 86.62 677 ASN B O 1
ATOM 11312 N N . LEU B 1 678 ? -26.438 9.688 -6.465 1 87.44 678 LEU B N 1
ATOM 11313 C CA . LEU B 1 678 ? -25.531 10.234 -7.457 1 87.44 678 LEU B CA 1
ATOM 11314 C C . LEU B 1 678 ? -25.547 9.414 -8.742 1 87.44 678 LEU B C 1
ATOM 11316 O O . LEU B 1 678 ? -25.219 9.914 -9.812 1 87.44 678 LEU B O 1
ATOM 11320 N N . ASN B 1 679 ? -25.797 8.07 -8.75 1 78.44 679 ASN B N 1
ATOM 11321 C CA . ASN B 1 679 ? -25.766 7.242 -9.953 1 78.44 679 ASN B CA 1
ATOM 11322 C C . ASN B 1 679 ? -27.156 7.121 -10.578 1 78.44 679 ASN B C 1
ATOM 11324 O O . ASN B 1 679 ? -27.375 6.262 -11.438 1 78.44 679 ASN B O 1
ATOM 11328 N N . SER B 1 680 ? -28.047 7.879 -10.266 1 67.25 680 SER B N 1
ATOM 11329 C CA . SER B 1 680 ? -29.391 7.781 -10.828 1 67.25 680 SER B CA 1
ATOM 11330 C C . SER B 1 680 ? -29.406 8.25 -12.281 1 67.25 680 SER B C 1
ATOM 11332 O O . SER B 1 680 ? -28.812 9.273 -12.617 1 67.25 680 SER B O 1
ATOM 11334 N N . GLN B 1 681 ? -29.656 7.227 -13.336 1 59.34 681 GLN B N 1
ATOM 11335 C CA . GLN B 1 681 ? -29.781 7.582 -14.75 1 59.34 681 GLN B CA 1
ATOM 11336 C C . GLN B 1 681 ? -31.078 8.344 -15.016 1 59.34 681 GLN B C 1
ATOM 11338 O O . GLN B 1 681 ? -31.391 8.648 -16.172 1 59.34 681 GLN B O 1
ATOM 11343 N N . GLN B 1 682 ? -32 8.367 -14.211 1 50.03 682 GLN B N 1
ATOM 11344 C CA . GLN B 1 682 ? -33.281 9 -14.539 1 50.03 682 GLN B CA 1
ATOM 11345 C C . GLN B 1 682 ? -33.062 10.422 -15.062 1 50.03 682 GLN B C 1
ATOM 11347 O O . GLN B 1 682 ? -32.406 11.242 -14.414 1 50.03 682 GLN B O 1
ATOM 11352 N N . ASN B 1 683 ? -32.781 10.523 -16.422 1 42.91 683 ASN B N 1
ATOM 11353 C CA . ASN B 1 683 ? -32.844 11.805 -17.109 1 42.91 683 ASN B CA 1
ATOM 11354 C C . ASN B 1 683 ? -33.875 12.734 -16.438 1 42.91 683 ASN B C 1
ATOM 11356 O O . ASN B 1 683 ? -34.094 13.859 -16.906 1 42.91 683 ASN B O 1
ATOM 11360 N N . ASP B 1 684 ? -35.25 12.18 -16.281 1 37.94 684 ASP B N 1
ATOM 11361 C CA . ASP B 1 684 ? -36.375 13.094 -16.234 1 37.94 684 ASP B CA 1
ATOM 11362 C C . ASP B 1 684 ? -36.281 14.055 -15.062 1 37.94 684 ASP B C 1
ATOM 11364 O O . ASP B 1 684 ? -35.844 13.664 -13.969 1 37.94 684 ASP B O 1
ATOM 11368 N N . THR B 1 685 ? -36.094 15.273 -15.422 1 37.22 685 THR B N 1
ATOM 11369 C CA . THR B 1 685 ? -36.344 16.5 -14.688 1 37.22 685 THR B CA 1
ATOM 11370 C C . THR B 1 685 ? -37.406 16.266 -13.609 1 37.22 685 THR B C 1
ATOM 11372 O O . THR B 1 685 ? -37.938 17.219 -13.039 1 37.22 685 THR B O 1
ATOM 11375 N N . SER B 1 686 ? -38.25 15.188 -13.836 1 36.03 686 SER B N 1
ATOM 11376 C CA . SER B 1 686 ? -39.438 15.242 -13 1 36.03 686 SER B CA 1
ATOM 11377 C C . SER B 1 686 ? -39.062 15.32 -11.523 1 36.03 686 SER B C 1
ATOM 11379 O O . SER B 1 686 ? -38.156 14.625 -11.062 1 36.03 686 SER B O 1
ATOM 11381 N N . THR B 1 687 ? -39.281 16.5 -11.086 1 36.22 687 THR B N 1
ATOM 11382 C CA . THR B 1 687 ? -39.281 16.844 -9.672 1 36.22 687 THR B CA 1
ATOM 11383 C C . THR B 1 687 ? -39.625 15.625 -8.82 1 36.22 687 THR B C 1
ATOM 11385 O O . THR B 1 687 ? -40.438 14.789 -9.211 1 36.22 687 THR B O 1
ATOM 11388 N N . LEU B 1 688 ? -38.781 15.109 -8.18 1 35.72 688 LEU B N 1
ATOM 11389 C CA . LEU B 1 688 ? -39.25 14.133 -7.203 1 35.72 688 LEU B CA 1
ATOM 11390 C C . LEU B 1 688 ? -40.75 14.266 -6.965 1 35.72 688 LEU B C 1
ATOM 11392 O O . LEU B 1 688 ? -41.25 15.383 -6.824 1 35.72 688 LEU B O 1
ATOM 11396 N N . PRO B 1 689 ? -41.656 13.43 -7.531 1 31.62 689 PRO B N 1
ATOM 11397 C CA . PRO B 1 689 ? -43.031 13.711 -7.098 1 31.62 689 PRO B CA 1
ATOM 11398 C C . PRO B 1 689 ? -43.094 14.266 -5.68 1 31.62 689 PRO B C 1
ATOM 11400 O O . PRO B 1 689 ? -42.219 13.977 -4.855 1 31.62 689 PRO B O 1
ATOM 11403 N N . ALA B 1 690 ? -43.719 15.461 -5.598 1 30.47 690 ALA B N 1
ATOM 11404 C CA . ALA B 1 690 ? -44.125 15.922 -4.27 1 30.47 690 ALA B CA 1
ATOM 11405 C C . ALA B 1 690 ? -44.375 14.742 -3.336 1 30.47 690 ALA B C 1
ATOM 11407 O O . ALA B 1 690 ? -44.75 13.656 -3.783 1 30.47 690 ALA B O 1
ATOM 11408 N N . PHE B 1 691 ? -43.906 14.805 -2.266 1 29.98 691 PHE B N 1
ATOM 11409 C CA . PHE B 1 691 ? -44.312 13.938 -1.162 1 29.98 691 PHE B CA 1
ATOM 11410 C C . PHE B 1 691 ? -45.719 13.414 -1.372 1 29.98 691 PHE B C 1
ATOM 11412 O O . PHE B 1 691 ? -46.719 14.141 -1.166 1 29.98 691 PHE B O 1
ATOM 11419 N N . VAL B 1 692 ? -46.062 12.781 -2.449 1 28.66 692 VAL B N 1
ATOM 11420 C CA . VAL B 1 692 ? -47.438 12.297 -2.346 1 28.66 692 VAL B CA 1
ATOM 11421 C C . VAL B 1 692 ? -47.562 11.312 -1.183 1 28.66 692 VAL B C 1
ATOM 11423 O O . VAL B 1 692 ? -46.844 10.32 -1.131 1 28.66 692 VAL B O 1
ATOM 11426 N N . GLU B 1 693 ? -48.062 11.711 -0.091 1 27.89 693 GLU B N 1
ATOM 11427 C CA . GLU B 1 693 ? -48.594 10.906 1.004 1 27.89 693 GLU B CA 1
ATOM 11428 C C . GLU B 1 693 ? -49.25 9.633 0.481 1 27.89 693 GLU B C 1
ATOM 11430 O O . GLU B 1 693 ? -50.312 9.695 -0.141 1 27.89 693 GLU B O 1
ATOM 11435 N N . ARG B 1 694 ? -48.625 8.852 -0.079 1 31.45 694 ARG B N 1
ATOM 11436 C CA . ARG B 1 694 ? -49.438 7.66 -0.264 1 31.45 694 ARG B CA 1
ATOM 11437 C C . ARG B 1 694 ? -50.281 7.375 0.978 1 31.45 694 ARG B C 1
ATOM 11439 O O . ARG B 1 694 ? -49.75 7.371 2.096 1 31.45 694 ARG B O 1
ATOM 11446 N N . THR B 1 695 ? -51.625 7.574 0.895 1 27.56 695 THR B N 1
ATOM 11447 C CA . THR B 1 695 ? -52.719 7.207 1.805 1 27.56 695 THR B CA 1
ATOM 11448 C C . THR B 1 695 ? -52.594 5.742 2.217 1 27.56 695 THR B C 1
ATOM 11450 O O . THR B 1 695 ? -53.156 4.863 1.562 1 27.56 695 THR B O 1
ATOM 11453 N N . ARG B 1 696 ? -51.562 4.945 2.238 1 27.97 696 ARG B N 1
ATOM 11454 C CA . ARG B 1 696 ? -51.969 3.689 2.873 1 27.97 696 ARG B CA 1
ATOM 11455 C C . ARG B 1 696 ? -52.938 3.932 4.02 1 27.97 696 ARG B C 1
ATOM 11457 O O . ARG B 1 696 ? -52.969 5.02 4.598 1 27.97 696 ARG B O 1
ATOM 11464 N N . SER B 1 697 ? -53.969 2.957 4.273 1 27.09 697 SER B N 1
ATOM 11465 C CA . SER B 1 697 ? -54.875 2.928 5.426 1 27.09 697 SER B CA 1
ATOM 11466 C C . SER B 1 697 ? -54.188 3.504 6.668 1 27.09 697 SER B C 1
ATOM 11468 O O . SER B 1 697 ? -52.969 3.473 6.785 1 27.09 697 SER B O 1
ATOM 11470 N N . GLN B 1 698 ? -54.969 4.242 7.5 1 28.48 698 GLN B N 1
ATOM 11471 C CA . GLN B 1 698 ? -55.094 5.078 8.688 1 28.48 698 GLN B CA 1
ATOM 11472 C C . GLN B 1 698 ? -54.438 4.41 9.891 1 28.48 698 GLN B C 1
ATOM 11474 O O . GLN B 1 698 ? -54.969 4.441 11 1 28.48 698 GLN B O 1
ATOM 11479 N N . THR B 1 699 ? -54.062 3.174 9.992 1 29.48 699 THR B N 1
ATOM 11480 C CA . THR B 1 699 ? -53.688 3.178 11.398 1 29.48 699 THR B CA 1
ATOM 11481 C C . THR B 1 699 ? -52.812 4.395 11.719 1 29.48 699 THR B C 1
ATOM 11483 O O . THR B 1 699 ? -52.031 4.84 10.883 1 29.48 699 THR B O 1
ATOM 11486 N N . ASN B 1 700 ? -53.281 5.25 12.68 1 28.39 700 ASN B N 1
ATOM 11487 C CA . ASN B 1 700 ? -52.875 6.484 13.344 1 28.39 700 ASN B CA 1
ATOM 11488 C C . ASN B 1 700 ? -51.375 6.59 13.469 1 28.39 700 ASN B C 1
ATOM 11490 O O . ASN B 1 700 ? -50.812 6.516 14.57 1 28.39 700 ASN B O 1
ATOM 11494 N N . VAL B 1 701 ? -50.688 5.719 13.016 1 31.38 701 VAL B N 1
ATOM 11495 C CA . VAL B 1 701 ? -49.344 6.199 13.352 1 31.38 701 VAL B CA 1
ATOM 11496 C C . VAL B 1 701 ? -49.156 7.598 12.773 1 31.38 701 VAL B C 1
ATOM 11498 O O . VAL B 1 701 ? -49.156 7.781 11.555 1 31.38 701 VAL B O 1
ATOM 11501 N N . ALA B 1 702 ? -49.75 8.672 13.273 1 31.61 702 ALA B N 1
ATOM 11502 C CA . ALA B 1 702 ? -49.438 10.094 13.195 1 31.61 702 ALA B CA 1
ATOM 11503 C C . ALA B 1 702 ? -48 10.305 12.68 1 31.61 702 ALA B C 1
ATOM 11505 O O . ALA B 1 702 ? -47.031 10.062 13.398 1 31.61 702 ALA B O 1
ATOM 11506 N N . ARG B 1 703 ? -47.625 9.992 11.57 1 40.38 703 ARG B N 1
ATOM 11507 C CA . ARG B 1 703 ? -46.406 10.453 10.906 1 40.38 703 ARG B CA 1
ATOM 11508 C C . ARG B 1 703 ? -46.031 11.852 11.375 1 40.38 703 ARG B C 1
ATOM 11510 O O . ARG B 1 703 ? -46.688 12.828 11.039 1 40.38 703 ARG B O 1
ATOM 11517 N N . THR B 1 704 ? -45.781 12.102 12.539 1 40.12 704 THR B N 1
ATOM 11518 C CA . THR B 1 704 ? -45.344 13.328 13.18 1 40.12 704 THR B CA 1
ATOM 11519 C C . THR B 1 704 ? -44.375 14.094 12.273 1 40.12 704 THR B C 1
ATOM 11521 O O . THR B 1 704 ? -43.25 13.641 12.031 1 40.12 704 THR B O 1
ATOM 11524 N N . GLN B 1 705 ? -44.812 14.641 11.086 1 53.06 705 GLN B N 1
ATOM 11525 C CA . GLN B 1 705 ? -44.125 15.656 10.289 1 53.06 705 GLN B CA 1
ATOM 11526 C C . GLN B 1 705 ? -43.219 16.516 11.156 1 53.06 705 GLN B C 1
ATOM 11528 O O . GLN B 1 705 ? -43.688 17.188 12.07 1 53.06 705 GLN B O 1
ATOM 11533 N N . ASN B 1 706 ? -42 16.125 11.164 1 71.62 706 ASN B N 1
ATOM 11534 C CA . ASN B 1 706 ? -41.062 16.969 11.906 1 71.62 706 ASN B CA 1
ATOM 11535 C C . ASN B 1 706 ? -41 18.391 11.336 1 71.62 706 ASN B C 1
ATOM 11537 O O . ASN B 1 706 ? -40.375 18.609 10.305 1 71.62 706 ASN B O 1
ATOM 11541 N N . SER B 1 707 ? -41.844 19.344 11.836 1 83.12 707 SER B N 1
ATOM 11542 C CA . SER B 1 707 ? -41.969 20.734 11.398 1 83.12 707 SER B CA 1
ATOM 11543 C C . SER B 1 707 ? -40.625 21.453 11.453 1 83.12 707 SER B C 1
ATOM 11545 O O . SER B 1 707 ? -40.469 22.562 10.922 1 83.12 707 SER B O 1
ATOM 11547 N N . ARG B 1 708 ? -39.656 20.812 11.914 1 88.25 708 ARG B N 1
ATOM 11548 C CA . ARG B 1 708 ? -38.375 21.453 12.062 1 88.25 708 ARG B CA 1
ATOM 11549 C C . ARG B 1 708 ? -37.438 21.031 10.945 1 88.25 708 ARG B C 1
ATOM 11551 O O . ARG B 1 708 ? -36.375 21.625 10.75 1 88.25 708 ARG B O 1
ATOM 11558 N N . ARG B 1 709 ? -37.844 20.062 10.125 1 88.94 709 ARG B N 1
ATOM 11559 C CA . ARG B 1 709 ? -36.906 19.453 9.18 1 88.94 709 ARG B CA 1
ATOM 11560 C C . ARG B 1 709 ? -37.094 20.047 7.789 1 88.94 709 ARG B C 1
ATOM 11562 O O . ARG B 1 709 ? -38.156 19.984 7.211 1 88.94 709 ARG B O 1
ATOM 11569 N N . ALA B 1 710 ? -36.031 20.641 7.348 1 91.44 710 ALA B N 1
ATOM 11570 C CA . ALA B 1 710 ? -35.938 20.969 5.93 1 91.44 710 ALA B CA 1
ATOM 11571 C C . ALA B 1 710 ? -35.219 19.859 5.156 1 91.44 710 ALA B C 1
ATOM 11573 O O . ALA B 1 710 ? -34.312 19.219 5.68 1 91.44 710 ALA B O 1
ATOM 11574 N N . SER B 1 711 ? -35.656 19.594 3.902 1 89.56 711 SER B N 1
ATOM 11575 C CA . SER B 1 711 ? -35.031 18.531 3.131 1 89.56 711 SER B CA 1
ATOM 11576 C C . SER B 1 711 ? -34.906 18.906 1.655 1 89.56 711 SER B C 1
ATOM 11578 O O . SER B 1 711 ? -35.812 19.578 1.118 1 89.56 711 SER B O 1
ATOM 11580 N N . LEU B 1 712 ? -33.844 18.562 1.034 1 90.19 712 LEU B N 1
ATOM 11581 C CA . LEU B 1 712 ? -33.594 18.656 -0.404 1 90.19 712 LEU B CA 1
ATOM 11582 C C . LEU B 1 712 ? -33.094 17.328 -0.963 1 90.19 712 LEU B C 1
ATOM 11584 O O . LEU B 1 712 ? -32.281 16.656 -0.325 1 90.19 712 LEU B O 1
ATOM 11588 N N . SER B 1 713 ? -33.562 16.906 -2.135 1 87.75 713 SER B N 1
ATOM 11589 C CA . SER B 1 713 ? -33.125 15.672 -2.787 1 87.75 713 SER B CA 1
ATOM 11590 C C . SER B 1 713 ? -32.469 15.953 -4.133 1 87.75 713 SER B C 1
ATOM 11592 O O . SER B 1 713 ? -32.938 16.828 -4.883 1 87.75 713 SER B O 1
ATOM 11594 N N . PHE B 1 714 ? -31.391 15.336 -4.352 1 90.19 714 PHE B N 1
ATOM 11595 C CA . PHE B 1 714 ? -30.656 15.43 -5.609 1 90.19 714 PHE B CA 1
ATOM 11596 C C . PHE B 1 714 ? -30.531 14.07 -6.273 1 90.19 714 PHE B C 1
ATOM 11598 O O . PHE B 1 714 ? -30.016 13.125 -5.676 1 90.19 714 PHE B O 1
ATOM 11605 N N . ASN B 1 715 ? -30.984 13.953 -7.523 1 87 715 ASN B N 1
ATOM 11606 C CA . ASN B 1 715 ? -30.906 12.703 -8.273 1 87 715 ASN B CA 1
ATOM 11607 C C . ASN B 1 715 ? -30.078 12.859 -9.539 1 87 715 ASN B C 1
ATOM 11609 O O . ASN B 1 715 ? -30.562 13.352 -10.562 1 87 715 ASN B O 1
ATOM 11613 N N . GLY B 1 716 ? -28.859 12.445 -9.438 1 86 716 GLY B N 1
ATOM 11614 C CA . GLY B 1 716 ? -27.969 12.539 -10.578 1 86 716 GLY B CA 1
ATOM 11615 C C . GLY B 1 716 ? -27.078 13.773 -10.547 1 86 716 GLY B C 1
ATOM 11616 O O . GLY B 1 716 ? -27.391 14.742 -9.852 1 86 716 GLY B O 1
ATOM 11617 N N . MET B 1 717 ? -26.172 13.789 -11.422 1 88.19 717 MET B N 1
ATOM 11618 C CA . MET B 1 717 ? -25.141 14.828 -11.414 1 88.19 717 MET B CA 1
ATOM 11619 C C . MET B 1 717 ? -25.688 16.125 -12.016 1 88.19 717 MET B C 1
ATOM 11621 O O . MET B 1 717 ? -25.188 17.203 -11.711 1 88.19 717 MET B O 1
ATOM 11625 N N . ASN B 1 718 ? -26.688 16.062 -12.727 1 87.06 718 ASN B N 1
ATOM 11626 C CA . ASN B 1 718 ? -27.188 17.219 -13.461 1 87.06 718 ASN B CA 1
ATOM 11627 C C . ASN B 1 718 ? -28.016 18.125 -12.57 1 87.06 718 ASN B C 1
ATOM 11629 O O . ASN B 1 718 ? -28.297 19.281 -12.93 1 87.06 718 ASN B O 1
ATOM 11633 N N . GLN B 1 719 ? -28.344 17.719 -11.414 1 89.44 719 GLN B N 1
ATOM 11634 C CA . GLN B 1 719 ? -29.203 18.5 -10.539 1 89.44 719 GLN B CA 1
ATOM 11635 C C . GLN B 1 719 ? -28.391 19.469 -9.703 1 89.44 719 GLN B C 1
ATOM 11637 O O . GLN B 1 719 ? -28.953 20.344 -9.031 1 89.44 719 GLN B O 1
ATOM 11642 N N . PHE B 1 720 ? -27.109 19.359 -9.789 1 94.38 720 PHE B N 1
ATOM 11643 C CA . PHE B 1 720 ? -26.266 20.234 -8.992 1 94.38 720 PHE B CA 1
ATOM 11644 C C . PHE B 1 720 ? -25.875 21.484 -9.773 1 94.38 720 PHE B C 1
ATOM 11646 O O . PHE B 1 720 ? -25.125 21.406 -10.75 1 94.38 720 PHE B O 1
ATOM 11653 N N . GLY B 1 721 ? -26.266 22.594 -9.273 1 92.44 721 GLY B N 1
ATOM 11654 C CA . GLY B 1 721 ? -26.031 23.844 -9.953 1 92.44 721 GLY B CA 1
ATOM 11655 C C . GLY B 1 721 ? -24.609 24.328 -9.852 1 92.44 721 GLY B C 1
ATOM 11656 O O . GLY B 1 721 ? -24.156 25.125 -10.68 1 92.44 721 GLY B O 1
ATOM 11657 N N . CYS B 1 722 ? -23.891 23.875 -8.828 1 92.62 722 CYS B N 1
ATOM 11658 C CA . CYS B 1 722 ? -22.547 24.344 -8.57 1 92.62 722 CYS B CA 1
ATOM 11659 C C . CYS B 1 722 ? -21.562 23.75 -9.562 1 92.62 722 CYS B C 1
ATOM 11661 O O . CYS B 1 722 ? -20.438 24.25 -9.703 1 92.62 722 CYS B O 1
ATOM 11663 N N . LEU B 1 723 ? -21.969 22.672 -10.219 1 92.12 723 LEU B N 1
ATOM 11664 C CA . LEU B 1 723 ? -21.109 22.062 -11.227 1 92.12 723 LEU B CA 1
ATOM 11665 C C . LEU B 1 723 ? -21.312 22.719 -12.586 1 92.12 723 LEU B C 1
ATOM 11667 O O . LEU B 1 723 ? -22.312 22.453 -13.266 1 92.12 723 LEU B O 1
ATOM 11671 N N . ALA B 1 724 ? -20.453 23.5 -12.984 1 79.94 724 ALA B N 1
ATOM 11672 C CA . ALA B 1 724 ? -20.641 24.391 -14.133 1 79.94 724 ALA B CA 1
ATOM 11673 C C . ALA B 1 724 ? -20.344 23.641 -15.438 1 79.94 724 ALA B C 1
ATOM 11675 O O . ALA B 1 724 ? -21.094 23.781 -16.406 1 79.94 724 ALA B O 1
ATOM 11676 N N . SER B 1 725 ? -19.328 22.859 -15.484 1 88.88 725 SER B N 1
ATOM 11677 C CA . SER B 1 725 ? -18.891 22.281 -16.75 1 88.88 725 SER B CA 1
ATOM 11678 C C . SER B 1 725 ? -19.344 20.828 -16.859 1 88.88 725 SER B C 1
ATOM 11680 O O . SER B 1 725 ? -19.484 20.125 -15.859 1 88.88 725 SER B O 1
ATOM 11682 N N . GLN B 1 726 ? -19.547 20.438 -18.094 1 90.88 726 GLN B N 1
ATOM 11683 C CA . GLN B 1 726 ? -19.906 19.047 -18.391 1 90.88 726 GLN B CA 1
ATOM 11684 C C . GLN B 1 726 ? -18.719 18.109 -18.141 1 90.88 726 GLN B C 1
ATOM 11686 O O . GLN B 1 726 ? -18.906 16.953 -17.75 1 90.88 726 GLN B O 1
ATOM 11691 N N . GLU B 1 727 ? -17.594 18.656 -18.328 1 92.19 727 GLU B N 1
ATOM 11692 C CA . GLU B 1 727 ? -16.406 17.844 -18.125 1 92.19 727 GLU B CA 1
ATOM 11693 C C . GLU B 1 727 ? -16.266 17.438 -16.672 1 92.19 727 GLU B C 1
ATOM 11695 O O . GLU B 1 727 ? -15.922 16.281 -16.375 1 92.19 727 GLU B O 1
ATOM 11700 N N . LEU B 1 728 ? -16.547 18.344 -15.836 1 93.75 728 LEU B N 1
ATOM 11701 C CA . LEU B 1 728 ? -16.469 18.047 -14.406 1 93.75 728 LEU B CA 1
ATOM 11702 C C . LEU B 1 728 ? -17.516 17.016 -14.008 1 93.75 728 LEU B C 1
ATOM 11704 O O . LEU B 1 728 ? -17.219 16.094 -13.227 1 93.75 728 LEU B O 1
ATOM 11708 N N . ARG B 1 729 ? -18.656 17.156 -14.57 1 93.56 729 ARG B N 1
ATOM 11709 C CA . ARG B 1 729 ? -19.719 16.203 -14.297 1 93.56 729 ARG B CA 1
ATOM 11710 C C . ARG B 1 729 ? -19.328 14.805 -14.773 1 93.56 729 ARG B C 1
ATOM 11712 O O . ARG B 1 729 ? -19.562 13.82 -14.07 1 93.56 729 ARG B O 1
ATOM 11719 N N . ASN B 1 730 ? -18.719 14.758 -15.867 1 92.62 730 ASN B N 1
ATOM 11720 C CA . ASN B 1 730 ? -18.328 13.477 -16.438 1 92.62 730 ASN B CA 1
ATOM 11721 C C . ASN B 1 730 ? -17.25 12.789 -15.586 1 92.62 730 ASN B C 1
ATOM 11723 O O . ASN B 1 730 ? -17.312 11.578 -15.375 1 92.62 730 ASN B O 1
ATOM 11727 N N . VAL B 1 731 ? -16.344 13.547 -15.18 1 94.12 731 VAL B N 1
ATOM 11728 C CA . VAL B 1 731 ? -15.242 12.969 -14.406 1 94.12 731 VAL B CA 1
ATOM 11729 C C . VAL B 1 731 ? -15.766 12.492 -13.047 1 94.12 731 VAL B C 1
ATOM 11731 O O . VAL B 1 731 ? -15.32 11.469 -12.531 1 94.12 731 VAL B O 1
ATOM 11734 N N . LEU B 1 732 ? -16.672 13.234 -12.453 1 93.62 732 LEU B N 1
ATOM 11735 C CA . LEU B 1 732 ? -17.281 12.812 -11.195 1 93.62 732 LEU B CA 1
ATOM 11736 C C . LEU B 1 732 ? -18.094 11.531 -11.383 1 93.62 732 LEU B C 1
ATOM 11738 O O . LEU B 1 732 ? -18.062 10.648 -10.523 1 93.62 732 LEU B O 1
ATOM 11742 N N . GLN B 1 733 ? -18.75 11.477 -12.484 1 91.19 733 GLN B N 1
ATOM 11743 C CA . GLN B 1 733 ? -19.484 10.258 -12.789 1 91.19 733 GLN B CA 1
ATOM 11744 C C . GLN B 1 733 ? -18.547 9.062 -12.938 1 91.19 733 GLN B C 1
ATOM 11746 O O . GLN B 1 733 ? -18.844 7.969 -12.461 1 91.19 733 GLN B O 1
ATOM 11751 N N . THR B 1 734 ? -17.453 9.281 -13.562 1 90 734 THR B N 1
ATOM 11752 C CA . THR B 1 734 ? -16.453 8.227 -13.711 1 90 734 THR B CA 1
ATOM 11753 C C . THR B 1 734 ? -15.945 7.777 -12.344 1 90 734 THR B C 1
ATOM 11755 O O . THR B 1 734 ? -15.695 6.59 -12.133 1 90 734 THR B O 1
ATOM 11758 N N . LEU B 1 735 ? -15.789 8.703 -11.453 1 90 735 LEU B N 1
ATOM 11759 C CA . LEU B 1 735 ? -15.32 8.391 -10.109 1 90 735 LEU B CA 1
ATOM 11760 C C . LEU B 1 735 ? -16.312 7.484 -9.391 1 90 735 LEU B C 1
ATOM 11762 O O . LEU B 1 735 ? -15.914 6.543 -8.695 1 90 735 LEU B O 1
ATOM 11766 N N . ILE B 1 736 ? -17.531 7.75 -9.562 1 87.12 736 ILE B N 1
ATOM 11767 C CA . ILE B 1 736 ? -18.578 6.996 -8.875 1 87.12 736 ILE B CA 1
ATOM 11768 C C . ILE B 1 736 ? -18.672 5.59 -9.469 1 87.12 736 ILE B C 1
ATOM 11770 O O . ILE B 1 736 ? -18.938 4.625 -8.742 1 87.12 736 ILE B O 1
ATOM 11774 N N . ASP B 1 737 ? -18.297 5.445 -10.688 1 81.31 737 ASP B N 1
ATOM 11775 C CA . ASP B 1 737 ? -18.516 4.188 -11.398 1 81.31 737 ASP B CA 1
ATOM 11776 C C . ASP B 1 737 ? -17.25 3.34 -11.414 1 81.31 737 ASP B C 1
ATOM 11778 O O . ASP B 1 737 ? -17.297 2.152 -11.742 1 81.31 737 ASP B O 1
ATOM 11782 N N . VAL B 1 738 ? -16.266 3.936 -11.039 1 79.88 738 VAL B N 1
ATOM 11783 C CA . VAL B 1 738 ? -14.984 3.258 -11.219 1 79.88 738 VAL B CA 1
ATOM 11784 C C . VAL B 1 738 ? -14.875 2.094 -10.234 1 79.88 738 VAL B C 1
ATOM 11786 O O . VAL B 1 738 ? -15.305 2.207 -9.086 1 79.88 738 VAL B O 1
ATOM 11789 N N . GLU B 1 739 ? -14.477 0.931 -10.742 1 75.94 739 GLU B N 1
ATOM 11790 C CA . GLU B 1 739 ? -14.164 -0.265 -9.961 1 75.94 739 GLU B CA 1
ATOM 11791 C C . GLU B 1 739 ? -12.758 -0.77 -10.266 1 75.94 739 GLU B C 1
ATOM 11793 O O . GLU B 1 739 ? -12.234 -0.545 -11.352 1 75.94 739 GLU B O 1
ATOM 11798 N N . PRO B 1 740 ? -12.242 -1.313 -9.188 1 74.5 740 PRO B N 1
ATOM 11799 C CA . PRO B 1 740 ? -10.938 -1.904 -9.477 1 74.5 740 PRO B CA 1
ATOM 11800 C C . PRO B 1 740 ? -10.969 -2.871 -10.664 1 74.5 740 PRO B C 1
ATOM 11802 O O . PRO B 1 740 ? -11.844 -3.744 -10.727 1 74.5 740 PRO B O 1
ATOM 11805 N N . ASP B 1 741 ? -10.164 -2.691 -11.711 1 76.56 741 ASP B N 1
ATOM 11806 C CA . ASP B 1 741 ? -10.086 -3.518 -12.914 1 76.56 741 ASP B CA 1
ATOM 11807 C C . ASP B 1 741 ? -8.641 -3.684 -13.367 1 76.56 741 ASP B C 1
ATOM 11809 O O . ASP B 1 741 ? -8.109 -2.838 -14.094 1 76.56 741 ASP B O 1
ATOM 11813 N N . PHE B 1 742 ? -8.164 -4.824 -13.102 1 74.56 742 PHE B N 1
ATOM 11814 C CA . PHE B 1 742 ? -6.758 -5.059 -13.406 1 74.56 742 PHE B CA 1
ATOM 11815 C C . PHE B 1 742 ? -6.555 -5.262 -14.898 1 74.56 742 PHE B C 1
ATOM 11817 O O . PHE B 1 742 ? -5.449 -5.066 -15.414 1 74.56 742 PHE B O 1
ATOM 11824 N N . VAL B 1 743 ? -7.617 -5.703 -15.594 1 80.56 743 VAL B N 1
ATOM 11825 C CA . VAL B 1 743 ? -7.52 -5.852 -17.047 1 80.56 743 VAL B CA 1
ATOM 11826 C C . VAL B 1 743 ? -7.336 -4.48 -17.688 1 80.56 743 VAL B C 1
ATOM 11828 O O . VAL B 1 743 ? -6.527 -4.324 -18.609 1 80.56 743 VAL B O 1
ATOM 11831 N N . ALA B 1 744 ? -8 -3.541 -17.062 1 77.31 744 ALA B N 1
ATOM 11832 C CA . ALA B 1 744 ? -7.953 -2.188 -17.609 1 77.31 744 ALA B CA 1
ATOM 11833 C C . ALA B 1 744 ? -6.598 -1.534 -17.344 1 77.31 744 ALA B C 1
ATOM 11835 O O . ALA B 1 744 ? -6.211 -0.59 -18.031 1 77.31 744 ALA B O 1
ATOM 11836 N N . LEU B 1 745 ? -5.906 -2.059 -16.391 1 79.19 745 LEU B N 1
ATOM 11837 C CA . LEU B 1 745 ? -4.613 -1.487 -16.031 1 79.19 745 LEU B CA 1
ATOM 11838 C C . LEU B 1 745 ? -3.545 -1.894 -17.047 1 79.19 745 LEU B C 1
ATOM 11840 O O . LEU B 1 745 ? -2.494 -1.255 -17.141 1 79.19 745 LEU B O 1
ATOM 11844 N N . GLN B 1 746 ? -3.822 -3.014 -17.688 1 84.19 746 GLN B N 1
ATOM 11845 C CA . GLN B 1 746 ? -2.85 -3.488 -18.656 1 84.19 746 GLN B CA 1
ATOM 11846 C C . GLN B 1 746 ? -2.828 -2.59 -19.891 1 84.19 746 GLN B C 1
ATOM 11848 O O . GLN B 1 746 ? -3.881 -2.203 -20.406 1 84.19 746 GLN B O 1
ATOM 11853 N N . SER B 1 747 ? -1.692 -2.205 -20.281 1 77.38 747 SER B N 1
ATOM 11854 C CA . SER B 1 747 ? -1.55 -1.262 -21.375 1 77.38 747 SER B CA 1
ATOM 11855 C C . SER B 1 747 ? -1.59 -1.977 -22.734 1 77.38 747 SER B C 1
ATOM 11857 O O . SER B 1 747 ? -1.931 -1.373 -23.75 1 77.38 747 SER B O 1
ATOM 11859 N N . ASP B 1 748 ? -1.236 -3.26 -22.781 1 84 748 ASP B N 1
ATOM 11860 C CA . ASP B 1 748 ? -1.114 -3.957 -24.062 1 84 748 ASP B CA 1
ATOM 11861 C C . ASP B 1 748 ? -2.023 -5.184 -24.109 1 84 748 ASP B C 1
ATOM 11863 O O . ASP B 1 748 ? -2.533 -5.621 -23.078 1 84 748 ASP B O 1
ATOM 11867 N N . GLU B 1 749 ? -2.246 -5.684 -25.234 1 85.06 749 GLU B N 1
ATOM 11868 C CA . GLU B 1 749 ? -3.176 -6.785 -25.453 1 85.06 749 GLU B CA 1
ATOM 11869 C C . GLU B 1 749 ? -2.68 -8.07 -24.812 1 85.06 749 GLU B C 1
ATOM 11871 O O . GLU B 1 749 ? -3.457 -8.805 -24.188 1 85.06 749 GLU B O 1
ATOM 11876 N N . PRO B 1 750 ? -1.414 -8.375 -24.906 1 84.62 750 PRO B N 1
ATOM 11877 C CA . PRO B 1 750 ? -0.943 -9.57 -24.203 1 84.62 750 PRO B CA 1
ATOM 11878 C C . PRO B 1 750 ? -1.166 -9.5 -22.703 1 84.62 750 PRO B C 1
ATOM 11880 O O . PRO B 1 750 ? -1.494 -10.508 -22.062 1 84.62 750 PRO B O 1
ATOM 11883 N N . GLY B 1 751 ? -0.997 -8.289 -22.297 1 86.94 751 GLY B N 1
ATOM 11884 C CA . GLY B 1 751 ? -1.25 -8.102 -20.875 1 86.94 751 GLY B CA 1
ATOM 11885 C C . GLY B 1 751 ? -2.703 -8.312 -20.5 1 86.94 751 GLY B C 1
ATOM 11886 O O . GLY B 1 751 ? -2.998 -8.914 -19.469 1 86.94 751 GLY B O 1
ATOM 11887 N N . LYS B 1 752 ? -3.615 -7.883 -21.297 1 88.38 752 LYS B N 1
ATOM 11888 C CA . LYS B 1 752 ? -5.043 -8.07 -21.062 1 88.38 752 LYS B CA 1
ATOM 11889 C C . LYS B 1 752 ? -5.418 -9.555 -21.125 1 88.38 752 LYS B C 1
ATOM 11891 O O . LYS B 1 752 ? -6.191 -10.031 -20.297 1 88.38 752 LYS B O 1
ATOM 11896 N N . ARG B 1 753 ? -4.859 -10.234 -22.062 1 89.06 753 ARG B N 1
ATOM 11897 C CA . ARG B 1 753 ? -5.105 -11.664 -22.188 1 89.06 753 ARG B CA 1
ATOM 11898 C C . ARG B 1 753 ? -4.574 -12.422 -20.969 1 89.06 753 ARG B C 1
ATOM 11900 O O . ARG B 1 753 ? -5.219 -13.344 -20.484 1 89.06 753 ARG B O 1
ATOM 11907 N N . TYR B 1 754 ? -3.441 -12.008 -20.562 1 90.94 754 TYR B N 1
ATOM 11908 C CA . TYR B 1 754 ? -2.84 -12.625 -19.391 1 90.94 754 TYR B CA 1
ATOM 11909 C C . TYR B 1 754 ? -3.719 -12.422 -18.156 1 90.94 754 TYR B C 1
ATOM 11911 O O . TYR B 1 754 ? -3.979 -13.367 -17.406 1 90.94 754 TYR B O 1
ATOM 11919 N N . SER B 1 755 ? -4.16 -11.195 -18 1 89.44 755 SER B N 1
ATOM 11920 C CA . SER B 1 755 ? -5.008 -10.883 -16.859 1 89.44 755 SER B CA 1
ATOM 11921 C C . SER B 1 755 ? -6.285 -11.711 -16.875 1 89.44 755 SER B C 1
ATOM 11923 O O . SER B 1 755 ? -6.754 -12.164 -15.82 1 89.44 755 SER B O 1
ATOM 11925 N N . LYS B 1 756 ? -6.824 -11.953 -18 1 90.56 756 LYS B N 1
ATOM 11926 C CA . LYS B 1 756 ? -8.031 -12.766 -18.125 1 90.56 756 LYS B CA 1
ATOM 11927 C C . LYS B 1 756 ? -7.734 -14.234 -17.828 1 90.56 756 LYS B C 1
ATOM 11929 O O . LYS B 1 756 ? -8.562 -14.938 -17.25 1 90.56 756 LYS B O 1
ATOM 11934 N N . LEU B 1 757 ? -6.574 -14.594 -18.219 1 91.5 757 LEU B N 1
ATOM 11935 C CA . LEU B 1 757 ? -6.164 -15.984 -18.031 1 91.5 757 LEU B CA 1
ATOM 11936 C C . LEU B 1 757 ? -6.035 -16.312 -16.547 1 91.5 757 LEU B C 1
ATOM 11938 O O . LEU B 1 757 ? -6.445 -17.391 -16.094 1 91.5 757 LEU B O 1
ATOM 11942 N N . ILE B 1 758 ? -5.5 -15.359 -15.781 1 91.31 758 ILE B N 1
ATOM 11943 C CA . ILE B 1 758 ? -5.242 -15.664 -14.383 1 91.31 758 ILE B CA 1
ATOM 11944 C C . ILE B 1 758 ? -6.449 -15.258 -13.531 1 91.31 758 ILE B C 1
ATOM 11946 O O . ILE B 1 758 ? -6.398 -15.312 -12.305 1 91.31 758 ILE B O 1
ATOM 11950 N N . ASN B 1 759 ? -7.469 -14.812 -14.195 1 88.19 759 ASN B N 1
ATOM 11951 C CA . ASN B 1 759 ? -8.766 -14.578 -13.57 1 88.19 759 ASN B CA 1
ATOM 11952 C C . ASN B 1 759 ? -9.898 -15.195 -14.383 1 88.19 759 ASN B C 1
ATOM 11954 O O . ASN B 1 759 ? -10.766 -14.484 -14.891 1 88.19 759 ASN B O 1
ATOM 11958 N N . PRO B 1 760 ? -9.891 -16.438 -14.562 1 86.06 760 PRO B N 1
ATOM 11959 C CA . PRO B 1 760 ? -10.727 -17.109 -15.555 1 86.06 760 PRO B CA 1
ATOM 11960 C C . PRO B 1 760 ? -12.211 -16.797 -15.391 1 86.06 760 PRO B C 1
ATOM 11962 O O . PRO B 1 760 ? -12.945 -16.734 -16.375 1 86.06 760 PRO B O 1
ATOM 11965 N N . HIS B 1 761 ? -12.836 -16.562 -14.266 1 87.06 761 HIS B N 1
ATOM 11966 C CA . HIS B 1 761 ? -14.273 -16.406 -14.109 1 87.06 761 HIS B CA 1
ATOM 11967 C C . HIS B 1 761 ? -14.625 -15.016 -13.578 1 87.06 761 HIS B C 1
ATOM 11969 O O . HIS B 1 761 ? -15.758 -14.773 -13.156 1 87.06 761 HIS B O 1
ATOM 11975 N N . LEU B 1 762 ? -13.734 -14.203 -13.758 1 84.69 762 LEU B N 1
ATOM 11976 C CA . LEU B 1 762 ? -13.984 -12.867 -13.227 1 84.69 762 LEU B CA 1
ATOM 11977 C C . LEU B 1 762 ? -15.047 -12.148 -14.055 1 84.69 762 LEU B C 1
ATOM 11979 O O . LEU B 1 762 ? -15.93 -11.492 -13.492 1 84.69 762 LEU B O 1
ATOM 11983 N N . GLN B 1 763 ? -14.867 -12.258 -15.359 1 78.06 763 GLN B N 1
ATOM 11984 C CA . GLN B 1 763 ? -15.812 -11.633 -16.281 1 78.06 763 GLN B CA 1
ATOM 11985 C C . GLN B 1 763 ? -16.594 -12.68 -17.062 1 78.06 763 GLN B C 1
ATOM 11987 O O . GLN B 1 763 ? -16.141 -13.82 -17.203 1 78.06 763 GLN B O 1
ATOM 11992 N N . ASN B 1 764 ? -17.828 -12.281 -17.422 1 71.12 764 ASN B N 1
ATOM 11993 C CA . ASN B 1 764 ? -18.641 -13.188 -18.219 1 71.12 764 ASN B CA 1
ATOM 11994 C C . ASN B 1 764 ? -18.016 -13.43 -19.594 1 71.12 764 ASN B C 1
ATOM 11996 O O . ASN B 1 764 ? -17.391 -12.531 -20.156 1 71.12 764 ASN B O 1
ATOM 12000 N N . LYS B 1 765 ? -17.875 -14.695 -19.953 1 61.62 765 LYS B N 1
ATOM 12001 C CA . LYS B 1 765 ? -17.359 -15 -21.281 1 61.62 765 LYS B CA 1
ATOM 12002 C C . LYS B 1 765 ? -18.359 -14.625 -22.359 1 61.62 765 LYS B C 1
ATOM 12004 O O . LYS B 1 765 ? -19.578 -14.734 -22.156 1 61.62 765 LYS B O 1
#

Radius of gyration: 35.6 Å; Cα contacts (8 Å, |Δi|>4): 2778; chains: 2; bounding box: 106×93×86 Å

Sequence (1530 aa):
MTFASLTKNLSLETNDMKHTAIRLACLRRYPQLYDPSRLDTSTMRRALEAESKEDGRAILEAGPRPVFNSRVSGAVIQKGYQSPYLHSQVIVDPMLDTLNRYANQWNKSIYMGPYAALIGPSTSGKSRLLMETAQHICVVYICLRPKDLPGFPPRSALADLILSTAVTDETYYTSLLACIFQVVAKFFSIQHPDENMTDRLKKWNDYTEVASSGSLDIANPTQGKFTADVVKEMQNFLTGPPANLQKAAKDMANSTKLINSRSSIRVLLALDEARALLQSPIPDNDTFFRIFRGTIHNIPTGMGIFILLVDTTSHVANSSIKSTFDSGGRYKFERENRLYEPIYQIASFDAMVPPDPPQSWGALVSPERLFKYGSPIFGAYFCDAHAERQSTEAIYSAILELAFFKLRGPIELAESTRPGLTRAQAFAFLGPTIQPRINGATHLNTELIASHAAHCDYISPKCDMVMSNYPSQFTLAAAAVNYLQDENKWIQCINALITIVLHGLDAAGGAGELASRIILLCAMQKAMSESGEGDLLTGHPVRLVNFLEALTGQKEDDLQLGSISTENRDDLLKNGMIFWNHFSLIKYSPKPEELLQFMYRGMAAQCHANQPGIDQIFTIYLKRDSDCLDAKNVSFCGIQVKNRNRDPNLEDENHNLTDIYAKVKIEPNPYLILYMNLNSQQNDTSTLPAFVERTRSQTNVARTQNSRRASLSFNGMNQFGCLASQELRNVLQTLIDVEPDFVALQSDEPGKRYSKLINPHLQNKMTFASLTKNLSLETNDMKHTAIRLACLRRYPQLYDPSRLDTSTMRRALEAESKEDGRAILEAGPRPVFNSRVSGAVIQKGYQSPYLHSQVIVDPMLDTLNRYANQWNKSIYMGPYAALIGPSTSGKSRLLMETAQHICVVYICLRPKDLPGFPPRSALADLILSTAVTDETYYTSLLACIFQVVAKFFSIQHPDENMTDRLKKWNDYTEVASSGSLDIANPTQGKFTADVVKEMQNFLTGPPANLQKAAKDMANSTKLINSRSSIRVLLALDEARALLQSPIPDNDTFFRIFRGTIHNIPTGMGIFILLVDTTSHVANSSIKSTFDSGGRYKFERENRLYEPIYQIASFDAMVPPDPPQSWGALVSPERLFKYGSPIFGAYFCDAHAERQSTEAIYSAILELAFFKLRGPIELAESTRPGLTRAQAFAFLGPTIQPRINGATHLNTELIASHAAHCDYISPKCDMVMSNYPSQFTLAAAAVNYLQDENKWIQCINALITIVLHGLDAAGGAGELASRIILLCAMQKAMSESGEGDLLTGHPVRLVNFLEALTGQKEDDLQLGSISTENRDDLLKNGMIFWNHFSLIKYSPKPEELLQFMYRGMAAQCHANQPGIDQIFTIYLKRDSDCLDAKNVSFCGIQVKNRNRDPNLEDENHNLTDIYAKVKIEPNPYLILYMNLNSQQNDTSTLPAFVERTRSQTNVARTQNSRRASLSFNGMNQFGCLASQELRNVLQTLIDVEPDFVALQSDEPGKRYSKLINPHLQNK

Foldseek 3Di:
DQLVVVCVVVVQPDPVSSLVVLLVLLCVLPVPLRDVVFAGSVLSNVLSRDPDSVLSSLSSVLTHPPPPPQLADPVLLLQLLVDDDFPLCVFQVVVLVLLLVLQQPDDLVFALFQEFEAAFAPLLCPLSSLLSNLLQAAEQEAELDDLPDFDPPAGAPCNCQLLPLPDQALLSLLQLLLLLLQLLLVLLQPDDLPDDLSVSSVVNCVQQVSSVSDDSPSNDHGRVRSNVSSVVSSVVCVVHPRRDSAVSLQSSLVSQCSNCVPGLAHYEYEYHPLVQQQDCSDPPDHGSVLRNSVNRSPHDGSSRYHYYYYAHFCCVVVVPQPLVPNPDDDPPCPNSRAHFFHHQPRPCALSQADPDDDWFPCSLLPPQRQQSGTRNSRNSSQVSCVVVVDDPLSSLVSLLSVLLQQQQFDPPSNCSVVPARDLLSLCSLVQQAENAFQAPCLVSLSCCRRTGRWGWPDADSSRNDTGTHDDQGQRNLQSSLVVCLDVVSVLRSLVSLLVCQLQVRHDLVCLQVSLVSVLLLLLVLQLQCPVPPDPDSTFGKGFPQSSVCLFQVDHSVPDQFALADPVLSCQNRVQWMFFARHEEEDADADELVVLVVCSSRRYWYQYDPPQFDFGTKHKIFRHDPDRTDDSLRIEMEGEDEAADQDDPCLVVSNLPRDCVRRVHDHHLHAYEYEYEHANHPPPDPPDPPRPPPPPDDPPPPVSVSSNRYTYDYYGHLVRTNSDDDPSSSVSSNSSSPRHHDVLVVDPDDVSNVVVCVVVVPPDDD/DQLVVVCVVVVQPDPVSSLVVLLVLLCVLPVPLRDVVFADSVLSSVLSRDPDSVLSSLSSVVTHPPPPPQLADPVLLLVLLVDDDFPLCVFQVVVLVLLLVLQQPDDLQFALFQEFEAAFAPLLCPLSSLLSNLLQAPEQEAELDDLPDFDPPAGAPCNCQLLPLPDQALLSLLLLLLLLLQLLLVLLQPDDLPDALSVSSVVSCVQQVSSVSDDSPSNDHGRVRSNVSSVVSSVVCVVHPRRDSAVSLQSSLVSQCSNCVPGLAHYEYEYHPLVQQQDDSDPPDHGSVLRNSVNRSPHDGSSRYHYYYYAHFCCVVVVPQPLVPNPDDDPPCPNSRFHFFHHQPRPCALSQADPDDDWFPCSLQPPQRQQSGTRNSRNSSQVSVVVVVDDPLSSLVSLLSVLLQQQQFDPPSNCSVVPARDLLSLCSLVQQAENAFQAPCLVSLSCCRRTGRWGWPDADSSRNDTGTHDDQGQRNLQSSLVVCLDVVSVLRSLVSLLVCQLQVRHDLVCLQVSLVSVLLLLLVLQLQCPVPPDPDSTFGKGFPQSSVCQFQVDHSVPDDFAQADPVLSCQRRVQWMFFARHEEEDADADELVVLVVCSSRRYWYQYDDPQFDFGTKHKIFRHDPDRTDDSQRIEMEGEDEAADQDDPCLVVSNLQRDCVRSVHDHHLHAYEYEYEHANHPPPDPPDPPRPPPPCDDDPPPVSVSSNRYTYDYYGHLVRTNSDDDPSSSVSSNSSSPRHHDVLVVDPDDVSNVVVCVVVVPPDDD

Nearest PDB structures (foldseek):
  4hot-assembly1_A  TM=1.673E-01  e=2.716E+00  Homo sapiens
  7wb4-assembly1_B  TM=8.723E-02  e=6.971E-01  Xenopus laevis
  7fik-assembly1_B  TM=8.905E-02  e=5.107E+00  Xenopus laevis
  6wgc-assembly1_9  TM=4.138E-01  e=2.209E-01  Saccharomyces cerevisiae
  4hot-assembly1_A  TM=1.538E-01  e=2.659E+00  Homo sapiens